Protein AF-0000000070364077 (afdb_homodimer)

Structure (mmCIF, N/CA/C/O backbone):
data_AF-0000000070364077-model_v1
#
loop_
_entity.id
_entity.type
_entity.pdbx_description
1 polymer 'Class I/II aminotransferase'
#
loop_
_atom_site.group_PDB
_atom_site.id
_atom_site.type_symbol
_atom_site.label_atom_id
_atom_site.label_alt_id
_atom_site.label_comp_id
_atom_site.label_asym_id
_atom_site.label_entity_id
_atom_site.label_seq_id
_atom_site.pdbx_PDB_ins_code
_atom_site.Cartn_x
_atom_site.Cartn_y
_atom_site.Cartn_z
_atom_site.occupancy
_atom_site.B_iso_or_equiv
_atom_site.auth_seq_id
_atom_site.auth_comp_id
_atom_site.auth_asym_id
_atom_site.auth_atom_id
_atom_site.pdbx_PDB_model_num
ATOM 1 N N . MET A 1 1 ? -13.75 24.062 -20.953 1 27.05 1 MET A N 1
ATOM 2 C CA . MET A 1 1 ? -12.891 24.375 -19.812 1 27.05 1 MET A CA 1
ATOM 3 C C . MET A 1 1 ? -13.711 24.922 -18.641 1 27.05 1 MET A C 1
ATOM 5 O O . MET A 1 1 ? -14.352 25.969 -18.766 1 27.05 1 MET A O 1
ATOM 9 N N . LYS A 1 2 ? -14.281 24 -17.906 1 36.41 2 LYS A N 1
ATOM 10 C CA . LYS A 1 2 ? -15.258 24.531 -16.953 1 36.41 2 LYS A CA 1
ATOM 11 C C . LYS A 1 2 ? -14.664 25.672 -16.141 1 36.41 2 LYS A C 1
ATOM 13 O O . LYS A 1 2 ? -13.5 25.609 -15.719 1 36.41 2 LYS A O 1
ATOM 18 N N . SER A 1 3 ? -15.094 26.859 -16.344 1 33.94 3 SER A N 1
ATOM 19 C CA . SER A 1 3 ? -14.781 28.094 -15.656 1 33.94 3 SER A CA 1
ATOM 20 C C . SER A 1 3 ? -15 27.969 -14.148 1 33.94 3 SER A C 1
ATOM 22 O O . SER A 1 3 ? -16.078 27.578 -13.703 1 33.94 3 SER A O 1
ATOM 24 N N . PHE A 1 4 ? -14.086 27.344 -13.523 1 37.66 4 PHE A N 1
ATOM 25 C CA . PHE A 1 4 ? -14.227 27.453 -12.078 1 37.66 4 PHE A CA 1
ATOM 26 C C . PHE A 1 4 ? -14.18 28.906 -11.641 1 37.66 4 PHE A C 1
ATOM 28 O O . PHE A 1 4 ? -13.578 29.75 -12.312 1 37.66 4 PHE A O 1
ATOM 35 N N . PRO A 1 5 ? -15.18 29.328 -11.023 1 37.16 5 PRO A N 1
ATOM 36 C CA . PRO A 1 5 ? -15.055 30.734 -10.625 1 37.16 5 PRO A CA 1
ATOM 37 C C . PRO A 1 5 ? -13.648 31.094 -10.164 1 37.16 5 PRO A C 1
ATOM 39 O O . PRO A 1 5 ? -13.016 30.312 -9.445 1 37.16 5 PRO A O 1
ATOM 42 N N . THR A 1 6 ? -12.922 31.609 -11.086 1 32.91 6 THR A N 1
ATOM 43 C CA . THR A 1 6 ? -11.547 32.031 -10.828 1 32.91 6 THR A CA 1
ATOM 44 C C . THR A 1 6 ? -11.453 32.844 -9.539 1 32.91 6 THR A C 1
ATOM 46 O O . THR A 1 6 ? -10.359 33.125 -9.047 1 32.91 6 THR A O 1
ATOM 49 N N . THR A 1 7 ? -12.266 33.938 -9.469 1 29.95 7 THR A N 1
ATOM 50 C CA . THR A 1 7 ? -11.844 35 -8.57 1 29.95 7 THR A CA 1
ATOM 51 C C . THR A 1 7 ? -12.148 34.656 -7.117 1 29.95 7 THR A C 1
ATOM 53 O O . THR A 1 7 ? -13.289 34.312 -6.785 1 29.95 7 THR A O 1
ATOM 56 N N . ALA A 1 8 ? -11.258 34.031 -6.445 1 34.16 8 ALA A N 1
ATOM 57 C CA . ALA A 1 8 ? -11.289 34.094 -4.984 1 34.16 8 ALA A CA 1
ATOM 58 C C . ALA A 1 8 ? -11.938 35.375 -4.512 1 34.16 8 ALA A C 1
ATOM 60 O O . ALA A 1 8 ? -11.352 36.469 -4.652 1 34.16 8 ALA A O 1
ATOM 61 N N . THR A 1 9 ? -13.094 35.688 -4.887 1 31.33 9 THR A N 1
ATOM 62 C CA . THR A 1 9 ? -13.617 36.844 -4.188 1 31.33 9 THR A CA 1
ATOM 63 C C . THR A 1 9 ? -13.352 36.75 -2.689 1 31.33 9 THR A C 1
ATOM 65 O O . THR A 1 9 ? -13.656 35.719 -2.068 1 31.33 9 THR A O 1
ATOM 68 N N . HIS A 1 10 ? -12.219 37.281 -2.277 1 32.56 10 HIS A N 1
ATOM 69 C CA . HIS A 1 10 ? -11.891 37.469 -0.869 1 32.56 10 HIS A CA 1
ATOM 70 C C . HIS A 1 10 ? -13.141 37.781 -0.045 1 32.56 10 HIS A C 1
ATOM 72 O O . HIS A 1 10 ? -13.82 38.781 -0.276 1 32.56 10 HIS A O 1
ATOM 78 N N . PRO A 1 11 ? -13.844 36.781 0.262 1 33.47 11 PRO A N 1
ATOM 79 C CA . PRO A 1 11 ? -14.945 37.25 1.101 1 33.47 11 PRO A CA 1
ATOM 80 C C . PRO A 1 11 ? -14.484 38.25 2.16 1 33.47 11 PRO A C 1
ATOM 82 O O . PRO A 1 11 ? -13.5 38.031 2.859 1 33.47 11 PRO A O 1
ATOM 85 N N . THR A 1 12 ? -14.602 39.469 1.947 1 36.22 12 THR A N 1
ATOM 86 C CA . THR A 1 12 ? -14.227 40.531 2.854 1 36.22 12 THR A CA 1
ATOM 87 C C . THR A 1 12 ? -14.672 40.219 4.277 1 36.22 12 THR A C 1
ATOM 89 O O . THR A 1 12 ? -14.25 40.875 5.227 1 36.22 12 THR A O 1
ATOM 92 N N . GLY A 1 13 ? -15.844 39.469 4.543 1 37 13 GLY A N 1
ATOM 93 C CA . GLY A 1 13 ? -16.281 39.438 5.93 1 37 13 GLY A CA 1
ATOM 94 C C . GLY A 1 13 ? -15.945 38.156 6.652 1 37 13 GLY A C 1
ATOM 95 O O . GLY A 1 13 ? -16.062 37.062 6.078 1 37 13 GLY A O 1
ATOM 96 N N . LEU A 1 14 ? -15.094 38.281 7.625 1 43.38 14 LEU A N 1
ATOM 97 C CA . LEU A 1 14 ? -14.727 37.219 8.539 1 43.38 14 LEU A CA 1
ATOM 98 C C . LEU A 1 14 ? -15.961 36.5 9.078 1 43.38 14 LEU A C 1
ATOM 100 O O . LEU A 1 14 ? -16.859 37.156 9.625 1 43.38 14 LEU A O 1
ATOM 104 N N . ARG A 1 15 ? -16.391 35.438 8.57 1 48.44 15 ARG A N 1
ATOM 105 C CA . ARG A 1 15 ? -17.469 34.656 9.18 1 48.44 15 ARG A CA 1
ATOM 106 C C . ARG A 1 15 ? -17.25 34.5 10.68 1 48.44 15 ARG A C 1
ATOM 108 O O . ARG A 1 15 ? -16.125 34.219 11.117 1 48.44 15 ARG A O 1
ATOM 115 N N . SER A 1 16 ? -18.047 35.094 11.539 1 52.75 16 SER A N 1
ATOM 116 C CA . SER A 1 16 ? -17.969 34.938 12.992 1 52.75 16 SER A CA 1
ATOM 117 C C . SER A 1 16 ? -18.219 33.5 13.414 1 52.75 16 SER A C 1
ATOM 119 O O . SER A 1 16 ? -19.172 32.875 12.945 1 52.75 16 SER A O 1
ATOM 121 N N . ARG A 1 17 ? -17.094 32.719 13.703 1 65.62 17 ARG A N 1
ATOM 122 C CA . ARG A 1 17 ? -17.25 31.406 14.305 1 65.62 17 ARG A CA 1
ATOM 123 C C . ARG A 1 17 ? -17.188 31.484 15.828 1 65.62 17 ARG A C 1
ATOM 125 O O . ARG A 1 17 ? -16.547 32.375 16.391 1 65.62 17 ARG A O 1
ATOM 132 N N . LYS A 1 18 ? -18.188 30.969 16.453 1 65.75 18 LYS A N 1
ATOM 133 C CA . LYS A 1 18 ? -18.156 30.859 17.922 1 65.75 18 LYS A CA 1
ATOM 134 C C . LYS A 1 18 ? -17.688 29.469 18.344 1 65.75 18 LYS A C 1
ATOM 136 O O . LYS A 1 18 ? -17.906 28.484 17.656 1 65.75 18 LYS A O 1
ATOM 141 N N . VAL A 1 19 ? -16.75 29.562 19.344 1 76.5 19 VAL A N 1
ATOM 142 C CA . VAL A 1 19 ? -16.203 28.312 19.859 1 76.5 19 VAL A CA 1
ATOM 143 C C . VAL A 1 19 ? -16.719 28.078 21.281 1 76.5 19 VAL A C 1
ATOM 145 O O . VAL A 1 19 ? -16.766 29 22.094 1 76.5 19 VAL A O 1
ATOM 148 N N . ASP A 1 20 ? -17.297 26.922 21.469 1 75 20 ASP A N 1
ATOM 149 C CA . ASP A 1 20 ? -17.609 26.453 22.812 1 75 20 ASP A CA 1
ATOM 150 C C . ASP A 1 20 ? -16.531 25.5 23.328 1 75 20 ASP A C 1
ATOM 152 O O . ASP A 1 20 ? -16.422 24.375 22.859 1 75 20 ASP A O 1
ATOM 156 N N . LEU A 1 21 ? -15.773 26 24.328 1 78.38 21 LEU A N 1
ATOM 157 C CA . LEU A 1 21 ? -14.602 25.266 24.797 1 78.38 21 LEU A CA 1
ATOM 158 C C . LEU A 1 21 ? -15.008 23.953 25.484 1 78.38 21 LEU A C 1
ATOM 160 O O . LEU A 1 21 ? -14.211 23.031 25.578 1 78.38 21 LEU A O 1
ATOM 164 N N . GLU A 1 22 ? -16.188 23.906 26 1 71.06 22 GLU A N 1
ATOM 165 C CA . GLU A 1 22 ? -16.656 22.672 26.625 1 71.06 22 GLU A CA 1
ATOM 166 C C . GLU A 1 22 ? -16.719 21.531 25.609 1 71.06 22 GLU A C 1
ATOM 168 O O . GLU A 1 22 ? -16.484 20.375 25.953 1 71.06 22 GLU A O 1
ATOM 173 N N . GLN A 1 23 ? -16.922 21.922 24.453 1 66.75 23 GLN A N 1
ATOM 174 C CA . GLN A 1 23 ? -17.078 20.938 23.391 1 66.75 23 GLN A CA 1
ATOM 175 C C . GLN A 1 23 ? -15.727 20.562 22.781 1 66.75 23 GLN A C 1
ATOM 177 O O . GLN A 1 23 ? -15.602 19.531 22.125 1 66.75 23 GLN A O 1
ATOM 182 N N . LEU A 1 24 ? -14.797 21.422 22.938 1 64.12 24 LEU A N 1
ATOM 183 C CA . LEU A 1 24 ? -13.562 21.25 22.172 1 64.12 24 LEU A CA 1
ATOM 184 C C . LEU A 1 24 ? -12.508 20.547 23.016 1 64.12 24 LEU A C 1
ATOM 186 O O . LEU A 1 24 ? -11.477 20.109 22.484 1 64.12 24 LEU A O 1
ATOM 190 N N . THR A 1 25 ? -12.539 20.578 24.344 1 56 25 THR A N 1
ATOM 191 C CA . THR A 1 25 ? -11.453 20.016 25.141 1 56 25 THR A CA 1
ATOM 192 C C . THR A 1 25 ? -11.305 18.516 24.875 1 56 25 THR A C 1
ATOM 194 O O . THR A 1 25 ? -12.289 17.781 24.891 1 56 25 THR A O 1
ATOM 197 N N . SER A 1 26 ? -10.312 18.156 23.969 1 53.69 26 SER A N 1
ATOM 198 C CA . SER A 1 26 ? -9.742 16.984 23.281 1 53.69 26 SER A CA 1
ATOM 199 C C . SER A 1 26 ? -9.633 15.797 24.234 1 53.69 26 SER A C 1
ATOM 201 O O . SER A 1 26 ? -9.094 14.75 23.859 1 53.69 26 SER A O 1
ATOM 203 N N . SER A 1 27 ? -9.703 15.891 25.594 1 53.31 27 SER A N 1
ATOM 204 C CA . SER A 1 27 ? -9.18 14.867 26.484 1 53.31 27 SER A CA 1
ATOM 205 C C . SER A 1 27 ? -9.742 13.492 26.125 1 53.31 27 SER A C 1
ATOM 207 O O . SER A 1 27 ? -9.273 12.469 26.641 1 53.31 27 SER A O 1
ATOM 209 N N . ASP A 1 28 ? -10.477 13.422 24.969 1 63.31 28 ASP A N 1
ATOM 210 C CA . ASP A 1 28 ? -11.242 12.18 24.859 1 63.31 28 ASP A CA 1
ATOM 211 C C . ASP A 1 28 ? -10.672 11.281 23.766 1 63.31 28 ASP A C 1
ATOM 213 O O . ASP A 1 28 ? -11.133 10.156 23.578 1 63.31 28 ASP A O 1
ATOM 217 N N . TYR A 1 29 ? -9.57 11.75 23.203 1 64.94 29 TYR A N 1
ATOM 218 C CA . TYR A 1 29 ? -9.023 10.867 22.172 1 64.94 29 TYR A CA 1
ATOM 219 C C . TYR A 1 29 ? -8.484 9.578 22.797 1 64.94 29 TYR A C 1
ATOM 221 O O . TYR A 1 29 ? -8.797 8.484 22.328 1 64.94 29 TYR A O 1
ATOM 229 N N . ASN A 1 30 ? -7.789 9.695 23.844 1 67.06 30 ASN A N 1
ATOM 230 C CA . ASN A 1 30 ? -7.133 8.555 24.469 1 67.06 30 ASN A CA 1
ATOM 231 C C . ASN A 1 30 ? -8.141 7.633 25.156 1 67.06 30 ASN A C 1
ATOM 233 O O . ASN A 1 30 ? -7.902 6.43 25.281 1 67.06 30 ASN A O 1
ATOM 237 N N . LYS A 1 31 ? -9.242 8.273 25.484 1 70.19 31 LYS A N 1
ATOM 238 C CA . LYS A 1 31 ? -10.258 7.48 26.172 1 70.19 31 LYS A CA 1
ATOM 239 C C . LYS A 1 31 ? -10.938 6.5 25.219 1 70.19 31 LYS A C 1
ATOM 241 O O . LYS A 1 31 ? -11.328 5.402 25.625 1 70.19 31 LYS A O 1
ATOM 246 N N . HIS A 1 32 ? -10.898 6.91 23.984 1 78.19 32 HIS A N 1
ATOM 247 C CA . HIS A 1 32 ? -11.727 6.137 23.062 1 78.19 32 HIS A CA 1
ATOM 248 C C . HIS A 1 32 ? -10.867 5.402 22.031 1 78.19 32 HIS A C 1
ATOM 250 O O . HIS A 1 32 ? -11.391 4.645 21.203 1 78.19 32 HIS A O 1
ATOM 256 N N . HIS A 1 33 ? -9.594 5.441 22.172 1 77.19 33 HIS A N 1
ATOM 257 C CA . HIS A 1 33 ? -8.703 4.934 21.125 1 77.19 33 HIS A CA 1
ATOM 258 C C . HIS A 1 33 ? -8.531 3.422 21.25 1 77.19 33 HIS A C 1
ATOM 260 O O . HIS A 1 33 ? -8.18 2.758 20.266 1 77.19 33 HIS A O 1
ATOM 266 N N . HIS A 1 34 ? -8.766 2.844 22.422 1 83.06 34 HIS A N 1
ATOM 267 C CA . HIS A 1 34 ? -8.594 1.407 22.609 1 83.06 34 HIS A CA 1
ATOM 268 C C . HIS A 1 34 ? -9.867 0.773 23.172 1 83.06 34 HIS A C 1
ATOM 270 O O . HIS A 1 34 ? -9.867 0.27 24.297 1 83.06 34 HIS A O 1
ATOM 276 N N . PRO A 1 35 ? -10.82 0.716 22.25 1 89.94 35 PRO A N 1
ATOM 277 C CA . PRO A 1 35 ? -12.07 0.129 22.734 1 89.94 35 PRO A CA 1
ATOM 278 C C . PRO A 1 35 ? -11.945 -1.359 23.047 1 89.94 35 PRO A C 1
ATOM 280 O O . PRO A 1 35 ? -11.156 -2.062 22.406 1 89.94 35 PRO A O 1
ATOM 283 N N . ARG A 1 36 ? -12.719 -1.748 24.078 1 91.81 36 ARG A N 1
ATOM 284 C CA . ARG A 1 36 ? -12.758 -3.156 24.469 1 91.81 36 ARG A CA 1
ATOM 285 C C . ARG A 1 36 ? -14.188 -3.686 24.453 1 91.81 36 ARG A C 1
ATOM 287 O O . ARG A 1 36 ? -15.141 -2.912 24.531 1 91.81 36 ARG A O 1
ATOM 294 N N . GLY A 1 37 ? -14.25 -5.02 24.328 1 94.81 37 GLY A N 1
ATOM 295 C CA . GLY A 1 37 ? -15.547 -5.664 24.312 1 94.81 37 GLY A CA 1
ATOM 296 C C . GLY A 1 37 ? -15.719 -6.645 23.156 1 94.81 37 GLY A C 1
ATOM 297 O O . GLY A 1 37 ? -15.039 -6.535 22.141 1 94.81 37 GLY A O 1
ATOM 298 N N . LYS A 1 38 ? -16.656 -7.512 23.375 1 96.44 38 LYS A N 1
ATOM 299 C CA . LYS A 1 38 ? -16.828 -8.555 22.359 1 96.44 38 LYS A CA 1
ATOM 300 C C . LYS A 1 38 ? -17.562 -8.023 21.141 1 96.44 38 LYS A C 1
ATOM 302 O O . LYS A 1 38 ? -17.453 -8.578 20.047 1 96.44 38 LYS A O 1
ATOM 307 N N . ASP A 1 39 ? -18.375 -6.895 21.297 1 97.69 39 ASP A N 1
ATOM 308 C CA . ASP A 1 39 ? -19.047 -6.273 20.156 1 97.69 39 ASP A CA 1
ATOM 309 C C . ASP A 1 39 ? -18.125 -5.34 19.406 1 97.69 39 ASP A C 1
ATOM 311 O O . ASP A 1 39 ? -18.188 -4.117 19.562 1 97.69 39 ASP A O 1
ATOM 315 N N . MET A 1 40 ? -17.375 -5.832 18.5 1 97 40 MET A N 1
ATOM 316 C CA . MET A 1 40 ? -16.281 -5.129 17.828 1 97 40 MET A CA 1
ATOM 317 C C . MET A 1 40 ? -16.812 -3.945 17.031 1 97 40 MET A C 1
ATOM 319 O O . MET A 1 40 ? -16.141 -2.914 16.922 1 97 40 MET A O 1
ATOM 323 N N . PHE A 1 41 ? -18.031 -4.051 16.422 1 97.19 41 PHE A N 1
ATOM 324 C CA . PHE A 1 41 ? -18.609 -2.963 15.633 1 97.19 41 PHE A CA 1
ATOM 325 C C . PHE A 1 41 ? -19.25 -1.923 16.531 1 97.19 41 PHE A C 1
ATOM 327 O O . PHE A 1 41 ? -19.234 -0.728 16.234 1 97.19 41 PHE A O 1
ATOM 334 N N . GLY A 1 42 ? -19.766 -2.363 17.656 1 96.12 42 GLY A N 1
ATOM 335 C CA . GLY A 1 42 ? -20.484 -1.472 18.547 1 96.12 42 GLY A CA 1
ATOM 336 C C . GLY A 1 42 ? -19.562 -0.72 19.5 1 96.12 42 GLY A C 1
ATOM 337 O O . GLY A 1 42 ? -19.859 0.417 19.891 1 96.12 42 GLY A O 1
ATOM 338 N N . ARG A 1 43 ? -18.469 -1.337 19.859 1 95.94 43 ARG A N 1
ATOM 339 C CA . ARG A 1 43 ? -17.609 -0.797 20.906 1 95.94 43 ARG A CA 1
ATOM 340 C C . ARG A 1 43 ? -16.922 0.482 20.438 1 95.94 43 ARG A C 1
ATOM 342 O O . ARG A 1 43 ? -16.344 1.217 21.25 1 95.94 43 ARG A O 1
ATOM 349 N N . ILE A 1 44 ? -17.016 0.78 19.125 1 95.38 44 ILE A N 1
ATOM 350 C CA . ILE A 1 44 ? -16.312 1.939 18.594 1 95.38 44 ILE A CA 1
ATOM 351 C C . ILE A 1 44 ? -17.25 3.145 18.562 1 95.38 44 ILE A C 1
ATOM 353 O O . ILE A 1 44 ? -16.828 4.258 18.25 1 95.38 44 ILE A O 1
ATOM 357 N N . LYS A 1 45 ? -18.484 3.039 18.875 1 94.25 45 LYS A N 1
ATOM 358 C CA . LYS A 1 45 ? -19.5 4.074 18.797 1 94.25 45 LYS A CA 1
ATOM 359 C C . LYS A 1 45 ? -19.125 5.297 19.625 1 94.25 45 LYS A C 1
ATOM 361 O O . LYS A 1 45 ? -19.281 6.434 19.172 1 94.25 45 LYS A O 1
ATOM 366 N N . PRO A 1 46 ? -18.594 5.09 20.859 1 91.81 46 PRO A N 1
ATOM 367 C CA . PRO A 1 46 ? -18.219 6.273 21.641 1 91.81 46 PRO A CA 1
ATOM 368 C C . PRO A 1 46 ? -17.172 7.137 20.922 1 91.81 46 PRO A C 1
ATOM 370 O O . PRO A 1 46 ? -17.234 8.367 21 1 91.81 46 PRO A O 1
ATOM 373 N N . PHE A 1 47 ? -16.25 6.551 20.297 1 91.88 47 PHE A N 1
ATOM 374 C CA . PHE A 1 47 ? -15.266 7.301 19.531 1 91.88 47 PHE A CA 1
ATOM 375 C C . PHE A 1 47 ? -15.93 8.102 18.406 1 91.88 47 PHE A C 1
ATOM 377 O O . PHE A 1 47 ? -15.625 9.273 18.219 1 91.88 47 PHE A O 1
ATOM 384 N N . CYS A 1 48 ? -16.828 7.418 17.688 1 92.5 48 CYS A N 1
ATOM 385 C CA . CYS A 1 48 ? -17.5 8.062 16.562 1 92.5 48 CYS A CA 1
ATOM 386 C C . CYS A 1 48 ? -18.391 9.211 17.047 1 92.5 48 CYS A C 1
ATOM 388 O O . CYS A 1 48 ? -18.516 10.227 16.359 1 92.5 48 CYS A O 1
ATOM 390 N N . GLU A 1 49 ? -18.984 9.031 18.188 1 90.31 49 GLU A N 1
ATOM 391 C CA . GLU A 1 49 ? -19.781 10.109 18.781 1 90.31 49 GLU A CA 1
ATOM 392 C C . GLU A 1 49 ? -18.891 11.289 19.172 1 90.31 49 GLU A C 1
ATOM 394 O O . GLU A 1 49 ? -19.266 12.445 18.969 1 90.31 49 GLU A O 1
ATOM 399 N N . TRP A 1 50 ? -17.766 10.961 19.688 1 86.44 50 TRP A N 1
ATOM 400 C CA . TRP A 1 50 ? -16.797 12 20.016 1 86.44 50 TRP A CA 1
ATOM 401 C C . TRP A 1 50 ? -16.344 12.742 18.766 1 86.44 50 TRP A C 1
ATOM 403 O O . TRP A 1 50 ? -16.312 13.969 18.734 1 86.44 50 TRP A O 1
ATOM 413 N N . LEU A 1 51 ? -16.031 12.016 17.75 1 87.31 51 LEU A N 1
ATOM 414 C CA . LEU A 1 51 ? -15.602 12.609 16.484 1 87.31 51 LEU A CA 1
ATOM 415 C C . LEU A 1 51 ? -16.703 13.508 15.922 1 87.31 51 LEU A C 1
ATOM 417 O O . LEU A 1 51 ? -16.406 14.562 15.359 1 87.31 51 LEU A O 1
ATOM 421 N N . LYS A 1 52 ? -17.922 13.102 16.047 1 86.19 52 LYS A N 1
ATOM 422 C CA . LYS A 1 52 ? -19.047 13.891 15.586 1 86.19 52 LYS A CA 1
ATOM 423 C C . LYS A 1 52 ? -19.141 15.219 16.328 1 86.19 52 LYS A C 1
ATOM 425 O O . LYS A 1 52 ? -19.469 16.25 15.734 1 86.19 52 LYS A O 1
ATOM 430 N N . THR A 1 53 ? -18.891 15.18 17.578 1 83 53 THR A N 1
ATOM 431 C CA . THR A 1 53 ? -18.922 16.406 18.359 1 83 53 THR A CA 1
ATOM 432 C C . THR A 1 53 ? -17.859 17.391 17.875 1 83 53 THR A C 1
ATOM 434 O O . THR A 1 53 ? -18.109 18.594 17.844 1 83 53 THR A O 1
ATOM 437 N N . LEU A 1 54 ? -16.734 16.859 17.516 1 80.88 54 LEU A N 1
ATOM 438 C CA . LEU A 1 54 ? -15.68 17.719 16.969 1 80.88 54 LEU A CA 1
ATOM 439 C C . LEU A 1 54 ? -16.094 18.281 15.609 1 80.88 54 LEU A C 1
ATOM 441 O O . LEU A 1 54 ? -15.883 19.453 15.336 1 80.88 54 LEU A O 1
ATOM 445 N N . LYS A 1 55 ? -16.672 17.469 14.797 1 82.5 55 LYS A N 1
ATOM 446 C CA . LYS A 1 55 ? -17.109 17.875 13.461 1 82.5 55 LYS A CA 1
ATOM 447 C C . LYS A 1 55 ? -18.203 18.938 13.539 1 82.5 55 LYS A C 1
ATOM 449 O O . LYS A 1 55 ? -18.25 19.844 12.703 1 82.5 55 LYS A O 1
ATOM 454 N N . ASP A 1 56 ? -19.047 18.891 14.508 1 82.12 56 ASP A N 1
ATOM 455 C CA . ASP A 1 56 ? -20.172 19.797 14.672 1 82.12 56 ASP A CA 1
ATOM 456 C C . ASP A 1 56 ? -19.703 21.219 14.977 1 82.12 56 ASP A C 1
ATOM 458 O O . ASP A 1 56 ? -20.453 22.172 14.797 1 82.12 56 ASP A O 1
ATOM 462 N N . THR A 1 57 ? -18.453 21.344 15.43 1 78.19 57 THR A N 1
ATOM 463 C CA . THR A 1 57 ? -17.906 22.672 15.672 1 78.19 57 THR A CA 1
ATOM 464 C C . THR A 1 57 ? -17.641 23.391 14.352 1 78.19 57 THR A C 1
ATOM 466 O O . THR A 1 57 ? -17.453 24.609 14.328 1 78.19 57 THR A O 1
ATOM 469 N N . ASN A 1 58 ? -17.453 22.641 13.266 1 82.38 58 ASN A N 1
ATOM 470 C CA . ASN A 1 58 ? -17.094 23.141 11.938 1 82.38 58 ASN A CA 1
ATOM 471 C C . ASN A 1 58 ? -15.68 23.719 11.922 1 82.38 58 ASN A C 1
ATOM 473 O O . ASN A 1 58 ? -15.375 24.594 11.102 1 82.38 58 ASN A O 1
ATOM 477 N N . LEU A 1 59 ? -14.914 23.375 12.969 1 84.31 59 LEU A N 1
ATOM 478 C CA . LEU A 1 59 ? -13.516 23.797 13.031 1 84.31 59 LEU A CA 1
ATOM 479 C C . LEU A 1 59 ? -12.586 22.656 12.641 1 84.31 59 LEU A C 1
ATOM 481 O O . LEU A 1 59 ? -11.398 22.891 12.375 1 84.31 59 LEU A O 1
ATOM 485 N N . PHE A 1 60 ? -13.203 21.484 12.578 1 79.06 60 PHE A N 1
ATOM 486 C CA . PHE A 1 60 ? -12.445 20.281 12.234 1 79.06 60 PHE A CA 1
ATOM 487 C C . PHE A 1 60 ? -12.375 20.094 10.727 1 79.06 60 PHE A C 1
ATOM 489 O O . PHE A 1 60 ? -13.312 19.594 10.109 1 79.06 60 PHE A O 1
ATOM 496 N N . LEU A 1 61 ? -11.289 20.547 10.109 1 80.75 61 LEU A N 1
ATOM 497 C CA . LEU A 1 61 ? -11.172 20.594 8.656 1 80.75 61 LEU A CA 1
ATOM 498 C C . LEU A 1 61 ? -10.508 19.328 8.117 1 80.75 61 LEU A C 1
ATOM 500 O O . LEU A 1 61 ? -9.617 19.406 7.273 1 80.75 61 LEU A O 1
ATOM 504 N N . TYR A 1 62 ? -10.938 18.203 8.477 1 79.81 62 TYR A N 1
ATOM 505 C CA . TYR A 1 62 ? -10.445 16.953 7.906 1 79.81 62 TYR A CA 1
ATOM 506 C C . TYR A 1 62 ? -11.367 16.453 6.805 1 79.81 62 TYR A C 1
ATOM 508 O O . TYR A 1 62 ? -12.523 16.875 6.715 1 79.81 62 TYR A O 1
ATOM 516 N N . SER A 1 63 ? -10.883 15.75 5.797 1 84.06 63 SER A N 1
ATOM 517 C CA . SER A 1 63 ? -11.578 15.133 4.672 1 84.06 63 SER A CA 1
ATOM 518 C C . SER A 1 63 ? -12.141 16.188 3.723 1 84.06 63 SER A C 1
ATOM 520 O O . SER A 1 63 ? -13.289 16.094 3.293 1 84.06 63 SER A O 1
ATOM 522 N N . ARG A 1 64 ? -11.359 17.266 3.543 1 87.25 64 ARG A N 1
ATOM 523 C CA . ARG A 1 64 ? -11.711 18.219 2.504 1 87.25 64 ARG A CA 1
ATOM 524 C C . ARG A 1 64 ? -11.516 17.625 1.114 1 87.25 64 ARG A C 1
ATOM 526 O O . ARG A 1 64 ? -10.695 16.734 0.928 1 87.25 64 ARG A O 1
ATOM 533 N N . ARG A 1 65 ? -12.344 18.172 0.198 1 86.06 65 ARG A N 1
ATOM 534 C CA . ARG A 1 65 ? -12.32 17.656 -1.166 1 86.06 65 ARG A CA 1
ATOM 535 C C . ARG A 1 65 ? -11.922 18.734 -2.158 1 86.06 65 ARG A C 1
ATOM 537 O O . ARG A 1 65 ? -12.344 19.891 -2.029 1 86.06 65 ARG A O 1
ATOM 544 N N . THR A 1 66 ? -11.109 18.312 -3.027 1 86.94 66 THR A N 1
ATOM 545 C CA . THR A 1 66 ? -10.773 19.203 -4.125 1 86.94 66 THR A CA 1
ATOM 546 C C . THR A 1 66 ? -11.68 18.953 -5.328 1 86.94 66 THR A C 1
ATOM 548 O O . THR A 1 66 ? -11.805 17.812 -5.789 1 86.94 66 THR A O 1
ATOM 551 N N . LEU A 1 67 ? -12.266 20 -5.855 1 87.38 67 LEU A N 1
ATOM 552 C CA . LEU A 1 67 ? -13.188 19.906 -6.977 1 87.38 67 LEU A CA 1
ATOM 553 C C . LEU A 1 67 ? -12.555 20.422 -8.258 1 87.38 67 LEU A C 1
ATOM 555 O O . LEU A 1 67 ? -13.133 20.297 -9.344 1 87.38 67 LEU A O 1
ATOM 559 N N . SER A 1 68 ? -11.336 20.953 -8.164 1 87.88 68 SER A N 1
ATOM 560 C CA . SER A 1 68 ? -10.531 21.406 -9.297 1 87.88 68 SER A CA 1
ATOM 561 C C . SER A 1 68 ? -9.18 20.703 -9.336 1 87.88 68 SER A C 1
ATOM 563 O O . SER A 1 68 ? -8.766 20.094 -8.344 1 87.88 68 SER A O 1
ATOM 565 N N . PRO A 1 69 ? -8.539 20.734 -10.516 1 86.62 69 PRO A N 1
ATOM 566 C CA . PRO A 1 69 ? -7.156 20.25 -10.516 1 86.62 69 PRO A CA 1
ATOM 567 C C . PRO A 1 69 ? -6.281 20.953 -9.484 1 86.62 69 PRO A C 1
ATOM 569 O O . PRO A 1 69 ? -6.488 22.141 -9.203 1 86.62 69 PRO A O 1
ATOM 572 N N . PRO A 1 70 ? -5.367 20.172 -8.891 1 84.81 70 PRO A N 1
ATOM 573 C CA . PRO A 1 70 ? -4.48 20.844 -7.945 1 84.81 70 PRO A CA 1
ATOM 574 C C . PRO A 1 70 ? -3.617 21.922 -8.609 1 84.81 70 PRO A C 1
ATOM 576 O O . PRO A 1 70 ? -3.213 21.766 -9.758 1 84.81 70 PRO A O 1
ATOM 579 N N . GLY A 1 71 ? -3.4 22.969 -7.934 1 88.69 71 GLY A N 1
ATOM 580 C CA . GLY A 1 71 ? -2.592 24.094 -8.359 1 88.69 71 GLY A CA 1
ATOM 581 C C . GLY A 1 71 ? -2.418 25.141 -7.285 1 88.69 71 GLY A C 1
ATOM 582 O O . GLY A 1 71 ? -2.795 24.922 -6.133 1 88.69 71 GLY A O 1
ATOM 583 N N . PRO A 1 72 ? -1.781 26.219 -7.648 1 92.06 72 PRO A N 1
ATOM 584 C CA . PRO A 1 72 ? -1.595 27.281 -6.652 1 92.06 72 PRO A CA 1
ATOM 585 C C . PRO A 1 72 ? -2.918 27.844 -6.137 1 92.06 72 PRO A C 1
ATOM 587 O O . PRO A 1 72 ? -2.949 28.484 -5.082 1 92.06 72 PRO A O 1
ATOM 590 N N . GLU A 1 73 ? -3.969 27.594 -6.883 1 92.31 73 GLU A N 1
ATOM 591 C CA . GLU A 1 73 ? -5.348 27.859 -6.484 1 92.31 73 GLU A CA 1
ATOM 592 C C . GLU A 1 73 ? -6.223 26.609 -6.664 1 92.31 73 GLU A C 1
ATOM 594 O O . GLU A 1 73 ? -5.902 25.734 -7.457 1 92.31 73 GLU A O 1
ATOM 599 N N . CYS A 1 74 ? -7.273 26.594 -5.816 1 89.31 74 CYS A N 1
ATOM 600 C CA . CYS A 1 74 ? -8.148 25.438 -5.969 1 89.31 74 CYS A CA 1
ATOM 601 C C . CYS A 1 74 ? -9.57 25.766 -5.547 1 89.31 74 CYS A C 1
ATOM 603 O O . CYS A 1 74 ? -9.797 26.734 -4.824 1 89.31 74 CYS A O 1
ATOM 605 N N . TYR A 1 75 ? -10.484 25.047 -6.137 1 91.38 75 TYR A N 1
ATOM 606 C CA . TYR A 1 75 ? -11.867 24.953 -5.695 1 91.38 75 TYR A CA 1
ATOM 607 C C . TYR A 1 75 ? -12.109 23.672 -4.914 1 91.38 75 TYR A C 1
ATOM 609 O O . TYR A 1 75 ? -11.656 22.594 -5.32 1 91.38 75 TYR A O 1
ATOM 617 N N . GLY A 1 76 ? -12.742 23.828 -3.746 1 88.25 76 GLY A N 1
ATOM 618 C CA . GLY A 1 76 ? -12.953 22.641 -2.932 1 88.25 76 GLY A CA 1
ATOM 619 C C . GLY A 1 76 ? -14.188 22.734 -2.057 1 88.25 76 GLY A C 1
ATOM 620 O O . GLY A 1 76 ? -14.977 23.688 -2.18 1 88.25 76 GLY A O 1
ATOM 621 N N . MET A 1 77 ? -14.367 21.688 -1.335 1 87.5 77 MET A N 1
ATOM 622 C CA . MET A 1 77 ? -15.492 21.578 -0.414 1 87.5 77 MET A CA 1
ATOM 623 C C . MET A 1 77 ? -15.078 20.875 0.875 1 87.5 77 MET A C 1
ATOM 625 O O . MET A 1 77 ? -14.328 19.906 0.842 1 87.5 77 MET A O 1
ATOM 629 N N . ASP A 1 78 ? -15.5 21.422 2.01 1 85.19 78 ASP A N 1
ATOM 630 C CA . ASP A 1 78 ? -15.203 20.734 3.262 1 85.19 78 ASP A CA 1
ATOM 631 C C . ASP A 1 78 ? -16.188 19.594 3.5 1 85.19 78 ASP A C 1
ATOM 633 O O . ASP A 1 78 ? -17.016 19.297 2.639 1 85.19 78 ASP A O 1
ATOM 637 N N . GLU A 1 79 ? -16.031 18.828 4.508 1 79.19 79 GLU A N 1
ATOM 638 C CA . GLU A 1 79 ? -16.828 17.625 4.773 1 79.19 79 GLU A CA 1
ATOM 639 C C . GLU A 1 79 ? -18.281 17.984 5.066 1 79.19 79 GLU A C 1
ATOM 641 O O . GLU A 1 79 ? -19.156 17.125 4.988 1 79.19 79 GLU A O 1
ATOM 646 N N . PHE A 1 80 ? -18.516 19.266 5.277 1 78.06 80 PHE A N 1
ATOM 647 C CA . PHE A 1 80 ? -19.859 19.703 5.66 1 78.06 80 PHE A CA 1
ATOM 648 C C . PHE A 1 80 ? -20.609 20.266 4.453 1 78.06 80 PHE A C 1
ATOM 650 O O . PHE A 1 80 ? -21.781 20.641 4.562 1 78.06 80 PHE A O 1
ATOM 657 N N . GLY A 1 81 ? -19.906 20.281 3.41 1 78.88 81 GLY A N 1
ATOM 658 C CA . GLY A 1 81 ? -20.562 20.688 2.174 1 78.88 81 GLY A CA 1
ATOM 659 C C . GLY A 1 81 ? -20.328 22.141 1.811 1 78.88 81 GLY A C 1
ATOM 660 O O . GLY A 1 81 ? -20.891 22.625 0.831 1 78.88 81 GLY A O 1
ATOM 661 N N . GLU A 1 82 ? -19.531 22.766 2.568 1 82.81 82 GLU A N 1
ATOM 662 C CA . GLU A 1 82 ? -19.219 24.156 2.25 1 82.81 82 GLU A CA 1
ATOM 663 C C . GLU A 1 82 ? -18.109 24.25 1.208 1 82.81 82 GLU A C 1
ATOM 665 O O . GLU A 1 82 ? -17.016 23.703 1.405 1 82.81 82 GLU A O 1
ATOM 670 N N . SER A 1 83 ? -18.406 24.953 0.19 1 87.38 83 SER A N 1
ATOM 671 C CA . SER A 1 83 ? -17.422 25.125 -0.874 1 87.38 83 SER A CA 1
ATOM 672 C C . SER A 1 83 ? -16.469 26.281 -0.569 1 87.38 83 SER A C 1
ATOM 674 O O . SER A 1 83 ? -16.828 27.203 0.168 1 87.38 83 SER A O 1
ATOM 676 N N . PHE A 1 84 ? -15.367 26.25 -1.08 1 83.94 84 PHE A N 1
ATOM 677 C CA . PHE A 1 84 ? -14.398 27.344 -0.964 1 83.94 84 PHE A CA 1
ATOM 678 C C . PHE A 1 84 ? -13.57 27.453 -2.234 1 83.94 84 PHE A C 1
ATOM 680 O O . PHE A 1 84 ? -13.477 26.5 -3.014 1 83.94 84 PHE A O 1
ATOM 687 N N . TYR A 1 85 ? -13.055 28.641 -2.479 1 91.19 85 TYR A N 1
ATOM 688 C CA . TYR A 1 85 ? -12.117 28.922 -3.555 1 91.19 85 TYR A CA 1
ATOM 689 C C . TYR A 1 85 ? -10.992 29.844 -3.068 1 91.19 85 TYR A C 1
ATOM 691 O O . TYR A 1 85 ? -11.234 30.766 -2.293 1 91.19 85 TYR A O 1
ATOM 699 N N . GLY A 1 86 ? -9.781 29.547 -3.529 1 92.88 86 GLY A N 1
ATOM 700 C CA . GLY A 1 86 ? -8.688 30.453 -3.207 1 92.88 86 GLY A CA 1
ATOM 701 C C . GLY A 1 86 ? -7.324 29.812 -3.377 1 92.88 86 GLY A C 1
ATOM 702 O O . GLY A 1 86 ? -7.152 28.906 -4.195 1 92.88 86 GLY A O 1
ATOM 703 N N . LEU A 1 87 ? -6.332 30.438 -2.65 1 96 87 LEU A N 1
ATOM 704 C CA . LEU A 1 87 ? -4.953 29.969 -2.715 1 96 87 LEU A CA 1
ATOM 705 C C . LEU A 1 87 ? -4.805 28.609 -2.035 1 96 87 LEU A C 1
ATOM 707 O O . LEU A 1 87 ? -5.438 28.359 -1.007 1 96 87 LEU A O 1
ATOM 711 N N . ASN A 1 88 ? -4.027 27.766 -2.678 1 94.75 88 ASN A N 1
ATOM 712 C CA . ASN A 1 88 ? -3.844 26.391 -2.203 1 94.75 88 ASN A CA 1
ATOM 713 C C . ASN A 1 88 ? -2.439 26.172 -1.646 1 94.75 88 ASN A C 1
ATOM 715 O O . ASN A 1 88 ? -1.477 26.062 -2.406 1 94.75 88 ASN A O 1
ATOM 719 N N . PHE A 1 89 ? -2.326 26.094 -0.347 1 95.69 89 PHE A N 1
ATOM 720 C CA . PHE A 1 89 ? -1.072 25.766 0.324 1 95.69 89 PHE A CA 1
ATOM 721 C C . PHE A 1 89 ? -1.163 24.422 1.029 1 95.69 89 PHE A C 1
ATOM 723 O O . PHE A 1 89 ? -0.337 24.109 1.89 1 95.69 89 PHE A O 1
ATOM 730 N N . ALA A 1 90 ? -2.199 23.641 0.607 1 92.56 90 ALA A N 1
ATOM 731 C CA . ALA A 1 90 ? -2.463 22.391 1.315 1 92.56 90 ALA A CA 1
ATOM 732 C C . ALA A 1 90 ? -1.989 21.188 0.501 1 92.56 90 ALA A C 1
ATOM 734 O O . ALA A 1 90 ? -1.828 20.094 1.039 1 92.56 90 ALA A O 1
ATOM 735 N N . SER A 1 91 ? -1.7 21.328 -0.762 1 91.12 91 SER A N 1
ATOM 736 C CA . SER A 1 91 ? -1.322 20.234 -1.647 1 91.12 91 SER A CA 1
ATOM 737 C C . SER A 1 91 ? 0.145 19.859 -1.469 1 91.12 91 SER A C 1
ATOM 739 O O . SER A 1 91 ? 1.009 20.734 -1.385 1 91.12 91 SER A O 1
ATOM 741 N N . ALA A 1 92 ? 0.418 18.547 -1.468 1 91.94 92 ALA A N 1
ATOM 742 C CA . ALA A 1 92 ? 1.795 18.062 -1.342 1 91.94 92 ALA A CA 1
ATOM 743 C C . ALA A 1 92 ? 2.465 17.953 -2.709 1 91.94 92 ALA A C 1
ATOM 745 O O . ALA A 1 92 ? 3.467 17.25 -2.861 1 91.94 92 ALA A O 1
ATOM 746 N N . ASP A 1 93 ? 1.89 18.594 -3.686 1 93.88 93 ASP A N 1
ATOM 747 C CA . ASP A 1 93 ? 2.51 18.672 -5.004 1 93.88 93 ASP A CA 1
ATOM 748 C C . ASP A 1 93 ? 3.65 19.688 -5.008 1 93.88 93 ASP A C 1
ATOM 750 O O . ASP A 1 93 ? 3.559 20.734 -5.66 1 93.88 93 ASP A O 1
ATOM 754 N N . TYR A 1 94 ? 4.777 19.344 -4.363 1 94.75 94 TYR A N 1
ATOM 755 C CA . TYR A 1 94 ? 5.832 20.266 -3.959 1 94.75 94 TYR A CA 1
ATOM 756 C C . TYR A 1 94 ? 6.363 21.031 -5.152 1 94.75 94 TYR A C 1
ATOM 758 O O . TYR A 1 94 ? 6.762 22.203 -5.02 1 94.75 94 TYR A O 1
ATOM 766 N N . LEU A 1 95 ? 6.418 20.359 -6.336 1 95.62 95 LEU A N 1
ATOM 767 C CA . LEU A 1 95 ? 7.047 21.016 -7.48 1 95.62 95 LEU A CA 1
ATOM 768 C C . LEU A 1 95 ? 6.031 21.281 -8.586 1 95.62 95 LEU A C 1
ATOM 770 O O . LEU A 1 95 ? 6.398 21.672 -9.695 1 95.62 95 LEU A O 1
ATOM 774 N N . GLY A 1 96 ? 4.754 21.016 -8.297 1 93.75 96 GLY A N 1
ATOM 775 C CA . GLY A 1 96 ? 3.66 21.328 -9.203 1 93.75 96 GLY A CA 1
ATOM 776 C C . GLY A 1 96 ? 3.672 20.484 -10.461 1 93.75 96 GLY A C 1
ATOM 777 O O . GLY A 1 96 ? 3.266 20.953 -11.531 1 93.75 96 GLY A O 1
ATOM 778 N N . LEU A 1 97 ? 4.125 19.266 -10.406 1 96.06 97 LEU A N 1
ATOM 779 C CA . LEU A 1 97 ? 4.297 18.453 -11.609 1 96.06 97 LEU A CA 1
ATOM 780 C C . LEU A 1 97 ? 3.006 17.719 -11.953 1 96.06 97 LEU A C 1
ATOM 782 O O . LEU A 1 97 ? 2.865 17.188 -13.062 1 96.06 97 LEU A O 1
ATOM 786 N N . SER A 1 98 ? 2.021 17.719 -11.078 1 94.19 98 SER A N 1
ATOM 787 C CA . SER A 1 98 ? 0.769 17.016 -11.312 1 94.19 98 SER A CA 1
ATOM 788 C C . SER A 1 98 ? 0.023 17.594 -12.508 1 94.19 98 SER A C 1
ATOM 790 O O . SER A 1 98 ? -0.805 16.906 -13.117 1 94.19 98 SER A O 1
ATOM 792 N N . GLN A 1 99 ? 0.318 18.875 -12.844 1 93.81 99 GLN A N 1
ATOM 793 C CA . GLN A 1 99 ? -0.402 19.547 -13.914 1 93.81 99 GLN A CA 1
ATOM 794 C C . GLN A 1 99 ? 0.51 19.812 -15.117 1 93.81 99 GLN A C 1
ATOM 796 O O . GLN A 1 99 ? 0.119 20.484 -16.062 1 93.81 99 GLN A O 1
ATOM 801 N N . SER A 1 100 ? 1.701 19.234 -15.039 1 95.25 100 SER A N 1
ATOM 802 C CA . SER A 1 100 ? 2.6 19.453 -16.172 1 95.25 100 SER A CA 1
ATOM 803 C C . SER A 1 100 ? 2.059 18.797 -17.438 1 95.25 100 SER A C 1
ATOM 805 O O . SER A 1 100 ? 1.536 17.672 -17.391 1 95.25 100 SER A O 1
ATOM 807 N N . GLU A 1 101 ? 2.199 19.516 -18.531 1 96.5 101 GLU A N 1
ATOM 808 C CA . GLU A 1 101 ? 1.708 18.984 -19.797 1 96.5 101 GLU A CA 1
ATOM 809 C C . GLU A 1 101 ? 2.406 17.672 -20.156 1 96.5 101 GLU A C 1
ATOM 811 O O . GLU A 1 101 ? 1.776 16.75 -20.688 1 96.5 101 GLU A O 1
ATOM 816 N N . SER A 1 102 ? 3.658 17.625 -19.906 1 97.06 102 SER A N 1
ATOM 817 C CA . SER A 1 102 ? 4.418 16.406 -20.203 1 97.06 102 SER A CA 1
ATOM 818 C C . SER A 1 102 ? 3.896 15.227 -19.406 1 97.06 102 SER A C 1
ATOM 820 O O . SER A 1 102 ? 3.848 14.102 -19.906 1 97.06 102 SER A O 1
ATOM 822 N N . SER A 1 103 ? 3.527 15.438 -18.141 1 96.25 103 SER A N 1
ATOM 823 C CA . SER A 1 103 ? 2.975 14.383 -17.297 1 96.25 103 SER A CA 1
ATOM 824 C C . SER A 1 103 ? 1.639 13.883 -17.844 1 96.25 103 SER A C 1
ATOM 826 O O . SER A 1 103 ? 1.403 12.672 -17.906 1 96.25 103 SER A O 1
ATOM 828 N N . LYS A 1 104 ? 0.769 14.836 -18.188 1 97.69 104 LYS A N 1
ATOM 829 C CA . LYS A 1 104 ? -0.546 14.484 -18.719 1 97.69 104 LYS A CA 1
ATOM 830 C C . LYS A 1 104 ? -0.424 13.711 -20.031 1 97.69 104 LYS A C 1
ATOM 832 O O . LYS A 1 104 ? -1.101 12.695 -20.219 1 97.69 104 LYS A O 1
ATOM 837 N N . GLN A 1 105 ? 0.45 14.148 -20.875 1 98.5 105 GLN A N 1
ATOM 838 C CA . GLN A 1 105 ? 0.647 13.5 -22.172 1 98.5 105 GLN A CA 1
ATOM 839 C C . GLN A 1 105 ? 1.209 12.086 -22 1 98.5 105 GLN A C 1
ATOM 841 O O . GLN A 1 105 ? 0.824 11.164 -22.719 1 98.5 105 GLN A O 1
ATOM 846 N N . ALA A 1 106 ? 2.141 11.93 -21.094 1 98.56 106 ALA A N 1
ATOM 847 C CA . ALA A 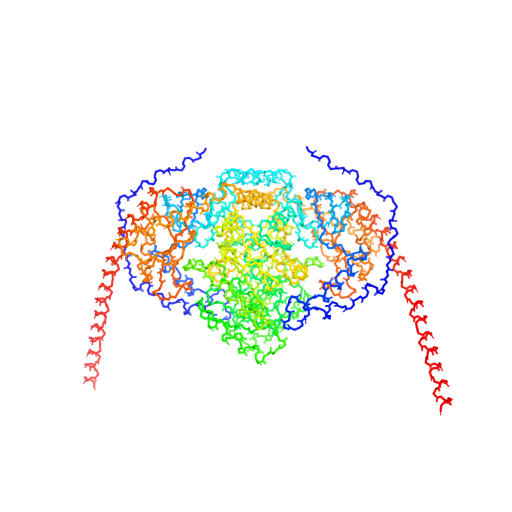1 106 ? 2.713 10.617 -20.812 1 98.56 106 ALA A CA 1
ATOM 848 C C . ALA A 1 106 ? 1.642 9.641 -20.328 1 98.56 106 ALA A C 1
ATOM 850 O O . ALA A 1 106 ? 1.638 8.469 -20.719 1 98.56 106 ALA A O 1
ATOM 851 N N . ALA A 1 107 ? 0.771 10.133 -19.438 1 98.44 107 ALA A N 1
ATOM 852 C CA . ALA A 1 107 ? -0.33 9.305 -18.953 1 98.44 107 ALA A CA 1
ATOM 853 C C . ALA A 1 107 ? -1.229 8.859 -20.109 1 98.44 107 ALA A C 1
ATOM 855 O O . ALA A 1 107 ? -1.601 7.688 -20.188 1 98.44 107 ALA A O 1
ATOM 856 N N . ILE A 1 108 ? -1.56 9.797 -20.984 1 98.5 108 ILE A N 1
ATOM 857 C CA . ILE A 1 108 ? -2.439 9.547 -22.125 1 98.5 108 ILE A CA 1
ATOM 858 C C . ILE A 1 108 ? -1.788 8.539 -23.062 1 98.5 108 ILE A C 1
ATOM 860 O O . ILE A 1 108 ? -2.434 7.582 -23.5 1 98.5 108 ILE A O 1
ATOM 864 N N . GLU A 1 109 ? -0.53 8.703 -23.328 1 98.25 109 GLU A N 1
ATOM 865 C CA . GLU A 1 109 ? 0.215 7.82 -24.219 1 98.25 109 GLU A CA 1
ATOM 866 C C . GLU A 1 109 ? 0.233 6.391 -23.672 1 98.25 109 GLU A C 1
ATOM 868 O O . GLU A 1 109 ? 0.03 5.438 -24.438 1 98.25 109 GLU A O 1
ATOM 873 N N . ALA A 1 110 ? 0.48 6.211 -22.422 1 97.62 110 ALA A N 1
ATOM 874 C CA . ALA A 1 110 ? 0.524 4.879 -21.812 1 97.62 110 ALA A CA 1
ATOM 875 C C . ALA A 1 110 ? -0.843 4.203 -21.875 1 97.62 110 ALA A C 1
ATOM 877 O O . ALA A 1 110 ? -0.938 3.004 -22.141 1 97.62 110 ALA A O 1
ATOM 878 N N . ALA A 1 111 ? -1.881 5.012 -21.562 1 97.5 111 ALA A N 1
ATOM 879 C CA . ALA A 1 111 ? -3.234 4.465 -21.625 1 97.5 111 ALA A CA 1
ATOM 880 C C . ALA A 1 111 ? -3.551 3.961 -23.031 1 97.5 111 ALA A C 1
ATOM 882 O O . ALA A 1 111 ? -4.148 2.893 -23.188 1 97.5 111 ALA A O 1
ATOM 883 N N . GLN A 1 112 ? -3.119 4.691 -24 1 96.56 112 GLN A N 1
ATOM 884 C CA . GLN A 1 112 ? -3.412 4.367 -25.391 1 96.56 112 GLN A CA 1
ATOM 885 C C . GLN A 1 112 ? -2.562 3.191 -25.875 1 96.56 112 GLN A C 1
ATOM 887 O O . GLN A 1 112 ? -3.066 2.285 -26.547 1 96.56 112 GLN A O 1
ATOM 892 N N . GLU A 1 113 ? -1.328 3.189 -25.562 1 94.44 113 GLU A N 1
ATOM 893 C CA . GLU A 1 113 ? -0.374 2.238 -26.125 1 94.44 113 GLU A CA 1
ATOM 894 C C . GLU A 1 113 ? -0.437 0.898 -25.406 1 94.44 113 GLU A C 1
ATOM 896 O O . GLU A 1 113 ? -0.348 -0.16 -26.031 1 94.44 113 GLU A O 1
ATOM 901 N N . TYR A 1 114 ? -0.561 0.901 -24.125 1 93.19 114 TYR A N 1
ATOM 902 C CA . TYR A 1 114 ? -0.417 -0.315 -23.328 1 93.19 114 TYR A CA 1
ATOM 903 C C . TYR A 1 114 ? -1.731 -0.682 -22.656 1 93.19 114 TYR A C 1
ATOM 905 O O . TYR A 1 114 ? -2.014 -1.861 -22.438 1 93.19 114 TYR A O 1
ATOM 913 N N . GLY A 1 115 ? -2.471 0.263 -22.203 1 94.5 115 GLY A N 1
ATOM 914 C CA . GLY A 1 115 ? -3.672 0.043 -21.422 1 94.5 115 GLY A CA 1
ATOM 915 C C . GLY A 1 115 ? -3.551 0.551 -20 1 94.5 115 GLY A C 1
ATOM 916 O O . GLY A 1 115 ? -2.646 1.326 -19.688 1 94.5 115 GLY A O 1
ATOM 917 N N . VAL A 1 116 ? -4.469 0.108 -19.125 1 96.06 116 VAL A N 1
ATOM 918 C CA . VAL A 1 116 ? -4.629 0.827 -17.859 1 96.06 116 VAL A CA 1
ATOM 919 C C . VAL A 1 116 ? -3.949 0.055 -16.734 1 96.06 116 VAL A C 1
ATOM 921 O O . VAL A 1 116 ? -3.742 0.592 -15.648 1 96.06 116 VAL A O 1
ATOM 924 N N . ASN A 1 117 ? -3.561 -1.226 -17 1 94.06 117 ASN A N 1
ATOM 925 C CA . ASN A 1 117 ? -2.939 -2.041 -15.953 1 94.06 117 ASN A CA 1
ATOM 926 C C . ASN A 1 117 ? -2.246 -3.266 -16.547 1 94.06 117 ASN A C 1
ATOM 928 O O . ASN A 1 117 ? -2.586 -3.709 -17.641 1 94.06 117 ASN A O 1
ATOM 932 N N . SER A 1 118 ? -1.225 -3.775 -15.891 1 86.31 118 SER A N 1
ATOM 933 C CA . SER A 1 118 ? -0.591 -5.02 -16.312 1 86.31 118 SER A CA 1
ATOM 934 C C . SER A 1 118 ? -1.274 -6.23 -15.688 1 86.31 118 SER A C 1
ATOM 936 O O . SER A 1 118 ? -1.191 -7.34 -16.219 1 86.31 118 SER A O 1
ATOM 938 N N . CYS A 1 119 ? -1.856 -6.066 -14.516 1 85 119 CYS A N 1
ATOM 939 C CA . CYS A 1 119 ? -2.637 -7.066 -13.789 1 85 119 CYS A CA 1
ATOM 940 C C . CYS A 1 119 ? -1.767 -8.25 -13.391 1 85 119 CYS A C 1
ATOM 942 O O . CYS A 1 119 ? -2.121 -9.406 -13.648 1 85 119 CYS A O 1
ATOM 944 N N . GLY A 1 120 ? -0.683 -8.031 -12.805 1 88.31 120 GLY A N 1
ATOM 945 C CA . GLY A 1 120 ? 0.231 -9.023 -12.266 1 88.31 120 GLY A CA 1
ATOM 946 C C . GLY A 1 120 ? 1.282 -8.43 -11.344 1 88.31 120 GLY A C 1
ATOM 947 O O . GLY A 1 120 ? 1.569 -7.234 -11.414 1 88.31 120 GLY A O 1
ATOM 948 N N . SER A 1 121 ? 1.783 -9.281 -10.469 1 87.69 121 SER A N 1
ATOM 949 C CA . SER A 1 121 ? 2.891 -8.859 -9.625 1 87.69 121 SER A CA 1
ATOM 950 C C . SER A 1 121 ? 4.188 -8.758 -10.414 1 87.69 121 SER A C 1
ATOM 952 O O . SER A 1 121 ? 4.387 -9.492 -11.391 1 87.69 121 SER A O 1
ATOM 954 N N . PRO A 1 122 ? 5.09 -7.898 -9.984 1 87.81 122 PRO A N 1
ATOM 955 C CA . PRO A 1 122 ? 6.367 -7.797 -10.688 1 87.81 122 PRO A CA 1
ATOM 956 C C . PRO A 1 122 ? 7.176 -9.094 -10.633 1 87.81 122 PRO A C 1
ATOM 958 O O . PRO A 1 122 ? 7.957 -9.375 -11.547 1 87.81 122 PRO A O 1
ATOM 961 N N . LEU A 1 123 ? 6.969 -9.898 -9.656 1 85.38 123 LEU A N 1
ATOM 962 C CA . LEU A 1 123 ? 7.719 -11.141 -9.5 1 85.38 123 LEU A CA 1
ATOM 963 C C . LEU A 1 123 ? 7.188 -12.219 -10.43 1 85.38 123 LEU A C 1
ATOM 965 O O . LEU A 1 123 ? 7.883 -13.203 -10.711 1 85.38 123 LEU A O 1
ATOM 969 N N . ALA A 1 124 ? 6 -12.07 -10.898 1 85.62 124 ALA A N 1
ATOM 970 C CA . ALA A 1 124 ? 5.418 -13.039 -11.82 1 85.62 124 ALA A CA 1
ATOM 971 C C . ALA A 1 124 ? 5.387 -12.484 -13.242 1 85.62 124 ALA A C 1
ATOM 973 O O . ALA A 1 124 ? 6.391 -12.531 -13.953 1 85.62 124 ALA A O 1
ATOM 974 N N . PHE A 1 125 ? 4.316 -11.938 -13.664 1 84.75 125 PHE A N 1
ATOM 975 C CA . PHE A 1 125 ? 4.133 -11.445 -15.023 1 84.75 125 PHE A CA 1
ATOM 976 C C . PHE A 1 125 ? 3.508 -10.055 -15.016 1 84.75 125 PHE A C 1
ATOM 978 O O . PHE A 1 125 ? 2.701 -9.727 -15.891 1 84.75 125 PHE A O 1
ATOM 985 N N . GLY A 1 126 ? 3.971 -9.211 -14.031 1 87.12 126 GLY A N 1
ATOM 986 C CA . GLY A 1 126 ? 3.361 -7.898 -13.906 1 87.12 126 GLY A CA 1
ATOM 987 C C . GLY A 1 126 ? 4.242 -6.777 -14.422 1 87.12 126 GLY A C 1
ATOM 988 O O . GLY A 1 126 ? 3.768 -5.664 -14.656 1 87.12 126 GLY A O 1
ATOM 989 N N . GLY A 1 127 ? 5.531 -7.027 -14.508 1 89.81 127 GLY A N 1
ATOM 990 C CA . GLY A 1 127 ? 6.422 -6.02 -15.07 1 89.81 127 GLY A CA 1
ATOM 991 C C . GLY A 1 127 ? 6.164 -5.746 -16.531 1 89.81 127 GLY A C 1
ATOM 992 O O . GLY A 1 127 ? 5.848 -6.66 -17.297 1 89.81 127 GLY A O 1
ATOM 993 N N . HIS A 1 128 ? 6.254 -4.531 -16.922 1 92.31 128 HIS A N 1
ATOM 994 C CA . HIS A 1 128 ? 6.012 -4.086 -18.297 1 92.31 128 HIS A CA 1
ATOM 995 C C . HIS A 1 128 ? 7.07 -3.088 -18.75 1 92.31 128 HIS A C 1
ATOM 997 O O . HIS A 1 128 ? 7.934 -2.691 -17.953 1 92.31 128 HIS A O 1
ATOM 1003 N N . LYS A 1 129 ? 7.086 -2.691 -19.953 1 89.62 129 LYS A N 1
ATOM 1004 C CA . LYS A 1 129 ? 8.18 -1.913 -20.531 1 89.62 129 LYS A CA 1
ATOM 1005 C C . LYS A 1 129 ? 8.398 -0.615 -19.766 1 89.62 129 LYS A C 1
ATOM 1007 O O . LYS A 1 129 ? 9.539 -0.24 -19.484 1 89.62 129 LYS A O 1
ATOM 1012 N N . TYR A 1 130 ? 7.312 0.096 -19.391 1 95.56 130 TYR A N 1
ATOM 1013 C CA . TYR A 1 130 ? 7.457 1.358 -18.672 1 95.56 130 TYR A CA 1
ATOM 1014 C C . TYR A 1 130 ? 8 1.129 -17.266 1 95.56 130 TYR A C 1
ATOM 1016 O O . TYR A 1 130 ? 8.727 1.97 -16.734 1 95.56 130 TYR A O 1
ATOM 1024 N N . TYR A 1 131 ? 7.645 -0.026 -16.672 1 95.62 131 TYR A N 1
ATOM 1025 C CA . TYR A 1 131 ? 8.125 -0.406 -15.352 1 95.62 131 TYR A CA 1
ATOM 1026 C C . TYR A 1 131 ? 9.648 -0.507 -15.336 1 95.62 131 TYR A C 1
ATOM 1028 O O . TYR A 1 131 ? 10.305 0.108 -14.492 1 95.62 131 TYR A O 1
ATOM 1036 N N . TYR A 1 132 ? 10.234 -1.172 -16.234 1 92.69 132 TYR A N 1
ATOM 1037 C CA . TYR A 1 132 ? 11.672 -1.397 -16.266 1 92.69 132 TYR A CA 1
ATOM 1038 C C . TYR A 1 132 ? 12.414 -0.146 -16.719 1 92.69 132 TYR A C 1
ATOM 1040 O O . TYR A 1 132 ? 13.523 0.124 -16.266 1 92.69 132 TYR A O 1
ATOM 1048 N N . GLN A 1 133 ? 11.766 0.594 -17.594 1 95.94 133 GLN A N 1
ATOM 1049 C CA . GLN A 1 133 ? 12.367 1.862 -17.984 1 95.94 133 GLN A CA 1
ATOM 1050 C C . GLN A 1 133 ? 12.461 2.816 -16.797 1 95.94 133 GLN A C 1
ATOM 1052 O O . GLN A 1 133 ? 13.469 3.506 -16.625 1 95.94 133 GLN A O 1
ATOM 1057 N N . LEU A 1 134 ? 11.414 2.854 -16.016 1 97.81 134 LEU A N 1
ATOM 1058 C CA . LEU A 1 134 ? 11.414 3.709 -14.836 1 97.81 134 LEU A CA 1
ATOM 1059 C C . LEU A 1 134 ? 12.484 3.27 -13.852 1 97.81 134 LEU A C 1
ATOM 1061 O O . LEU A 1 134 ? 13.172 4.109 -13.258 1 97.81 134 LEU A O 1
ATOM 1065 N N . VAL A 1 135 ? 12.641 1.933 -13.641 1 96.69 135 VAL A N 1
ATOM 1066 C CA . VAL A 1 135 ? 13.664 1.409 -12.742 1 96.69 135 VAL A CA 1
ATOM 1067 C C . VAL A 1 135 ? 15.039 1.907 -13.188 1 96.69 135 VAL A C 1
ATOM 1069 O O . VAL A 1 135 ? 15.812 2.422 -12.383 1 96.69 135 VAL A O 1
ATOM 1072 N N . GLU A 1 136 ? 15.305 1.869 -14.445 1 96.94 136 GLU A N 1
ATOM 1073 C CA . GLU A 1 136 ? 16.609 2.25 -14.977 1 96.94 136 GLU A CA 1
ATOM 1074 C C . GLU A 1 136 ? 16.844 3.748 -14.828 1 96.94 136 GLU A C 1
ATOM 1076 O O . GLU A 1 136 ? 17.922 4.172 -14.398 1 96.94 136 GLU A O 1
ATOM 1081 N N . GLU A 1 137 ? 15.891 4.52 -15.172 1 98.06 137 GLU A N 1
ATOM 1082 C CA . GLU A 1 137 ? 16.078 5.969 -15.117 1 98.06 137 GLU A CA 1
ATOM 1083 C C . GLU A 1 137 ? 16.125 6.465 -13.672 1 98.06 137 GLU A C 1
ATOM 1085 O O . GLU A 1 137 ? 16.812 7.438 -13.367 1 98.06 137 GLU A O 1
ATOM 1090 N N . LEU A 1 138 ? 15.414 5.805 -12.781 1 98.06 138 LEU A N 1
ATOM 1091 C CA . LEU A 1 138 ? 15.484 6.145 -11.367 1 98.06 138 LEU A CA 1
ATOM 1092 C C . LEU A 1 138 ? 16.875 5.863 -10.805 1 98.06 138 LEU A C 1
ATOM 1094 O O . LEU A 1 138 ? 17.391 6.633 -9.984 1 98.06 138 LEU A O 1
ATOM 1098 N N . LYS A 1 139 ? 17.469 4.719 -11.211 1 97.69 139 LYS A N 1
ATOM 1099 C CA . LYS A 1 139 ? 18.844 4.406 -10.797 1 97.69 139 LYS A CA 1
ATOM 1100 C C . LYS A 1 139 ? 19.797 5.527 -11.18 1 97.69 139 LYS A C 1
ATOM 1102 O O . LYS A 1 139 ? 20.578 5.992 -10.344 1 97.69 139 LYS A O 1
ATOM 1107 N N . GLU A 1 140 ? 19.641 5.922 -12.352 1 97.31 140 GLU A N 1
ATOM 1108 C CA . GLU A 1 140 ? 20.531 6.953 -12.891 1 97.31 140 GLU A CA 1
ATOM 1109 C C . GLU A 1 140 ? 20.328 8.281 -12.164 1 97.31 140 GLU A C 1
ATOM 1111 O O . GLU A 1 140 ? 21.297 8.914 -11.727 1 97.31 140 GLU A O 1
ATOM 1116 N N . PHE A 1 141 ? 19.172 8.695 -12.031 1 97.75 141 PHE A N 1
ATOM 1117 C CA . PHE A 1 141 ? 18.844 9.984 -11.414 1 97.75 141 PHE A CA 1
ATOM 1118 C C . PHE A 1 141 ? 19.297 10 -9.961 1 97.75 141 PHE A C 1
ATOM 1120 O O . PHE A 1 141 ? 19.938 10.961 -9.508 1 97.75 141 PHE A O 1
ATOM 1127 N N . TRP A 1 142 ? 18.922 8.883 -9.219 1 96.69 142 TRP A N 1
ATOM 1128 C CA . TRP A 1 142 ? 19.141 8.867 -7.773 1 96.69 142 TRP A CA 1
ATOM 1129 C C . TRP A 1 142 ? 20.594 8.547 -7.445 1 96.69 142 TRP A C 1
ATOM 1131 O O . TRP A 1 142 ? 21.062 8.828 -6.344 1 96.69 142 TRP A O 1
ATOM 1141 N N . GLY A 1 143 ? 21.359 7.953 -8.422 1 95.19 143 GLY A N 1
ATOM 1142 C CA . GLY A 1 143 ? 22.766 7.641 -8.242 1 95.19 143 GLY A CA 1
ATOM 1143 C C . GLY A 1 143 ? 23 6.379 -7.434 1 95.19 143 GLY A C 1
ATOM 1144 O O . GLY A 1 143 ? 23.938 6.309 -6.637 1 95.19 143 GLY A O 1
ATOM 1145 N N . VAL A 1 144 ? 22.078 5.441 -7.52 1 95.75 144 VAL A N 1
ATOM 1146 C CA . VAL A 1 144 ? 22.234 4.137 -6.887 1 95.75 144 VAL A CA 1
ATOM 1147 C C . VAL A 1 144 ? 22.25 3.043 -7.949 1 95.75 144 VAL A C 1
ATOM 1149 O O . VAL A 1 144 ? 21.75 3.244 -9.062 1 95.75 144 VAL A O 1
ATOM 1152 N N . ASN A 1 145 ? 22.703 1.842 -7.582 1 96.12 145 ASN A N 1
ATOM 1153 C CA . ASN A 1 145 ? 22.938 0.799 -8.578 1 96.12 145 ASN A CA 1
ATOM 1154 C C . ASN A 1 145 ? 21.703 -0.098 -8.742 1 96.12 145 ASN A C 1
ATOM 1156 O O . ASN A 1 145 ? 21.547 -0.754 -9.773 1 96.12 145 ASN A O 1
ATOM 1160 N N . ASN A 1 146 ? 20.906 -0.18 -7.719 1 97.12 146 ASN A N 1
ATOM 1161 C CA . ASN A 1 146 ? 19.781 -1.098 -7.727 1 97.12 146 ASN A CA 1
ATOM 1162 C C . ASN A 1 146 ? 18.531 -0.458 -7.113 1 97.12 146 ASN A C 1
ATOM 1164 O O . ASN A 1 146 ? 18.625 0.234 -6.098 1 97.12 146 ASN A O 1
ATOM 1168 N N . ILE A 1 147 ? 17.375 -0.672 -7.805 1 97.62 147 ILE A N 1
ATOM 1169 C CA . ILE A 1 147 ? 16.125 -0.095 -7.34 1 97.62 147 ILE A CA 1
ATOM 1170 C C . ILE A 1 147 ? 14.992 -1.115 -7.5 1 97.62 147 ILE A C 1
ATOM 1172 O O . ILE A 1 147 ? 15.008 -1.926 -8.43 1 97.62 147 ILE A O 1
ATOM 1176 N N . MET A 1 148 ? 14.117 -1.166 -6.598 1 96.94 148 MET A N 1
ATOM 1177 C CA . MET A 1 148 ? 12.844 -1.858 -6.77 1 96.94 148 MET A CA 1
ATOM 1178 C C . MET A 1 148 ? 11.672 -0.9 -6.578 1 96.94 148 MET A C 1
ATOM 1180 O O . MET A 1 148 ? 11.773 0.066 -5.82 1 96.94 148 MET A O 1
ATOM 1184 N N . LEU A 1 149 ? 10.578 -1.135 -7.312 1 97.19 149 LEU A N 1
ATOM 1185 C CA . LEU A 1 149 ? 9.391 -0.288 -7.277 1 97.19 149 LEU A CA 1
ATOM 1186 C C . LEU A 1 149 ? 8.273 -0.954 -6.484 1 97.19 149 LEU A C 1
ATOM 1188 O O . LEU A 1 149 ? 8.117 -2.176 -6.527 1 97.19 149 LEU A O 1
ATOM 1192 N N . LEU A 1 150 ? 7.574 -0.191 -5.73 1 96.56 150 LEU A N 1
ATOM 1193 C CA . LEU A 1 150 ? 6.348 -0.607 -5.055 1 96.56 150 LEU A CA 1
ATOM 1194 C C . LEU A 1 150 ? 5.188 0.316 -5.414 1 96.56 150 LEU A C 1
ATOM 1196 O O . LEU A 1 150 ? 5.402 1.436 -5.887 1 96.56 150 LEU A O 1
ATOM 1200 N N . SER A 1 151 ? 4.023 -0.104 -5.148 1 93.94 151 SER A N 1
ATOM 1201 C CA . SER A 1 151 ? 2.83 0.573 -5.652 1 93.94 151 SER A CA 1
ATOM 1202 C C . SER A 1 151 ? 2.494 1.798 -4.809 1 93.94 151 SER A C 1
ATOM 1204 O O . SER A 1 151 ? 1.681 2.633 -5.211 1 93.94 151 SER A O 1
ATOM 1206 N N . ALA A 1 152 ? 3.107 1.955 -3.676 1 94.62 152 ALA A N 1
ATOM 1207 C CA . ALA A 1 152 ? 2.91 3.111 -2.807 1 94.62 152 ALA A CA 1
ATOM 1208 C C . ALA A 1 152 ? 4.152 3.377 -1.956 1 94.62 152 ALA A C 1
ATOM 1210 O O . ALA A 1 152 ? 4.91 2.453 -1.651 1 94.62 152 ALA A O 1
ATOM 1211 N N . GLY A 1 153 ? 4.281 4.664 -1.603 1 96.06 153 GLY A N 1
ATOM 1212 C CA . GLY A 1 153 ? 5.371 4.996 -0.698 1 96.06 153 GLY A CA 1
ATOM 1213 C C . GLY A 1 153 ? 5.266 4.297 0.644 1 96.06 153 GLY A C 1
ATOM 1214 O O . GLY A 1 153 ? 6.277 3.865 1.204 1 96.06 153 GLY A O 1
ATOM 1215 N N . TRP A 1 154 ? 4.047 4.191 1.162 1 96.5 154 TRP A N 1
ATOM 1216 C CA . TRP A 1 154 ? 3.811 3.496 2.426 1 96.5 154 TRP A CA 1
ATOM 1217 C C . TRP A 1 154 ? 4.309 2.057 2.357 1 96.5 154 TRP A C 1
ATOM 1219 O O . TRP A 1 154 ? 4.953 1.571 3.291 1 96.5 154 TRP A O 1
ATOM 1229 N N . LEU A 1 155 ? 4.059 1.382 1.232 1 97.31 155 LEU A N 1
ATOM 1230 C CA . LEU A 1 155 ? 4.488 0.002 1.038 1 97.31 155 LEU A CA 1
ATOM 1231 C C . LEU A 1 155 ? 6.012 -0.09 0.994 1 97.31 155 LEU A C 1
ATOM 1233 O O . LEU A 1 155 ? 6.594 -1.051 1.502 1 97.31 155 LEU A O 1
ATOM 1237 N N . ALA A 1 156 ? 6.645 0.904 0.385 1 97.94 156 ALA A N 1
ATOM 1238 C CA . ALA A 1 156 ? 8.102 0.914 0.302 1 97.94 156 ALA A CA 1
ATOM 1239 C C . ALA A 1 156 ? 8.727 1.037 1.688 1 97.94 156 ALA A C 1
ATOM 1241 O O . ALA A 1 156 ? 9.664 0.308 2.02 1 97.94 156 ALA A O 1
ATOM 1242 N N . GLY A 1 157 ? 8.227 1.964 2.504 1 98.12 157 GLY A N 1
ATOM 1243 C CA . GLY A 1 157 ? 8.734 2.127 3.857 1 98.12 157 GLY A CA 1
ATOM 1244 C C . GLY A 1 157 ? 8.523 0.899 4.723 1 98.12 157 GLY A C 1
ATOM 1245 O O . GLY A 1 157 ? 9.469 0.405 5.348 1 98.12 157 GLY A O 1
ATOM 1246 N N . PHE A 1 158 ? 7.336 0.358 4.73 1 97.56 158 PHE A N 1
ATOM 1247 C CA . PHE A 1 158 ? 6.996 -0.858 5.461 1 97.56 158 PHE A CA 1
ATOM 1248 C C . PHE A 1 158 ? 7.844 -2.031 4.98 1 97.56 158 PHE A C 1
ATOM 1250 O O . PHE A 1 158 ? 8.453 -2.732 5.785 1 97.56 158 PHE A O 1
ATOM 1257 N N . GLY A 1 159 ? 7.871 -2.215 3.699 1 97.38 159 GLY A N 1
ATOM 1258 C CA . GLY A 1 159 ? 8.492 -3.375 3.08 1 97.38 159 GLY A CA 1
ATOM 1259 C C . GLY A 1 159 ? 10 -3.393 3.223 1 97.38 159 GLY A C 1
ATOM 1260 O O . GLY A 1 159 ? 10.602 -4.457 3.365 1 97.38 159 GLY A O 1
ATOM 1261 N N . ALA A 1 160 ? 10.641 -2.184 3.172 1 98.06 160 ALA A N 1
ATOM 1262 C CA . ALA A 1 160 ? 12.094 -2.096 3.295 1 98.06 160 ALA A CA 1
ATOM 1263 C C . ALA A 1 160 ? 12.562 -2.65 4.637 1 98.06 160 ALA A C 1
ATOM 1265 O O . ALA A 1 160 ? 13.523 -3.432 4.691 1 98.06 160 ALA A O 1
ATOM 1266 N N . ILE A 1 161 ? 11.875 -2.287 5.684 1 98.44 161 ILE A N 1
ATOM 1267 C CA . ILE A 1 161 ? 12.297 -2.682 7.023 1 98.44 161 ILE A CA 1
ATOM 1268 C C . ILE A 1 161 ? 11.875 -4.125 7.293 1 98.44 161 ILE A C 1
ATOM 1270 O O . ILE A 1 161 ? 12.711 -4.961 7.652 1 98.44 161 ILE A O 1
ATOM 1274 N N . LYS A 1 162 ? 10.633 -4.43 7.023 1 96.69 162 LYS A N 1
ATOM 1275 C CA . LYS A 1 162 ? 10.102 -5.766 7.289 1 96.69 162 LYS A CA 1
ATOM 1276 C C . LYS A 1 162 ? 10.867 -6.82 6.496 1 96.69 162 LYS A C 1
ATOM 1278 O O . LYS A 1 162 ? 11.094 -7.93 6.988 1 96.69 162 LYS A O 1
ATOM 1283 N N . GLY A 1 163 ? 11.227 -6.508 5.316 1 95.44 163 GLY A N 1
ATOM 1284 C CA . GLY A 1 163 ? 11.898 -7.465 4.445 1 95.44 163 GLY A CA 1
ATOM 1285 C C . GLY A 1 163 ? 13.328 -7.738 4.852 1 95.44 163 GLY A C 1
ATOM 1286 O O . GLY A 1 163 ? 13.828 -8.852 4.684 1 95.44 163 GLY A O 1
ATOM 1287 N N . LEU A 1 164 ? 14.023 -6.738 5.406 1 96.88 164 LEU A N 1
ATOM 1288 C CA . LEU A 1 164 ? 15.453 -6.844 5.66 1 96.88 164 LEU A CA 1
ATOM 1289 C C . LEU A 1 164 ? 15.727 -7.223 7.109 1 96.88 164 LEU A C 1
ATOM 1291 O O . LEU A 1 164 ? 16.641 -8 7.391 1 96.88 164 LEU A O 1
ATOM 1295 N N . VAL A 1 165 ? 14.969 -6.684 8.062 1 97.69 165 VAL A N 1
ATOM 1296 C CA . VAL A 1 165 ? 15.172 -6.867 9.5 1 97.69 165 VAL A CA 1
ATOM 1297 C C . VAL A 1 165 ? 14.602 -8.211 9.93 1 97.69 165 VAL A C 1
ATOM 1299 O O . VAL A 1 165 ? 13.523 -8.609 9.484 1 97.69 165 VAL A O 1
ATOM 1302 N N . LYS A 1 166 ? 15.32 -8.898 10.719 1 95.88 166 LYS A N 1
ATOM 1303 C CA . LYS A 1 166 ? 14.891 -10.188 11.258 1 95.88 166 LYS A CA 1
ATOM 1304 C C . LYS A 1 166 ? 14.602 -10.086 12.75 1 95.88 166 LYS A C 1
ATOM 1306 O O . LYS A 1 166 ? 14.82 -9.039 13.359 1 95.88 166 LYS A O 1
ATOM 1311 N N . ALA A 1 167 ? 14.141 -11.148 13.375 1 94.75 167 ALA A N 1
ATOM 1312 C CA . ALA A 1 167 ? 13.57 -11.156 14.719 1 94.75 167 ALA A CA 1
ATOM 1313 C C . ALA A 1 167 ? 14.617 -10.766 15.758 1 94.75 167 ALA A C 1
ATOM 1315 O O . ALA A 1 167 ? 14.297 -10.117 16.766 1 94.75 167 ALA A O 1
ATOM 1316 N N . ASN A 1 168 ? 15.859 -11.055 15.516 1 96.44 168 ASN A N 1
ATOM 1317 C CA . ASN A 1 168 ? 16.906 -10.805 16.5 1 96.44 168 ASN A CA 1
ATOM 1318 C C . ASN A 1 168 ? 17.578 -9.453 16.281 1 96.44 168 ASN A C 1
ATOM 1320 O O . ASN A 1 168 ? 18.391 -9.016 17.094 1 96.44 168 ASN A O 1
ATOM 1324 N N . ASP A 1 169 ? 17.234 -8.852 15.203 1 98.31 169 ASP A N 1
ATOM 1325 C CA . ASP A 1 169 ? 17.828 -7.562 14.898 1 98.31 169 ASP A CA 1
ATOM 1326 C C . ASP A 1 169 ? 17.234 -6.457 15.766 1 98.31 169 ASP A C 1
ATOM 1328 O O . ASP A 1 169 ? 16.203 -6.652 16.406 1 98.31 169 ASP A O 1
ATOM 1332 N N . HIS A 1 170 ? 17.969 -5.305 15.836 1 98.81 170 HIS A N 1
ATOM 1333 C CA . HIS A 1 170 ? 17.562 -4.129 16.594 1 98.81 170 HIS A CA 1
ATOM 1334 C C . HIS A 1 170 ? 17.344 -2.928 15.688 1 98.81 170 HIS A C 1
ATOM 1336 O O . HIS A 1 170 ? 18.172 -2.643 14.82 1 98.81 170 HIS A O 1
ATOM 1342 N N . VAL A 1 171 ? 16.203 -2.328 15.844 1 98.88 171 VAL A N 1
ATOM 1343 C CA . VAL A 1 171 ? 15.898 -1.119 15.086 1 98.88 171 VAL A CA 1
ATOM 1344 C C . VAL A 1 171 ? 15.977 0.101 16 1 98.88 171 VAL A C 1
ATOM 1346 O O . VAL A 1 171 ? 15.289 0.161 17.016 1 98.88 171 VAL A O 1
ATOM 1349 N N . VAL A 1 172 ? 16.875 1.048 15.742 1 98.94 172 VAL A N 1
ATOM 1350 C CA . VAL A 1 172 ? 16.969 2.336 16.422 1 98.94 172 VAL A CA 1
ATOM 1351 C C . VAL A 1 172 ? 16.438 3.441 15.508 1 98.94 172 VAL A C 1
ATOM 1353 O O . VAL A 1 172 ? 16.984 3.674 14.43 1 98.94 172 VAL A O 1
ATOM 1356 N N . MET A 1 173 ? 15.43 4.105 15.922 1 98.62 173 MET A N 1
ATOM 1357 C CA . MET A 1 173 ? 14.797 5.02 14.977 1 98.62 173 MET A CA 1
ATOM 1358 C C . MET A 1 173 ? 14.531 6.375 15.625 1 98.62 173 MET A C 1
ATOM 1360 O O . MET A 1 173 ? 14.469 6.48 16.844 1 98.62 173 MET A O 1
ATOM 1364 N N . ASP A 1 174 ? 14.422 7.418 14.844 1 98.44 174 ASP A N 1
ATOM 1365 C CA . ASP A 1 174 ? 14.047 8.75 15.305 1 98.44 174 ASP A CA 1
ATOM 1366 C C . ASP A 1 174 ? 12.609 8.773 15.82 1 98.44 174 ASP A C 1
ATOM 1368 O O . ASP A 1 174 ? 11.727 8.133 15.25 1 98.44 174 ASP A O 1
ATOM 1372 N N . ALA A 1 175 ? 12.352 9.602 16.797 1 96.19 175 ALA A N 1
ATOM 1373 C CA 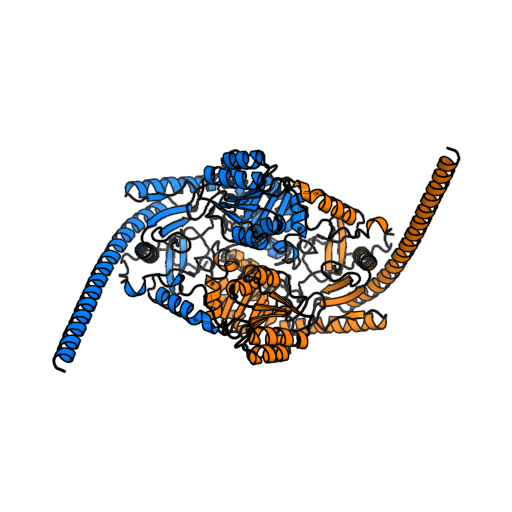. ALA A 1 175 ? 11.055 9.633 17.453 1 96.19 175 ALA A CA 1
ATOM 1374 C C . ALA A 1 175 ? 9.961 10.102 16.5 1 96.19 175 ALA A C 1
ATOM 1376 O O . ALA A 1 175 ? 8.781 9.781 16.688 1 96.19 175 ALA A O 1
ATOM 1377 N N . LEU A 1 176 ? 10.328 10.82 15.43 1 95.38 176 LEU A N 1
ATOM 1378 C CA . LEU A 1 176 ? 9.32 11.414 14.555 1 95.38 176 LEU A CA 1
ATOM 1379 C C . LEU A 1 176 ? 9.297 10.719 13.203 1 95.38 176 LEU A C 1
ATOM 1381 O O . LEU A 1 176 ? 8.68 11.211 12.258 1 95.38 176 LEU A O 1
ATOM 1385 N N . ASP A 1 177 ? 9.945 9.547 13.141 1 97.06 177 ASP A N 1
ATOM 1386 C CA . ASP A 1 177 ? 9.914 8.789 11.891 1 97.06 177 ASP A CA 1
ATOM 1387 C C . ASP A 1 177 ? 8.484 8.484 11.469 1 97.06 177 ASP A C 1
ATOM 1389 O O . ASP A 1 177 ? 7.613 8.25 12.312 1 97.06 177 ASP A O 1
ATOM 1393 N N . HIS A 1 178 ? 8.266 8.523 10.18 1 95.12 178 HIS A N 1
ATOM 1394 C CA . HIS A 1 178 ? 6.953 8.297 9.586 1 95.12 178 HIS A CA 1
ATOM 1395 C C . HIS A 1 178 ? 6.363 6.965 10.039 1 95.12 178 HIS A C 1
ATOM 1397 O O . HIS A 1 178 ? 7.102 6.008 10.281 1 95.12 178 HIS A O 1
ATOM 1403 N N . ASN A 1 179 ? 5.125 6.891 10.016 1 91.69 179 ASN A N 1
ATOM 1404 C CA . ASN A 1 179 ? 4.371 5.754 10.531 1 91.69 179 ASN A CA 1
ATOM 1405 C C . ASN A 1 179 ? 4.699 4.469 9.773 1 91.69 179 ASN A C 1
ATOM 1407 O O . ASN A 1 179 ? 4.758 3.391 10.367 1 91.69 179 ASN A O 1
ATOM 1411 N N . CYS A 1 180 ? 4.812 4.52 8.453 1 95.94 180 CYS A N 1
ATOM 1412 C CA . CYS A 1 180 ? 5.051 3.314 7.668 1 95.94 180 CYS A CA 1
ATOM 1413 C C . CYS A 1 180 ? 6.352 2.639 8.086 1 95.94 180 CYS A C 1
ATOM 1415 O O . CYS A 1 180 ? 6.461 1.412 8.047 1 95.94 180 CYS A O 1
ATOM 1417 N N . LEU A 1 181 ? 7.359 3.428 8.539 1 98.12 181 LEU A N 1
ATOM 1418 C CA . LEU A 1 181 ? 8.633 2.891 9.016 1 98.12 181 LEU A CA 1
ATOM 1419 C C . LEU A 1 181 ? 8.453 2.166 10.344 1 98.12 181 LEU A C 1
ATOM 1421 O O . LEU A 1 181 ? 8.977 1.068 10.531 1 98.12 181 LEU A O 1
ATOM 1425 N N . LEU A 1 182 ? 7.691 2.777 11.211 1 96.81 182 LEU A N 1
ATOM 1426 C CA . LEU A 1 182 ? 7.402 2.166 12.508 1 96.81 182 LEU A CA 1
ATOM 1427 C C . LEU A 1 182 ? 6.625 0.867 12.328 1 96.81 182 LEU A C 1
ATOM 1429 O O . LEU A 1 182 ? 6.914 -0.13 12.992 1 96.81 182 LEU A O 1
ATOM 1433 N N . GLU A 1 183 ? 5.633 0.915 11.445 1 95.94 183 GLU A N 1
ATOM 1434 C CA . GLU A 1 183 ? 4.852 -0.287 11.18 1 95.94 183 GLU A CA 1
ATOM 1435 C C . GLU A 1 183 ? 5.727 -1.404 10.617 1 95.94 183 GLU A C 1
ATOM 1437 O O . GLU A 1 183 ? 5.551 -2.572 10.969 1 95.94 183 GLU A O 1
ATOM 1442 N N . GLY A 1 184 ? 6.633 -1.065 9.719 1 97.38 184 GLY A N 1
ATOM 1443 C CA . GLY A 1 184 ? 7.57 -2.049 9.203 1 97.38 184 GLY A CA 1
ATOM 1444 C C . GLY A 1 184 ? 8.461 -2.645 10.281 1 97.38 184 GLY A C 1
ATOM 1445 O O . GLY A 1 184 ? 8.688 -3.855 10.305 1 97.38 184 GLY A O 1
ATOM 1446 N N . ALA A 1 185 ? 8.961 -1.793 11.195 1 98.12 185 ALA A N 1
ATOM 1447 C CA . ALA A 1 185 ? 9.805 -2.246 12.297 1 98.12 185 ALA A CA 1
ATOM 1448 C C . ALA A 1 185 ? 9.047 -3.193 13.219 1 98.12 185 ALA A C 1
ATOM 1450 O O . ALA A 1 185 ? 9.539 -4.266 13.562 1 98.12 185 ALA A O 1
ATOM 1451 N N . LYS A 1 186 ? 7.828 -2.787 13.586 1 96.19 186 LYS A N 1
ATOM 1452 C CA . LYS A 1 186 ? 7.004 -3.596 14.484 1 96.19 186 LYS A CA 1
ATOM 1453 C C . LYS A 1 186 ? 6.703 -4.961 13.867 1 96.19 186 LYS A C 1
ATOM 1455 O O . LYS A 1 186 ? 6.598 -5.957 14.578 1 96.19 186 LYS A O 1
ATOM 1460 N N . ALA A 1 187 ? 6.574 -4.957 12.594 1 95 187 ALA A N 1
ATOM 1461 C CA . ALA A 1 187 ? 6.281 -6.203 11.891 1 95 187 ALA A CA 1
ATOM 1462 C C . ALA A 1 187 ? 7.512 -7.098 11.828 1 95 187 ALA A C 1
ATOM 1464 O O . ALA A 1 187 ? 7.395 -8.312 11.625 1 95 187 ALA A O 1
ATOM 1465 N N . ALA A 1 188 ? 8.664 -6.551 12.008 1 95.69 188 ALA A N 1
ATOM 1466 C CA . ALA A 1 188 ? 9.906 -7.285 11.789 1 95.69 188 ALA A CA 1
ATOM 1467 C C . ALA A 1 188 ? 10.469 -7.812 13.102 1 95.69 188 ALA A C 1
ATOM 1469 O O . ALA A 1 188 ? 11.008 -8.922 13.156 1 95.69 188 ALA A O 1
ATOM 1470 N N . THR A 1 189 ? 10.414 -7.016 14.203 1 96.62 189 THR A N 1
ATOM 1471 C CA . THR A 1 189 ? 11.094 -7.367 15.438 1 96.62 189 THR A CA 1
ATOM 1472 C C . THR A 1 189 ? 10.438 -6.684 16.641 1 96.62 189 THR A C 1
ATOM 1474 O O . THR A 1 189 ? 9.672 -5.73 16.469 1 96.62 189 THR A O 1
ATOM 1477 N N . LYS A 1 190 ? 10.695 -7.203 17.844 1 96 190 LYS A N 1
ATOM 1478 C CA . LYS A 1 190 ? 10.242 -6.574 19.094 1 96 190 LYS A CA 1
ATOM 1479 C C . LYS A 1 190 ? 11.281 -5.59 19.609 1 96 190 LYS A C 1
ATOM 1481 O O . LYS A 1 190 ? 10.984 -4.793 20.516 1 96 190 LYS A O 1
ATOM 1486 N N . ASN A 1 191 ? 12.492 -5.633 19.047 1 98.44 191 ASN A N 1
ATOM 1487 C CA . ASN A 1 191 ? 13.617 -4.824 19.516 1 98.44 191 ASN A CA 1
ATOM 1488 C C . ASN A 1 191 ? 13.656 -3.467 18.812 1 98.44 191 ASN A C 1
ATOM 1490 O O . ASN A 1 191 ? 14.555 -3.203 18.016 1 98.44 191 ASN A O 1
ATOM 1494 N N . ILE A 1 192 ? 12.75 -2.604 19.188 1 98.69 192 ILE A N 1
ATOM 1495 C CA . ILE A 1 192 ? 12.617 -1.286 18.562 1 98.69 192 ILE A CA 1
ATOM 1496 C C . ILE A 1 192 ? 12.875 -0.202 19.609 1 98.69 192 ILE A C 1
ATOM 1498 O O . ILE A 1 192 ? 12.297 -0.227 20.703 1 98.69 192 ILE A O 1
ATOM 1502 N N . TYR A 1 193 ? 13.703 0.739 19.328 1 98.75 193 TYR A N 1
ATOM 1503 C CA . TYR A 1 193 ? 14.07 1.811 20.234 1 98.75 193 TYR A CA 1
ATOM 1504 C C . TYR A 1 193 ? 13.922 3.174 19.578 1 98.75 193 TYR A C 1
ATOM 1506 O O . TYR A 1 193 ? 14.594 3.467 18.594 1 98.75 193 TYR A O 1
ATOM 1514 N N . LYS A 1 194 ? 13.094 3.98 20.125 1 98.12 194 LYS A N 1
ATOM 1515 C CA . LYS A 1 194 ? 12.969 5.367 19.688 1 98.12 194 LYS A CA 1
ATOM 1516 C C . LYS A 1 194 ? 13.906 6.277 20.469 1 98.12 194 LYS A C 1
ATOM 1518 O O . LYS A 1 194 ? 14.047 6.125 21.688 1 98.12 194 LYS A O 1
ATOM 1523 N N . VAL A 1 195 ? 14.531 7.102 19.766 1 98.25 195 VAL A N 1
ATOM 1524 C CA . VAL A 1 195 ? 15.422 8.047 20.422 1 98.25 195 VAL A CA 1
ATOM 1525 C C . VAL A 1 195 ? 14.938 9.477 20.172 1 98.25 195 VAL A C 1
ATOM 1527 O O . VAL A 1 195 ? 14.047 9.703 19.359 1 98.25 195 VAL A O 1
ATOM 1530 N N . LYS A 1 196 ? 15.57 10.398 20.844 1 97.44 196 LYS A N 1
ATOM 1531 C CA . LYS A 1 196 ? 15.195 11.812 20.75 1 97.44 196 LYS A CA 1
ATOM 1532 C C . LYS A 1 196 ? 15.352 12.328 19.328 1 97.44 196 LYS A C 1
ATOM 1534 O O . LYS A 1 196 ? 16.328 12.008 18.641 1 97.44 196 LYS A O 1
ATOM 1539 N N . HIS A 1 197 ? 14.391 13.117 18.875 1 97.06 197 HIS A N 1
ATOM 1540 C CA . HIS A 1 197 ? 14.336 13.656 17.516 1 97.06 197 HIS A CA 1
ATOM 1541 C C . HIS A 1 197 ? 15.602 14.445 17.172 1 97.06 197 HIS A C 1
ATOM 1543 O O . HIS A 1 197 ? 15.984 15.352 17.922 1 97.06 197 HIS A O 1
ATOM 1549 N N . LEU A 1 198 ? 16.234 14.07 16.109 1 97.5 198 LEU A N 1
ATOM 1550 C CA . LEU A 1 198 ? 17.391 14.727 15.523 1 97.5 198 LEU A CA 1
ATOM 1551 C C . LEU A 1 198 ? 18.516 14.875 16.547 1 97.5 198 LEU A C 1
ATOM 1553 O O . LEU A 1 198 ? 19.172 15.922 16.609 1 97.5 198 LEU A O 1
ATOM 1557 N N . CYS A 1 199 ? 18.688 13.852 17.359 1 97.81 199 CYS A N 1
ATOM 1558 C CA . CYS A 1 199 ? 19.734 13.852 18.375 1 97.81 199 CYS A CA 1
ATOM 1559 C C . CYS A 1 199 ? 20.734 12.727 18.109 1 97.81 199 CYS A C 1
ATOM 1561 O O . CYS A 1 199 ? 20.562 11.617 18.609 1 97.81 199 CYS A O 1
ATOM 1563 N N . ASN A 1 200 ? 21.766 13.039 17.5 1 98.06 200 ASN A N 1
ATOM 1564 C CA . ASN A 1 200 ? 22.781 12.039 17.172 1 98.06 200 ASN A CA 1
ATOM 1565 C C . ASN A 1 200 ? 23.438 11.477 18.422 1 98.06 200 ASN A C 1
ATOM 1567 O O . ASN A 1 200 ? 23.844 10.312 18.453 1 98.06 200 ASN A O 1
ATOM 1571 N N . GLU A 1 201 ? 23.531 12.289 19.484 1 98 201 GLU A N 1
ATOM 1572 C CA . GLU A 1 201 ? 24.078 11.805 20.75 1 98 201 GLU A CA 1
ATOM 1573 C C . GLU A 1 201 ? 23.219 10.672 21.312 1 98 201 GLU A C 1
ATOM 1575 O O . GLU A 1 201 ? 23.75 9.648 21.766 1 98 201 GLU A O 1
ATOM 1580 N N . SER A 1 202 ? 21.938 10.93 21.266 1 98.19 202 SER A N 1
ATOM 1581 C CA . SER A 1 202 ? 21.016 9.906 21.734 1 98.19 202 SER A CA 1
ATOM 1582 C C . SER A 1 202 ? 21.078 8.656 20.844 1 98.19 202 SER A C 1
ATOM 1584 O O . SER A 1 202 ? 20.969 7.535 21.344 1 98.19 202 SER A O 1
ATOM 1586 N N . MET A 1 203 ? 21.203 8.844 19.578 1 98.31 203 MET A N 1
ATOM 1587 C CA . MET A 1 203 ? 21.359 7.738 18.641 1 98.31 203 MET A CA 1
ATOM 1588 C C . MET A 1 203 ? 22.609 6.922 18.953 1 98.31 203 MET A C 1
ATOM 1590 O O . MET A 1 203 ? 22.547 5.699 19.078 1 98.31 203 MET A O 1
ATOM 1594 N N . GLU A 1 204 ? 23.672 7.594 19.094 1 98.75 204 GLU A N 1
ATOM 1595 C CA . GLU A 1 204 ? 24.938 6.914 19.328 1 98.75 204 GLU A CA 1
ATOM 1596 C C . GLU A 1 204 ? 24.922 6.16 20.656 1 98.75 204 GLU A C 1
ATOM 1598 O O . GLU A 1 204 ? 25.438 5.043 20.75 1 98.75 204 GLU A O 1
ATOM 1603 N N . ALA A 1 205 ? 24.422 6.797 21.672 1 98.81 205 ALA A N 1
ATOM 1604 C CA . ALA A 1 205 ? 24.359 6.152 22.984 1 98.81 205 ALA A CA 1
ATOM 1605 C C . ALA A 1 205 ? 23.625 4.82 22.906 1 98.81 205 ALA A C 1
ATOM 1607 O O . ALA A 1 205 ? 24.078 3.816 23.453 1 98.81 205 ALA A O 1
ATOM 1608 N N . LYS A 1 206 ? 22.484 4.844 22.219 1 98.88 206 LYS A N 1
ATOM 1609 C CA . LYS A 1 206 ? 21.672 3.629 22.125 1 98.88 206 LYS A CA 1
ATOM 1610 C C . LYS A 1 206 ? 22.375 2.576 21.266 1 98.88 206 LYS A C 1
ATOM 1612 O O . LYS A 1 206 ? 22.375 1.392 21.609 1 98.88 206 LYS A O 1
ATOM 1617 N N . ILE A 1 207 ? 22.953 2.977 20.141 1 98.81 207 ILE A N 1
ATOM 1618 C CA . ILE A 1 207 ? 23.641 2.062 19.25 1 98.81 207 ILE A CA 1
ATOM 1619 C C . ILE A 1 207 ? 24.812 1.413 19.969 1 98.81 207 ILE A C 1
ATOM 1621 O O . ILE A 1 207 ? 25.016 0.201 19.875 1 98.81 207 ILE A O 1
ATOM 1625 N N . LYS A 1 208 ? 25.547 2.213 20.688 1 98.81 208 LYS A N 1
ATOM 1626 C CA . LYS A 1 208 ? 26.688 1.72 21.453 1 98.81 208 LYS A CA 1
ATOM 1627 C C . LYS A 1 208 ? 26.25 0.688 22.484 1 98.81 208 LYS A C 1
ATOM 1629 O O . LYS A 1 208 ? 26.875 -0.371 22.625 1 98.81 208 LYS A O 1
ATOM 1634 N N . GLU A 1 209 ? 25.25 1.015 23.188 1 98.81 209 GLU A N 1
ATOM 1635 C CA . GLU A 1 209 ? 24.703 0.104 24.203 1 98.81 209 GLU A CA 1
ATOM 1636 C C . GLU A 1 209 ? 24.328 -1.238 23.578 1 98.81 209 GLU A C 1
ATOM 1638 O O . GLU A 1 209 ? 24.688 -2.295 24.109 1 98.81 209 GLU A O 1
ATOM 1643 N N . LEU A 1 210 ? 23.609 -1.176 22.484 1 98.81 210 LEU A N 1
ATOM 1644 C CA . LEU A 1 210 ? 23.141 -2.385 21.828 1 98.81 210 LEU A CA 1
ATOM 1645 C C . LEU A 1 210 ? 24.297 -3.207 21.281 1 98.81 210 LEU A C 1
ATOM 1647 O O . LEU A 1 210 ? 24.297 -4.434 21.391 1 98.81 210 LEU A O 1
ATOM 1651 N N . ARG A 1 211 ? 25.25 -2.514 20.688 1 98.69 211 ARG A N 1
ATOM 1652 C CA . ARG A 1 211 ? 26.406 -3.223 20.125 1 98.69 211 ARG A CA 1
ATOM 1653 C C . ARG A 1 211 ? 27.188 -3.953 21.219 1 98.69 211 ARG A C 1
ATOM 1655 O O . ARG A 1 211 ? 27.641 -5.074 21 1 98.69 211 ARG A O 1
ATOM 1662 N N . GLU A 1 212 ? 27.328 -3.361 22.375 1 98.5 212 GLU A N 1
ATOM 1663 C CA . GLU A 1 212 ? 28.016 -3.982 23.5 1 98.5 212 GLU A CA 1
ATOM 1664 C C . GLU A 1 212 ? 27.25 -5.191 24.016 1 98.5 212 GLU A C 1
ATOM 1666 O O . GLU A 1 212 ? 27.844 -6.227 24.328 1 98.5 212 GLU A O 1
ATOM 1671 N N . LYS A 1 213 ? 25.984 -5.113 24.047 1 98.5 213 LYS A N 1
ATOM 1672 C CA . LYS A 1 213 ? 25.141 -6.156 24.625 1 98.5 213 LYS A CA 1
ATOM 1673 C C . LYS A 1 213 ? 24.922 -7.289 23.625 1 98.5 213 LYS A C 1
ATOM 1675 O O . LYS A 1 213 ? 24.812 -8.453 24.016 1 98.5 213 LYS A O 1
ATOM 1680 N N . TYR A 1 214 ? 24.859 -6.91 22.359 1 98.25 214 TYR A N 1
ATOM 1681 C CA . TYR A 1 214 ? 24.562 -7.863 21.297 1 98.25 214 TYR A CA 1
ATOM 1682 C C . TYR A 1 214 ? 25.578 -7.742 20.156 1 98.25 214 TYR A C 1
ATOM 1684 O O . TYR A 1 214 ? 25.25 -7.305 19.062 1 98.25 214 TYR A O 1
ATOM 1692 N N . PRO A 1 215 ? 26.734 -8.227 20.266 1 97.88 215 PRO A N 1
ATOM 1693 C CA . PRO A 1 215 ? 27.859 -7.977 19.359 1 97.88 215 PRO A CA 1
ATOM 1694 C C . PRO A 1 215 ? 27.656 -8.578 17.984 1 97.88 215 PRO A C 1
ATOM 1696 O O . PRO A 1 215 ? 28.25 -8.117 17 1 97.88 215 PRO A O 1
ATOM 1699 N N . ASP A 1 216 ? 26.75 -9.547 17.859 1 97.06 216 ASP A N 1
ATOM 1700 C CA . ASP A 1 216 ? 26.656 -10.289 16.609 1 97.06 216 ASP A CA 1
ATOM 1701 C C . ASP A 1 216 ? 25.344 -10 15.891 1 97.06 216 ASP A C 1
ATOM 1703 O O . ASP A 1 216 ? 25.125 -10.477 14.781 1 97.06 216 ASP A O 1
ATOM 1707 N N . GLU A 1 217 ? 24.422 -9.172 16.516 1 98 217 GLU A N 1
ATOM 1708 C CA . GLU A 1 217 ? 23.109 -8.938 15.938 1 98 217 GLU A CA 1
ATOM 1709 C C . GLU A 1 217 ? 23.094 -7.691 15.062 1 98 217 GLU A C 1
ATOM 1711 O O . GLU A 1 217 ? 23.938 -6.805 15.227 1 98 217 GLU A O 1
ATOM 1716 N N . GLY A 1 218 ? 22.203 -7.707 14.094 1 98.44 218 GLY A N 1
ATOM 1717 C CA . GLY A 1 218 ? 22.062 -6.543 13.234 1 98.44 218 GLY A CA 1
ATOM 1718 C C . GLY A 1 218 ? 21.438 -5.352 13.945 1 98.44 218 GLY A C 1
ATOM 1719 O O . GLY A 1 218 ? 20.562 -5.512 14.797 1 98.44 218 GLY A O 1
ATOM 1720 N N . ILE A 1 219 ? 22.031 -4.168 13.703 1 98.88 219 ILE A N 1
ATOM 1721 C CA . ILE A 1 219 ? 21.453 -2.904 14.156 1 98.88 219 ILE A CA 1
ATOM 1722 C C . ILE A 1 219 ? 21.094 -2.035 12.953 1 98.88 219 ILE A C 1
ATOM 1724 O O . ILE A 1 219 ? 21.969 -1.702 12.141 1 98.88 219 ILE A O 1
ATOM 1728 N N . PHE A 1 220 ? 19.812 -1.768 12.805 1 98.88 220 PHE A N 1
ATOM 1729 C CA . PHE A 1 220 ? 19.281 -0.969 11.711 1 98.88 220 PHE A CA 1
ATOM 1730 C C . PHE A 1 220 ? 18.812 0.389 12.211 1 98.88 220 PHE A C 1
ATOM 1732 O O . PHE A 1 220 ? 17.828 0.475 12.945 1 98.88 220 PHE A O 1
ATOM 1739 N N . VAL A 1 221 ? 19.531 1.451 11.828 1 98.94 221 VAL A N 1
ATOM 1740 C CA . VAL A 1 221 ? 19.203 2.818 12.219 1 98.94 221 VAL A CA 1
ATOM 1741 C C . VAL A 1 221 ? 18.297 3.451 11.164 1 98.94 221 VAL A C 1
ATOM 1743 O O . VAL A 1 221 ? 18.609 3.418 9.969 1 98.94 221 VAL A O 1
ATOM 1746 N N . VAL A 1 222 ? 17.125 4.035 11.57 1 98.88 222 VAL A N 1
ATOM 1747 C CA . VAL A 1 222 ? 16.125 4.547 10.641 1 98.88 222 VAL A CA 1
ATOM 1748 C C . VAL A 1 222 ? 15.891 6.031 10.898 1 98.88 222 VAL A C 1
ATOM 1750 O O . VAL A 1 222 ? 15.641 6.438 12.039 1 98.88 222 VAL A O 1
ATOM 1753 N N . THR A 1 223 ? 15.992 6.848 9.906 1 98.75 223 THR A N 1
ATOM 1754 C CA . THR A 1 223 ? 15.711 8.273 9.984 1 98.75 223 THR A CA 1
ATOM 1755 C C . THR A 1 223 ? 15.109 8.781 8.68 1 98.75 223 THR A C 1
ATOM 1757 O O . THR A 1 223 ? 14.797 7.992 7.785 1 98.75 223 THR A O 1
ATOM 1760 N N . GLU A 1 224 ? 14.812 10.055 8.602 1 98.38 224 GLU A N 1
ATOM 1761 C CA . GLU A 1 224 ? 14.297 10.703 7.402 1 98.38 224 GLU A CA 1
ATOM 1762 C C . GLU A 1 224 ? 15.25 11.789 6.91 1 98.38 224 GLU A C 1
ATOM 1764 O O . GLU A 1 224 ? 15.953 12.414 7.707 1 98.38 224 GLU A O 1
ATOM 1769 N N . GLY A 1 225 ? 15.273 11.914 5.578 1 98.19 225 GLY A N 1
ATOM 1770 C CA . GLY A 1 225 ? 16.031 13.031 5.031 1 98.19 225 GLY A CA 1
ATOM 1771 C C . GLY A 1 225 ? 15.406 14.375 5.352 1 98.19 225 GLY A C 1
ATOM 1772 O O . GLY A 1 225 ? 16.125 15.352 5.605 1 98.19 225 GLY A O 1
ATOM 1773 N N . LEU A 1 226 ? 14.109 14.477 5.285 1 98 226 LEU A N 1
ATOM 1774 C CA . LEU A 1 226 ? 13.305 15.648 5.613 1 98 226 LEU A CA 1
ATOM 1775 C C . LEU A 1 226 ? 12.055 15.25 6.387 1 98 226 LEU A C 1
ATOM 1777 O O . LEU A 1 226 ? 11.234 14.469 5.891 1 98 226 LEU A O 1
ATOM 1781 N N . PHE A 1 227 ? 11.984 15.758 7.637 1 97 227 PHE A N 1
ATOM 1782 C CA . PHE A 1 227 ? 10.805 15.492 8.445 1 97 227 PHE A CA 1
ATOM 1783 C C . PHE A 1 227 ? 9.688 16.484 8.117 1 97 227 PHE A C 1
ATOM 1785 O O . PHE A 1 227 ? 9.883 17.688 8.195 1 97 227 PHE A O 1
ATOM 1792 N N . SER A 1 228 ? 8.531 15.992 7.82 1 92.94 228 SER A N 1
ATOM 1793 C CA . SER A 1 228 ? 7.457 16.781 7.23 1 92.94 228 SER A CA 1
ATOM 1794 C C . SER A 1 228 ? 6.77 17.656 8.273 1 92.94 228 SER A C 1
ATOM 1796 O O . SER A 1 228 ? 6.18 18.688 7.941 1 92.94 228 SER A O 1
ATOM 1798 N N . MET A 1 229 ? 6.797 17.266 9.547 1 91.88 229 MET A N 1
ATOM 1799 C CA . MET A 1 229 ? 6.016 17.984 10.555 1 91.88 229 MET A CA 1
ATOM 1800 C C . MET A 1 229 ? 6.812 19.141 11.141 1 91.88 229 MET A C 1
ATOM 1802 O O . MET A 1 229 ? 6.234 20.078 11.688 1 91.88 229 MET A O 1
ATOM 1806 N N . ASP A 1 230 ? 8.133 19.078 10.953 1 95 230 ASP A N 1
ATOM 1807 C CA . ASP A 1 230 ? 8.977 20.125 11.508 1 95 230 ASP A CA 1
ATOM 1808 C C . ASP A 1 230 ? 9.828 20.781 10.422 1 95 230 ASP A C 1
ATOM 1810 O O . ASP A 1 230 ? 10.547 21.75 10.68 1 95 230 ASP A O 1
ATOM 1814 N N . ALA A 1 231 ? 9.734 20.25 9.227 1 96.81 231 ALA A N 1
ATOM 1815 C CA . ALA A 1 231 ? 10.508 20.766 8.102 1 96.81 231 ALA A CA 1
ATOM 1816 C C . ALA A 1 231 ? 11.992 20.828 8.438 1 96.81 231 ALA A C 1
ATOM 1818 O O . ALA A 1 231 ? 12.664 21.812 8.125 1 96.81 231 ALA A O 1
ATOM 1819 N N . ASP A 1 232 ? 12.469 19.844 9.094 1 97.31 232 ASP A N 1
ATOM 1820 C CA . ASP A 1 232 ? 13.875 19.812 9.477 1 97.31 232 ASP A CA 1
ATOM 1821 C C . ASP A 1 232 ? 14.547 18.531 9 1 97.31 232 ASP A C 1
ATOM 1823 O O . ASP A 1 232 ? 13.891 17.641 8.461 1 97.31 232 ASP A O 1
ATOM 1827 N N . THR A 1 233 ? 15.875 18.5 9.031 1 97.5 233 THR A N 1
ATOM 1828 C CA . THR A 1 233 ? 16.641 17.422 8.406 1 97.5 233 THR A CA 1
ATOM 1829 C C . THR A 1 233 ? 17.609 16.812 9.398 1 97.5 233 THR A C 1
ATOM 1831 O O . THR A 1 233 ? 18.156 17.516 10.266 1 97.5 233 THR A O 1
ATOM 1834 N N . ALA A 1 234 ? 17.828 15.547 9.281 1 95.94 234 ALA A N 1
ATOM 1835 C CA . ALA A 1 234 ? 18.844 14.867 10.086 1 95.94 234 ALA A CA 1
ATOM 1836 C C . ALA A 1 234 ? 20.25 15.219 9.602 1 95.94 234 ALA A C 1
ATOM 1838 O O . ALA A 1 234 ? 20.453 15.555 8.43 1 95.94 234 ALA A O 1
ATOM 1839 N N . ASN A 1 235 ? 21.234 15.219 10.57 1 97.75 235 ASN A N 1
ATOM 1840 C CA . ASN A 1 235 ? 22.656 15.234 10.188 1 97.75 235 ASN A CA 1
ATOM 1841 C C . ASN A 1 235 ? 23.125 13.859 9.719 1 97.75 235 ASN A C 1
ATOM 1843 O O . ASN A 1 235 ? 23.703 13.102 10.492 1 97.75 235 ASN A O 1
ATOM 1847 N N . LEU A 1 236 ? 22.953 13.594 8.453 1 98.44 236 LEU A N 1
ATOM 1848 C CA . LEU A 1 236 ? 23.125 12.25 7.891 1 98.44 236 LEU A CA 1
ATOM 1849 C C . LEU A 1 236 ? 24.594 11.852 7.852 1 98.44 236 LEU A C 1
ATOM 1851 O O . LEU A 1 236 ? 24.922 10.672 8.023 1 98.44 236 LEU A O 1
ATOM 1855 N N . VAL A 1 237 ? 25.484 12.789 7.602 1 98.12 237 VAL A N 1
ATOM 1856 C CA . VAL A 1 237 ? 26.906 12.5 7.52 1 98.12 237 VAL A CA 1
ATOM 1857 C C . VAL A 1 237 ? 27.406 12.016 8.883 1 98.12 237 VAL A C 1
ATOM 1859 O O . VAL A 1 237 ? 28.078 10.984 8.969 1 98.12 237 VAL A O 1
ATOM 1862 N N . GLU A 1 238 ? 27.047 12.781 9.906 1 98.19 238 GLU A N 1
ATOM 1863 C CA . GLU A 1 238 ? 27.453 12.383 11.25 1 98.19 238 GLU A CA 1
ATOM 1864 C C . GLU A 1 238 ? 26.781 11.07 11.664 1 98.19 238 GLU A C 1
ATOM 1866 O O . GLU A 1 238 ? 27.422 10.234 12.305 1 98.19 238 GLU A O 1
ATOM 1871 N N . LEU A 1 239 ? 25.578 10.922 11.344 1 98.56 239 LEU A N 1
ATOM 1872 C CA . LEU A 1 239 ? 24.859 9.703 11.688 1 98.56 239 LEU A CA 1
ATOM 1873 C C . LEU A 1 239 ? 25.484 8.492 11.008 1 98.56 239 LEU A C 1
ATOM 1875 O O . LEU A 1 239 ? 25.578 7.414 11.609 1 98.56 239 LEU A O 1
ATOM 1879 N N . GLN A 1 240 ? 25.859 8.633 9.758 1 98.38 240 GLN A N 1
ATOM 1880 C CA . GLN A 1 240 ? 26.516 7.52 9.07 1 98.38 240 GLN A CA 1
ATOM 1881 C C . GLN A 1 240 ? 27.844 7.176 9.719 1 98.38 240 GLN A C 1
ATOM 1883 O O . GLN A 1 240 ? 28.203 6.004 9.82 1 98.38 240 GLN A O 1
ATOM 1888 N N . LYS A 1 241 ? 28.594 8.227 10.109 1 98.31 241 LYS A N 1
ATOM 1889 C CA . LYS A 1 241 ? 29.844 7.977 10.828 1 98.31 241 LYS A CA 1
ATOM 1890 C C . LYS A 1 241 ? 29.609 7.113 12.062 1 98.31 241 LYS A C 1
ATOM 1892 O O . LYS A 1 241 ? 30.375 6.188 12.336 1 98.31 241 LYS A O 1
ATOM 1897 N N . ILE A 1 242 ? 28.562 7.43 12.75 1 98.69 242 ILE A N 1
ATOM 1898 C CA . ILE A 1 242 ? 28.188 6.684 13.953 1 98.69 242 ILE A CA 1
ATOM 1899 C C . ILE A 1 242 ? 27.844 5.242 13.578 1 98.69 242 ILE A C 1
ATOM 1901 O O . ILE A 1 242 ? 28.328 4.301 14.211 1 98.69 242 ILE A O 1
ATOM 1905 N N . THR A 1 243 ? 27 5.039 12.523 1 98.62 243 THR A N 1
ATOM 1906 C CA . THR A 1 243 ? 26.594 3.693 12.141 1 98.62 243 THR A CA 1
ATOM 1907 C C . THR A 1 243 ? 27.781 2.867 11.68 1 98.62 243 THR A C 1
ATOM 1909 O O . THR A 1 243 ? 27.891 1.682 11.992 1 98.62 243 THR A O 1
ATOM 1912 N N . LYS A 1 244 ? 28.75 3.438 11.016 1 98.25 244 LYS A N 1
ATOM 1913 C CA . LYS A 1 244 ? 29.938 2.73 10.57 1 98.25 244 LYS A CA 1
ATOM 1914 C C . LYS A 1 244 ? 30.828 2.354 11.758 1 98.25 244 LYS A C 1
ATOM 1916 O O . LYS A 1 244 ? 31.359 1.243 11.812 1 98.25 244 LYS A O 1
ATOM 1921 N N . LYS A 1 245 ? 30.953 3.301 12.664 1 98.5 245 LYS A N 1
ATOM 1922 C CA . LYS A 1 245 ? 31.766 3.074 13.852 1 98.5 245 LYS A CA 1
ATOM 1923 C C . LYS A 1 245 ? 31.312 1.826 14.602 1 98.5 245 LYS A C 1
ATOM 1925 O O . LYS A 1 245 ? 32.125 1.085 15.141 1 98.5 245 LYS A O 1
ATOM 1930 N N . TYR A 1 246 ? 30.047 1.517 14.602 1 98.62 246 TYR A N 1
ATOM 1931 C CA . TYR A 1 246 ? 29.5 0.435 15.422 1 98.62 246 TYR A CA 1
ATOM 1932 C C . TYR A 1 246 ? 28.969 -0.693 14.547 1 98.62 246 TYR A C 1
ATOM 1934 O O . TYR A 1 246 ? 28.156 -1.5 15 1 98.62 246 TYR A O 1
ATOM 1942 N N . ASP A 1 247 ? 29.281 -0.721 13.258 1 98.19 247 ASP A N 1
ATOM 1943 C CA . ASP A 1 247 ? 28.906 -1.767 12.312 1 98.19 247 ASP A CA 1
ATOM 1944 C C . ASP A 1 247 ? 27.375 -1.885 12.203 1 98.19 247 ASP A C 1
ATOM 1946 O O . ASP A 1 247 ? 26.828 -2.988 12.242 1 98.19 247 ASP A O 1
ATOM 1950 N N . ALA A 1 248 ? 26.734 -0.755 12.227 1 98.69 248 ALA A N 1
ATOM 1951 C CA . ALA A 1 248 ? 25.281 -0.682 12.016 1 98.69 248 ALA A CA 1
ATOM 1952 C C . ALA A 1 248 ? 24.953 -0.204 10.609 1 98.69 248 ALA A C 1
ATOM 1954 O O . ALA A 1 248 ? 25.859 0.183 9.852 1 98.69 248 ALA A O 1
ATOM 1955 N N . PHE A 1 249 ? 23.75 -0.339 10.227 1 98.81 249 PHE A N 1
ATOM 1956 C CA . PHE A 1 249 ? 23.281 0.07 8.906 1 98.81 249 PHE A CA 1
ATOM 1957 C C . PHE A 1 249 ? 22.25 1.189 9.031 1 98.81 249 PHE A C 1
ATOM 1959 O O . PHE A 1 249 ? 21.625 1.355 10.078 1 98.81 249 PHE A O 1
ATOM 1966 N N . LEU A 1 250 ? 22.141 1.981 7.961 1 98.75 250 LEU A N 1
ATOM 1967 C CA . LEU A 1 250 ? 21.344 3.201 7.996 1 98.75 250 LEU A CA 1
ATOM 1968 C C . LEU A 1 250 ? 20.281 3.189 6.898 1 98.75 250 LEU A C 1
ATOM 1970 O O . LEU A 1 250 ? 20.594 2.914 5.734 1 98.75 250 LEU A O 1
ATOM 1974 N N . MET A 1 251 ? 19.047 3.428 7.23 1 98.81 251 MET A N 1
ATOM 1975 C CA . MET A 1 251 ? 17.984 3.688 6.27 1 98.81 251 MET A CA 1
ATOM 1976 C C . MET A 1 251 ? 17.578 5.16 6.285 1 98.81 251 MET A C 1
ATOM 1978 O O . MET A 1 251 ? 17.375 5.742 7.352 1 98.81 251 MET A O 1
ATOM 1982 N N . ILE A 1 252 ? 17.484 5.766 5.16 1 98.81 252 ILE A N 1
ATOM 1983 C CA . ILE A 1 252 ? 17.047 7.148 4.996 1 98.81 252 ILE A CA 1
ATOM 1984 C C . ILE A 1 252 ? 15.758 7.188 4.191 1 98.81 252 ILE A C 1
ATOM 1986 O O . ILE A 1 252 ? 15.727 6.801 3.021 1 98.81 252 ILE A O 1
ATOM 1990 N N . ASP A 1 253 ? 14.68 7.598 4.82 1 98.69 253 ASP A N 1
ATOM 1991 C CA . ASP A 1 253 ? 13.43 7.875 4.121 1 98.69 253 ASP A CA 1
ATOM 1992 C C . ASP A 1 253 ? 13.484 9.227 3.408 1 98.69 253 ASP A C 1
ATOM 1994 O O . ASP A 1 253 ? 13.516 10.273 4.055 1 98.69 253 ASP A O 1
ATOM 1998 N N . SER A 1 254 ? 13.414 9.164 2.127 1 98.44 254 SER A N 1
ATOM 1999 C CA . SER A 1 254 ? 13.523 10.375 1.312 1 98.44 254 SER A CA 1
ATOM 2000 C C . SER A 1 254 ? 12.188 10.727 0.673 1 98.44 254 SER A C 1
ATOM 2002 O O . SER A 1 254 ? 12.148 11.367 -0.383 1 98.44 254 SER A O 1
ATOM 2004 N N . ALA A 1 255 ? 11.086 10.375 1.267 1 97.06 255 ALA A N 1
ATOM 2005 C CA . ALA A 1 255 ? 9.766 10.625 0.688 1 97.06 255 ALA A CA 1
ATOM 2006 C C . ALA A 1 255 ? 9.516 12.117 0.524 1 97.06 255 ALA A C 1
ATOM 2008 O O . ALA A 1 255 ? 8.805 12.539 -0.397 1 97.06 255 ALA A O 1
ATOM 2009 N N . HIS A 1 256 ? 10.141 12.93 1.418 1 97.12 256 HIS A N 1
ATOM 2010 C CA . HIS A 1 256 ? 9.844 14.359 1.414 1 97.12 256 HIS A CA 1
ATOM 2011 C C . HIS A 1 256 ? 10.969 15.148 0.756 1 97.12 256 HIS A C 1
ATOM 2013 O O . HIS A 1 256 ? 10.789 16.328 0.418 1 97.12 256 HIS A O 1
ATOM 2019 N N . ASP A 1 257 ? 12.164 14.516 0.588 1 97.62 257 ASP A N 1
ATOM 2020 C CA . ASP A 1 257 ? 13.273 15.344 0.116 1 97.62 257 ASP A CA 1
ATOM 2021 C C . ASP A 1 257 ? 13.703 14.922 -1.287 1 97.62 257 ASP A C 1
ATOM 2023 O O . ASP A 1 257 ? 14.406 15.672 -1.975 1 97.62 257 ASP A O 1
ATOM 2027 N N . PHE A 1 258 ? 13.352 13.75 -1.767 1 97.88 258 PHE A N 1
ATOM 2028 C CA . PHE A 1 258 ? 13.633 13.328 -3.135 1 97.88 258 PHE A CA 1
ATOM 2029 C C . PHE A 1 258 ? 13.031 14.305 -4.137 1 97.88 258 PHE A C 1
ATOM 2031 O O . PHE A 1 258 ? 11.852 14.648 -4.039 1 97.88 258 PHE A O 1
ATOM 2038 N N . GLY A 1 259 ? 13.805 14.75 -5.074 1 97.06 259 GLY A N 1
ATOM 2039 C CA . GLY A 1 259 ? 13.328 15.617 -6.137 1 97.06 259 GLY A CA 1
ATOM 2040 C C . GLY A 1 259 ? 13.445 17.094 -5.797 1 97.06 259 GLY A C 1
ATOM 2041 O O . GLY A 1 259 ? 13.625 17.922 -6.684 1 97.06 259 GLY A O 1
ATOM 2042 N N . CYS A 1 260 ? 13.375 17.453 -4.461 1 96.44 260 CYS A N 1
ATOM 2043 C CA . CYS A 1 260 ? 13.219 18.875 -4.152 1 96.44 260 CYS A CA 1
ATOM 2044 C C . CYS A 1 260 ? 14.391 19.375 -3.322 1 96.44 260 CYS A C 1
ATOM 2046 O O . CYS A 1 260 ? 14.578 20.594 -3.18 1 96.44 260 CYS A O 1
ATOM 2048 N N . MET A 1 261 ? 15.18 18.484 -2.729 1 96.38 261 MET A N 1
ATOM 2049 C CA . MET A 1 261 ? 16.359 18.875 -1.958 1 96.38 261 MET A CA 1
ATOM 2050 C C . MET A 1 261 ? 17.641 18.406 -2.631 1 96.38 261 MET A C 1
ATOM 2052 O O . MET A 1 261 ? 17.641 17.391 -3.324 1 96.38 261 MET A O 1
ATOM 2056 N N . GLY A 1 262 ? 18.75 19.062 -2.379 1 95.56 262 GLY A N 1
ATOM 2057 C CA . GLY A 1 262 ? 20.031 18.734 -2.994 1 95.56 262 GLY A CA 1
ATOM 2058 C C . GLY A 1 262 ? 20.266 19.484 -4.293 1 95.56 262 GLY A C 1
ATOM 2059 O O . GLY A 1 262 ? 19.328 19.922 -4.949 1 95.56 262 GLY A O 1
ATOM 2060 N N . PRO A 1 263 ? 21.5 19.625 -4.699 1 94.56 263 PRO A N 1
ATOM 2061 C CA . PRO A 1 263 ? 21.828 20.406 -5.891 1 94.56 263 PRO A CA 1
ATOM 2062 C C . PRO A 1 263 ? 21.203 19.844 -7.164 1 94.56 263 PRO A C 1
ATOM 2064 O O . PRO A 1 263 ? 20.906 20.594 -8.102 1 94.56 263 PRO A O 1
ATOM 2067 N N . THR A 1 264 ? 21 18.531 -7.199 1 95.31 264 THR A N 1
ATOM 2068 C CA . THR A 1 264 ? 20.406 17.938 -8.398 1 95.31 264 THR A CA 1
ATOM 2069 C C . THR A 1 264 ? 19.109 17.219 -8.062 1 95.31 264 THR A C 1
ATOM 2071 O O . THR A 1 264 ? 18.609 16.438 -8.867 1 95.31 264 THR A O 1
ATOM 2074 N N . GLY A 1 265 ? 18.609 17.422 -6.879 1 96.94 265 GLY A N 1
ATOM 2075 C CA . GLY A 1 265 ? 17.297 16.922 -6.523 1 96.94 265 GLY A CA 1
ATOM 2076 C C . GLY A 1 265 ? 17.312 15.516 -5.965 1 96.94 265 GLY A C 1
ATOM 2077 O O . GLY A 1 265 ? 16.266 14.867 -5.855 1 96.94 265 GLY A O 1
ATOM 2078 N N . LYS A 1 266 ? 18.516 14.961 -5.562 1 97.44 266 LYS A N 1
ATOM 2079 C CA . LYS A 1 266 ? 18.609 13.586 -5.098 1 97.44 266 LYS A CA 1
ATOM 2080 C C . LYS A 1 266 ? 18.141 13.453 -3.65 1 97.44 266 LYS A C 1
ATOM 2082 O O . LYS A 1 266 ? 17.828 12.359 -3.188 1 97.44 266 LYS A O 1
ATOM 2087 N N . GLY A 1 267 ? 18.109 14.531 -2.895 1 97.12 267 GLY A N 1
ATOM 2088 C CA . GLY A 1 267 ? 17.656 14.516 -1.511 1 97.12 267 GLY A CA 1
ATOM 2089 C C . GLY A 1 267 ? 18.672 15.117 -0.552 1 97.12 267 GLY A C 1
ATOM 2090 O O . GLY A 1 267 ? 19.688 15.664 -0.979 1 97.12 267 GLY A O 1
ATOM 2091 N N . THR A 1 268 ? 18.406 15.047 0.67 1 97.88 268 THR A N 1
ATOM 2092 C CA . THR A 1 268 ? 19.203 15.641 1.739 1 97.88 268 THR A CA 1
ATOM 2093 C C . THR A 1 268 ? 20.578 14.977 1.814 1 97.88 268 THR A C 1
ATOM 2095 O O . THR A 1 268 ? 21.578 15.641 2.117 1 97.88 268 THR A O 1
ATOM 2098 N N . TRP A 1 269 ? 20.609 13.672 1.562 1 97.88 269 TRP A N 1
ATOM 2099 C CA . TRP A 1 269 ? 21.906 12.992 1.614 1 97.88 269 TRP A CA 1
ATOM 2100 C C . TRP A 1 269 ? 22.875 13.586 0.593 1 97.88 269 TRP A C 1
ATOM 2102 O O . TRP A 1 269 ? 24.062 13.742 0.875 1 97.88 269 TRP A O 1
ATOM 2112 N N . GLU A 1 270 ? 22.375 13.93 -0.565 1 97.5 270 GLU A N 1
ATOM 2113 C CA . GLU A 1 270 ? 23.188 14.625 -1.551 1 97.5 270 GLU A CA 1
ATOM 2114 C C . GLU A 1 270 ? 23.578 16.016 -1.061 1 97.5 270 GLU A C 1
ATOM 2116 O O . GLU A 1 270 ? 24.734 16.422 -1.166 1 97.5 270 GLU A O 1
ATOM 2121 N N . ALA A 1 271 ? 22.625 16.734 -0.577 1 97.12 271 ALA A N 1
ATOM 2122 C CA . ALA A 1 271 ? 22.828 18.094 -0.108 1 97.12 271 ALA A CA 1
ATOM 2123 C C . ALA A 1 271 ? 23.922 18.156 0.943 1 97.12 271 ALA A C 1
ATOM 2125 O O . ALA A 1 271 ? 24.672 19.141 1.015 1 97.12 271 ALA A O 1
ATOM 2126 N N . GLN A 1 272 ? 24.047 17.125 1.749 1 98 272 GLN A N 1
ATOM 2127 C CA . GLN A 1 272 ? 24.984 17.094 2.859 1 98 272 GLN A CA 1
ATOM 2128 C C . GLN A 1 272 ? 26.312 16.469 2.443 1 98 272 GLN A C 1
ATOM 2130 O O . GLN A 1 272 ? 27.266 16.438 3.23 1 98 272 GLN A O 1
ATOM 2135 N N . GLY A 1 273 ? 26.359 15.906 1.237 1 97.38 273 GLY A N 1
ATOM 2136 C CA . GLY A 1 273 ? 27.609 15.398 0.698 1 97.38 273 GLY A CA 1
ATOM 2137 C C . GLY A 1 273 ? 27.875 13.953 1.063 1 97.38 273 GLY A C 1
ATOM 2138 O O . GLY A 1 273 ? 29.031 13.516 1.1 1 97.38 273 GLY A O 1
ATOM 2139 N N . LEU A 1 274 ? 26.859 13.219 1.411 1 96.81 274 LEU A N 1
ATOM 2140 C CA . LEU A 1 274 ? 27.016 11.797 1.662 1 96.81 274 LEU A CA 1
ATOM 2141 C C . LEU A 1 274 ? 27.312 11.047 0.367 1 96.81 274 LEU A C 1
ATOM 2143 O O . LEU A 1 274 ? 26.453 10.961 -0.515 1 96.81 274 LEU A O 1
ATOM 2147 N N . THR A 1 275 ? 28.438 10.43 0.204 1 93.5 275 THR A N 1
ATOM 2148 C CA . THR A 1 275 ? 28.844 9.812 -1.06 1 93.5 275 THR A CA 1
ATOM 2149 C C . THR A 1 275 ? 28.953 8.305 -0.911 1 93.5 275 THR A C 1
ATOM 2151 O O . THR A 1 275 ? 28.688 7.555 -1.855 1 93.5 275 THR A O 1
ATOM 2154 N N . ASP A 1 276 ? 29.375 7.883 0.263 1 96.44 276 ASP A N 1
ATOM 2155 C CA . ASP A 1 276 ? 29.484 6.449 0.528 1 96.44 276 ASP A CA 1
ATOM 2156 C C . ASP A 1 276 ? 28.125 5.875 0.969 1 96.44 276 ASP A C 1
ATOM 2158 O O . ASP A 1 276 ? 27.688 6.121 2.09 1 96.44 276 ASP A O 1
ATOM 2162 N N . LEU A 1 277 ? 27.531 5.121 0.093 1 96.94 277 LEU A N 1
ATOM 2163 C CA . LEU A 1 277 ? 26.234 4.543 0.413 1 96.94 277 LEU A CA 1
ATOM 2164 C C . LEU A 1 277 ? 26.344 3.045 0.674 1 96.94 277 LEU A C 1
ATOM 2166 O O . LEU A 1 277 ? 25.375 2.307 0.522 1 96.94 277 LEU A O 1
ATOM 2170 N N . SER A 1 278 ? 27.562 2.564 1.104 1 96.5 278 SER A N 1
ATOM 2171 C CA . SER A 1 278 ? 27.844 1.135 1.224 1 96.5 278 SER A CA 1
ATOM 2172 C C . SER A 1 278 ? 27.016 0.506 2.34 1 96.5 278 SER A C 1
ATOM 2174 O O . SER A 1 278 ? 26.688 -0.684 2.291 1 96.5 278 SER A O 1
ATOM 2176 N N . ASN A 1 279 ? 26.656 1.301 3.385 1 98.19 279 ASN A N 1
ATOM 2177 C CA . ASN A 1 279 ? 25.828 0.772 4.469 1 98.19 279 ASN A CA 1
ATOM 2178 C C . ASN A 1 279 ? 24.484 1.492 4.559 1 98.19 279 ASN A C 1
ATOM 2180 O O . ASN A 1 279 ? 23.891 1.572 5.633 1 98.19 279 ASN A O 1
ATOM 2184 N N . VAL A 1 280 ? 24.047 2.068 3.395 1 98.56 280 VAL A N 1
ATOM 2185 C CA . VAL A 1 280 ? 22.844 2.902 3.402 1 98.56 280 VAL A CA 1
ATOM 2186 C C . VAL A 1 280 ? 21.766 2.277 2.512 1 98.56 280 VAL A C 1
ATOM 2188 O O . VAL A 1 280 ? 22.062 1.859 1.387 1 98.56 280 VAL A O 1
ATOM 2191 N N . LEU A 1 281 ? 20.594 2.1 3.029 1 98.75 281 LEU A N 1
ATOM 2192 C CA . LEU A 1 281 ? 19.391 1.796 2.275 1 98.75 281 LEU A CA 1
ATOM 2193 C C . LEU A 1 281 ? 18.531 3.045 2.104 1 98.75 281 LEU A C 1
ATOM 2195 O O . LEU A 1 281 ? 18.219 3.727 3.08 1 98.75 281 LEU A O 1
ATOM 2199 N N . LEU A 1 282 ? 18.203 3.363 0.854 1 98.69 282 LEU A N 1
ATOM 2200 C CA . LEU A 1 282 ? 17.375 4.527 0.562 1 98.69 282 LEU A CA 1
ATOM 2201 C C . LEU A 1 282 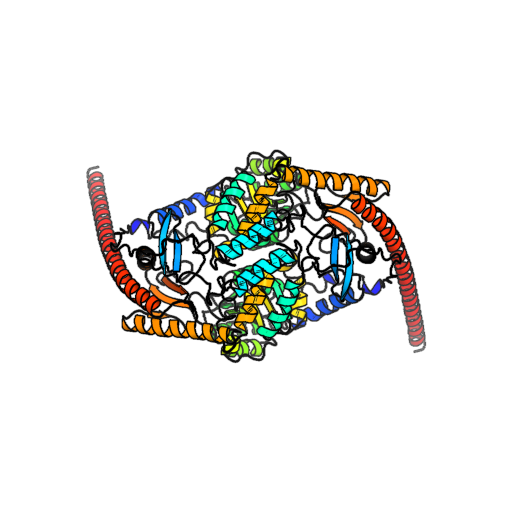? 15.945 4.105 0.24 1 98.69 282 LEU A C 1
ATOM 2203 O O . LEU A 1 282 ? 15.727 3.074 -0.401 1 98.69 282 LEU A O 1
ATOM 2207 N N . MET A 1 283 ? 15.023 4.84 0.71 1 98.5 283 MET A N 1
ATOM 2208 C CA . MET A 1 283 ? 13.609 4.652 0.417 1 98.5 283 MET A CA 1
ATOM 2209 C C . MET A 1 283 ? 12.945 5.984 0.081 1 98.5 283 MET A C 1
ATOM 2211 O O . MET A 1 283 ? 13.242 7.008 0.701 1 98.5 283 MET A O 1
ATOM 2215 N N . ALA A 1 284 ? 11.992 5.973 -0.917 1 98.06 284 ALA A N 1
ATOM 2216 C CA . ALA A 1 284 ? 11.266 7.191 -1.253 1 98.06 284 ALA A CA 1
ATOM 2217 C C . ALA A 1 284 ? 9.898 6.863 -1.846 1 98.06 284 ALA A C 1
ATOM 2219 O O . ALA A 1 284 ? 9.508 5.695 -1.924 1 98.06 284 ALA A O 1
ATOM 2220 N N . GLY A 1 285 ? 9.109 7.848 -2.094 1 95 285 GLY A N 1
ATOM 2221 C CA . GLY A 1 285 ? 7.828 7.789 -2.773 1 95 285 GLY A CA 1
ATOM 2222 C C . GLY A 1 285 ? 7.676 8.836 -3.855 1 95 285 GLY A C 1
ATOM 2223 O O . GLY A 1 285 ? 8.445 9.797 -3.906 1 95 285 GLY A O 1
ATOM 2224 N N . GLY A 1 286 ? 6.746 8.602 -4.699 1 95.12 286 GLY A N 1
ATOM 2225 C CA . GLY A 1 286 ? 6.566 9.508 -5.824 1 95.12 286 GLY A CA 1
ATOM 2226 C C . GLY A 1 286 ? 5.379 10.438 -5.66 1 95.12 286 GLY A C 1
ATOM 2227 O O . GLY A 1 286 ? 5.18 11.344 -6.469 1 95.12 286 GLY A O 1
ATOM 2228 N N . SER A 1 287 ? 4.637 10.383 -4.594 1 93.69 287 SER A N 1
ATOM 2229 C CA . SER A 1 287 ? 3.344 11.047 -4.477 1 93.69 287 SER A CA 1
ATOM 2230 C C . SER A 1 287 ? 3.516 12.539 -4.203 1 93.69 287 SER A C 1
ATOM 2232 O O . SER A 1 287 ? 2.549 13.305 -4.258 1 93.69 287 SER A O 1
ATOM 2234 N N . LYS A 1 288 ? 4.738 12.992 -3.906 1 93.81 288 LYS A N 1
ATOM 2235 C CA . LYS A 1 288 ? 4.961 14.383 -3.523 1 93.81 288 LYS A CA 1
ATOM 2236 C C . LYS A 1 288 ? 5.727 15.133 -4.609 1 93.81 288 LYS A C 1
ATOM 2238 O O . LYS A 1 288 ? 5.121 15.758 -5.484 1 93.81 288 LYS A O 1
ATOM 2243 N N . CYS A 1 289 ? 6.977 14.773 -4.867 1 92.5 289 CYS A N 1
ATOM 2244 C CA . CYS A 1 289 ? 7.781 15.516 -5.832 1 92.5 289 CYS A CA 1
ATOM 2245 C C . CYS A 1 289 ? 7.555 15 -7.246 1 92.5 289 CYS A C 1
ATOM 2247 O O . CYS A 1 289 ? 7.656 15.75 -8.211 1 92.5 289 CYS A O 1
ATOM 2249 N N . LEU A 1 290 ? 7.227 13.656 -7.426 1 94.19 290 LEU A N 1
ATOM 2250 C CA . LEU A 1 290 ? 6.922 13.102 -8.734 1 94.19 290 LEU A CA 1
ATOM 2251 C C . LEU A 1 290 ? 5.422 13.156 -9.016 1 94.19 290 LEU A C 1
ATOM 2253 O O . LEU A 1 290 ? 4.977 12.805 -10.109 1 94.19 290 LEU A O 1
ATOM 2257 N N . SER A 1 291 ? 4.676 13.602 -8.109 1 94.81 291 SER A N 1
ATOM 2258 C CA . SER A 1 291 ? 3.227 13.727 -8.219 1 94.81 291 SER A CA 1
ATOM 2259 C C . SER A 1 291 ? 2.605 12.453 -8.789 1 94.81 291 SER A C 1
ATOM 2261 O O . SER A 1 291 ? 1.743 12.523 -9.672 1 94.81 291 SER A O 1
ATOM 2263 N N . THR A 1 292 ? 3.096 11.312 -8.492 1 96.88 292 THR A N 1
ATOM 2264 C CA . THR A 1 292 ? 2.615 10 -8.914 1 96.88 292 THR A CA 1
ATOM 2265 C C . THR A 1 292 ? 2.721 9 -7.77 1 96.88 292 THR A C 1
ATOM 2267 O O . THR A 1 292 ? 3.771 8.883 -7.137 1 96.88 292 THR A O 1
ATOM 2270 N N . ASN A 1 293 ? 1.616 8.312 -7.555 1 96.19 293 ASN A N 1
ATOM 2271 C CA . ASN A 1 293 ? 1.628 7.336 -6.473 1 96.19 293 ASN A CA 1
ATOM 2272 C C . ASN A 1 293 ? 2.514 6.141 -6.809 1 96.19 293 ASN A C 1
ATOM 2274 O O . ASN A 1 293 ? 2.184 5.344 -7.688 1 96.19 293 ASN A O 1
ATOM 2278 N N . LEU A 1 294 ? 3.578 5.949 -6.156 1 97.25 294 LEU A N 1
ATOM 2279 C CA . LEU A 1 294 ? 4.477 4.801 -6.172 1 97.25 294 LEU A CA 1
ATOM 2280 C C . LEU A 1 294 ? 5.539 4.926 -5.086 1 97.25 294 LEU A C 1
ATOM 2282 O O . LEU A 1 294 ? 5.648 5.969 -4.438 1 97.25 294 LEU A O 1
ATOM 2286 N N . GLY A 1 295 ? 6.184 3.889 -4.734 1 97.62 295 GLY A N 1
ATOM 2287 C CA . GLY A 1 295 ? 7.34 3.855 -3.855 1 97.62 295 GLY A CA 1
ATOM 2288 C C . GLY A 1 295 ? 8.539 3.166 -4.473 1 97.62 295 GLY A C 1
ATOM 2289 O O . GLY A 1 295 ? 8.414 2.475 -5.484 1 97.62 295 GLY A O 1
ATOM 2290 N N . PHE A 1 296 ? 9.695 3.438 -3.943 1 98.31 296 PHE A N 1
ATOM 2291 C CA . PHE A 1 296 ? 10.875 2.736 -4.438 1 98.31 296 PHE A CA 1
ATOM 2292 C C . PHE A 1 296 ? 11.953 2.668 -3.365 1 98.31 296 PHE A C 1
ATOM 2294 O O . PHE A 1 296 ? 11.992 3.508 -2.463 1 98.31 296 PHE A O 1
ATOM 2301 N N . ILE A 1 297 ? 12.711 1.636 -3.385 1 98.69 297 ILE A N 1
ATOM 2302 C CA . ILE A 1 297 ? 13.836 1.35 -2.506 1 98.69 297 ILE A CA 1
ATOM 2303 C C . ILE A 1 297 ? 15.117 1.241 -3.328 1 98.69 297 ILE A C 1
ATOM 2305 O O . ILE A 1 297 ? 15.133 0.616 -4.391 1 98.69 297 ILE A O 1
ATOM 2309 N N . GLY A 1 298 ? 16.172 1.893 -2.906 1 98.25 298 GLY A N 1
ATOM 2310 C CA . GLY A 1 298 ? 17.453 1.88 -3.592 1 98.25 298 GLY A CA 1
ATOM 2311 C C . GLY A 1 298 ? 18.594 1.432 -2.705 1 98.25 298 GLY A C 1
ATOM 2312 O O . GLY A 1 298 ? 18.625 1.75 -1.514 1 98.25 298 GLY A O 1
ATOM 2313 N N . CYS A 1 299 ? 19.469 0.695 -3.275 1 98.12 299 CYS A N 1
ATOM 2314 C CA . CYS A 1 299 ? 20.672 0.222 -2.592 1 98.12 299 CYS A CA 1
ATOM 2315 C C . CYS A 1 299 ? 21.797 -0.032 -3.582 1 98.12 299 CYS A C 1
ATOM 2317 O O . CYS A 1 299 ? 21.562 -0.453 -4.715 1 98.12 299 CYS A O 1
ATOM 2319 N N . ASN A 1 300 ? 23 0.231 -3.16 1 96.75 300 ASN A N 1
ATOM 2320 C CA . ASN A 1 300 ? 24.141 -0.049 -4.031 1 96.75 300 ASN A CA 1
ATOM 2321 C C . ASN A 1 300 ? 24.453 -1.543 -4.094 1 96.75 300 ASN A C 1
ATOM 2323 O O . ASN A 1 300 ? 24.984 -2.031 -5.09 1 96.75 300 ASN A O 1
ATOM 2327 N N . ASN A 1 301 ? 24.156 -2.242 -3.008 1 96.5 301 ASN A N 1
ATOM 2328 C CA . ASN A 1 301 ? 24.344 -3.688 -2.975 1 96.5 301 ASN A CA 1
ATOM 2329 C C . ASN A 1 301 ? 23.234 -4.422 -3.719 1 96.5 301 ASN A C 1
ATOM 2331 O O . ASN A 1 301 ? 22.078 -4.398 -3.293 1 96.5 301 ASN A O 1
ATOM 2335 N N . PRO A 1 302 ? 23.547 -5.109 -4.82 1 95.19 302 PRO A N 1
ATOM 2336 C CA . PRO A 1 302 ? 22.5 -5.77 -5.605 1 95.19 302 PRO A CA 1
ATOM 2337 C C . PRO A 1 302 ? 21.812 -6.898 -4.84 1 95.19 302 PRO A C 1
ATOM 2339 O O . PRO A 1 302 ? 20.625 -7.164 -5.059 1 95.19 302 PRO A O 1
ATOM 2342 N N . ASP A 1 303 ? 22.516 -7.508 -3.9 1 96.12 303 ASP A N 1
ATOM 2343 C CA . ASP A 1 303 ? 21.969 -8.633 -3.15 1 96.12 303 ASP A CA 1
ATOM 2344 C C . ASP A 1 303 ? 20.812 -8.18 -2.262 1 96.12 303 ASP A C 1
ATOM 2346 O O . ASP A 1 303 ? 19.844 -8.922 -2.059 1 96.12 303 ASP A O 1
ATOM 2350 N N . VAL A 1 304 ? 20.891 -6.949 -1.798 1 97.44 304 VAL A N 1
ATOM 2351 C CA . VAL A 1 304 ? 19.859 -6.434 -0.9 1 97.44 304 VAL A CA 1
ATOM 2352 C C . VAL A 1 304 ? 18.547 -6.316 -1.648 1 97.44 304 VAL A C 1
ATOM 2354 O O . VAL A 1 304 ? 17.5 -6.742 -1.147 1 97.44 304 VAL A O 1
ATOM 2357 N N . ILE A 1 305 ? 18.562 -5.801 -2.855 1 96.81 305 ILE A N 1
ATOM 2358 C CA . ILE A 1 305 ? 17.344 -5.613 -3.637 1 96.81 305 ILE A CA 1
ATOM 2359 C C . ILE A 1 305 ? 16.797 -6.973 -4.07 1 96.81 305 ILE A C 1
ATOM 2361 O O . ILE A 1 305 ? 15.578 -7.207 -4.016 1 96.81 305 ILE A O 1
ATOM 2365 N N . GLU A 1 306 ? 17.672 -7.898 -4.469 1 93.75 306 GLU A N 1
ATOM 2366 C CA . GLU A 1 306 ? 17.234 -9.242 -4.836 1 93.75 306 GLU A CA 1
ATOM 2367 C C . GLU A 1 306 ? 16.578 -9.953 -3.656 1 93.75 306 GLU A C 1
ATOM 2369 O O . GLU A 1 306 ? 15.547 -10.609 -3.82 1 93.75 306 GLU A O 1
ATOM 2374 N N . TYR A 1 307 ? 17.203 -9.812 -2.512 1 94.94 307 TYR A N 1
ATOM 2375 C CA . TYR A 1 307 ? 16.688 -10.398 -1.285 1 94.94 307 TYR A CA 1
ATOM 2376 C C . TYR A 1 307 ? 15.312 -9.812 -0.949 1 94.94 307 TYR A C 1
ATOM 2378 O O . TYR A 1 307 ? 14.383 -10.547 -0.608 1 94.94 307 TYR A O 1
ATOM 2386 N N . LEU A 1 308 ? 15.172 -8.5 -1.075 1 95.94 308 LEU A N 1
ATOM 2387 C CA . LEU A 1 308 ? 13.93 -7.805 -0.745 1 95.94 308 LEU A CA 1
ATOM 2388 C C . LEU A 1 308 ? 12.812 -8.203 -1.706 1 95.94 308 LEU A C 1
ATOM 2390 O O . LEU A 1 308 ? 11.648 -8.281 -1.312 1 95.94 308 LEU A O 1
ATOM 2394 N N . LYS A 1 309 ? 13.094 -8.422 -2.938 1 92.56 309 LYS A N 1
ATOM 2395 C CA . LYS A 1 309 ? 12.078 -8.812 -3.918 1 92.56 309 LYS A CA 1
ATOM 2396 C C . LYS A 1 309 ? 11.367 -10.094 -3.496 1 92.56 309 LYS A C 1
ATOM 2398 O O . LYS A 1 309 ? 10.18 -10.273 -3.775 1 92.56 309 LYS A O 1
ATOM 2403 N N . VAL A 1 310 ? 12.102 -10.953 -2.76 1 88.88 310 VAL A N 1
ATOM 2404 C CA . VAL A 1 310 ? 11.547 -12.25 -2.387 1 88.88 310 VAL A CA 1
ATOM 2405 C C . VAL A 1 310 ? 10.969 -12.18 -0.979 1 88.88 310 VAL A C 1
ATOM 2407 O O . VAL A 1 310 ? 10.023 -12.906 -0.652 1 88.88 310 VAL A O 1
ATOM 2410 N N . HIS A 1 311 ? 11.461 -11.188 -0.166 1 91.44 311 HIS A N 1
ATOM 2411 C CA . HIS A 1 311 ? 11.102 -11.227 1.246 1 91.44 311 HIS A CA 1
ATOM 2412 C C . HIS A 1 311 ? 10.188 -10.062 1.613 1 91.44 311 HIS A C 1
ATOM 2414 O O . HIS A 1 311 ? 9.617 -10.031 2.705 1 91.44 311 HIS A O 1
ATOM 2420 N N . CYS A 1 312 ? 10.094 -9.133 0.757 1 92.56 312 CYS A N 1
ATOM 2421 C CA . CYS A 1 312 ? 9.141 -8.047 0.95 1 92.56 312 CYS A CA 1
ATOM 2422 C C . CYS A 1 312 ? 7.75 -8.453 0.479 1 92.56 312 CYS A C 1
ATOM 2424 O O . CYS A 1 312 ? 7.434 -8.336 -0.707 1 92.56 312 CYS A O 1
ATOM 2426 N N . THR A 1 313 ? 6.898 -8.812 1.386 1 89.38 313 THR A N 1
ATOM 2427 C CA . THR A 1 313 ? 5.578 -9.344 1.061 1 89.38 313 THR A CA 1
ATOM 2428 C C . THR A 1 313 ? 4.711 -8.266 0.407 1 89.38 313 THR A C 1
ATOM 2430 O O . THR A 1 313 ? 3.838 -8.578 -0.406 1 89.38 313 THR A O 1
ATOM 2433 N N . ALA A 1 314 ? 5.012 -7.012 0.753 1 90.88 314 ALA A N 1
ATOM 2434 C CA . ALA A 1 314 ? 4.285 -5.887 0.165 1 90.88 314 ALA A CA 1
ATOM 2435 C C . ALA A 1 314 ? 4.621 -5.734 -1.315 1 90.88 314 ALA A C 1
ATOM 2437 O O . ALA A 1 314 ? 3.912 -5.043 -2.051 1 90.88 314 ALA A O 1
ATOM 2438 N N . TYR A 1 315 ? 5.66 -6.383 -1.753 1 91 315 TYR A N 1
ATOM 2439 C CA . TYR A 1 315 ? 6.094 -6.402 -3.146 1 91 315 TYR A CA 1
ATOM 2440 C C . TYR A 1 315 ? 5.633 -7.68 -3.842 1 91 315 TYR A C 1
ATOM 2442 O O . TYR A 1 315 ? 5.051 -7.625 -4.926 1 91 315 TYR A O 1
ATOM 2450 N N . MET A 1 316 ? 5.797 -8.75 -3.16 1 85.56 316 MET A N 1
ATOM 2451 C CA . MET A 1 316 ? 5.566 -10.078 -3.732 1 85.56 316 MET A CA 1
ATOM 2452 C C . MET A 1 316 ? 4.082 -10.297 -4.012 1 85.56 316 MET A C 1
ATOM 2454 O O . MET A 1 316 ? 3.719 -10.891 -5.027 1 85.56 316 MET A O 1
ATOM 2458 N N . PHE A 1 317 ? 3.268 -9.758 -3.17 1 86.19 317 PHE A N 1
ATOM 2459 C CA . PHE A 1 317 ? 1.853 -10.102 -3.24 1 86.19 317 PHE A CA 1
ATOM 2460 C C . PHE A 1 317 ? 1.018 -8.891 -3.619 1 86.19 317 PHE A C 1
ATOM 2462 O O . PHE A 1 317 ? -0.123 -8.75 -3.172 1 86.19 317 PHE A O 1
ATOM 2469 N N . THR A 1 318 ? 1.648 -7.969 -4.328 1 88 318 THR A N 1
ATOM 2470 C CA . THR A 1 318 ? 0.979 -6.777 -4.836 1 88 318 THR A CA 1
ATOM 2471 C C . THR A 1 318 ? 1.194 -6.637 -6.34 1 88 318 THR A C 1
ATOM 2473 O O . THR A 1 318 ? 2.262 -6.977 -6.855 1 88 318 THR A O 1
ATOM 2476 N N . ASN A 1 319 ? 0.223 -6.125 -6.992 1 91.44 319 ASN A N 1
ATOM 2477 C CA . ASN A 1 319 ? 0.361 -5.84 -8.414 1 91.44 319 ASN A CA 1
ATOM 2478 C C . ASN A 1 319 ? 1.45 -4.801 -8.68 1 91.44 319 ASN A C 1
ATOM 2480 O O . ASN A 1 319 ? 1.686 -3.92 -7.852 1 91.44 319 ASN A O 1
ATOM 2484 N N . ALA A 1 320 ? 2.08 -4.961 -9.844 1 93.25 320 ALA A N 1
ATOM 2485 C CA . ALA A 1 320 ? 3.076 -3.98 -10.273 1 93.25 320 ALA A CA 1
ATOM 2486 C C . ALA A 1 320 ? 2.457 -2.592 -10.398 1 93.25 320 ALA A C 1
ATOM 2488 O O . ALA A 1 320 ? 1.256 -2.461 -10.641 1 93.25 320 ALA A O 1
ATOM 2489 N N . VAL A 1 321 ? 3.299 -1.537 -10.195 1 96.44 321 VAL A N 1
ATOM 2490 C CA . VAL A 1 321 ? 2.867 -0.193 -10.555 1 96.44 321 VAL A CA 1
ATOM 2491 C C . VAL A 1 321 ? 2.367 -0.184 -12 1 96.44 321 VAL A C 1
ATOM 2493 O O . VAL A 1 321 ? 2.998 -0.767 -12.883 1 96.44 321 VAL A O 1
ATOM 2496 N N . ASN A 1 322 ? 1.249 0.402 -12.266 1 96.19 322 ASN A N 1
ATOM 2497 C CA . ASN A 1 322 ? 0.621 0.263 -13.578 1 96.19 322 ASN A CA 1
ATOM 2498 C C . ASN A 1 322 ? 1.351 1.082 -14.641 1 96.19 322 ASN A C 1
ATOM 2500 O O . ASN A 1 322 ? 2.156 1.955 -14.312 1 96.19 322 ASN A O 1
ATOM 2504 N N . PRO A 1 323 ? 1.092 0.804 -15.938 1 96.56 323 PRO A N 1
ATOM 2505 C CA . PRO A 1 323 ? 1.819 1.461 -17.031 1 96.56 323 PRO A CA 1
ATOM 2506 C C . PRO A 1 323 ? 1.614 2.975 -17.047 1 96.56 323 PRO A C 1
ATOM 2508 O O . PRO A 1 323 ? 2.541 3.723 -17.375 1 96.56 323 PRO A O 1
ATOM 2511 N N . ILE A 1 324 ? 0.434 3.469 -16.734 1 98 324 ILE A N 1
ATOM 2512 C CA . ILE A 1 324 ? 0.128 4.895 -16.75 1 98 324 ILE A CA 1
ATOM 2513 C C . ILE A 1 324 ? 0.957 5.617 -15.688 1 98 324 ILE A C 1
ATOM 2515 O O . ILE A 1 324 ? 1.603 6.625 -15.977 1 98 324 ILE A O 1
ATOM 2519 N N . GLN A 1 325 ? 0.971 5.121 -14.484 1 98 325 GLN A N 1
ATOM 2520 C CA . GLN A 1 325 ? 1.761 5.715 -13.406 1 98 325 GLN A CA 1
ATOM 2521 C C . GLN A 1 325 ? 3.25 5.676 -13.734 1 98 325 GLN A C 1
ATOM 2523 O O . GLN A 1 325 ? 3.969 6.648 -13.5 1 98 325 GLN A O 1
ATOM 2528 N N . CYS A 1 326 ? 3.719 4.543 -14.289 1 98 326 CYS A N 1
ATOM 2529 C CA . CYS A 1 326 ? 5.137 4.418 -14.602 1 98 326 CYS A CA 1
ATOM 2530 C C . CYS A 1 326 ? 5.555 5.43 -15.664 1 98 326 CYS A C 1
ATOM 2532 O O . CYS A 1 326 ? 6.574 6.105 -15.516 1 98 326 CYS A O 1
ATOM 2534 N N . ASN A 1 327 ? 4.797 5.516 -16.719 1 98.44 327 ASN A N 1
ATOM 2535 C CA . ASN A 1 327 ? 5.156 6.441 -17.781 1 98.44 327 ASN A CA 1
ATOM 2536 C C . ASN A 1 327 ? 5.031 7.895 -17.328 1 98.44 327 ASN A C 1
ATOM 2538 O O . ASN A 1 327 ? 5.801 8.75 -17.766 1 98.44 327 ASN A O 1
ATOM 2542 N N . THR A 1 328 ? 4.031 8.211 -16.469 1 98.56 328 THR A N 1
ATOM 2543 C CA . THR A 1 328 ? 3.883 9.539 -15.891 1 98.56 328 THR A CA 1
ATOM 2544 C C . THR A 1 328 ? 5.109 9.906 -15.062 1 98.56 328 THR A C 1
ATOM 2546 O O . THR A 1 328 ? 5.664 11 -15.211 1 98.56 328 THR A O 1
ATOM 2549 N N . ALA A 1 329 ? 5.512 8.984 -14.211 1 98.44 329 ALA A N 1
ATOM 2550 C CA . ALA A 1 329 ? 6.68 9.203 -13.367 1 98.44 329 ALA A CA 1
ATOM 2551 C C . ALA A 1 329 ? 7.938 9.398 -14.203 1 98.44 329 ALA A C 1
ATOM 2553 O O . ALA A 1 329 ? 8.82 10.18 -13.836 1 98.44 329 ALA A O 1
ATOM 2554 N N . LEU A 1 330 ? 8.031 8.633 -15.32 1 98.5 330 LEU A N 1
ATOM 2555 C CA . LEU A 1 330 ? 9.164 8.781 -16.234 1 98.5 330 LEU A CA 1
ATOM 2556 C C . LEU A 1 330 ? 9.25 10.211 -16.766 1 98.5 330 LEU A C 1
ATOM 2558 O O . LEU A 1 330 ? 10.328 10.82 -16.75 1 98.5 330 LEU A O 1
ATOM 2562 N N . ALA A 1 331 ? 8.141 10.727 -17.203 1 98.5 331 ALA A N 1
ATOM 2563 C CA . ALA A 1 331 ? 8.102 12.094 -17.719 1 98.5 331 ALA A CA 1
ATOM 2564 C C . ALA A 1 331 ? 8.492 13.094 -16.625 1 98.5 331 ALA A C 1
ATOM 2566 O O . ALA A 1 331 ? 9.234 14.047 -16.891 1 98.5 331 ALA A O 1
ATOM 2567 N N . GLN A 1 332 ? 8.023 12.93 -15.484 1 98.19 332 GLN A N 1
ATOM 2568 C CA . GLN A 1 332 ? 8.289 13.828 -14.367 1 98.19 332 GLN A CA 1
ATOM 2569 C C . GLN A 1 332 ? 9.758 13.742 -13.938 1 98.19 332 GLN A C 1
ATOM 2571 O O . GLN A 1 332 ? 10.367 14.758 -13.617 1 98.19 332 GLN A O 1
ATOM 2576 N N . LEU A 1 333 ? 10.258 12.5 -13.914 1 98.44 333 LEU A N 1
ATOM 2577 C CA . LEU A 1 333 ? 11.664 12.305 -13.586 1 98.44 333 LEU A CA 1
ATOM 2578 C C . LEU A 1 333 ? 12.562 13.062 -14.562 1 98.44 333 LEU A C 1
ATOM 2580 O O . LEU A 1 333 ? 13.562 13.656 -14.164 1 98.44 333 LEU A O 1
ATOM 2584 N N . ARG A 1 334 ? 12.219 13.039 -15.797 1 98.25 334 ARG A N 1
ATOM 2585 C CA . ARG A 1 334 ? 12.984 13.727 -16.828 1 98.25 334 ARG A CA 1
ATOM 2586 C C . ARG A 1 334 ? 12.898 15.242 -16.656 1 98.25 334 ARG A C 1
ATOM 2588 O O . ARG A 1 334 ? 13.867 15.953 -16.938 1 98.25 334 ARG A O 1
ATOM 2595 N N . ILE A 1 335 ? 11.773 15.773 -16.172 1 97.88 335 ILE A N 1
ATOM 2596 C CA . ILE A 1 335 ? 11.664 17.188 -15.797 1 97.88 335 ILE A CA 1
ATOM 2597 C C . ILE A 1 335 ? 12.625 17.5 -14.656 1 97.88 335 ILE A C 1
ATOM 2599 O O . ILE A 1 335 ? 13.367 18.484 -14.719 1 97.88 335 ILE A O 1
ATOM 2603 N N . LEU A 1 336 ? 12.656 16.656 -13.609 1 97.5 336 LEU A N 1
ATOM 2604 C CA . LEU A 1 336 ? 13.508 16.875 -12.453 1 97.5 336 LEU A CA 1
ATOM 2605 C C . LEU A 1 336 ? 14.977 16.938 -12.867 1 97.5 336 LEU A C 1
ATOM 2607 O O . LEU A 1 336 ? 15.758 17.688 -12.289 1 97.5 336 LEU A O 1
ATOM 2611 N N . LYS A 1 337 ? 15.305 16.141 -13.836 1 96.75 337 LYS A N 1
ATOM 2612 C CA . LYS A 1 337 ? 16.688 16.031 -14.289 1 96.75 337 LYS A CA 1
ATOM 2613 C C . LYS A 1 337 ? 17.078 17.234 -15.156 1 96.75 337 LYS A C 1
ATOM 2615 O O . LYS A 1 337 ? 18.266 17.531 -15.32 1 96.75 337 LYS A O 1
ATOM 2620 N N . SER A 1 338 ? 16.172 18.016 -15.602 1 97.38 338 SER A N 1
ATOM 2621 C CA . SER A 1 338 ? 16.406 19.078 -16.562 1 97.38 338 SER A CA 1
ATOM 2622 C C . SER A 1 338 ? 16.75 20.391 -15.867 1 97.38 338 SER A C 1
ATOM 2624 O O . SER A 1 338 ? 16.719 20.469 -14.641 1 97.38 338 SER A O 1
ATOM 2626 N N . GLU A 1 339 ? 17.031 21.422 -16.688 1 97.38 339 GLU A N 1
ATOM 2627 C CA . GLU A 1 339 ? 17.266 22.781 -16.188 1 97.38 339 GLU A CA 1
ATOM 2628 C C . GLU A 1 339 ? 15.992 23.344 -15.555 1 97.38 339 GLU A C 1
ATOM 2630 O O . GLU A 1 339 ? 16.062 24.062 -14.555 1 97.38 339 GLU A O 1
ATOM 2635 N N . TYR A 1 340 ? 14.945 23.031 -16.141 1 96.75 340 TYR A N 1
ATOM 2636 C CA . TYR A 1 340 ? 13.68 23.484 -15.57 1 96.75 340 TYR A CA 1
ATOM 2637 C C . TYR A 1 340 ? 13.477 22.906 -14.172 1 96.75 340 TYR A C 1
ATOM 2639 O O . TYR A 1 340 ? 12.977 23.609 -13.281 1 96.75 340 TYR A O 1
ATOM 2647 N N . GLY A 1 341 ? 13.844 21.656 -14 1 96.56 341 GLY A N 1
ATOM 2648 C CA . GLY A 1 341 ? 13.789 21.062 -12.672 1 96.56 341 GLY A CA 1
ATOM 2649 C C . GLY A 1 341 ? 14.594 21.828 -11.641 1 96.56 341 GLY A C 1
ATOM 2650 O O . GLY A 1 341 ? 14.133 22.047 -10.516 1 96.56 341 GLY A O 1
ATOM 2651 N N . ASN A 1 342 ? 15.758 22.297 -12.031 1 96.94 342 ASN A N 1
ATOM 2652 C CA . ASN A 1 342 ? 16.578 23.109 -11.148 1 96.94 342 ASN A CA 1
ATOM 2653 C C . ASN A 1 342 ? 15.906 24.453 -10.836 1 96.94 342 ASN A C 1
ATOM 2655 O O . ASN A 1 342 ? 15.945 24.906 -9.695 1 96.94 342 ASN A O 1
ATOM 2659 N N . GLN A 1 343 ? 15.289 25 -11.805 1 97.19 343 GLN A N 1
ATOM 2660 C CA . GLN A 1 343 ? 14.641 26.297 -11.656 1 97.19 343 GLN A CA 1
ATOM 2661 C C . GLN A 1 343 ? 13.484 26.203 -10.664 1 97.19 343 GLN A C 1
ATOM 2663 O O . GLN A 1 343 ? 13.336 27.078 -9.797 1 97.19 343 GLN A O 1
ATOM 2668 N N . ILE A 1 344 ? 12.695 25.203 -10.82 1 96.31 344 ILE A N 1
ATOM 2669 C CA . ILE A 1 344 ? 11.516 25.141 -9.961 1 96.31 344 ILE A CA 1
ATOM 2670 C C . ILE A 1 344 ? 11.922 24.766 -8.539 1 96.31 344 ILE A C 1
ATOM 2672 O O . ILE A 1 344 ? 11.297 25.203 -7.574 1 96.31 344 ILE A O 1
ATOM 2676 N N . ARG A 1 345 ? 12.984 24 -8.305 1 96.31 345 ARG A N 1
ATOM 2677 C CA . ARG A 1 345 ? 13.516 23.734 -6.973 1 96.31 345 ARG A CA 1
ATOM 2678 C C . ARG A 1 345 ? 13.977 25.031 -6.309 1 96.31 345 ARG A C 1
ATOM 2680 O O . ARG A 1 345 ? 13.68 25.281 -5.137 1 96.31 345 ARG A O 1
ATOM 2687 N N . ASN A 1 346 ? 14.664 25.812 -7.074 1 96.5 346 ASN A N 1
ATOM 2688 C CA . ASN A 1 346 ? 15.156 27.078 -6.555 1 96.5 346 ASN A CA 1
ATOM 2689 C C . ASN A 1 346 ? 14.016 28.047 -6.234 1 96.5 346 ASN A C 1
ATOM 2691 O O . ASN A 1 346 ? 14.07 28.766 -5.246 1 96.5 346 ASN A O 1
ATOM 2695 N N . LYS A 1 347 ? 13.047 28.062 -7.102 1 97 347 LYS A N 1
ATOM 2696 C CA . LYS A 1 347 ? 11.891 28.922 -6.891 1 97 347 LYS A CA 1
ATOM 2697 C C . LYS A 1 347 ? 11.172 28.578 -5.59 1 97 347 LYS A C 1
ATOM 2699 O O . LYS A 1 347 ? 10.672 29.453 -4.895 1 97 347 LYS A O 1
ATOM 2704 N N . CYS A 1 348 ? 11.086 27.344 -5.289 1 95.56 348 CYS A N 1
ATOM 2705 C CA . CYS A 1 348 ? 10.477 26.922 -4.035 1 95.56 348 CYS A CA 1
ATOM 2706 C C . CYS A 1 348 ? 11.234 27.484 -2.84 1 95.56 348 CYS A C 1
ATOM 2708 O O . CYS A 1 348 ? 10.617 27.953 -1.877 1 95.56 348 CYS A O 1
ATOM 2710 N N . ILE A 1 349 ? 12.523 27.484 -2.891 1 96.25 349 ILE A N 1
ATOM 2711 C CA . ILE A 1 349 ? 13.367 28 -1.819 1 96.25 349 ILE A CA 1
ATOM 2712 C C . ILE A 1 349 ? 13.219 29.516 -1.728 1 96.25 349 ILE A C 1
ATOM 2714 O O . ILE A 1 349 ? 13.18 30.078 -0.629 1 96.25 349 ILE A O 1
ATOM 2718 N N . GLU A 1 350 ? 13.117 30.141 -2.846 1 97.56 350 GLU A N 1
ATOM 2719 C CA . GLU A 1 350 ? 12.891 31.594 -2.873 1 97.56 350 GLU A CA 1
ATOM 2720 C C . GLU A 1 350 ? 11.57 31.953 -2.197 1 97.56 350 GLU A C 1
ATOM 2722 O O . GLU A 1 350 ? 11.516 32.906 -1.425 1 97.56 350 GLU A O 1
ATOM 2727 N N . ASN A 1 351 ? 10.555 31.203 -2.561 1 97.81 351 ASN A N 1
ATOM 2728 C CA . ASN A 1 351 ? 9.25 31.422 -1.938 1 97.81 351 ASN A CA 1
ATOM 2729 C C . ASN A 1 351 ? 9.312 31.234 -0.425 1 97.81 351 ASN A C 1
ATOM 2731 O O . ASN A 1 351 ? 8.727 32 0.326 1 97.81 351 ASN A O 1
ATOM 2735 N N . TYR A 1 352 ? 10.055 30.234 0.004 1 97.81 352 TYR A N 1
ATOM 2736 C CA . TYR A 1 352 ? 10.234 29.969 1.427 1 97.81 352 TYR A CA 1
ATOM 2737 C C . TYR A 1 352 ? 10.898 31.141 2.131 1 97.81 352 TYR A C 1
ATOM 2739 O O . TYR A 1 352 ? 10.391 31.641 3.135 1 97.81 352 TYR A O 1
ATOM 2747 N N . ASN A 1 353 ? 11.984 31.578 1.598 1 98.12 353 ASN A N 1
ATOM 2748 C CA . ASN A 1 353 ? 12.758 32.656 2.217 1 98.12 353 ASN A CA 1
ATOM 2749 C C . ASN A 1 353 ? 11.977 33.969 2.242 1 98.12 353 ASN A C 1
ATOM 2751 O O . ASN A 1 353 ? 12.016 34.688 3.236 1 98.12 353 ASN A O 1
ATOM 2755 N N . TYR A 1 354 ? 11.312 34.219 1.155 1 98.44 354 TYR A N 1
ATOM 2756 C CA . TYR A 1 354 ? 10.508 35.438 1.039 1 98.44 354 TYR A CA 1
ATOM 2757 C C . TYR A 1 354 ? 9.406 35.469 2.094 1 98.44 354 TYR A C 1
ATOM 2759 O O . TYR A 1 354 ? 9.25 36.438 2.807 1 98.44 354 TYR A O 1
ATOM 2767 N N . THR A 1 355 ? 8.695 34.438 2.227 1 98.38 355 THR A N 1
ATOM 2768 C CA . THR A 1 355 ? 7.559 34.344 3.133 1 98.38 355 THR A CA 1
ATOM 2769 C C . THR A 1 355 ? 8.023 34.312 4.586 1 98.38 355 THR A C 1
ATOM 2771 O O . THR A 1 355 ? 7.414 34.969 5.445 1 98.38 355 THR A O 1
ATOM 2774 N N . LYS A 1 356 ? 9.078 33.562 4.852 1 98.31 356 LYS A N 1
ATOM 2775 C CA . LYS A 1 356 ? 9.633 33.5 6.203 1 98.31 356 LYS A CA 1
ATOM 2776 C C . LYS A 1 356 ? 10.023 34.875 6.703 1 98.31 356 LYS A C 1
ATOM 2778 O O . LYS A 1 356 ? 9.734 35.219 7.848 1 98.31 356 LYS A O 1
ATOM 2783 N N . LYS A 1 357 ? 10.688 35.594 5.895 1 98.19 357 LYS A N 1
ATOM 2784 C CA . LYS A 1 357 ? 11.109 36.938 6.273 1 98.19 357 LYS A CA 1
ATOM 2785 C C . LYS A 1 357 ? 9.906 37.812 6.66 1 98.19 357 LYS A C 1
ATOM 2787 O O . LYS A 1 357 ? 9.938 38.5 7.688 1 98.19 357 LYS A O 1
ATOM 2792 N N . LYS A 1 358 ? 8.898 37.75 5.902 1 98.38 358 LYS A N 1
ATOM 2793 C CA . LYS A 1 358 ? 7.715 38.594 6.141 1 98.38 358 LYS A CA 1
ATOM 2794 C C . LYS A 1 358 ? 7.004 38.156 7.422 1 98.38 358 LYS A C 1
ATOM 2796 O O . LYS A 1 358 ? 6.555 39 8.195 1 98.38 358 LYS A O 1
ATOM 2801 N N . LEU A 1 359 ? 6.871 36.906 7.629 1 98.44 359 LEU A N 1
ATOM 2802 C CA . LEU A 1 359 ? 6.211 36.406 8.828 1 98.44 359 LEU A CA 1
ATOM 2803 C C . LEU A 1 359 ? 7.035 36.75 10.078 1 98.44 359 LEU A C 1
ATOM 2805 O O . LEU A 1 359 ? 6.48 37.094 11.109 1 98.44 359 LEU A O 1
ATOM 2809 N N . ASN A 1 360 ? 8.359 36.562 9.945 1 98 360 ASN A N 1
ATOM 2810 C CA . ASN A 1 360 ? 9.234 36.906 11.055 1 98 360 ASN A CA 1
ATOM 2811 C C . ASN A 1 360 ? 9.148 38.406 11.391 1 98 360 ASN A C 1
ATOM 2813 O O . ASN A 1 360 ? 9.172 38.781 12.562 1 98 360 ASN A O 1
ATOM 2817 N N . ASP A 1 361 ? 9.07 39.188 10.414 1 98.19 361 ASP A N 1
ATOM 2818 C CA . ASP A 1 361 ? 8.953 40.656 10.609 1 98.19 361 ASP A CA 1
ATOM 2819 C C . ASP A 1 361 ? 7.691 41 11.391 1 98.19 361 ASP A C 1
ATOM 2821 O O . ASP A 1 361 ? 7.648 42 12.109 1 98.19 361 ASP A O 1
ATOM 2825 N N . LEU A 1 362 ? 6.691 40.188 11.25 1 98.19 362 LEU A N 1
ATOM 2826 C CA . LEU A 1 362 ? 5.43 40.375 11.953 1 98.19 362 LEU A CA 1
ATOM 2827 C C . LEU A 1 362 ? 5.461 39.719 13.328 1 98.19 362 LEU A C 1
ATOM 2829 O O . LEU A 1 362 ? 4.504 39.844 14.094 1 98.19 362 LEU A O 1
ATOM 2833 N N . GLY A 1 363 ? 6.555 38.938 13.609 1 97.81 363 GLY A N 1
ATOM 2834 C CA . GLY A 1 363 ? 6.75 38.375 14.945 1 97.81 363 GLY A CA 1
ATOM 2835 C C . GLY A 1 363 ? 6.352 36.938 15.047 1 97.81 363 GLY A C 1
ATOM 2836 O O . GLY A 1 363 ? 6.363 36.344 16.141 1 97.81 363 GLY A O 1
ATOM 2837 N N . TYR A 1 364 ? 6.043 36.281 13.961 1 98.19 364 TYR A N 1
ATOM 2838 C CA . TYR A 1 364 ? 5.633 34.906 13.992 1 98.19 364 TYR A CA 1
ATOM 2839 C C . TYR A 1 364 ? 6.848 33.969 13.953 1 98.19 364 TYR A C 1
ATOM 2841 O O . TYR A 1 364 ? 7.879 34.312 13.375 1 98.19 364 TYR A O 1
ATOM 2849 N N . LYS A 1 365 ? 6.691 32.844 14.562 1 97.56 365 LYS A N 1
ATOM 2850 C CA . LYS A 1 365 ? 7.77 31.875 14.641 1 97.56 365 LYS A CA 1
ATOM 2851 C C . LYS A 1 365 ? 7.648 30.844 13.523 1 97.56 365 LYS A C 1
ATOM 2853 O O . LYS A 1 365 ? 6.652 30.125 13.438 1 97.56 365 LYS A O 1
ATOM 2858 N N . ILE A 1 366 ? 8.648 30.797 12.672 1 97.5 366 ILE A N 1
ATOM 2859 C CA . ILE A 1 366 ? 8.758 29.781 11.633 1 97.5 366 ILE A CA 1
ATOM 2860 C C . ILE A 1 366 ? 9.797 28.734 12.039 1 97.5 366 ILE A C 1
ATOM 2862 O O . ILE A 1 366 ? 10.93 29.078 12.391 1 97.5 366 ILE A O 1
ATOM 2866 N N . ILE A 1 367 ? 9.406 27.438 11.969 1 95.56 367 ILE A N 1
ATOM 2867 C CA . ILE A 1 367 ? 10.312 26.359 12.375 1 95.56 367 ILE A CA 1
ATOM 2868 C C . ILE A 1 367 ? 10.852 25.641 11.141 1 95.56 367 ILE A C 1
ATOM 2870 O O . ILE A 1 367 ? 10.195 25.625 10.094 1 95.56 367 ILE A O 1
ATOM 2874 N N . GLY A 1 368 ? 12.102 25.109 11.305 1 94.94 368 GLY A N 1
ATOM 2875 C CA . GLY A 1 368 ? 12.68 24.266 10.273 1 94.94 368 GLY A CA 1
ATOM 2876 C C . GLY A 1 368 ? 13.625 25.016 9.352 1 94.94 368 GLY A C 1
ATOM 2877 O O . GLY A 1 368 ? 14.156 26.062 9.719 1 94.94 368 GLY A O 1
ATOM 2878 N N . ASN A 1 369 ? 13.898 24.312 8.195 1 93.56 369 ASN A N 1
ATOM 2879 C CA . ASN A 1 369 ? 14.859 24.797 7.211 1 93.56 369 ASN A CA 1
ATOM 2880 C C . ASN A 1 369 ? 14.211 24.969 5.84 1 93.56 369 ASN A C 1
ATOM 2882 O O . ASN A 1 369 ? 13.109 24.469 5.602 1 93.56 369 ASN A O 1
ATOM 2886 N N . PRO A 1 370 ? 14.883 25.797 5.016 1 95.94 370 PRO A N 1
ATOM 2887 C CA . PRO A 1 370 ? 14.305 26.031 3.689 1 95.94 370 PRO A CA 1
ATOM 2888 C C . PRO A 1 370 ? 14 24.734 2.938 1 95.94 370 PRO A C 1
ATOM 2890 O O . PRO A 1 370 ? 14.891 23.922 2.725 1 95.94 370 PRO A O 1
ATOM 2893 N N . CYS A 1 371 ? 12.852 24.5 2.57 1 96.69 371 CYS A N 1
ATOM 2894 C CA . CYS A 1 371 ? 12.289 23.391 1.822 1 96.69 371 CYS A CA 1
ATOM 2895 C C . CYS A 1 371 ? 10.875 23.703 1.354 1 96.69 371 CYS A C 1
ATOM 2897 O O . CYS A 1 371 ? 10.367 24.797 1.591 1 96.69 371 CYS A O 1
ATOM 2899 N N . PRO A 1 372 ? 10.227 22.828 0.65 1 95.69 372 PRO A N 1
ATOM 2900 C CA . PRO A 1 372 ? 8.883 23.125 0.16 1 95.69 372 PRO A CA 1
ATOM 2901 C C . PRO A 1 372 ? 7.84 23.156 1.277 1 95.69 372 PRO A C 1
ATOM 2903 O O . PRO A 1 372 ? 6.703 23.594 1.056 1 95.69 372 PRO A O 1
ATOM 2906 N N . ILE A 1 373 ? 8.188 22.797 2.477 1 97.38 373 ILE A N 1
ATOM 2907 C CA . ILE A 1 373 ? 7.289 22.781 3.625 1 97.38 373 ILE A CA 1
ATOM 2908 C C . ILE A 1 373 ? 7.621 23.953 4.555 1 97.38 373 ILE A C 1
ATOM 2910 O O . ILE A 1 373 ? 8.773 24.109 4.977 1 97.38 373 ILE A O 1
ATOM 2914 N N . MET A 1 374 ? 6.648 24.781 4.832 1 98 374 MET A N 1
ATOM 2915 C CA . MET A 1 374 ? 6.824 25.844 5.82 1 98 374 MET A CA 1
ATOM 2916 C C . MET A 1 374 ? 5.91 25.625 7.02 1 98 374 MET A C 1
ATOM 2918 O O . MET A 1 374 ? 4.711 25.391 6.859 1 98 374 MET A O 1
ATOM 2922 N N . ILE A 1 375 ? 6.48 25.703 8.164 1 98 375 ILE A N 1
ATOM 2923 C CA . ILE A 1 375 ? 5.734 25.469 9.398 1 98 375 ILE A CA 1
ATOM 2924 C C . ILE A 1 375 ? 5.625 26.781 10.18 1 98 375 ILE A C 1
ATOM 2926 O O . ILE A 1 375 ? 6.637 27.359 10.586 1 98 375 ILE A O 1
ATOM 2930 N N . VAL A 1 376 ? 4.434 27.25 10.375 1 98.31 376 VAL A N 1
ATOM 2931 C CA . VAL A 1 376 ? 4.168 28.375 11.273 1 98.31 376 VAL A CA 1
ATOM 2932 C C . VAL A 1 376 ? 3.703 27.859 12.633 1 98.31 376 VAL A C 1
ATOM 2934 O O . VAL A 1 376 ? 2.629 27.266 12.742 1 98.31 376 VAL A O 1
ATOM 2937 N N . TYR A 1 377 ? 4.477 28.109 13.656 1 97.5 377 TYR A N 1
ATOM 2938 C CA . TYR A 1 377 ? 4.156 27.625 14.992 1 97.5 377 TYR A CA 1
ATOM 2939 C C . TYR A 1 377 ? 2.984 28.391 15.586 1 97.5 377 TYR A C 1
ATOM 2941 O O . TYR A 1 377 ? 2.971 29.625 15.562 1 97.5 377 TYR A O 1
ATOM 2949 N N . ILE A 1 378 ? 1.98 27.641 16.109 1 97.31 378 ILE A N 1
ATOM 2950 C CA . ILE A 1 378 ? 0.81 28.266 16.719 1 97.31 378 ILE A CA 1
ATOM 2951 C C . ILE A 1 378 ? 0.767 27.938 18.219 1 97.31 378 ILE A C 1
ATOM 2953 O O . ILE A 1 378 ? 0.496 28.812 19.031 1 97.31 378 ILE A O 1
ATOM 2957 N N . GLY A 1 379 ? 0.971 26.625 18.594 1 95.38 379 GLY A N 1
ATOM 2958 C CA . GLY A 1 379 ? 0.93 26.203 19.984 1 95.38 379 GLY A CA 1
ATOM 2959 C C . GLY A 1 379 ? -0.423 25.656 20.406 1 95.38 379 GLY A C 1
ATOM 2960 O O . GLY A 1 379 ? -0.678 24.453 20.281 1 95.38 379 GLY A O 1
ATOM 2961 N N . ASN A 1 380 ? -1.374 26.531 20.703 1 93.31 380 ASN A N 1
ATOM 2962 C CA . ASN A 1 380 ? -2.699 26.156 21.172 1 93.31 380 ASN A CA 1
ATOM 2963 C C . ASN A 1 380 ? -3.529 25.516 20.078 1 93.31 380 ASN A C 1
ATOM 2965 O O . ASN A 1 380 ? -3.684 26.078 19 1 93.31 380 ASN A O 1
ATOM 2969 N N . GLU A 1 381 ? -4.102 24.281 20.375 1 90.94 381 GLU A N 1
ATOM 2970 C CA . GLU A 1 381 ? -4.848 23.516 19.391 1 90.94 381 GLU A CA 1
ATOM 2971 C C . GLU A 1 381 ? -6.094 24.266 18.922 1 90.94 381 GLU A C 1
ATOM 2973 O O . GLU A 1 381 ? -6.441 24.25 17.75 1 90.94 381 GLU A O 1
ATOM 2978 N N . ILE A 1 382 ? -6.797 24.922 19.828 1 89.88 382 ILE A N 1
ATOM 2979 C CA . ILE A 1 382 ? -8.039 25.609 19.516 1 89.88 382 ILE A CA 1
ATOM 2980 C C . ILE A 1 382 ? -7.754 26.797 18.609 1 89.88 382 ILE A C 1
ATOM 2982 O O . ILE A 1 382 ? -8.461 27.031 17.625 1 89.88 382 ILE A O 1
ATOM 2986 N N . ILE A 1 383 ? -6.742 27.562 18.953 1 93.56 383 ILE A N 1
ATOM 2987 C CA . ILE A 1 383 ? -6.344 28.688 18.125 1 93.56 383 ILE A CA 1
ATOM 2988 C C . ILE A 1 383 ? -5.965 28.172 16.734 1 93.56 383 ILE A C 1
ATOM 2990 O O . ILE A 1 383 ? -6.324 28.781 15.719 1 93.56 383 ILE A O 1
ATOM 2994 N N . CYS A 1 384 ? -5.262 27.078 16.672 1 94.81 384 CYS A N 1
ATOM 2995 C CA . CYS A 1 384 ? -4.848 26.5 15.391 1 94.81 384 CYS A CA 1
ATOM 2996 C C . CYS A 1 384 ? -6.059 26.125 14.547 1 94.81 384 CYS A C 1
ATOM 2998 O O . CYS A 1 384 ? -6.082 26.391 13.344 1 94.81 384 CYS A O 1
ATOM 3000 N N . ARG A 1 385 ? -7.059 25.547 15.164 1 91.69 385 ARG A N 1
ATOM 3001 C CA . ARG A 1 385 ? -8.281 25.172 14.469 1 91.69 385 ARG A CA 1
ATOM 3002 C C . ARG A 1 385 ? -9.008 26.406 13.938 1 91.69 385 ARG A C 1
ATOM 3004 O O . ARG A 1 385 ? -9.508 26.406 12.812 1 91.69 385 ARG A O 1
ATOM 3011 N N . LEU A 1 386 ? -9.062 27.406 14.789 1 92.19 386 LEU A N 1
ATOM 3012 C CA . LEU A 1 386 ? -9.703 28.672 14.398 1 92.19 386 LEU A CA 1
ATOM 3013 C C . LEU A 1 386 ? -8.977 29.312 13.227 1 92.19 386 LEU A C 1
ATOM 3015 O O . LEU A 1 386 ? -9.609 29.734 12.258 1 92.19 386 LEU A O 1
ATOM 3019 N N . VAL A 1 387 ? -7.676 29.328 13.352 1 95.81 387 VAL A N 1
ATOM 3020 C CA . VAL A 1 387 ? -6.875 29.922 12.281 1 95.81 387 VAL A CA 1
ATOM 3021 C C . VAL A 1 387 ? -7.102 29.156 10.984 1 95.81 387 VAL A C 1
ATOM 3023 O O . VAL A 1 387 ? -7.324 29.766 9.93 1 95.81 387 VAL A O 1
ATOM 3026 N N . SER A 1 388 ? -7.023 27.828 11.008 1 93.88 388 SER A N 1
ATOM 3027 C CA . SER A 1 388 ? -7.203 27 9.82 1 93.88 388 SER A CA 1
ATOM 3028 C C . SER A 1 388 ? -8.555 27.266 9.164 1 93.88 388 SER A C 1
ATOM 3030 O O . SER A 1 388 ? -8.641 27.438 7.945 1 93.88 388 SER A O 1
ATOM 3032 N N . ARG A 1 389 ? -9.578 27.312 9.961 1 91.88 389 ARG A N 1
ATOM 3033 C CA . ARG A 1 389 ? -10.93 27.531 9.461 1 91.88 389 ARG A CA 1
ATOM 3034 C C . ARG A 1 389 ? -11.07 28.938 8.867 1 91.88 389 ARG A C 1
ATOM 3036 O O . ARG A 1 389 ? -11.57 29.094 7.754 1 91.88 389 ARG A O 1
ATOM 3043 N N . LEU A 1 390 ? -10.641 29.906 9.602 1 93.12 390 LEU A N 1
ATOM 3044 C CA . LEU A 1 390 ? -10.789 31.297 9.164 1 93.12 390 LEU A CA 1
ATOM 3045 C C . LEU A 1 390 ? -9.93 31.562 7.934 1 93.12 390 LEU A C 1
ATOM 3047 O O . LEU A 1 390 ? -10.312 32.375 7.07 1 93.12 390 LEU A O 1
ATOM 3051 N N . MET A 1 391 ? -8.789 30.922 7.832 1 95 391 MET A N 1
ATOM 3052 C CA . MET A 1 391 ? -7.996 31.016 6.609 1 95 391 MET A CA 1
ATOM 3053 C C . MET A 1 391 ? -8.797 30.547 5.406 1 95 391 MET A C 1
ATOM 3055 O O . MET A 1 391 ? -8.836 31.219 4.375 1 95 391 MET A O 1
ATOM 3059 N N . MET A 1 392 ? -9.422 29.391 5.543 1 92.06 392 MET A N 1
ATOM 3060 C CA . MET A 1 392 ? -10.234 28.844 4.461 1 92.06 392 MET A CA 1
ATOM 3061 C C . MET A 1 392 ? -11.383 29.797 4.117 1 92.06 392 MET A C 1
ATOM 3063 O O . MET A 1 392 ? -11.672 30.016 2.941 1 92.06 392 MET A O 1
ATOM 3067 N N . ASP A 1 393 ? -11.984 30.344 5.148 1 90.75 393 ASP A N 1
ATOM 3068 C CA . ASP A 1 393 ? -13.094 31.281 4.961 1 90.75 393 ASP A CA 1
ATOM 3069 C C . ASP A 1 393 ? -12.648 32.531 4.184 1 90.75 393 ASP A C 1
ATOM 3071 O O . ASP A 1 393 ? -13.469 33.188 3.555 1 90.75 393 ASP A O 1
ATOM 3075 N N . ASN A 1 394 ? -11.391 32.781 4.309 1 92.94 394 ASN A N 1
ATOM 3076 C CA . ASN A 1 394 ? -10.859 33.969 3.662 1 92.94 394 ASN A CA 1
ATOM 3077 C C . ASN A 1 394 ? -10.086 33.625 2.398 1 92.94 394 ASN A C 1
ATOM 3079 O O . ASN A 1 394 ? -9.227 34.406 1.961 1 92.94 394 ASN A O 1
ATOM 3083 N N . GLY A 1 395 ? -10.242 32.438 1.897 1 93.06 395 GLY A N 1
ATOM 3084 C CA . GLY A 1 395 ? -9.766 32.062 0.572 1 93.06 395 GLY A CA 1
ATOM 3085 C C . GLY A 1 395 ? -8.328 31.562 0.567 1 93.06 395 GLY A C 1
ATOM 3086 O O . GLY A 1 395 ? -7.664 31.578 -0.47 1 93.06 395 GLY A O 1
ATOM 3087 N N . VAL A 1 396 ? -7.785 31.234 1.626 1 95.69 396 VAL A N 1
ATOM 3088 C CA . VAL A 1 396 ? -6.449 30.656 1.722 1 95.69 396 VAL A CA 1
ATOM 3089 C C . VAL A 1 396 ? -6.523 29.297 2.406 1 95.69 396 VAL A C 1
ATOM 3091 O O . VAL A 1 396 ? -6.875 29.203 3.584 1 95.69 396 VAL A O 1
ATOM 3094 N N . HIS A 1 397 ? -6.168 28.328 1.653 1 93 397 HIS A N 1
ATOM 3095 C CA . HIS A 1 397 ? -6.305 26.969 2.158 1 93 397 HIS A CA 1
ATOM 3096 C C . HIS A 1 397 ? -4.977 26.438 2.68 1 93 397 HIS A C 1
ATOM 3098 O O . HIS A 1 397 ? -3.986 26.391 1.944 1 93 397 HIS A O 1
ATOM 3104 N N . VAL A 1 398 ? -4.938 26.062 3.943 1 93.94 398 VAL A N 1
ATOM 3105 C CA . VAL A 1 398 ? -3.756 25.531 4.613 1 93.94 398 VAL A CA 1
ATOM 3106 C C . VAL A 1 398 ? -4.156 24.375 5.531 1 93.94 398 VAL A C 1
ATOM 3108 O O . VAL A 1 398 ? -5.34 24.188 5.812 1 93.94 398 VAL A O 1
ATOM 3111 N N . ASN A 1 399 ? -3.172 23.609 5.957 1 92.94 399 ASN A N 1
ATOM 3112 C CA . ASN A 1 399 ? -3.43 22.516 6.887 1 92.94 399 ASN A CA 1
ATOM 3113 C C . ASN A 1 399 ? -2.984 22.859 8.305 1 92.94 399 ASN A C 1
ATOM 3115 O O . ASN A 1 399 ? -1.84 23.266 8.516 1 92.94 399 ASN A O 1
ATOM 3119 N N . GLY A 1 400 ? -3.98 22.734 9.219 1 93.69 400 GLY A N 1
ATOM 3120 C CA . GLY A 1 400 ? -3.615 22.75 10.625 1 93.69 400 GLY A CA 1
ATOM 3121 C C . GLY A 1 400 ? -3.256 21.391 11.164 1 93.69 400 GLY A C 1
ATOM 3122 O O . GLY A 1 400 ? -3.936 20.391 10.867 1 93.69 400 GLY A O 1
ATOM 3123 N N . ILE A 1 401 ? -2.141 21.312 11.875 1 92.69 401 ILE A N 1
ATOM 3124 C CA . ILE A 1 401 ? -1.664 20.062 12.453 1 92.69 401 ILE A CA 1
ATOM 3125 C C . ILE A 1 401 ? -1.716 20.156 13.977 1 92.69 401 ILE A C 1
ATOM 3127 O O . ILE A 1 401 ? -1.198 21.109 14.57 1 92.69 401 ILE A O 1
ATOM 3131 N N . GLU A 1 402 ? -2.361 19.203 14.547 1 89.56 402 GLU A N 1
ATOM 3132 C CA . GLU A 1 402 ? -2.527 19.219 16 1 89.56 402 GLU A CA 1
ATOM 3133 C C . GLU A 1 402 ? -2.322 17.812 16.578 1 89.56 402 GLU A C 1
ATOM 3135 O O . GLU A 1 402 ? -1.879 16.906 15.875 1 89.56 402 GLU A O 1
ATOM 3140 N N . TYR A 1 403 ? -2.514 17.703 17.859 1 83.62 403 TYR A N 1
ATOM 3141 C CA . TYR A 1 403 ? -2.453 16.406 18.516 1 83.62 403 TYR A CA 1
ATOM 3142 C C . TYR A 1 403 ? -3.475 15.445 17.922 1 83.62 403 TYR A C 1
ATOM 3144 O O . TYR A 1 403 ? -4.605 15.836 17.625 1 83.62 403 TYR A O 1
ATOM 3152 N N . PRO A 1 404 ? -3.055 14.18 17.641 1 81.31 404 PRO A N 1
ATOM 3153 C CA . PRO A 1 404 ? -1.867 13.469 18.109 1 81.31 404 PRO A CA 1
ATOM 3154 C C . PRO A 1 404 ? -0.751 13.422 17.078 1 81.31 404 PRO A C 1
ATOM 3156 O O . PRO A 1 404 ? 0.235 12.703 17.25 1 81.31 404 PRO A O 1
ATOM 3159 N N . VAL A 1 405 ? -0.844 14.156 16.016 1 82.06 405 VAL A N 1
ATOM 3160 C CA . VAL A 1 405 ? 0.2 14.156 14.992 1 82.06 405 VAL A CA 1
ATOM 3161 C C . VAL A 1 405 ? 1.454 14.836 15.539 1 82.06 405 VAL A C 1
ATOM 3163 O O . VAL A 1 405 ? 2.574 14.414 15.242 1 82.06 405 VAL A O 1
ATOM 3166 N N . VAL A 1 406 ? 1.202 15.898 16.297 1 87.38 406 VAL A N 1
ATOM 3167 C CA . VAL A 1 406 ? 2.262 16.547 17.078 1 87.38 406 VAL A CA 1
ATOM 3168 C C . VAL A 1 406 ? 1.887 16.562 18.547 1 87.38 406 VAL A C 1
ATOM 3170 O O . VAL A 1 406 ? 0.759 16.234 18.922 1 87.38 406 VAL A O 1
ATOM 3173 N N . ALA A 1 407 ? 2.773 16.922 19.375 1 87 407 ALA A N 1
ATOM 3174 C CA . ALA A 1 407 ? 2.52 16.906 20.812 1 87 407 ALA A CA 1
ATOM 3175 C C . ALA A 1 407 ? 1.461 17.938 21.188 1 87 407 ALA A C 1
ATOM 3177 O O . ALA A 1 407 ? 1.195 18.875 20.422 1 87 407 ALA A O 1
ATOM 3178 N N . GLU A 1 408 ? 0.841 17.781 22.391 1 88.5 408 GLU A N 1
ATOM 3179 C CA . GLU A 1 408 ? -0.15 18.734 22.906 1 88.5 408 GLU A CA 1
ATOM 3180 C C . GLU A 1 408 ? 0.446 20.125 23.062 1 88.5 408 GLU A C 1
ATOM 3182 O O . GLU A 1 408 ? 1.588 20.281 23.5 1 88.5 408 GLU A O 1
ATOM 3187 N N . ASN A 1 409 ? -0.308 21.078 22.688 1 92.31 409 ASN A N 1
ATOM 3188 C CA . ASN A 1 409 ? 0.064 22.484 22.781 1 92.31 409 ASN A CA 1
ATOM 3189 C C . ASN A 1 409 ? 1.236 22.828 21.875 1 92.31 409 ASN A C 1
ATOM 3191 O O . ASN A 1 409 ? 2.025 23.719 22.172 1 92.31 409 ASN A O 1
ATOM 3195 N N . GLU A 1 410 ? 1.422 22.016 20.844 1 94.69 410 GLU A N 1
ATOM 3196 C CA . GLU A 1 410 ? 2.459 22.25 19.844 1 94.69 410 GLU A CA 1
ATOM 3197 C C . GLU A 1 410 ? 1.866 22.328 18.438 1 94.69 410 GLU A C 1
ATOM 3199 O O . GLU A 1 410 ? 2.52 21.953 17.469 1 94.69 410 GLU A O 1
ATOM 3204 N N . ALA A 1 411 ? 0.591 22.766 18.359 1 95.06 411 ALA A N 1
ATOM 3205 C CA . ALA A 1 411 ? -0.1 22.828 17.078 1 95.06 411 ALA A CA 1
ATOM 3206 C C . ALA A 1 411 ? 0.606 23.797 16.125 1 95.06 411 ALA A C 1
ATOM 3208 O O . ALA A 1 411 ? 1.354 24.672 16.562 1 95.06 411 ALA A O 1
ATOM 3209 N N . ARG A 1 412 ? 0.46 23.594 14.875 1 96.88 412 ARG A N 1
ATOM 3210 C CA . ARG A 1 412 ? 1.133 24.406 13.867 1 96.88 412 ARG A CA 1
ATOM 3211 C C . ARG A 1 412 ? 0.361 24.391 12.555 1 96.88 412 ARG A C 1
ATOM 3213 O O . ARG A 1 412 ? -0.482 23.516 12.328 1 96.88 412 ARG A O 1
ATOM 3220 N N . LEU A 1 413 ? 0.628 25.391 11.797 1 96.75 413 LEU A N 1
ATOM 3221 C CA . LEU A 1 413 ? 0.17 25.422 10.406 1 96.75 413 LEU A CA 1
ATOM 3222 C C . LEU A 1 413 ? 1.255 24.906 9.469 1 96.75 413 LEU A C 1
ATOM 3224 O O . LEU A 1 413 ? 2.412 25.328 9.562 1 96.75 413 LEU A O 1
ATOM 3228 N N . ARG A 1 414 ? 0.91 23.938 8.664 1 95.62 414 ARG A N 1
ATOM 3229 C CA . ARG A 1 414 ? 1.827 23.406 7.664 1 95.62 414 ARG A CA 1
ATOM 3230 C C . ARG A 1 414 ? 1.434 23.859 6.262 1 95.62 414 ARG A C 1
ATOM 3232 O O . ARG A 1 414 ? 0.336 23.562 5.789 1 95.62 414 ARG A O 1
ATOM 3239 N N . LEU A 1 415 ? 2.326 24.641 5.641 1 96 415 LEU A N 1
ATOM 3240 C CA . LEU A 1 415 ? 2.143 25.109 4.27 1 96 415 LEU A CA 1
ATOM 3241 C C . LEU A 1 415 ? 3.029 24.328 3.307 1 96 415 LEU A C 1
ATOM 3243 O O . LEU A 1 415 ? 4.188 24.031 3.617 1 96 415 LEU A O 1
ATOM 3247 N N . ASN A 1 416 ? 2.473 23.984 2.236 1 94.69 416 ASN A N 1
ATOM 3248 C CA . ASN A 1 416 ? 3.252 23.484 1.105 1 94.69 416 ASN A CA 1
ATOM 3249 C C . ASN A 1 416 ? 3.398 24.547 0.018 1 94.69 416 ASN A C 1
ATOM 3251 O O . ASN A 1 416 ? 2.42 24.906 -0.64 1 94.69 416 ASN A O 1
ATOM 3255 N N . LEU A 1 417 ? 4.609 24.969 -0.117 1 94.69 417 LEU A N 1
ATOM 3256 C CA . LEU A 1 417 ? 4.902 26 -1.093 1 94.69 417 LEU A CA 1
ATOM 3257 C C . LEU A 1 417 ? 5.164 25.406 -2.471 1 94.69 417 LEU A C 1
ATOM 3259 O O . LEU A 1 417 ? 5.785 24.344 -2.582 1 94.69 417 LEU A O 1
ATOM 3263 N N . GLN A 1 418 ? 4.605 25.938 -3.479 1 93.81 418 GLN A N 1
ATOM 3264 C CA . GLN A 1 418 ? 4.824 25.5 -4.852 1 93.81 418 GLN A CA 1
ATOM 3265 C C . GLN A 1 418 ? 5.551 26.562 -5.66 1 93.81 418 GLN A C 1
ATOM 3267 O O . GLN A 1 418 ? 5.406 27.766 -5.387 1 93.81 418 GLN A O 1
ATOM 3272 N N . PRO A 1 419 ? 6.301 26.094 -6.633 1 96.19 419 PRO A N 1
ATOM 3273 C CA . PRO A 1 419 ? 6.977 27.078 -7.477 1 96.19 419 PRO A CA 1
ATOM 3274 C C . PRO A 1 419 ? 6 27.938 -8.281 1 96.19 419 PRO A C 1
ATOM 3276 O O . PRO A 1 419 ? 6.352 29.031 -8.719 1 96.19 419 PRO A O 1
ATOM 3279 N N . GLN A 1 420 ? 4.793 27.531 -8.414 1 94.94 420 GLN A N 1
ATOM 3280 C CA . GLN A 1 420 ? 3.779 28.25 -9.188 1 94.94 420 GLN A CA 1
ATOM 3281 C C . GLN A 1 420 ? 3.164 29.375 -8.367 1 94.94 420 GLN A C 1
ATOM 3283 O O . GLN A 1 420 ? 2.457 30.234 -8.914 1 94.94 420 GLN A O 1
ATOM 3288 N N . HIS A 1 421 ? 3.404 29.453 -7.035 1 96.81 421 HIS A N 1
ATOM 3289 C CA . HIS A 1 421 ? 2.969 30.578 -6.223 1 96.81 421 HIS A CA 1
ATOM 3290 C C . HIS A 1 421 ? 3.797 31.828 -6.52 1 96.81 421 HIS A C 1
ATOM 3292 O O . HIS A 1 421 ? 5.031 31.781 -6.504 1 96.81 421 HIS A O 1
ATOM 3298 N N . SER A 1 422 ? 3.115 32.906 -6.762 1 96.56 422 SER A N 1
ATOM 3299 C CA . SER A 1 422 ? 3.795 34.188 -6.969 1 96.56 422 SER A CA 1
ATOM 3300 C C . SER A 1 422 ? 4.078 34.875 -5.641 1 96.56 422 SER A C 1
ATOM 3302 O O . SER A 1 422 ? 3.555 34.469 -4.602 1 96.56 422 SER A O 1
ATOM 3304 N N . PHE A 1 423 ? 4.945 35.875 -5.719 1 97.25 423 PHE A N 1
ATOM 3305 C CA . PHE A 1 423 ? 5.188 36.656 -4.527 1 97.25 423 PHE A CA 1
ATOM 3306 C C . PHE A 1 423 ? 3.908 37.344 -4.07 1 97.25 423 PHE A C 1
ATOM 3308 O O . PHE A 1 423 ? 3.691 37.531 -2.871 1 97.25 423 PHE A O 1
ATOM 3315 N N . GLU A 1 424 ? 3.049 37.656 -5.02 1 97.38 424 GLU A N 1
ATOM 3316 C CA . GLU A 1 424 ? 1.75 38.219 -4.672 1 97.38 424 GLU A CA 1
ATOM 3317 C C . GLU A 1 424 ? 0.904 37.25 -3.881 1 97.38 424 GLU A C 1
ATOM 3319 O O . GLU A 1 424 ? 0.223 37.625 -2.926 1 97.38 424 GLU A O 1
ATOM 3324 N N . ASN A 1 425 ? 0.925 36 -4.305 1 97.12 425 ASN A N 1
ATOM 3325 C CA . ASN A 1 425 ? 0.243 34.938 -3.547 1 97.12 425 ASN A CA 1
ATOM 3326 C C . ASN A 1 425 ? 0.759 34.875 -2.111 1 97.12 425 ASN A C 1
ATOM 3328 O O . ASN A 1 425 ? -0.026 34.719 -1.173 1 97.12 425 ASN A O 1
ATOM 3332 N N . MET A 1 426 ? 2.08 35.031 -2.006 1 97.44 426 MET A N 1
ATOM 3333 C CA . MET A 1 426 ? 2.693 34.938 -0.683 1 97.44 426 MET A CA 1
ATOM 3334 C C . MET A 1 426 ? 2.271 36.125 0.181 1 97.44 426 MET A C 1
ATOM 3336 O O . MET A 1 426 ? 2.025 35.969 1.379 1 97.44 426 MET A O 1
ATOM 3340 N N . ASP A 1 427 ? 2.203 37.281 -0.447 1 98.06 427 ASP A N 1
ATOM 3341 C CA . ASP A 1 427 ? 1.758 38.469 0.27 1 98.06 427 ASP A CA 1
ATOM 3342 C C . ASP A 1 427 ? 0.328 38.281 0.781 1 98.06 427 ASP A C 1
ATOM 3344 O O . ASP A 1 427 ? 0.019 38.656 1.913 1 98.06 427 ASP A O 1
ATOM 3348 N N . ILE A 1 428 ? -0.496 37.781 -0.047 1 97.44 428 ILE A N 1
ATOM 3349 C CA . ILE A 1 428 ? -1.885 37.531 0.333 1 97.44 4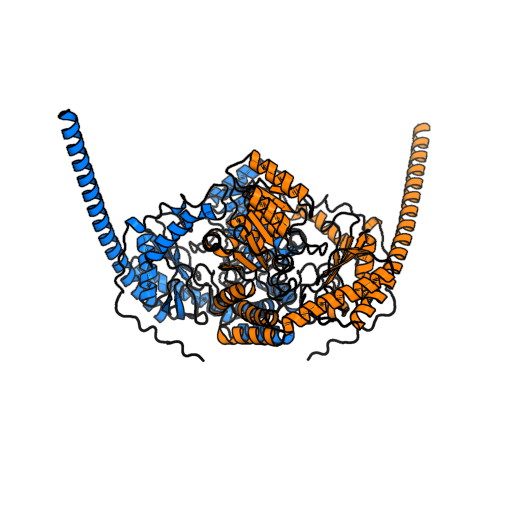28 ILE A CA 1
ATOM 3350 C C . ILE A 1 428 ? -1.94 36.562 1.515 1 97.44 428 ILE A C 1
ATOM 3352 O O . ILE A 1 428 ? -2.695 36.781 2.465 1 97.44 428 ILE A O 1
ATOM 3356 N N . PHE A 1 429 ? -1.163 35.531 1.481 1 97.62 429 PHE A N 1
ATOM 3357 C CA . PHE A 1 429 ? -1.11 34.594 2.596 1 97.62 429 PHE A CA 1
ATOM 3358 C C . PHE A 1 429 ? -0.709 35.312 3.883 1 97.62 429 PHE A C 1
ATOM 3360 O O . PHE A 1 429 ? -1.372 35.156 4.91 1 97.62 429 PHE A O 1
ATOM 3367 N N . VAL A 1 430 ? 0.391 36.062 3.82 1 98.25 430 VAL A N 1
ATOM 3368 C CA . VAL A 1 430 ? 0.95 36.688 5.008 1 98.25 430 VAL A CA 1
ATOM 3369 C C . VAL A 1 430 ? -0.074 37.656 5.609 1 98.25 430 VAL A C 1
ATOM 3371 O O . VAL A 1 430 ? -0.312 37.625 6.82 1 98.25 430 VAL A O 1
ATOM 3374 N N . ASP A 1 431 ? -0.71 38.438 4.785 1 98.06 431 ASP A N 1
ATOM 3375 C CA . ASP A 1 431 ? -1.684 39.406 5.246 1 98.06 431 ASP A CA 1
ATOM 3376 C C . ASP A 1 431 ? -2.904 38.75 5.863 1 98.06 431 ASP A C 1
ATOM 3378 O O . ASP A 1 431 ? -3.381 39.156 6.926 1 98.06 431 ASP A O 1
ATOM 3382 N N . THR A 1 432 ? -3.387 37.75 5.164 1 97.38 432 THR A N 1
ATOM 3383 C CA . THR A 1 432 ? -4.559 37.031 5.645 1 97.38 432 THR A CA 1
ATOM 3384 C C . THR A 1 432 ? -4.25 36.312 6.957 1 97.38 432 THR A C 1
ATOM 3386 O O . THR A 1 432 ? -5.062 36.312 7.883 1 97.38 432 THR A O 1
ATOM 3389 N N . PHE A 1 433 ? -3.096 35.719 7.062 1 97.75 433 PHE A N 1
ATOM 3390 C CA . PHE A 1 433 ? -2.701 35 8.266 1 97.75 433 PHE A CA 1
ATOM 3391 C C . PHE A 1 433 ? -2.629 35.938 9.461 1 97.75 433 PHE A C 1
ATOM 3393 O O . PHE A 1 433 ? -3.127 35.625 10.547 1 97.75 433 PHE A O 1
ATOM 3400 N N . ASP A 1 434 ? -2.002 37.031 9.258 1 98.06 434 ASP A N 1
ATOM 3401 C CA . ASP A 1 434 ? -1.863 38 10.344 1 98.06 434 ASP A CA 1
ATOM 3402 C C . ASP A 1 434 ? -3.229 38.438 10.875 1 98.06 434 ASP A C 1
ATOM 3404 O O . ASP A 1 434 ? -3.439 38.469 12.094 1 98.06 434 ASP A O 1
ATOM 3408 N N . LYS A 1 435 ? -4.082 38.719 9.977 1 96.81 435 LYS A N 1
ATOM 3409 C CA . LYS A 1 435 ? -5.434 39.125 10.336 1 96.81 435 LYS A CA 1
ATOM 3410 C C . LYS A 1 435 ? -6.18 38.031 11.062 1 96.81 435 LYS A C 1
ATOM 3412 O O . LYS A 1 435 ? -6.762 38.25 12.125 1 96.81 435 LYS A O 1
ATOM 3417 N N . VAL A 1 436 ? -6.148 36.875 10.508 1 96.06 436 VAL A N 1
ATOM 3418 C CA . VAL A 1 436 ? -6.91 35.719 10.992 1 96.06 436 VAL A CA 1
ATOM 3419 C C . VAL A 1 436 ? -6.344 35.25 12.336 1 96.06 436 VAL A C 1
ATOM 3421 O O . VAL A 1 436 ? -7.094 34.844 13.219 1 96.06 436 VAL A O 1
ATOM 3424 N N . TYR A 1 437 ? -5.031 35.25 12.453 1 97.06 437 TYR A N 1
ATOM 3425 C CA . TYR A 1 437 ? -4.41 34.844 13.711 1 97.06 437 TYR A CA 1
ATOM 3426 C C . TYR A 1 437 ? -4.879 35.75 14.852 1 97.06 437 TYR A C 1
ATOM 3428 O O . TYR A 1 437 ? -5.293 35.25 15.906 1 97.06 437 TYR A O 1
ATOM 3436 N N . LYS A 1 438 ? -4.859 37.031 14.672 1 96.56 438 LYS A N 1
ATOM 3437 C CA . LYS A 1 438 ? -5.281 38 15.688 1 96.56 438 LYS A CA 1
ATOM 3438 C C . LYS A 1 438 ? -6.758 37.812 16.031 1 96.56 438 LYS A C 1
ATOM 3440 O O . LYS A 1 438 ? -7.137 37.875 17.203 1 96.56 438 LYS A O 1
ATOM 3445 N N . GLN A 1 439 ? -7.5 37.594 15.023 1 94.69 439 GLN A N 1
ATOM 3446 C CA . GLN A 1 439 ? -8.922 37.344 15.242 1 94.69 439 GLN A CA 1
ATOM 3447 C C . GLN A 1 439 ? -9.141 36.062 16.047 1 94.69 439 GLN A C 1
ATOM 3449 O O . GLN A 1 439 ? -9.992 36.031 16.938 1 94.69 439 GLN A O 1
ATOM 3454 N N . SER A 1 440 ? -8.453 35.031 15.68 1 94.75 440 SER A N 1
ATOM 3455 C CA . SER A 1 440 ? -8.578 33.719 16.344 1 94.75 440 SER A CA 1
ATOM 3456 C C . SER A 1 440 ? -8.211 33.812 17.812 1 94.75 440 SER A C 1
ATOM 3458 O O . SER A 1 440 ? -8.867 33.219 18.672 1 94.75 440 SER A O 1
ATOM 3460 N N . VAL A 1 441 ? -7.164 34.594 18.109 1 94.75 441 VAL A N 1
ATOM 3461 C CA . VAL A 1 441 ? -6.746 34.781 19.5 1 94.75 441 VAL A CA 1
ATOM 3462 C C . VAL A 1 441 ? -7.852 35.5 20.266 1 94.75 441 VAL A C 1
ATOM 3464 O O . VAL A 1 441 ? -8.156 35.125 21.406 1 94.75 441 VAL A O 1
ATOM 3467 N N . GLN A 1 442 ? -8.445 36.438 19.641 1 93.81 442 GLN A N 1
ATOM 3468 C CA . GLN A 1 442 ? -9.539 37.188 20.281 1 93.81 442 GLN A CA 1
ATOM 3469 C C . GLN A 1 442 ? -10.727 36.281 20.547 1 93.81 442 GLN A C 1
ATOM 3471 O O . GLN A 1 442 ? -11.305 36.312 21.641 1 93.81 442 GLN A O 1
ATOM 3476 N N . ILE A 1 443 ? -11.086 35.5 19.562 1 91.5 443 ILE A N 1
ATOM 3477 C CA . ILE A 1 443 ? -12.203 34.594 19.703 1 91.5 443 ILE A CA 1
ATOM 3478 C C . ILE A 1 443 ? -11.922 33.594 20.828 1 91.5 443 ILE A C 1
ATOM 3480 O O . ILE A 1 443 ? -12.805 33.312 21.641 1 91.5 443 ILE A O 1
ATOM 3484 N N . PHE A 1 444 ? -10.727 33.062 20.891 1 91 444 PHE A N 1
ATOM 3485 C CA . PHE A 1 444 ? -10.336 32.094 21.906 1 91 444 PHE A CA 1
ATOM 3486 C C . PHE A 1 444 ? -10.398 32.719 23.297 1 91 444 PHE A C 1
ATOM 3488 O O . PHE A 1 444 ? -10.898 32.125 24.234 1 91 444 PHE A O 1
ATOM 3495 N N . GLU A 1 445 ? -9.922 33.938 23.453 1 91.56 445 GLU A N 1
ATOM 3496 C CA . GLU A 1 445 ? -9.93 34.656 24.75 1 91.56 445 GLU A CA 1
ATOM 3497 C C . GLU A 1 445 ? -11.352 34.906 25.219 1 91.56 445 GLU A C 1
ATOM 3499 O O . GLU A 1 445 ? -11.648 34.75 26.422 1 91.56 445 GLU A O 1
ATOM 3504 N N . GLU A 1 446 ? -12.18 35.25 24.328 1 89.75 446 GLU A N 1
ATOM 3505 C CA . GLU A 1 446 ? -13.578 35.438 24.672 1 89.75 446 GLU A CA 1
ATOM 3506 C C . GLU A 1 446 ? -14.242 34.156 25.125 1 89.75 446 GLU A C 1
ATOM 3508 O O . GLU A 1 446 ? -15 34.125 26.094 1 89.75 446 GLU A O 1
ATOM 3513 N N . ALA A 1 447 ? -13.953 33.125 24.375 1 86.56 447 ALA A N 1
ATOM 3514 C CA . ALA A 1 447 ? -14.492 31.812 24.719 1 86.56 447 ALA A CA 1
ATOM 3515 C C . ALA A 1 447 ? -13.969 31.344 26.078 1 86.56 447 ALA A C 1
ATOM 3517 O O . ALA A 1 447 ? -14.688 30.688 26.828 1 86.56 447 ALA A O 1
ATOM 3518 N N . LEU A 1 448 ? -12.703 31.562 26.328 1 88.38 448 LEU A N 1
ATOM 3519 C CA . LEU A 1 448 ? -12.086 31.203 27.609 1 88.38 448 LEU A CA 1
ATOM 3520 C C . LEU A 1 448 ? -12.75 31.938 28.766 1 88.38 448 LEU A C 1
ATOM 3522 O O . LEU A 1 448 ? -12.984 31.344 29.828 1 88.38 448 LEU A O 1
ATOM 3526 N N . GLN A 1 449 ? -13.055 33.188 28.578 1 89.75 449 GLN A N 1
ATOM 3527 C CA . GLN A 1 449 ? -13.742 34 29.594 1 89.75 449 GLN A CA 1
ATOM 3528 C C . GLN A 1 449 ? -15.141 33.438 29.875 1 89.75 449 GLN A C 1
ATOM 3530 O O . GLN A 1 449 ? -15.562 33.312 31.031 1 89.75 449 GLN A O 1
ATOM 3535 N N . ASP A 1 450 ? -15.781 33.125 28.812 1 86.75 450 ASP A N 1
ATOM 3536 C CA . ASP A 1 450 ? -17.109 32.531 28.938 1 86.75 450 ASP A CA 1
ATOM 3537 C C . ASP A 1 450 ? -17.062 31.219 29.703 1 86.75 450 ASP A C 1
ATOM 3539 O O . ASP A 1 450 ? -17.938 30.953 30.531 1 86.75 450 ASP A O 1
ATOM 3543 N N . PHE A 1 451 ? -16.125 30.422 29.359 1 85.38 451 PHE A N 1
ATOM 3544 C CA . PHE A 1 451 ? -15.945 29.141 30 1 85.38 451 PHE A CA 1
ATOM 3545 C C . PHE A 1 451 ? -15.664 29.297 31.484 1 85.38 451 PHE A C 1
ATOM 3547 O O . PHE A 1 451 ? -16.234 28.594 32.312 1 85.38 451 PHE A O 1
ATOM 3554 N N . GLN A 1 452 ? -14.836 30.25 31.844 1 87.94 452 GLN A N 1
ATOM 3555 C CA . GLN A 1 452 ? -14.5 30.516 33.25 1 87.94 452 GLN A CA 1
ATOM 3556 C C . GLN A 1 452 ? -15.719 31.016 34 1 87.94 452 GLN A C 1
ATOM 3558 O O . GLN A 1 452 ? -15.93 30.609 35.156 1 87.94 452 GLN A O 1
ATOM 3563 N N . ASN A 1 453 ? -16.453 31.781 33.406 1 89.5 453 ASN A N 1
ATOM 3564 C CA . ASN A 1 453 ? -17.672 32.281 34.031 1 89.5 453 ASN A CA 1
ATOM 3565 C C . ASN A 1 453 ? -18.656 31.125 34.281 1 89.5 453 ASN A C 1
ATOM 3567 O O . ASN A 1 453 ? -19.297 31.094 35.344 1 89.5 453 ASN A O 1
ATOM 3571 N N . LYS A 1 454 ? -18.766 30.266 33.312 1 84.62 454 LYS A N 1
ATOM 3572 C CA . LYS A 1 454 ? -19.656 29.125 33.469 1 84.62 454 LYS A CA 1
ATOM 3573 C C . LYS A 1 454 ? -19.188 28.203 34.594 1 84.62 454 LYS A C 1
ATOM 3575 O O . LYS A 1 454 ? -20 27.656 35.344 1 84.62 454 LYS A O 1
ATOM 3580 N N . MET A 1 455 ? -17.938 27.969 34.656 1 85.69 455 MET A N 1
ATOM 3581 C CA . MET A 1 455 ? -17.375 27.109 35.688 1 85.69 455 MET A CA 1
ATOM 3582 C C . MET A 1 455 ? -17.578 27.719 37.062 1 85.69 455 MET A C 1
ATOM 3584 O O . MET A 1 455 ? -17.844 27 38.031 1 85.69 455 MET A O 1
ATOM 3588 N N . GLU A 1 456 ? -17.438 28.969 37.125 1 87.62 456 GLU A N 1
ATOM 3589 C CA . GLU A 1 456 ? -17.656 29.672 38.375 1 87.62 456 GLU A CA 1
ATOM 3590 C C . GLU A 1 456 ? -19.125 29.578 38.812 1 87.62 456 GLU A C 1
ATOM 3592 O O . GLU A 1 456 ? -19.406 29.391 40 1 87.62 456 GLU A O 1
ATOM 3597 N N . GLN A 1 457 ? -19.922 29.734 37.906 1 88.56 457 GLN A N 1
ATOM 3598 C CA . GLN A 1 457 ? -21.344 29.625 38.219 1 88.56 457 GLN A CA 1
ATOM 3599 C C . GLN A 1 457 ? -21.703 28.219 38.656 1 88.56 457 GLN A C 1
ATOM 3601 O O . GLN A 1 457 ? -22.5 28.047 39.594 1 88.56 457 GLN A O 1
ATOM 3606 N N . LYS A 1 458 ? -21.188 27.219 38 1 87 458 LYS A N 1
ATOM 3607 C CA . LYS A 1 458 ? -21.438 25.828 38.375 1 87 458 LYS A CA 1
ATOM 3608 C C . LYS A 1 458 ? -20.922 25.531 39.781 1 87 458 LYS A C 1
ATOM 3610 O O . LYS A 1 458 ? -21.562 24.797 40.562 1 87 458 LYS A O 1
ATOM 3615 N N . GLN A 1 459 ? -19.766 26.094 40.031 1 87.31 459 GLN A N 1
ATOM 3616 C CA . GLN A 1 459 ? -19.203 25.922 41.375 1 87.31 459 GLN A CA 1
ATOM 3617 C C . GLN A 1 459 ? -20.078 26.594 42.438 1 87.31 459 GLN A C 1
ATOM 3619 O O . GLN A 1 459 ? -20.281 26.031 43.531 1 87.31 459 GLN A O 1
ATOM 3624 N N . LEU A 1 460 ? -20.547 27.703 42.156 1 88.75 460 LEU A N 1
ATOM 3625 C CA . LEU A 1 460 ? -21.422 28.422 43.062 1 88.75 460 LEU A CA 1
ATOM 3626 C C . LEU A 1 460 ? -22.734 27.656 43.281 1 88.75 460 LEU A C 1
ATOM 3628 O O . LEU A 1 460 ? -23.234 27.609 44.406 1 88.75 460 LEU A O 1
ATOM 3632 N N . GLU A 1 461 ? -23.156 27.125 42.219 1 87.38 461 GLU A N 1
ATOM 3633 C CA . GLU A 1 461 ? -24.375 26.344 42.312 1 87.38 461 GLU A CA 1
ATOM 3634 C C . GLU A 1 461 ? -24.156 25.078 43.156 1 87.38 461 GLU A C 1
ATOM 3636 O O . GLU A 1 461 ? -25.031 24.672 43.906 1 87.38 461 GLU A O 1
ATOM 3641 N N . GLU A 1 462 ? -23.078 24.438 42.906 1 86.94 462 GLU A N 1
ATOM 3642 C CA . GLU A 1 462 ? -22.75 23.234 43.688 1 86.94 462 GLU A CA 1
ATOM 3643 C C . GLU A 1 462 ? -22.578 23.578 45.156 1 86.94 462 GLU A C 1
ATOM 3645 O O . GLU A 1 462 ? -23 22.797 46.031 1 86.94 462 GLU A O 1
ATOM 3650 N N . GLU A 1 463 ? -22 24.656 45.375 1 87.12 463 GLU A N 1
ATOM 3651 C CA . GLU A 1 463 ? -21.828 25.109 46.75 1 87.12 463 GLU A CA 1
ATOM 3652 C C . GLU A 1 463 ? -23.172 25.422 47.406 1 87.12 463 GLU A C 1
ATOM 3654 O O . GLU A 1 463 ? -23.391 25.094 48.594 1 87.12 463 GLU A O 1
ATOM 3659 N N . LYS A 1 464 ? -24.031 25.969 46.75 1 85.56 464 LYS A N 1
ATOM 3660 C CA . LYS A 1 464 ? -25.375 26.266 47.25 1 85.56 464 LYS A CA 1
ATOM 3661 C C . LYS A 1 464 ? -26.141 24.969 47.531 1 85.56 464 LYS A C 1
ATOM 3663 O O . LYS A 1 464 ? -26.859 24.891 48.531 1 85.56 464 LYS A O 1
ATOM 3668 N N . LYS A 1 465 ? -25.891 24.094 46.5 1 80.31 465 LYS A N 1
ATOM 3669 C CA . LYS A 1 465 ? -26.562 22.812 46.688 1 80.31 465 LYS A CA 1
ATOM 3670 C C . LYS A 1 465 ? -26.016 22.094 47.938 1 80.31 465 LYS A C 1
ATOM 3672 O O . LYS A 1 465 ? -26.781 21.484 48.688 1 80.31 465 LYS A O 1
ATOM 3677 N N . GLU A 1 466 ? -24.766 22.234 48.25 1 86.69 466 GLU A N 1
ATOM 3678 C CA . GLU A 1 466 ? -24.125 21.641 49.438 1 86.69 466 GLU A CA 1
ATOM 3679 C C . GLU A 1 466 ? -24.578 22.328 50.719 1 86.69 466 GLU A C 1
ATOM 3681 O O . GLU A 1 466 ? -24.812 21.688 51.719 1 86.69 466 GLU A O 1
ATOM 3686 N N . GLN A 1 467 ? -24.75 23.516 50.719 1 85.69 467 GLN A N 1
ATOM 3687 C CA . GLN A 1 467 ? -25.203 24.281 51.844 1 85.69 467 GLN A CA 1
ATOM 3688 C C . GLN A 1 467 ? -26.656 23.969 52.219 1 85.69 467 GLN A C 1
ATOM 3690 O O . GLN A 1 467 ? -27 23.844 53.375 1 85.69 467 GLN A O 1
ATOM 3695 N N . LEU A 1 468 ? -27.359 23.766 51.188 1 83 468 LEU A N 1
ATOM 3696 C CA . LEU A 1 468 ? -28.766 23.406 51.375 1 83 468 LEU A CA 1
ATOM 3697 C C . LEU A 1 468 ? -28.891 22 51.938 1 83 468 LEU A C 1
ATOM 3699 O O . LEU A 1 468 ? -29.75 21.734 52.781 1 83 468 LEU A O 1
ATOM 3703 N N . GLN A 1 469 ? -28.109 21.062 51.438 1 83.56 469 GLN A N 1
ATOM 3704 C CA . GLN A 1 469 ? -28.094 19.703 51.938 1 83.56 469 GLN A CA 1
ATOM 3705 C C . GLN A 1 469 ? -27.641 19.672 53.406 1 83.56 469 GLN A C 1
ATOM 3707 O O . GLN A 1 469 ? -28.188 18.938 54.219 1 83.56 469 GLN A O 1
ATOM 3712 N N . HIS A 1 470 ? -26.703 20.391 53.719 1 82.38 470 HIS A N 1
ATOM 3713 C CA . HIS A 1 470 ? -26.203 20.484 55.062 1 82.38 470 HIS A CA 1
ATOM 3714 C C . HIS A 1 470 ? -27.266 21.094 56 1 82.38 470 HIS A C 1
ATOM 3716 O O . HIS A 1 470 ? -27.406 20.656 57.156 1 82.38 470 HIS A O 1
ATOM 3722 N N . LYS A 1 471 ? -28.062 21.938 55.562 1 81.69 471 LYS A N 1
ATOM 3723 C CA . LYS A 1 471 ? -29.125 22.531 56.344 1 81.69 471 LYS A CA 1
ATOM 3724 C C . LYS A 1 471 ? -30.266 21.547 56.594 1 81.69 471 LYS A C 1
ATOM 3726 O O . LYS A 1 471 ? -30.859 21.531 57.656 1 81.69 471 LYS A O 1
ATOM 3731 N N . THR A 1 472 ? -30.359 20.688 55.656 1 80.12 472 THR A N 1
ATOM 3732 C CA . THR A 1 472 ? -31.406 19.672 55.781 1 80.12 472 THR A CA 1
ATOM 3733 C C . THR A 1 472 ? -30.953 18.547 56.719 1 80.12 472 THR A C 1
ATOM 3735 O O . THR A 1 472 ? -31.75 18.031 57.5 1 80.12 472 THR A O 1
ATOM 3738 N N . ASP A 1 473 ? -29.75 18.234 56.719 1 78.62 473 ASP A N 1
ATOM 3739 C CA . ASP A 1 473 ? -29.203 17.188 57.594 1 78.62 473 ASP A CA 1
ATOM 3740 C C . ASP A 1 473 ? -29.125 17.672 59.062 1 78.62 473 ASP A C 1
ATOM 3742 O O . ASP A 1 473 ? -29.297 16.891 59.969 1 78.62 473 ASP A O 1
ATOM 3746 N N . SER A 1 474 ? -28.922 18.859 59.281 1 72.62 474 SER A N 1
ATOM 3747 C CA . SER A 1 474 ? -28.844 19.438 60.625 1 72.62 474 SER A CA 1
ATOM 3748 C C . SER A 1 474 ? -30.219 19.625 61.25 1 72.62 474 SER A C 1
ATOM 3750 O O . SER A 1 474 ? -30.344 19.859 62.438 1 72.62 474 SER A O 1
ATOM 3752 N N . LYS A 1 475 ? -31.141 19.703 60.438 1 72.75 475 LYS A N 1
ATOM 3753 C CA . LYS A 1 475 ? -32.5 19.781 60.969 1 72.75 475 LYS A CA 1
ATOM 3754 C C . LYS A 1 475 ? -33.062 18.391 61.281 1 72.75 475 LYS A C 1
ATOM 3756 O O . LYS A 1 475 ? -34.094 18.266 61.938 1 72.75 475 LYS A O 1
ATOM 3761 N N . LEU A 1 476 ? -32.5 17.359 60.875 1 55.06 476 LEU A N 1
ATOM 3762 C CA . LEU A 1 476 ? -32.906 16.016 61.281 1 55.06 476 LEU A CA 1
ATOM 3763 C C . LEU A 1 476 ? -32.125 15.594 62.531 1 55.06 476 LEU A C 1
ATOM 3765 O O . LEU A 1 476 ? -32.625 14.812 63.344 1 55.06 476 LEU A O 1
ATOM 3769 N N . MET B 1 1 ? 0.02 1.139 -35.062 1 26.59 1 MET B N 1
ATOM 3770 C CA . MET B 1 1 ? -0.249 -0.074 -34.281 1 26.59 1 MET B CA 1
ATOM 3771 C C . MET B 1 1 ? 0.94 -1.027 -34.344 1 26.59 1 MET B C 1
ATOM 3773 O O . MET B 1 1 ? 1.294 -1.526 -35.406 1 26.59 1 MET B O 1
ATOM 3777 N N . LYS B 1 2 ? 1.953 -0.748 -33.562 1 34.28 2 LYS B N 1
ATOM 3778 C CA . LYS B 1 2 ? 3.166 -1.524 -33.812 1 34.28 2 LYS B CA 1
ATOM 3779 C C . LYS B 1 2 ? 2.859 -3.018 -33.875 1 34.28 2 LYS B C 1
ATOM 3781 O O . LYS B 1 2 ? 2.047 -3.521 -33.094 1 34.28 2 LYS B O 1
ATOM 3786 N N . SER B 1 3 ? 2.943 -3.576 -35 1 32.91 3 SER B N 1
ATOM 3787 C CA . SER B 1 3 ? 2.797 -4.988 -35.344 1 32.91 3 SER B CA 1
ATOM 3788 C C . SER B 1 3 ? 3.699 -5.863 -34.469 1 32.91 3 SER B C 1
ATOM 3790 O O . SER B 1 3 ? 4.898 -5.602 -34.375 1 32.91 3 SER B O 1
ATOM 3792 N N . PHE B 1 4 ? 3.309 -6.059 -33.312 1 35.94 4 PHE B N 1
ATOM 3793 C CA . PHE B 1 4 ? 4.074 -7.086 -32.594 1 35.94 4 PHE B CA 1
ATOM 3794 C C . PHE B 1 4 ? 4.086 -8.383 -33.406 1 35.94 4 PHE B C 1
ATOM 3796 O O . PHE B 1 4 ? 3.148 -8.664 -34.156 1 35.94 4 PHE B O 1
ATOM 3803 N N . PRO B 1 5 ? 5.199 -8.75 -33.812 1 34.97 5 PRO B N 1
ATOM 3804 C CA . PRO B 1 5 ? 5.141 -10 -34.594 1 34.97 5 PRO B CA 1
ATOM 3805 C C . PRO B 1 5 ? 4.113 -10.984 -34.031 1 34.97 5 PRO B C 1
ATOM 3807 O O . PRO B 1 5 ? 3.973 -11.102 -32.812 1 34.97 5 PRO B O 1
ATOM 3810 N N . THR B 1 6 ? 2.961 -10.922 -34.625 1 30.77 6 THR B N 1
ATOM 3811 C CA . THR B 1 6 ? 1.872 -11.828 -34.281 1 30.77 6 THR B CA 1
ATOM 3812 C C . THR B 1 6 ? 2.387 -13.258 -34.156 1 30.77 6 THR B C 1
ATOM 3814 O O . THR B 1 6 ? 1.644 -14.156 -33.75 1 30.77 6 THR B O 1
ATOM 3817 N N . THR B 1 7 ? 3.209 -13.695 -35.188 1 27.77 7 THR B N 1
ATOM 3818 C CA . THR B 1 7 ? 3.205 -15.133 -35.406 1 27.77 7 THR B CA 1
ATOM 3819 C C . THR B 1 7 ? 3.967 -15.859 -34.312 1 27.77 7 THR B C 1
ATOM 3821 O O . THR B 1 7 ? 5.133 -15.562 -34.031 1 27.77 7 THR B O 1
ATOM 3824 N N . ALA B 1 8 ? 3.326 -16.172 -33.219 1 32.09 8 ALA B N 1
ATOM 3825 C CA . ALA B 1 8 ? 3.777 -17.328 -32.438 1 32.09 8 ALA B CA 1
ATOM 3826 C C . ALA B 1 8 ? 4.457 -18.359 -33.344 1 32.09 8 ALA B C 1
ATOM 3828 O O . ALA B 1 8 ? 3.795 -19.062 -34.094 1 32.09 8 ALA B O 1
ATOM 3829 N N . THR B 1 9 ? 5.371 -18 -34.125 1 29.84 9 THR B N 1
ATOM 3830 C CA . THR B 1 9 ? 5.992 -19.172 -34.719 1 29.84 9 THR B CA 1
ATOM 3831 C C . THR B 1 9 ? 6.273 -20.234 -33.656 1 29.84 9 THR B C 1
ATOM 3833 O O . THR B 1 9 ? 6.863 -19.938 -32.625 1 29.84 9 THR B O 1
ATOM 3836 N N . HIS B 1 10 ? 5.277 -21.094 -33.438 1 30.67 10 HIS B N 1
ATOM 3837 C CA . HIS B 1 10 ? 5.445 -22.312 -32.656 1 30.67 10 HIS B CA 1
ATOM 3838 C C . HIS B 1 10 ? 6.871 -22.859 -32.781 1 30.67 10 HIS B C 1
ATOM 3840 O O . HIS B 1 10 ? 7.32 -23.203 -33.875 1 30.67 10 HIS B O 1
ATOM 3846 N N . PRO B 1 11 ? 7.762 -22.25 -32.156 1 32.69 11 PRO B N 1
ATOM 3847 C CA . PRO B 1 11 ? 9 -23 -32.375 1 32.69 11 PRO B CA 1
ATOM 3848 C C . PRO B 1 11 ? 8.805 -24.516 -32.281 1 32.69 11 PRO B C 1
ATOM 3850 O O . PRO B 1 11 ? 8.172 -25 -31.344 1 32.69 11 PRO B O 1
ATOM 3853 N N . THR B 1 12 ? 8.578 -25.141 -33.312 1 34.25 12 THR B N 1
ATOM 3854 C CA . THR B 1 12 ? 8.391 -26.594 -33.406 1 34.25 12 THR B CA 1
ATOM 3855 C C . THR B 1 12 ? 9.305 -27.312 -32.406 1 34.25 12 THR B C 1
ATOM 3857 O O . THR B 1 12 ? 9.039 -28.453 -32.031 1 34.25 12 THR B O 1
ATOM 3860 N N . GLY B 1 13 ? 10.672 -27.016 -32.344 1 35.66 13 GLY B N 1
ATOM 3861 C CA . GLY B 1 13 ? 11.531 -27.969 -31.656 1 35.66 13 GLY B CA 1
ATOM 3862 C C . GLY B 1 13 ? 11.641 -27.734 -30.172 1 35.66 13 GLY B C 1
ATOM 3863 O O . GLY B 1 13 ? 11.758 -26.578 -29.734 1 35.66 13 GLY B O 1
ATOM 3864 N N . LEU B 1 14 ? 11.039 -28.594 -29.438 1 43.12 14 LEU B N 1
ATOM 3865 C CA . LEU B 1 14 ? 11.172 -28.656 -27.984 1 43.12 14 LEU B CA 1
ATOM 3866 C C . LEU B 1 14 ? 12.609 -28.406 -27.562 1 43.12 14 LEU B C 1
ATOM 3868 O O . LEU B 1 14 ? 13.531 -29.109 -28 1 43.12 14 LEU B O 1
ATOM 3872 N N . ARG B 1 15 ? 13.023 -27.25 -27.281 1 46.97 15 ARG B N 1
ATOM 3873 C CA . ARG B 1 15 ? 14.352 -27.031 -26.719 1 46.97 15 ARG B CA 1
ATOM 3874 C C . ARG B 1 15 ? 14.672 -28.047 -25.641 1 46.97 15 ARG B C 1
ATOM 3876 O O . ARG B 1 15 ? 13.844 -28.328 -24.766 1 46.97 15 ARG B O 1
ATOM 3883 N N . SER B 1 16 ? 15.5 -29.047 -25.875 1 51.47 16 SER B N 1
ATOM 3884 C CA . SER B 1 16 ? 15.961 -30.031 -24.906 1 51.47 16 SER B CA 1
ATOM 3885 C C . SER B 1 16 ? 16.562 -29.359 -23.672 1 51.47 16 SER B C 1
ATOM 3887 O O . SER B 1 16 ? 17.406 -28.469 -23.797 1 51.47 16 SER B O 1
ATOM 3889 N N . ARG B 1 17 ? 15.672 -29.125 -22.594 1 64.62 17 ARG B N 1
ATOM 3890 C CA . ARG B 1 17 ? 16.219 -28.672 -21.328 1 64.62 17 ARG B CA 1
ATOM 3891 C C . ARG B 1 17 ? 16.688 -29.844 -20.484 1 64.62 17 ARG B C 1
ATOM 3893 O O . ARG B 1 17 ? 16.109 -30.922 -20.531 1 64.62 17 ARG B O 1
ATOM 3900 N N . LYS B 1 18 ? 17.938 -29.859 -20.203 1 65.19 18 LYS B N 1
ATOM 3901 C CA . LYS B 1 18 ? 18.453 -30.844 -19.25 1 65.19 18 LYS B CA 1
ATOM 3902 C C . LYS B 1 18 ? 18.422 -30.297 -17.828 1 65.19 18 LYS B C 1
ATOM 3904 O O . LYS B 1 18 ? 18.594 -29.094 -17.609 1 65.19 18 LYS B O 1
ATOM 3909 N N . VAL B 1 19 ? 17.828 -31.203 -16.969 1 76.62 19 VAL B N 1
ATOM 3910 C CA . VAL B 1 19 ? 17.75 -30.812 -15.562 1 76.62 19 VAL B CA 1
ATOM 3911 C C . VAL B 1 19 ? 18.781 -31.594 -14.75 1 76.62 19 VAL B C 1
ATOM 3913 O O . VAL B 1 19 ? 18.953 -32.812 -14.945 1 76.62 19 VAL B O 1
ATOM 3916 N N . ASP B 1 20 ? 19.594 -30.859 -14.062 1 75.19 20 ASP B N 1
ATOM 3917 C CA . ASP B 1 20 ? 20.469 -31.453 -13.055 1 75.19 20 ASP B CA 1
ATOM 3918 C C . ASP B 1 20 ? 19.828 -31.375 -11.672 1 75.19 20 ASP B C 1
ATOM 3920 O O . ASP B 1 20 ? 19.734 -30.312 -11.07 1 75.19 20 ASP B O 1
ATOM 3924 N N . LEU B 1 21 ? 19.422 -32.594 -11.164 1 78.75 21 LEU B N 1
ATOM 3925 C CA . LEU B 1 21 ? 18.656 -32.625 -9.922 1 78.75 21 LEU B CA 1
ATOM 3926 C C . LEU B 1 21 ? 19.516 -32.219 -8.734 1 78.75 21 LEU B C 1
ATOM 3928 O O . LEU B 1 21 ? 18.969 -31.797 -7.699 1 78.75 21 LEU B O 1
ATOM 3932 N N . GLU B 1 22 ? 20.812 -32.344 -8.844 1 71.56 22 GLU B N 1
ATOM 3933 C CA . GLU B 1 22 ? 21.672 -31.922 -7.762 1 71.56 22 GLU B CA 1
ATOM 3934 C C . GLU B 1 22 ? 21.562 -30.406 -7.535 1 71.56 22 GLU B C 1
ATOM 3936 O O . GLU B 1 22 ? 21.656 -29.938 -6.402 1 71.56 22 GLU B O 1
ATOM 3941 N N . GLN B 1 23 ? 21.266 -29.797 -8.578 1 67 23 GLN B N 1
ATOM 3942 C CA . GLN B 1 23 ? 21.172 -28.344 -8.539 1 67 23 GLN B CA 1
ATOM 3943 C C . GLN B 1 23 ? 19.781 -27.891 -8.086 1 67 23 GLN B C 1
ATOM 3945 O O . GLN B 1 23 ? 19.625 -26.781 -7.582 1 67 23 GLN B O 1
ATOM 3950 N N . LEU B 1 24 ? 18.828 -28.719 -8.352 1 65.62 24 LEU B N 1
ATOM 3951 C CA . LEU B 1 24 ? 17.438 -28.281 -8.148 1 65.62 24 LEU B CA 1
ATOM 3952 C C . LEU B 1 24 ? 16.984 -28.625 -6.73 1 65.62 24 LEU B C 1
ATOM 3954 O O . LEU B 1 24 ? 16.047 -28 -6.223 1 65.62 24 LEU B O 1
ATOM 3958 N N . THR B 1 25 ? 17.328 -29.797 -6.086 1 56.53 25 THR B N 1
ATOM 3959 C CA . THR B 1 25 ? 16.844 -30.203 -4.773 1 56.53 25 THR B CA 1
ATOM 3960 C C . THR B 1 25 ? 17.344 -29.266 -3.688 1 56.53 25 THR B C 1
ATOM 3962 O O . THR B 1 25 ? 17.297 -29.594 -2.5 1 56.53 25 THR B O 1
ATOM 3965 N N . SER B 1 26 ? 17.656 -28.094 -3.955 1 52.19 26 SER B N 1
ATOM 3966 C CA . SER B 1 26 ? 18.25 -27.25 -2.932 1 52.19 26 SER B CA 1
ATOM 3967 C C . SER B 1 26 ? 17.25 -26.922 -1.829 1 52.19 26 SER B C 1
ATOM 3969 O O . SER B 1 26 ? 16.297 -26.172 -2.049 1 52.19 26 SER B O 1
ATOM 3971 N N . SER B 1 27 ? 16.828 -27.891 -0.864 1 53.41 27 SER B N 1
ATOM 3972 C CA . SER B 1 27 ? 16.281 -27.781 0.486 1 53.41 27 SER B CA 1
ATOM 3973 C C . SER B 1 27 ? 16.656 -26.453 1.129 1 53.41 27 SER B C 1
ATOM 3975 O O . SER B 1 27 ? 16.297 -26.203 2.283 1 53.41 27 SER B O 1
ATOM 3977 N N . ASP B 1 28 ? 17.297 -25.484 0.438 1 61.44 28 ASP B N 1
ATOM 3978 C CA . ASP B 1 28 ? 18.062 -24.438 1.126 1 61.44 28 ASP B CA 1
ATOM 3979 C C . ASP B 1 28 ? 17.203 -23.172 1.308 1 61.44 28 ASP B C 1
ATOM 3981 O O . ASP B 1 28 ? 17.703 -22.141 1.777 1 61.44 28 ASP B O 1
ATOM 3985 N N . TYR B 1 29 ? 15.922 -23.375 0.987 1 64.69 29 TYR B N 1
ATOM 3986 C CA . TYR B 1 29 ? 15.156 -22.156 1.221 1 64.69 29 TYR B CA 1
ATOM 3987 C C . TYR B 1 29 ? 15.109 -21.828 2.707 1 64.69 29 TYR B C 1
ATOM 3989 O O . TYR B 1 29 ? 15.375 -20.688 3.102 1 64.69 29 TYR B O 1
ATOM 3997 N N . ASN B 1 30 ? 14.906 -22.766 3.479 1 66.44 30 ASN B N 1
ATOM 3998 C CA . ASN B 1 30 ? 14.727 -22.547 4.91 1 66.44 30 ASN B CA 1
ATOM 3999 C C . ASN B 1 30 ? 16.047 -22.203 5.594 1 66.44 30 ASN B C 1
ATOM 4001 O O . ASN B 1 30 ? 16.062 -21.531 6.621 1 66.44 30 ASN B O 1
ATOM 4005 N N . LYS B 1 31 ? 17.078 -22.672 4.938 1 69.12 31 LYS B N 1
ATOM 4006 C CA . LYS B 1 31 ? 18.391 -22.422 5.535 1 69.12 31 LYS B CA 1
ATOM 4007 C C . LYS B 1 31 ? 18.797 -20.953 5.402 1 69.12 31 LYS B C 1
ATOM 4009 O O . LYS B 1 31 ? 19.484 -20.422 6.27 1 69.12 31 LYS B O 1
ATOM 4014 N N . HIS B 1 32 ? 18.234 -20.375 4.387 1 77.38 32 HIS B N 1
ATOM 4015 C CA . HIS B 1 32 ? 18.75 -19.047 4.074 1 77.38 32 HIS B CA 1
ATOM 4016 C C . HIS B 1 32 ? 17.703 -17.969 4.344 1 77.38 32 HIS B C 1
ATOM 4018 O O . HIS B 1 32 ? 17.984 -16.781 4.215 1 77.38 32 HIS B O 1
ATOM 4024 N N . HIS B 1 33 ? 16.609 -18.344 4.895 1 76.44 33 HIS B N 1
ATOM 4025 C CA . HIS B 1 33 ? 15.492 -17.406 5.012 1 76.44 33 HIS B CA 1
ATOM 4026 C C . HIS B 1 33 ? 15.641 -16.531 6.242 1 76.44 33 HIS B C 1
ATOM 4028 O O . HIS B 1 33 ? 15.07 -15.438 6.305 1 76.44 33 HIS B O 1
ATOM 4034 N N . HIS B 1 34 ? 16.422 -16.938 7.234 1 82.5 34 HIS B N 1
ATOM 4035 C CA . HIS B 1 34 ? 16.594 -16.156 8.445 1 82.5 34 HIS B CA 1
ATOM 4036 C C . HIS B 1 34 ? 18.078 -15.922 8.742 1 82.5 34 HIS B C 1
ATOM 4038 O O . HIS B 1 34 ? 18.594 -16.406 9.758 1 82.5 34 HIS B O 1
ATOM 4044 N N . PRO B 1 35 ? 18.594 -15.047 7.891 1 89.69 35 PRO B N 1
ATOM 4045 C CA . PRO B 1 35 ? 20.016 -14.789 8.109 1 89.69 35 PRO B CA 1
ATOM 4046 C C . PRO B 1 35 ? 20.297 -14.047 9.422 1 89.69 35 PRO B C 1
ATOM 4048 O O . PRO B 1 35 ? 19.453 -13.258 9.867 1 89.69 35 PRO B O 1
ATOM 4051 N N . ARG B 1 36 ? 21.453 -14.398 10 1 91.69 36 ARG B N 1
ATOM 4052 C CA . ARG B 1 36 ? 21.891 -13.727 11.227 1 91.69 36 ARG B CA 1
ATOM 4053 C C . ARG B 1 36 ? 23.266 -13.109 11.047 1 91.69 36 ARG B C 1
ATOM 4055 O O . ARG B 1 36 ? 24.016 -13.5 10.148 1 91.69 36 ARG B O 1
ATOM 4062 N N . GLY B 1 37 ? 23.516 -12.133 11.922 1 94.88 37 GLY B N 1
ATOM 4063 C CA . GLY B 1 37 ? 24.812 -11.469 11.875 1 94.88 37 GLY B CA 1
ATOM 4064 C C . GLY B 1 37 ? 24.703 -9.953 11.867 1 94.88 37 GLY B C 1
ATOM 4065 O O . GLY B 1 37 ? 23.672 -9.406 11.461 1 94.88 37 GLY B O 1
ATOM 4066 N N . LYS B 1 38 ? 25.766 -9.359 12.258 1 96.56 38 LYS B N 1
ATOM 4067 C CA . LYS B 1 38 ? 25.734 -7.902 12.375 1 96.56 38 LYS B CA 1
ATOM 4068 C C . LYS B 1 38 ? 25.844 -7.238 11 1 96.56 38 LYS B C 1
ATOM 4070 O O . LYS B 1 38 ? 25.422 -6.094 10.828 1 96.56 38 LYS B O 1
ATOM 4075 N N . ASP B 1 39 ? 26.422 -7.957 9.969 1 97.69 39 ASP B N 1
ATOM 4076 C CA . ASP B 1 39 ? 26.516 -7.43 8.609 1 97.69 39 ASP B CA 1
ATOM 4077 C C . ASP B 1 39 ? 25.203 -7.668 7.848 1 97.69 39 ASP B C 1
ATOM 4079 O O . ASP B 1 39 ? 25.109 -8.594 7.039 1 97.69 39 ASP B O 1
ATOM 4083 N N . MET B 1 40 ? 24.281 -6.816 7.973 1 97 40 MET B N 1
ATOM 4084 C CA . MET B 1 40 ? 22.906 -6.992 7.496 1 97 40 MET B CA 1
ATOM 4085 C C . MET B 1 40 ? 22.875 -7.102 5.973 1 97 40 MET B C 1
ATOM 4087 O O . MET B 1 40 ? 22.047 -7.828 5.418 1 97 40 MET B O 1
ATOM 4091 N N . PHE B 1 41 ? 23.781 -6.375 5.23 1 97.25 41 PHE B N 1
ATOM 4092 C CA . PHE B 1 41 ? 23.797 -6.43 3.771 1 97.25 41 PHE B CA 1
ATOM 4093 C C . PHE B 1 41 ? 24.562 -7.66 3.289 1 97.25 41 PHE B C 1
ATOM 4095 O O . PHE B 1 41 ? 24.219 -8.242 2.254 1 97.25 41 PHE B O 1
ATOM 4102 N N . GLY B 1 42 ? 25.5 -8.102 4.066 1 96.19 42 GLY B N 1
ATOM 4103 C CA . GLY B 1 42 ? 26.344 -9.219 3.664 1 96.19 42 GLY B CA 1
ATOM 4104 C C . GLY B 1 42 ? 25.75 -10.57 4.012 1 96.19 42 GLY B C 1
ATOM 4105 O O . GLY B 1 42 ? 25.953 -11.547 3.295 1 96.19 42 GLY B O 1
ATOM 4106 N N . ARG B 1 43 ? 25 -10.609 5.086 1 95.94 43 ARG B N 1
ATOM 4107 C CA . ARG B 1 43 ? 24.516 -11.875 5.621 1 95.94 43 ARG B CA 1
ATOM 4108 C C . ARG B 1 43 ? 23.484 -12.508 4.684 1 95.94 43 ARG B C 1
ATOM 4110 O O . ARG B 1 43 ? 23.156 -13.68 4.832 1 95.94 43 ARG B O 1
ATOM 4117 N N . ILE B 1 44 ? 23.031 -11.742 3.68 1 95.31 44 ILE B N 1
ATOM 4118 C CA . ILE B 1 44 ? 21.984 -12.25 2.795 1 95.31 44 ILE B CA 1
ATOM 4119 C C . ILE B 1 44 ? 22.625 -12.867 1.548 1 95.31 44 ILE B C 1
ATOM 4121 O O . ILE B 1 44 ? 21.922 -13.453 0.716 1 95.31 44 ILE B O 1
ATOM 4125 N N . LYS B 1 45 ? 23.875 -12.805 1.337 1 94.19 45 LYS B N 1
ATOM 4126 C CA . LYS B 1 45 ? 24.594 -13.25 0.151 1 94.19 45 LYS B CA 1
ATOM 4127 C C . LYS B 1 45 ? 24.344 -14.734 -0.116 1 94.19 45 LYS B C 1
ATOM 4129 O O . LYS B 1 45 ? 24.125 -15.133 -1.261 1 94.19 45 LYS B O 1
ATOM 4134 N N . PRO B 1 46 ? 24.375 -15.586 0.943 1 91.56 46 PRO B N 1
ATOM 4135 C CA . PRO B 1 46 ? 24.125 -17 0.675 1 91.56 46 PRO B CA 1
ATOM 4136 C C . PRO B 1 46 ? 22.766 -17.25 0.04 1 91.56 46 PRO B C 1
ATOM 4138 O O . PRO B 1 46 ? 22.625 -18.109 -0.836 1 91.56 46 PRO B O 1
ATOM 4141 N N . PHE B 1 47 ? 21.781 -16.547 0.449 1 91.62 47 PHE B N 1
ATOM 4142 C CA . PHE B 1 47 ? 20.469 -16.672 -0.158 1 91.62 47 PHE B CA 1
ATOM 4143 C C . PHE B 1 47 ? 20.516 -16.281 -1.63 1 91.62 47 PHE B C 1
ATOM 4145 O O . PHE B 1 47 ? 19.953 -16.969 -2.48 1 91.62 47 PHE B O 1
ATOM 4152 N N . CYS B 1 48 ? 21.172 -15.148 -1.9 1 92.44 48 CYS B N 1
ATOM 4153 C CA . CYS B 1 48 ? 21.234 -14.648 -3.268 1 92.44 48 CYS B CA 1
ATOM 4154 C C . CYS B 1 48 ? 22.016 -15.602 -4.16 1 92.44 48 CYS B C 1
ATOM 4156 O O . CYS B 1 48 ? 21.703 -15.758 -5.344 1 92.44 48 CYS B O 1
ATOM 4158 N N . GLU B 1 49 ? 23.016 -16.203 -3.6 1 90.25 49 GLU B N 1
ATOM 4159 C CA . GLU B 1 49 ? 23.766 -17.219 -4.34 1 90.25 49 GLU B CA 1
ATOM 4160 C C . GLU B 1 49 ? 22.906 -18.438 -4.637 1 90.25 49 GLU B C 1
ATOM 4162 O O . GLU B 1 49 ? 22.969 -19 -5.738 1 90.25 49 GLU B O 1
ATOM 4167 N N . TRP B 1 50 ? 22.141 -18.781 -3.66 1 86.19 50 TRP B N 1
ATOM 4168 C CA . TRP B 1 50 ? 21.203 -19.875 -3.855 1 86.19 50 TRP B CA 1
ATOM 4169 C C . TRP B 1 50 ? 20.188 -19.547 -4.941 1 86.19 50 TRP B C 1
ATOM 4171 O O . TRP B 1 50 ? 19.922 -20.359 -5.828 1 86.19 50 TRP B O 1
ATOM 4181 N N . LEU B 1 51 ? 19.641 -18.406 -4.879 1 87.31 51 LEU B N 1
ATOM 4182 C CA . LEU B 1 51 ? 18.672 -17.953 -5.875 1 87.31 51 LEU B CA 1
ATOM 4183 C C . LEU B 1 51 ? 19.297 -17.953 -7.27 1 87.31 51 LEU B C 1
ATOM 4185 O O . LEU B 1 51 ? 18.641 -18.312 -8.25 1 87.31 51 LEU B O 1
ATOM 4189 N N . LYS B 1 52 ? 20.516 -17.562 -7.367 1 86.31 52 LYS B N 1
ATOM 4190 C CA . LYS B 1 52 ? 21.25 -17.547 -8.633 1 86.31 52 LYS B CA 1
ATOM 4191 C C . LYS B 1 52 ? 21.375 -18.953 -9.203 1 86.31 52 LYS B C 1
ATOM 4193 O O . LYS B 1 52 ? 21.266 -19.156 -10.414 1 86.31 52 LYS B O 1
ATOM 4198 N N . THR B 1 53 ? 21.625 -19.875 -8.359 1 82.88 53 THR B N 1
ATOM 4199 C CA . THR B 1 53 ? 21.734 -21.266 -8.805 1 82.88 53 THR B CA 1
ATOM 4200 C C . THR B 1 53 ? 20.422 -21.75 -9.398 1 82.88 53 THR B C 1
ATOM 4202 O O . THR B 1 53 ? 20.406 -22.5 -10.383 1 82.88 53 THR B O 1
ATOM 4205 N N . LEU B 1 54 ? 19.344 -21.344 -8.781 1 80.88 54 LEU B N 1
ATOM 4206 C CA . LEU B 1 54 ? 18.031 -21.688 -9.312 1 80.88 54 LEU B CA 1
ATOM 4207 C C . LEU B 1 54 ? 17.797 -21.016 -10.664 1 80.88 54 LEU B C 1
ATOM 4209 O O . LEU B 1 54 ? 17.297 -21.656 -11.594 1 80.88 54 LEU B O 1
ATOM 4213 N N . LYS B 1 55 ? 18.156 -19.797 -10.766 1 82.56 55 LYS B N 1
ATOM 4214 C CA . LYS B 1 55 ? 17.984 -19.016 -11.992 1 82.56 55 LYS B CA 1
ATOM 4215 C C . LYS B 1 55 ? 18.812 -19.594 -13.133 1 82.56 55 LYS B C 1
ATOM 4217 O O . LYS B 1 55 ? 18.391 -19.578 -14.289 1 82.56 55 LYS B O 1
ATOM 4222 N N . ASP B 1 56 ? 19.969 -20.125 -12.852 1 82.25 56 ASP B N 1
ATOM 4223 C CA . ASP B 1 56 ? 20.891 -20.656 -13.844 1 82.25 56 ASP B CA 1
ATOM 4224 C C . ASP B 1 56 ? 20.328 -21.906 -14.516 1 82.25 56 ASP B C 1
ATOM 4226 O O . ASP B 1 56 ? 20.781 -22.297 -15.594 1 82.25 56 ASP B O 1
ATOM 4230 N N . THR B 1 57 ? 19.328 -22.531 -13.883 1 78.25 57 THR B N 1
ATOM 4231 C CA . THR B 1 57 ? 18.703 -23.688 -14.5 1 78.25 57 THR B CA 1
ATOM 4232 C C . THR B 1 57 ? 17.828 -23.266 -15.68 1 78.25 57 THR B C 1
ATOM 4234 O O . THR B 1 57 ? 17.438 -24.094 -16.5 1 78.25 57 THR B O 1
ATOM 4237 N N . ASN B 1 58 ? 17.391 -22.016 -15.695 1 82.19 58 ASN B N 1
ATOM 4238 C CA . ASN B 1 58 ? 16.484 -21.438 -16.672 1 82.19 58 ASN B CA 1
ATOM 4239 C C . ASN B 1 58 ? 15.086 -22.047 -16.578 1 82.19 58 ASN B C 1
ATOM 4241 O O . ASN B 1 58 ? 14.336 -22.062 -17.547 1 82.19 58 ASN B O 1
ATOM 4245 N N . LEU B 1 59 ? 14.836 -22.703 -15.43 1 84.25 59 LEU B N 1
ATOM 4246 C CA . LEU B 1 59 ? 13.516 -23.266 -15.164 1 84.25 59 LEU B CA 1
ATOM 4247 C C . LEU B 1 59 ? 12.727 -22.375 -14.211 1 84.25 59 LEU B C 1
ATOM 4249 O O . LEU B 1 59 ? 11.516 -22.547 -14.055 1 84.25 59 LEU B O 1
ATOM 4253 N N . PHE B 1 60 ? 13.484 -21.453 -13.633 1 78.81 60 PHE B N 1
ATOM 4254 C CA . PHE B 1 60 ? 12.891 -20.531 -12.664 1 78.81 60 PHE B CA 1
ATOM 4255 C C . PHE B 1 60 ? 12.273 -19.328 -13.375 1 78.81 60 PHE B C 1
ATOM 4257 O O . PHE B 1 60 ? 12.977 -18.375 -13.711 1 78.81 60 PHE B O 1
ATOM 4264 N N . LEU B 1 61 ? 10.984 -19.359 -13.641 1 79.94 61 LEU B N 1
ATOM 4265 C CA . LEU B 1 61 ? 10.312 -18.359 -14.461 1 79.94 61 LEU B CA 1
ATOM 4266 C C . LEU B 1 61 ? 9.734 -17.25 -13.586 1 79.94 61 LEU B C 1
ATOM 4268 O O . LEU B 1 61 ? 8.547 -16.938 -13.688 1 79.94 61 LEU B O 1
ATOM 4272 N N . TYR B 1 62 ? 10.523 -16.641 -12.766 1 78.81 62 TYR B N 1
ATOM 4273 C CA . TYR B 1 62 ? 10.078 -15.484 -12.008 1 78.81 62 TYR B CA 1
ATOM 4274 C C . TYR B 1 62 ? 10.539 -14.195 -12.664 1 78.81 62 TYR B C 1
ATOM 4276 O O . TYR B 1 62 ? 11.453 -14.203 -13.492 1 78.81 62 TYR B O 1
ATOM 4284 N N . SER B 1 63 ? 9.805 -13.102 -12.539 1 83.5 63 SER B N 1
ATOM 4285 C CA . SER B 1 63 ? 10.078 -11.742 -13.016 1 83.5 63 SER B CA 1
ATOM 4286 C C . SER B 1 63 ? 10.031 -11.672 -14.531 1 83.5 63 SER B C 1
ATOM 4288 O O . SER B 1 63 ? 10.914 -11.078 -15.164 1 83.5 63 SER B O 1
ATOM 4290 N N . ARG B 1 64 ? 9.078 -12.43 -15.117 1 87.06 64 ARG B N 1
ATOM 4291 C CA . ARG B 1 64 ? 8.812 -12.25 -16.531 1 87.06 64 ARG B CA 1
ATOM 4292 C C . ARG B 1 64 ? 8.227 -10.875 -16.828 1 87.06 64 ARG B C 1
ATOM 4294 O O . ARG B 1 64 ? 7.562 -10.289 -15.961 1 87.06 64 ARG B O 1
ATOM 4301 N N . ARG B 1 65 ? 8.539 -10.422 -18.047 1 85.81 65 ARG B N 1
ATOM 4302 C CA . ARG B 1 65 ? 8.086 -9.094 -18.438 1 85.81 65 ARG B CA 1
ATOM 4303 C C . ARG B 1 65 ? 7.145 -9.172 -19.641 1 85.81 65 ARG B C 1
ATOM 4305 O O . ARG B 1 65 ? 7.359 -9.961 -20.562 1 85.81 65 ARG B O 1
ATOM 4312 N N . THR B 1 66 ? 6.168 -8.375 -19.5 1 87 66 THR B N 1
ATOM 4313 C CA . THR B 1 66 ? 5.277 -8.234 -20.656 1 87 66 THR B CA 1
ATOM 4314 C C . THR B 1 66 ? 5.676 -7.031 -21.5 1 87 66 THR B C 1
ATOM 4316 O O . THR B 1 66 ? 5.773 -5.91 -21 1 87 66 THR B O 1
ATOM 4319 N N . LEU B 1 67 ? 5.848 -7.25 -22.781 1 87.31 67 LEU B N 1
ATOM 4320 C CA . LEU B 1 67 ? 6.277 -6.199 -23.703 1 87.31 67 LEU B CA 1
ATOM 4321 C C . LEU B 1 67 ? 5.113 -5.727 -24.562 1 87.31 67 LEU B C 1
ATOM 4323 O O . LEU B 1 67 ? 5.23 -4.734 -25.281 1 87.31 67 LEU B O 1
ATOM 4327 N N . SER B 1 68 ? 3.959 -6.383 -24.469 1 87.94 68 SER B N 1
ATOM 4328 C CA . SER B 1 68 ? 2.715 -5.988 -25.125 1 87.94 68 SER B CA 1
ATOM 4329 C C . SER B 1 68 ? 1.606 -5.746 -24.094 1 87.94 68 SER B C 1
ATOM 4331 O O . SER B 1 68 ? 1.723 -6.148 -22.938 1 87.94 68 SER B O 1
ATOM 4333 N N . PRO B 1 69 ? 0.562 -5.008 -24.547 1 86.62 69 PRO B N 1
ATOM 4334 C CA . PRO B 1 69 ? -0.601 -4.938 -23.656 1 86.62 69 PRO B CA 1
ATOM 4335 C C . PRO B 1 69 ? -1.124 -6.32 -23.266 1 86.62 69 PRO B C 1
ATOM 4337 O O . PRO B 1 69 ? -1.041 -7.262 -24.047 1 86.62 69 PRO B O 1
ATOM 4340 N N . PRO B 1 70 ? -1.596 -6.406 -22 1 85.25 70 PRO B N 1
ATOM 4341 C CA . PRO B 1 70 ? -2.154 -7.707 -21.625 1 85.25 70 PRO B CA 1
ATOM 4342 C C . PRO B 1 70 ? -3.381 -8.086 -22.453 1 85.25 70 PRO B C 1
ATOM 4344 O O . PRO B 1 70 ? -4.172 -7.215 -22.828 1 85.25 70 PRO B O 1
ATOM 4347 N N . GLY B 1 71 ? -3.502 -9.297 -22.766 1 88.88 71 GLY B N 1
ATOM 4348 C CA . GLY B 1 71 ? -4.602 -9.875 -23.516 1 88.88 71 GLY B CA 1
ATOM 4349 C C . GLY B 1 71 ? -4.535 -11.391 -23.609 1 88.88 71 GLY B C 1
ATOM 4350 O O . GLY B 1 71 ? -3.719 -12.016 -22.938 1 88.88 71 GLY B O 1
ATOM 4351 N N . PRO B 1 72 ? -5.445 -11.945 -24.359 1 92.19 72 PRO B N 1
ATOM 4352 C CA . PRO B 1 72 ? -5.422 -13.406 -24.484 1 92.19 72 PRO B CA 1
ATOM 4353 C C . PRO B 1 72 ? -4.125 -13.922 -25.109 1 92.19 72 PRO B C 1
ATOM 4355 O O . PRO B 1 72 ? -3.809 -15.102 -24.984 1 92.19 72 PRO B O 1
ATOM 4358 N N . GLU B 1 73 ? -3.414 -13.023 -25.75 1 92.62 73 GLU B N 1
ATOM 4359 C CA . GLU B 1 73 ? -2.057 -13.242 -26.234 1 92.62 73 GLU B CA 1
ATOM 4360 C C . GLU B 1 73 ? -1.117 -12.133 -25.781 1 92.62 73 GLU B C 1
ATOM 4362 O O . GLU B 1 73 ? -1.561 -11.023 -25.484 1 92.62 73 GLU B O 1
ATOM 4367 N N . CYS B 1 74 ? 0.174 -12.531 -25.672 1 89.44 74 CYS B N 1
ATOM 4368 C CA . CYS B 1 74 ? 1.111 -11.5 -25.25 1 89.44 74 CYS B CA 1
ATOM 4369 C C . CYS B 1 74 ? 2.51 -11.773 -25.797 1 89.44 74 CYS B C 1
ATOM 4371 O O . CYS B 1 74 ? 2.818 -12.906 -26.172 1 89.44 74 CYS B O 1
ATOM 4373 N N . TYR B 1 75 ? 3.232 -10.711 -25.953 1 91.56 75 TYR B N 1
ATOM 4374 C CA . TYR B 1 75 ? 4.676 -10.727 -26.156 1 91.56 75 TYR B CA 1
ATOM 4375 C C . TYR B 1 75 ? 5.418 -10.391 -24.875 1 91.56 75 TYR B C 1
ATOM 4377 O O . TYR B 1 75 ? 5.055 -9.453 -24.172 1 91.56 75 TYR B O 1
ATOM 4385 N N . GLY B 1 76 ? 6.398 -11.25 -24.547 1 87.94 76 GLY B N 1
ATOM 4386 C CA . GLY B 1 76 ? 7.109 -11.016 -23.297 1 87.94 76 GLY B CA 1
ATOM 4387 C C . GLY B 1 76 ? 8.547 -11.5 -23.344 1 87.94 76 GLY B C 1
ATOM 4388 O O . GLY B 1 76 ? 9.047 -11.898 -24.391 1 87.94 76 GLY B O 1
ATOM 4389 N N . MET B 1 77 ? 9.164 -11.281 -22.219 1 87.56 77 MET B N 1
ATOM 4390 C CA . MET B 1 77 ? 10.562 -11.68 -22.047 1 87.56 77 MET B CA 1
ATOM 4391 C C . MET B 1 77 ? 10.797 -12.219 -20.641 1 87.56 77 MET B C 1
ATOM 4393 O O . MET B 1 77 ? 10.273 -11.68 -19.672 1 87.56 77 MET B O 1
ATOM 4397 N N . ASP B 1 78 ? 11.523 -13.344 -20.547 1 85.25 78 ASP B N 1
ATOM 4398 C CA . ASP B 1 78 ? 11.859 -13.836 -19.219 1 85.25 78 ASP B CA 1
ATOM 4399 C C . ASP B 1 78 ? 13.047 -13.078 -18.625 1 85.25 78 ASP B C 1
ATOM 4401 O O . ASP B 1 78 ? 13.523 -12.109 -19.234 1 85.25 78 ASP B O 1
ATOM 4405 N N . GLU B 1 79 ? 13.422 -13.32 -17.438 1 79.31 79 GLU B N 1
ATOM 4406 C CA . GLU B 1 79 ? 14.461 -12.578 -16.734 1 79.31 79 GLU B CA 1
ATOM 4407 C C . GLU B 1 79 ? 15.82 -12.766 -17.391 1 79.31 79 GLU B C 1
ATOM 4409 O O . GLU B 1 79 ? 16.75 -11.984 -17.141 1 79.31 79 GLU B O 1
ATOM 4414 N N . PHE B 1 80 ? 15.891 -13.734 -18.281 1 78.38 80 PHE B N 1
ATOM 4415 C CA . PHE B 1 80 ? 17.156 -14.07 -18.906 1 78.38 80 PHE B CA 1
ATOM 4416 C C . PHE B 1 80 ? 17.281 -13.43 -20.281 1 78.38 80 PHE B C 1
ATOM 4418 O O . PHE B 1 80 ? 18.312 -13.547 -20.938 1 78.38 80 PHE B O 1
ATOM 4425 N N . GLY B 1 81 ? 16.25 -12.82 -20.609 1 78.62 81 GLY B N 1
ATOM 4426 C CA . GLY B 1 81 ? 16.297 -12.07 -21.859 1 78.62 81 GLY B CA 1
ATOM 4427 C C . GLY B 1 81 ? 15.68 -12.82 -23.031 1 78.62 81 GLY B C 1
ATOM 4428 O O . GLY B 1 81 ? 15.719 -12.336 -24.172 1 78.62 81 GLY B O 1
ATOM 4429 N N . GLU B 1 82 ? 15.148 -13.93 -22.75 1 82.81 82 GLU B N 1
ATOM 4430 C CA . GLU B 1 82 ? 14.492 -14.688 -23.812 1 82.81 82 GLU B CA 1
ATOM 4431 C C . GLU B 1 82 ? 13.062 -14.188 -24.031 1 82.81 82 GLU B C 1
ATOM 4433 O O . GLU B 1 82 ? 12.258 -14.156 -23.109 1 82.81 82 GLU B O 1
ATOM 4438 N N . SER B 1 83 ? 12.82 -13.867 -25.25 1 87.19 83 SER B N 1
ATOM 4439 C CA . SER B 1 83 ? 11.492 -13.375 -25.594 1 87.19 83 SER B CA 1
ATOM 4440 C C . SER B 1 83 ? 10.547 -14.523 -25.922 1 87.19 83 SER B C 1
ATOM 4442 O O . SER B 1 83 ? 10.984 -15.609 -26.297 1 87.19 83 SER B O 1
ATOM 4444 N N . PHE B 1 84 ? 9.367 -14.328 -25.766 1 83.81 84 PHE B N 1
ATOM 4445 C CA . PHE B 1 84 ? 8.336 -15.297 -26.125 1 83.81 84 PHE B CA 1
ATOM 4446 C C . PHE B 1 84 ? 7.086 -14.594 -26.625 1 83.81 84 PHE B C 1
ATOM 4448 O O . PHE B 1 84 ? 6.871 -13.414 -26.344 1 83.81 84 PHE B O 1
ATOM 4455 N N . TYR B 1 85 ? 6.324 -15.312 -27.469 1 91.12 85 TYR B N 1
ATOM 4456 C CA . TYR B 1 85 ? 5.012 -14.883 -27.922 1 91.12 85 TYR B CA 1
ATOM 4457 C C . TYR B 1 85 ? 4.016 -16.031 -27.875 1 91.12 85 TYR B C 1
ATOM 4459 O O . TYR B 1 85 ? 4.359 -17.172 -28.203 1 91.12 85 TYR B O 1
ATOM 4467 N N . GLY B 1 86 ? 2.803 -15.703 -27.453 1 92.88 86 GLY B N 1
ATOM 4468 C CA . GLY B 1 86 ? 1.772 -16.734 -27.516 1 92.88 86 GLY B CA 1
ATOM 4469 C C . GLY B 1 86 ? 0.587 -16.438 -26.609 1 92.88 86 GLY B C 1
ATOM 4470 O O . GLY B 1 86 ? 0.276 -15.266 -26.359 1 92.88 86 GLY B O 1
ATOM 4471 N N . LEU B 1 87 ? -0.143 -17.562 -26.266 1 96.06 87 LEU B N 1
ATOM 4472 C CA . LEU B 1 87 ? -1.34 -17.453 -25.438 1 96.06 87 LEU B CA 1
ATOM 4473 C C . LEU B 1 87 ? -0.979 -17.078 -24.016 1 96.06 87 LEU B C 1
ATOM 4475 O O . LEU B 1 87 ? 0.027 -17.547 -23.469 1 96.06 87 LEU B O 1
ATOM 4479 N N . ASN B 1 88 ? -1.779 -16.172 -23.469 1 94.81 88 ASN B N 1
ATOM 4480 C CA . ASN B 1 88 ? -1.531 -15.641 -22.141 1 94.81 88 ASN B CA 1
ATOM 4481 C C . ASN B 1 88 ? -2.559 -16.156 -21.125 1 94.81 88 ASN B C 1
ATOM 4483 O O . ASN B 1 88 ? -3.701 -15.688 -21.125 1 94.81 88 ASN B O 1
ATOM 4487 N N . PHE B 1 89 ? -2.15 -17.047 -20.266 1 95.75 89 PHE B N 1
ATOM 4488 C CA . PHE B 1 89 ? -2.979 -17.547 -19.172 1 95.75 89 PHE B CA 1
ATOM 4489 C C . PHE B 1 89 ? -2.393 -17.156 -17.828 1 95.75 89 PHE B C 1
ATOM 4491 O O . PHE B 1 89 ? -2.758 -17.719 -16.797 1 95.75 89 PHE B O 1
ATOM 4498 N N . ALA B 1 90 ? -1.481 -16.141 -17.891 1 92.62 90 ALA B N 1
ATOM 4499 C CA . ALA B 1 90 ? -0.755 -15.781 -16.672 1 92.62 90 ALA B CA 1
ATOM 4500 C C . ALA B 1 90 ? -1.281 -14.477 -16.094 1 92.62 90 ALA B C 1
ATOM 4502 O O . ALA B 1 90 ? -1.027 -14.164 -14.93 1 92.62 90 ALA B O 1
ATOM 4503 N N . SER B 1 91 ? -2.041 -13.711 -16.812 1 91.25 91 SER B N 1
ATOM 4504 C CA . SER B 1 91 ? -2.521 -12.406 -16.391 1 91.25 91 SER B CA 1
ATOM 4505 C C . SER B 1 91 ? -3.717 -12.539 -15.445 1 91.25 91 SER B C 1
ATOM 4507 O O . SER B 1 91 ? -4.629 -13.328 -15.703 1 91.25 91 SER B O 1
ATOM 4509 N N . ALA B 1 92 ? -3.727 -11.703 -14.383 1 92.06 92 ALA B N 1
ATOM 4510 C CA . ALA B 1 92 ? -4.844 -11.711 -13.445 1 92.06 92 ALA B CA 1
ATOM 4511 C C . ALA B 1 92 ? -5.953 -10.766 -13.891 1 92.06 92 ALA B C 1
ATOM 4513 O O . ALA B 1 92 ? -6.801 -10.367 -13.094 1 92.06 92 ALA B O 1
ATOM 4514 N N . ASP B 1 93 ? -5.914 -10.367 -15.133 1 93.94 93 ASP B N 1
ATOM 4515 C CA . ASP B 1 93 ? -6.992 -9.578 -15.719 1 93.94 93 ASP B CA 1
ATOM 4516 C C . ASP B 1 93 ? -8.211 -10.453 -16.031 1 93.94 93 ASP B C 1
ATOM 4518 O O . ASP B 1 93 ? -8.562 -10.641 -17.188 1 93.94 93 ASP B O 1
ATOM 4522 N N . TYR B 1 94 ? -8.922 -10.875 -14.977 1 94.75 94 TYR B N 1
ATOM 4523 C CA . TYR B 1 94 ? -9.883 -11.969 -15.008 1 94.75 94 TYR B CA 1
ATOM 4524 C C . TYR B 1 94 ? -10.961 -11.711 -16.062 1 94.75 94 TYR B C 1
ATOM 4526 O O . TYR B 1 94 ? -11.469 -12.648 -16.688 1 94.75 94 TYR B O 1
ATOM 4534 N N . LEU B 1 95 ? -11.352 -10.414 -16.219 1 95.69 95 LEU B N 1
ATOM 4535 C CA . LEU B 1 95 ? -12.469 -10.133 -17.109 1 95.69 95 LEU B CA 1
ATOM 4536 C C . LEU B 1 95 ? -12.016 -9.328 -18.312 1 95.69 95 LEU B C 1
ATOM 4538 O O . LEU B 1 95 ? -12.844 -8.867 -19.109 1 95.69 95 LEU B O 1
ATOM 4542 N N . GLY B 1 96 ? -10.695 -9.148 -18.453 1 93.94 96 GLY B N 1
ATOM 4543 C CA . GLY B 1 96 ? -10.109 -8.508 -19.609 1 93.94 96 GLY B CA 1
ATOM 4544 C C . GLY B 1 96 ? -10.445 -7.031 -19.719 1 93.94 96 GLY B C 1
ATOM 4545 O O . GLY B 1 96 ? -10.562 -6.492 -20.828 1 93.94 96 GLY B O 1
ATOM 4546 N N . LEU B 1 97 ? -10.633 -6.34 -18.625 1 96.12 97 LEU B N 1
ATOM 4547 C CA . LEU B 1 97 ? -11.102 -4.957 -18.672 1 96.12 97 LEU B CA 1
ATOM 4548 C C . LEU B 1 97 ? -9.93 -3.994 -18.828 1 96.12 97 LEU B C 1
ATOM 4550 O O . LEU B 1 97 ? -10.125 -2.814 -19.125 1 96.12 97 LEU B O 1
ATOM 4554 N N . SER B 1 98 ? -8.703 -4.457 -18.688 1 94.25 98 SER B N 1
ATOM 4555 C CA . SER B 1 98 ? -7.527 -3.596 -18.797 1 94.25 98 SER B CA 1
ATOM 4556 C C . SER B 1 98 ? -7.402 -2.984 -20.188 1 94.25 98 SER B C 1
ATOM 4558 O O . SER B 1 98 ? -6.766 -1.944 -20.359 1 94.25 98 SER B O 1
ATOM 4560 N N . GLN B 1 99 ? -8.031 -3.645 -21.188 1 93.94 99 GLN B N 1
ATOM 4561 C CA . GLN B 1 99 ? -7.902 -3.188 -22.578 1 93.94 99 GLN B CA 1
ATOM 4562 C C . GLN B 1 99 ? -9.227 -2.652 -23.094 1 93.94 99 GLN B C 1
ATOM 4564 O O . GLN B 1 99 ? -9.352 -2.348 -24.297 1 93.94 99 GLN B O 1
ATOM 4569 N N . SER B 1 100 ? -10.188 -2.537 -22.203 1 95.31 100 SER B N 1
ATOM 4570 C CA . SER B 1 100 ? -11.469 -2.01 -22.656 1 95.31 100 SER B CA 1
ATOM 4571 C C . SER B 1 100 ? -11.336 -0.56 -23.109 1 95.31 100 SER B C 1
ATOM 4573 O O . SER B 1 100 ? -10.648 0.237 -22.484 1 95.31 100 SER B O 1
ATOM 4575 N N . GLU B 1 101 ? -12.016 -0.271 -24.219 1 96.56 101 GLU B N 1
ATOM 4576 C CA . GLU B 1 101 ? -11.953 1.09 -24.75 1 96.56 101 GLU B CA 1
ATOM 4577 C C . GLU B 1 101 ? -12.492 2.096 -23.734 1 96.56 101 GLU B C 1
ATOM 4579 O O . GLU B 1 101 ? -11.961 3.199 -23.609 1 96.56 101 GLU B O 1
ATOM 4584 N N . SER B 1 102 ? -13.531 1.739 -23.078 1 97.06 102 SER B N 1
ATOM 4585 C CA . SER B 1 102 ? -14.125 2.625 -22.078 1 97.06 102 SER B CA 1
ATOM 4586 C C . SER B 1 102 ? -13.141 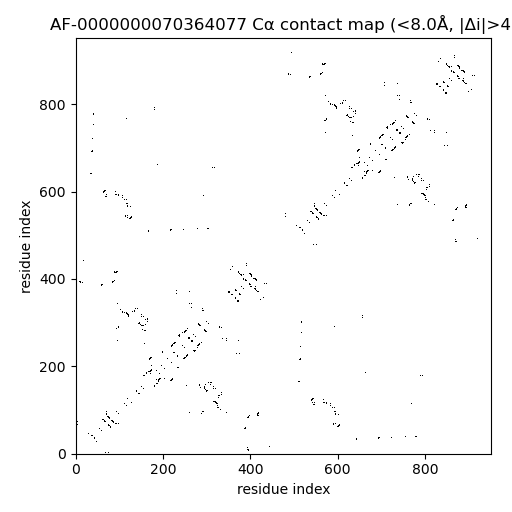2.918 -20.953 1 97.06 102 SER B C 1
ATOM 4588 O O . SER B 1 102 ? -13.086 4.039 -20.438 1 97.06 102 SER B O 1
ATOM 4590 N N . SER B 1 103 ? -12.359 1.921 -20.531 1 96.25 103 SER B N 1
ATOM 4591 C CA . SER B 1 103 ? -11.352 2.104 -19.484 1 96.25 103 SER B CA 1
ATOM 4592 C C . SER B 1 103 ? -10.258 3.062 -19.938 1 96.25 103 SER B C 1
ATOM 4594 O O . SER B 1 103 ? -9.859 3.957 -19.188 1 96.25 103 SER B O 1
ATOM 4596 N N . LYS B 1 104 ? -9.766 2.842 -21.156 1 97.75 104 LYS B N 1
ATOM 4597 C CA . LYS B 1 104 ? -8.711 3.689 -21.703 1 97.75 104 LYS B CA 1
ATOM 4598 C C . LYS B 1 104 ? -9.18 5.133 -21.844 1 97.75 104 LYS B C 1
ATOM 4600 O O . LYS B 1 104 ? -8.461 6.066 -21.484 1 97.75 104 LYS B O 1
ATOM 4605 N N . GLN B 1 105 ? -10.375 5.312 -22.328 1 98.5 105 GLN B N 1
ATOM 4606 C CA . GLN B 1 105 ? -10.93 6.648 -22.516 1 98.5 105 GLN B CA 1
ATOM 4607 C C . GLN B 1 105 ? -11.125 7.359 -21.172 1 98.5 105 GLN B C 1
ATOM 4609 O O . GLN B 1 105 ? -10.891 8.562 -21.062 1 98.5 105 GLN B O 1
ATOM 4614 N N . ALA B 1 106 ? -11.602 6.645 -20.203 1 98.56 106 ALA B N 1
ATOM 4615 C CA . ALA B 1 106 ? -11.781 7.219 -18.859 1 98.56 106 ALA B CA 1
ATOM 4616 C C . ALA B 1 106 ? -10.453 7.699 -18.281 1 98.56 106 ALA B C 1
ATOM 4618 O O . ALA B 1 106 ? -10.391 8.758 -17.656 1 98.56 106 ALA B O 1
ATOM 4619 N N . ALA B 1 107 ? -9.406 6.883 -18.469 1 98.44 107 ALA B N 1
ATOM 4620 C CA . ALA B 1 107 ? -8.078 7.277 -18.016 1 98.44 107 ALA B CA 1
ATOM 4621 C C . ALA B 1 107 ? -7.617 8.562 -18.688 1 98.44 107 ALA B C 1
ATOM 4623 O O . ALA B 1 107 ? -7.109 9.469 -18.031 1 98.44 107 ALA B O 1
ATOM 4624 N N . ILE B 1 108 ? -7.824 8.633 -20 1 98.5 108 ILE B N 1
ATOM 4625 C CA . ILE B 1 108 ? -7.414 9.781 -20.797 1 98.5 108 ILE B CA 1
ATOM 4626 C C . ILE B 1 108 ? -8.188 11.023 -20.359 1 98.5 108 ILE B C 1
ATOM 4628 O O . ILE B 1 108 ? -7.605 12.094 -20.172 1 98.5 108 ILE B O 1
ATOM 4632 N N . GLU B 1 109 ? -9.453 10.883 -20.156 1 98.25 109 GLU B N 1
ATOM 4633 C CA . GLU B 1 109 ? -10.312 11.984 -19.734 1 98.25 109 GLU B CA 1
ATOM 4634 C C . GLU B 1 109 ? -9.875 12.547 -18.391 1 98.25 109 GLU B C 1
ATOM 4636 O O . GLU B 1 109 ? -9.812 13.766 -18.219 1 98.25 109 GLU B O 1
ATOM 4641 N N . ALA B 1 110 ? -9.586 11.703 -17.453 1 97.56 110 ALA B N 1
ATOM 4642 C CA . ALA B 1 110 ? -9.164 12.148 -16.125 1 97.56 110 ALA B CA 1
ATOM 4643 C C . ALA B 1 110 ? -7.828 12.883 -16.188 1 97.56 110 ALA B C 1
ATOM 4645 O O . ALA B 1 110 ? -7.633 13.891 -15.508 1 97.56 110 ALA B O 1
ATOM 4646 N N . ALA B 1 111 ? -6.914 12.297 -16.984 1 97.5 111 ALA B N 1
ATOM 4647 C CA . ALA B 1 111 ? -5.617 12.945 -17.141 1 97.5 111 ALA B CA 1
ATOM 4648 C C . ALA B 1 111 ? -5.773 14.352 -17.703 1 97.5 111 ALA B C 1
ATOM 4650 O O . ALA B 1 111 ? -5.109 15.289 -17.25 1 97.5 111 ALA B O 1
ATOM 4651 N N . GLN B 1 112 ? -6.66 14.508 -18.625 1 96.62 112 GLN B N 1
ATOM 4652 C CA . GLN B 1 112 ? -6.871 15.781 -19.297 1 96.62 112 GLN B CA 1
ATOM 4653 C C . GLN B 1 112 ? -7.617 16.766 -18.391 1 96.62 112 GLN B C 1
ATOM 4655 O O . GLN B 1 112 ? -7.254 17.938 -18.312 1 96.62 112 GLN B O 1
ATOM 4660 N N . GLU B 1 113 ? -8.617 16.328 -17.75 1 94.31 113 GLU B N 1
ATOM 4661 C CA . GLU B 1 113 ? -9.531 17.188 -17.016 1 94.31 113 GLU B CA 1
ATOM 4662 C C . GLU B 1 113 ? -8.961 17.562 -15.641 1 94.31 113 GLU B C 1
ATOM 4664 O O . GLU B 1 113 ? -9.094 18.703 -15.195 1 94.31 113 GLU B O 1
ATOM 4669 N N . TYR B 1 114 ? -8.344 16.672 -14.961 1 93 114 TYR B N 1
ATOM 4670 C CA . TYR B 1 114 ? -7.973 16.875 -13.57 1 93 114 TYR B CA 1
ATOM 4671 C C . TYR B 1 114 ? -6.457 16.844 -13.406 1 93 114 TYR B C 1
ATOM 4673 O O . TYR B 1 114 ? -5.914 17.484 -12.5 1 93 114 TYR B O 1
ATOM 4681 N N . GLY B 1 115 ? -5.785 16.031 -14.133 1 94.38 115 GLY B N 1
ATOM 4682 C CA . GLY B 1 115 ? -4.355 15.82 -13.977 1 94.38 115 GLY B CA 1
ATOM 4683 C C . GLY B 1 115 ? -4.016 14.422 -13.492 1 94.38 115 GLY B C 1
ATOM 4684 O O . GLY B 1 115 ? -4.859 13.523 -13.531 1 94.38 115 GLY B O 1
ATOM 4685 N N . VAL B 1 116 ? -2.77 14.25 -13.016 1 96.06 116 VAL B N 1
ATOM 4686 C CA . VAL B 1 116 ? -2.27 12.883 -12.883 1 96.06 116 VAL B CA 1
ATOM 4687 C C . VAL B 1 116 ? -2.328 12.461 -11.414 1 96.06 116 VAL B C 1
ATOM 4689 O O . VAL B 1 116 ? -2.201 11.273 -11.102 1 96.06 116 VAL B O 1
ATOM 4692 N N . ASN B 1 117 ? -2.545 13.43 -10.484 1 93.94 117 ASN B N 1
ATOM 4693 C CA . ASN B 1 117 ? -2.574 13.109 -9.062 1 93.94 117 ASN B CA 1
ATOM 4694 C C . ASN B 1 117 ? -3.211 14.227 -8.242 1 93.94 117 ASN B C 1
ATOM 4696 O O . ASN B 1 117 ? -3.254 15.375 -8.688 1 93.94 117 ASN B O 1
ATOM 4700 N N . SER B 1 118 ? -3.785 13.914 -7.105 1 86.19 118 SER B N 1
ATOM 4701 C CA . SER B 1 118 ? -4.301 14.945 -6.203 1 86.19 118 SER B CA 1
ATOM 4702 C C . SER B 1 118 ? -3.227 15.414 -5.234 1 86.19 118 SER B C 1
ATOM 4704 O O . SER B 1 118 ? -3.305 16.531 -4.711 1 86.19 118 SER B O 1
ATOM 4706 N N . CYS B 1 119 ? -2.279 14.539 -4.902 1 84.94 119 CYS B N 1
ATOM 4707 C CA . CYS B 1 119 ? -1.121 14.82 -4.062 1 84.94 119 CYS B CA 1
ATOM 4708 C C . CYS B 1 119 ? -1.551 15.172 -2.641 1 84.94 119 CYS B C 1
ATOM 4710 O O . CYS B 1 119 ? -1.127 16.188 -2.09 1 84.94 119 CYS B O 1
ATOM 4712 N N . GLY B 1 120 ? -2.369 14.422 -2.053 1 88.5 120 GLY B N 1
ATOM 4713 C CA . GLY B 1 120 ? -2.818 14.531 -0.673 1 88.5 120 GLY B CA 1
ATOM 4714 C C . GLY B 1 120 ? -3.527 13.281 -0.175 1 88.5 120 GLY B C 1
ATOM 4715 O O . GLY B 1 120 ? -4.023 12.484 -0.972 1 88.5 120 GLY B O 1
ATOM 4716 N N . SER B 1 121 ? -3.506 13.133 1.136 1 88 121 SER B N 1
ATOM 4717 C CA . SER B 1 121 ? -4.262 12.039 1.741 1 88 121 SER B CA 1
ATOM 4718 C C . SER B 1 121 ? -5.762 12.32 1.704 1 88 121 SER B C 1
ATOM 4720 O O . SER B 1 121 ? -6.184 13.477 1.764 1 88 121 SER B O 1
ATOM 4722 N N . PRO B 1 122 ? -6.562 11.281 1.681 1 88.19 122 PRO B N 1
ATOM 4723 C CA . PRO B 1 122 ? -8.008 11.508 1.69 1 88.19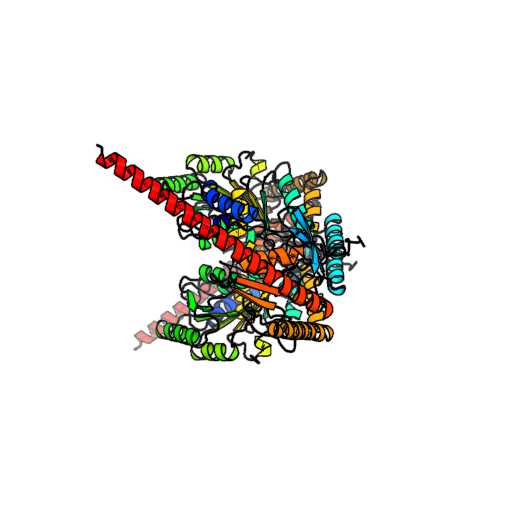 122 PRO B CA 1
ATOM 4724 C C . PRO B 1 122 ? -8.492 12.172 2.975 1 88.19 122 PRO B C 1
ATOM 4726 O O . PRO B 1 122 ? -9.5 12.883 2.961 1 88.19 122 PRO B O 1
ATOM 4729 N N . LEU B 1 123 ? -7.785 12.039 4.039 1 85.75 123 LEU B N 1
ATOM 4730 C CA . LEU B 1 123 ? -8.188 12.617 5.316 1 85.75 123 LEU B CA 1
ATOM 4731 C C . LEU B 1 123 ? -7.875 14.109 5.359 1 85.75 123 LEU B C 1
ATOM 4733 O O . LEU B 1 123 ? -8.43 14.836 6.18 1 85.75 123 LEU B O 1
ATOM 4737 N N . ALA B 1 124 ? -7 14.539 4.527 1 85.94 124 ALA B N 1
ATOM 4738 C CA . ALA B 1 124 ? -6.656 15.961 4.473 1 85.94 124 ALA B CA 1
ATOM 4739 C C . ALA B 1 124 ? -7.273 16.625 3.242 1 85.94 124 ALA B C 1
ATOM 4741 O O . ALA B 1 124 ? -8.453 16.969 3.242 1 85.94 124 ALA B O 1
ATOM 4742 N N . PHE B 1 125 ? -6.562 16.766 2.199 1 85 125 PHE B N 1
ATOM 4743 C CA . PHE B 1 125 ? -7.012 17.453 0.995 1 85 125 PHE B CA 1
ATOM 4744 C C . PHE B 1 125 ? -6.691 16.641 -0.25 1 85 125 PHE B C 1
ATOM 4746 O O . PHE B 1 125 ? -6.375 17.203 -1.303 1 85 125 PHE B O 1
ATOM 4753 N N . GLY B 1 126 ? -6.852 15.281 -0.111 1 87.56 126 GLY B N 1
ATOM 4754 C CA . GLY B 1 126 ? -6.48 14.422 -1.223 1 87.56 126 GLY B CA 1
ATOM 4755 C C . GLY B 1 126 ? -7.676 13.898 -1.994 1 87.56 126 GLY B C 1
ATOM 4756 O O . GLY B 1 126 ? -7.531 13.406 -3.115 1 87.56 126 GLY B O 1
ATOM 4757 N N . GLY B 1 127 ? -8.844 13.906 -1.383 1 90.06 127 GLY B N 1
ATOM 4758 C CA . GLY B 1 127 ? -10.039 13.484 -2.094 1 90.06 127 GLY B CA 1
ATOM 4759 C C . GLY B 1 127 ? -10.406 14.406 -3.24 1 90.06 127 GLY B C 1
ATOM 4760 O O . GLY B 1 127 ? -10.234 15.625 -3.141 1 90.06 127 GLY B O 1
ATOM 4761 N N . HIS B 1 128 ? -10.859 13.875 -4.305 1 92.31 128 HIS B N 1
ATOM 4762 C CA . HIS B 1 128 ? -11.234 14.617 -5.508 1 92.31 128 HIS B CA 1
ATOM 4763 C C . HIS B 1 128 ? -12.547 14.086 -6.09 1 92.31 128 HIS B C 1
ATOM 4765 O O . HIS B 1 128 ? -13.102 13.102 -5.594 1 92.31 128 HIS B O 1
ATOM 4771 N N . LYS B 1 129 ? -13.086 14.703 -7.055 1 89.44 129 LYS B N 1
ATOM 4772 C CA . LYS B 1 129 ? -14.43 14.414 -7.535 1 89.44 129 LYS B CA 1
ATOM 4773 C C . LYS B 1 129 ? -14.57 12.945 -7.949 1 89.44 129 LYS B C 1
ATOM 4775 O O . LYS B 1 129 ? -15.555 12.289 -7.617 1 89.44 129 LYS B O 1
ATOM 4780 N N . TYR B 1 130 ? -13.562 12.383 -8.664 1 95.5 130 TYR B N 1
ATOM 4781 C CA . TYR B 1 130 ? -13.648 11 -9.117 1 95.5 130 TYR B CA 1
ATOM 4782 C C . TYR B 1 130 ? -13.562 10.039 -7.938 1 95.5 130 TYR B C 1
ATOM 4784 O O . TYR B 1 130 ? -14.164 8.961 -7.965 1 95.5 130 TYR B O 1
ATOM 4792 N N . TYR B 1 131 ? -12.812 10.445 -6.898 1 95.62 131 TYR B N 1
ATOM 4793 C CA . TYR B 1 131 ? -12.688 9.656 -5.68 1 95.62 131 TYR B CA 1
ATOM 4794 C C . TYR B 1 131 ? -14.039 9.438 -5.02 1 95.62 131 TYR B C 1
ATOM 4796 O O . TYR B 1 131 ? -14.422 8.305 -4.734 1 95.62 131 TYR B O 1
ATOM 4804 N N . TYR B 1 132 ? -14.797 10.438 -4.832 1 92.62 132 TYR B N 1
ATOM 4805 C CA . TYR B 1 132 ? -16.078 10.352 -4.137 1 92.62 132 TYR B CA 1
ATOM 4806 C C . TYR B 1 132 ? -17.141 9.719 -5.027 1 92.62 132 TYR B C 1
ATOM 4808 O O . TYR B 1 132 ? -18.031 9.016 -4.539 1 92.62 132 TYR B O 1
ATOM 4816 N N . GLN B 1 133 ? -17.016 9.984 -6.32 1 95.94 133 GLN B N 1
ATOM 4817 C CA . GLN B 1 133 ? -17.938 9.312 -7.234 1 95.94 133 GLN B CA 1
ATOM 4818 C C . GLN B 1 133 ? -17.734 7.801 -7.207 1 95.94 133 GLN B C 1
ATOM 4820 O O . GLN B 1 133 ? -18.703 7.039 -7.223 1 95.94 133 GLN B O 1
ATOM 4825 N N . LEU B 1 134 ? -16.5 7.391 -7.18 1 97.81 134 LEU B N 1
ATOM 4826 C CA . LEU B 1 134 ? -16.188 5.965 -7.121 1 97.81 134 LEU B CA 1
ATOM 4827 C C . LEU B 1 134 ? -16.719 5.352 -5.828 1 97.81 134 LEU B C 1
ATOM 4829 O O . LEU B 1 134 ? -17.266 4.246 -5.836 1 97.81 134 LEU B O 1
ATOM 4833 N N . VAL B 1 135 ? -16.531 6.066 -4.68 1 96.69 135 VAL B N 1
ATOM 4834 C CA . VAL B 1 135 ? -17.047 5.586 -3.396 1 96.69 135 VAL B CA 1
ATOM 4835 C C . VAL B 1 135 ? -18.547 5.336 -3.49 1 96.69 135 VAL B C 1
ATOM 4837 O O . VAL B 1 135 ? -19.031 4.273 -3.104 1 96.69 135 VAL B O 1
ATOM 4840 N N . GLU B 1 136 ? -19.25 6.227 -4.086 1 96.88 136 GLU B N 1
ATOM 4841 C CA . GLU B 1 136 ? -20.703 6.129 -4.164 1 96.88 136 GLU B CA 1
ATOM 4842 C C . GLU B 1 136 ? -21.125 4.98 -5.078 1 96.88 136 GLU B C 1
ATOM 4844 O O . GLU B 1 136 ? -22.016 4.203 -4.73 1 96.88 136 GLU B O 1
ATOM 4849 N N . GLU B 1 137 ? -20.531 4.887 -6.203 1 98.06 137 GLU B N 1
ATOM 4850 C CA . GLU B 1 137 ? -20.938 3.852 -7.148 1 98.06 137 GLU B CA 1
ATOM 4851 C C . GLU B 1 137 ? -20.516 2.465 -6.672 1 98.06 137 GLU B C 1
ATOM 4853 O O . GLU B 1 137 ? -21.188 1.475 -6.934 1 98.06 137 GLU B O 1
ATOM 4858 N N . LEU B 1 138 ? -19.422 2.379 -5.945 1 98.06 138 LEU B N 1
ATOM 4859 C CA . LEU B 1 138 ? -19 1.112 -5.355 1 98.06 138 LEU B CA 1
ATOM 4860 C C . LEU B 1 138 ? -20 0.649 -4.297 1 98.06 138 LEU B C 1
ATOM 4862 O O . LEU B 1 138 ? -20.281 -0.545 -4.195 1 98.06 138 LEU B O 1
ATOM 4866 N N . LYS B 1 139 ? -20.484 1.604 -3.473 1 97.69 139 LYS B N 1
ATOM 4867 C CA . LYS B 1 139 ? -21.516 1.277 -2.49 1 97.69 139 LYS B CA 1
ATOM 4868 C C . LYS B 1 139 ? -22.734 0.638 -3.158 1 97.69 139 LYS B C 1
ATOM 4870 O O . LYS B 1 139 ? -23.203 -0.411 -2.721 1 97.69 139 LYS B O 1
ATOM 4875 N N . GLU B 1 140 ? -23.109 1.257 -4.168 1 97.31 140 GLU B N 1
ATOM 4876 C CA . GLU B 1 140 ? -24.297 0.801 -4.887 1 97.31 140 GLU B CA 1
ATOM 4877 C C . GLU B 1 140 ? -24.062 -0.574 -5.508 1 97.31 140 GLU B C 1
ATOM 4879 O O . GLU B 1 140 ? -24.891 -1.479 -5.344 1 97.31 140 GLU B O 1
ATOM 4884 N N . PHE B 1 141 ? -23.047 -0.751 -6.18 1 97.69 141 PHE B N 1
ATOM 4885 C CA . PHE B 1 141 ? -22.75 -2 -6.875 1 97.69 141 PHE B CA 1
ATOM 4886 C C . PHE B 1 141 ? -22.609 -3.148 -5.883 1 97.69 141 PHE B C 1
ATOM 4888 O O . PHE B 1 141 ? -23.188 -4.223 -6.086 1 97.69 141 PHE B O 1
ATOM 4895 N N . TRP B 1 142 ? -21.797 -2.873 -4.785 1 96.62 142 TRP B N 1
ATOM 4896 C CA . TRP B 1 142 ? -21.438 -3.945 -3.859 1 96.62 142 TRP B CA 1
ATOM 4897 C C . TRP B 1 142 ? -22.578 -4.215 -2.885 1 96.62 142 TRP B C 1
ATOM 4899 O O . TRP B 1 142 ? -22.641 -5.281 -2.268 1 96.62 142 TRP B O 1
ATOM 4909 N N . GLY B 1 143 ? -23.547 -3.238 -2.729 1 95.12 143 GLY B N 1
ATOM 4910 C CA . GLY B 1 143 ? -24.703 -3.398 -1.86 1 95.12 143 GLY B CA 1
ATOM 4911 C C . GLY B 1 143 ? -24.375 -3.188 -0.393 1 95.12 143 GLY B C 1
ATOM 4912 O O . GLY B 1 143 ? -24.922 -3.881 0.472 1 95.12 143 GLY B O 1
ATOM 4913 N N . VAL B 1 144 ? -23.406 -2.355 -0.118 1 95.69 144 VAL B N 1
ATOM 4914 C CA . VAL B 1 144 ? -23.078 -1.979 1.254 1 95.69 144 VAL B CA 1
ATOM 4915 C C . VAL B 1 144 ? -23.297 -0.478 1.44 1 95.69 144 VAL B C 1
ATOM 4917 O O . VAL B 1 144 ? -23.297 0.281 0.469 1 95.69 144 VAL B O 1
ATOM 4920 N N . ASN B 1 145 ? -23.359 -0.023 2.695 1 95.94 145 ASN B N 1
ATOM 4921 C CA . ASN B 1 145 ? -23.766 1.354 2.969 1 95.94 145 ASN B CA 1
ATOM 4922 C C . ASN B 1 145 ? -22.562 2.279 3.064 1 95.94 145 ASN B C 1
ATOM 4924 O O . ASN B 1 145 ? -22.688 3.492 2.889 1 95.94 145 ASN B O 1
ATOM 4928 N N . ASN B 1 146 ? -21.438 1.724 3.396 1 97.12 146 ASN B N 1
ATOM 4929 C CA . ASN B 1 146 ? -20.25 2.535 3.629 1 97.12 146 ASN B CA 1
ATOM 4930 C C . ASN B 1 146 ? -19 1.883 3.041 1 97.12 146 ASN B C 1
ATOM 4932 O O . ASN B 1 146 ? -18.812 0.67 3.154 1 97.12 146 ASN B O 1
ATOM 4936 N N . ILE B 1 147 ? -18.172 2.732 2.355 1 97.62 147 ILE B N 1
ATOM 4937 C CA . ILE B 1 147 ? -16.953 2.23 1.721 1 97.62 147 ILE B CA 1
ATOM 4938 C C . ILE B 1 147 ? -15.812 3.221 1.939 1 97.62 147 ILE B C 1
ATOM 4940 O O . ILE B 1 147 ? -16.031 4.43 2 1 97.62 147 ILE B O 1
ATOM 4944 N N . MET B 1 148 ? -14.664 2.75 2.16 1 97 148 MET B N 1
ATOM 4945 C CA . MET B 1 148 ? -13.453 3.559 2.082 1 97 148 MET B CA 1
ATOM 4946 C C . MET B 1 148 ? -12.484 2.988 1.049 1 97 148 MET B C 1
ATOM 4948 O O . MET B 1 148 ? -12.461 1.777 0.819 1 97 148 MET B O 1
ATOM 4952 N N . LEU B 1 149 ? -11.727 3.865 0.384 1 97.19 149 LEU B N 1
ATOM 4953 C CA . LEU B 1 149 ? -10.781 3.486 -0.663 1 97.19 149 LEU B CA 1
ATOM 4954 C C . LEU B 1 149 ? -9.344 3.547 -0.15 1 97.19 149 LEU B C 1
ATOM 4956 O O . LEU B 1 149 ? -9.008 4.418 0.651 1 97.19 149 LEU B O 1
ATOM 4960 N N . LEU B 1 150 ? -8.562 2.615 -0.544 1 96.62 150 LEU B N 1
ATOM 4961 C CA . LEU B 1 150 ? -7.121 2.615 -0.322 1 96.62 150 LEU B CA 1
ATOM 4962 C C . LEU B 1 150 ? -6.367 2.461 -1.639 1 96.62 150 LEU B C 1
ATOM 4964 O O . LEU B 1 150 ? -6.941 2.033 -2.641 1 96.62 150 LEU B O 1
ATOM 4968 N N . SER B 1 151 ? -5.133 2.748 -1.62 1 93.94 151 SER B N 1
ATOM 4969 C CA . SER B 1 151 ? -4.359 2.863 -2.852 1 93.94 151 SER B CA 1
ATOM 4970 C C . SER B 1 151 ? -3.947 1.493 -3.377 1 93.94 151 SER B C 1
ATOM 4972 O O . SER B 1 151 ? -3.496 1.369 -4.52 1 93.94 151 SER B O 1
ATOM 4974 N N . ALA B 1 152 ? -4.105 0.466 -2.619 1 94.62 152 ALA B N 1
ATOM 4975 C CA . ALA B 1 152 ? -3.801 -0.902 -3.033 1 94.62 152 ALA B CA 1
ATOM 4976 C C . ALA B 1 152 ? -4.648 -1.909 -2.262 1 94.62 152 ALA B C 1
ATOM 4978 O O . ALA B 1 152 ? -5.055 -1.648 -1.127 1 94.62 152 ALA B O 1
ATOM 4979 N N . GLY B 1 153 ? -4.855 -3.053 -2.93 1 96.06 153 GLY B N 1
ATOM 4980 C CA . GLY B 1 153 ? -5.562 -4.117 -2.238 1 96.06 153 GLY B CA 1
ATOM 4981 C C . GLY B 1 153 ? -4.836 -4.609 -1 1 96.06 153 GLY B C 1
ATOM 4982 O O . GLY B 1 153 ? -5.465 -4.906 0.019 1 96.06 153 GLY B O 1
ATOM 4983 N N . TRP B 1 154 ? -3.516 -4.703 -1.089 1 96.5 154 TRP B N 1
ATOM 4984 C CA . TRP B 1 154 ? -2.699 -5.113 0.048 1 96.5 154 TRP B CA 1
ATOM 4985 C C . TRP B 1 154 ? -2.926 -4.191 1.242 1 96.5 154 TRP B C 1
ATOM 4987 O O . TRP B 1 154 ? -3.066 -4.66 2.375 1 96.5 154 TRP B O 1
ATOM 4997 N N . LEU B 1 155 ? -3.006 -2.879 0.983 1 97.31 155 LEU B N 1
ATOM 4998 C CA . LEU B 1 155 ? -3.229 -1.894 2.035 1 97.31 155 LEU B CA 1
ATOM 4999 C C . LEU B 1 155 ? -4.613 -2.062 2.654 1 97.31 155 LEU B C 1
ATOM 5001 O O . LEU B 1 155 ? -4.781 -1.893 3.865 1 97.31 155 LEU B O 1
ATOM 5005 N N . ALA B 1 156 ? -5.59 -2.395 1.828 1 97.94 156 ALA B N 1
ATOM 5006 C CA . ALA B 1 156 ? -6.949 -2.596 2.33 1 97.94 156 ALA B CA 1
ATOM 5007 C C . ALA B 1 156 ? -7.012 -3.793 3.273 1 97.94 156 ALA B C 1
ATOM 5009 O O . ALA B 1 156 ? -7.605 -3.713 4.352 1 97.94 156 ALA B O 1
ATOM 5010 N N . GLY B 1 157 ? -6.402 -4.914 2.883 1 98.12 157 GLY B N 1
ATOM 5011 C CA . GLY B 1 157 ? -6.383 -6.094 3.734 1 98.12 157 GLY B CA 1
ATOM 5012 C C . GLY B 1 157 ? -5.648 -5.871 5.043 1 98.12 157 GLY B C 1
ATOM 5013 O O . GLY B 1 157 ? -6.184 -6.156 6.117 1 98.12 157 GLY B O 1
ATOM 5014 N N . PHE B 1 158 ? -4.469 -5.305 4.98 1 97.56 158 PHE B N 1
ATOM 5015 C CA . PHE B 1 158 ? -3.672 -4.969 6.156 1 97.56 158 PHE B CA 1
ATOM 5016 C C . PHE B 1 158 ? -4.418 -3.988 7.051 1 97.56 158 PHE B C 1
ATOM 5018 O O . PHE B 1 158 ? -4.543 -4.215 8.258 1 97.56 158 PHE B O 1
ATOM 5025 N N . GLY B 1 159 ? -4.898 -2.941 6.453 1 97.44 159 GLY B N 1
ATOM 5026 C CA . GLY B 1 159 ? -5.492 -1.829 7.18 1 97.44 159 GLY B CA 1
ATOM 5027 C C . GLY B 1 159 ? -6.809 -2.186 7.848 1 97.44 159 GLY B C 1
ATOM 5028 O O . GLY B 1 159 ? -7.113 -1.684 8.93 1 97.44 159 GLY B O 1
ATOM 5029 N N . ALA B 1 160 ? -7.617 -3.061 7.188 1 98.06 160 ALA B N 1
ATOM 5030 C CA . ALA B 1 160 ? -8.906 -3.465 7.75 1 98.06 160 ALA B CA 1
ATOM 5031 C C . ALA B 1 160 ? -8.727 -4.152 9.102 1 98.06 160 ALA B C 1
ATOM 5033 O O . ALA B 1 160 ? -9.438 -3.842 10.062 1 98.06 160 ALA B O 1
ATOM 5034 N N . ILE B 1 161 ? -7.766 -5.023 9.172 1 98.44 161 ILE B N 1
ATOM 5035 C CA . ILE B 1 161 ? -7.566 -5.809 10.383 1 98.44 161 ILE B CA 1
ATOM 5036 C C . ILE B 1 161 ? -6.832 -4.969 11.43 1 98.44 161 ILE B C 1
ATOM 5038 O O . ILE B 1 161 ? -7.301 -4.82 12.555 1 98.44 161 ILE B O 1
ATOM 5042 N N . LYS B 1 162 ? -5.746 -4.355 11.016 1 96.75 162 LYS B N 1
ATOM 5043 C CA . LYS B 1 162 ? -4.934 -3.564 11.938 1 96.75 162 LYS B CA 1
ATOM 5044 C C . LYS B 1 162 ? -5.742 -2.422 12.539 1 96.75 162 LYS B C 1
ATOM 5046 O O . LYS B 1 162 ? -5.566 -2.082 13.711 1 96.75 162 LYS B O 1
ATOM 5051 N N . GLY B 1 163 ? -6.582 -1.841 11.773 1 95.5 163 GLY B N 1
ATOM 5052 C CA . GLY B 1 163 ? -7.352 -0.692 12.219 1 95.5 163 GLY B CA 1
ATOM 5053 C C . GLY B 1 163 ? -8.453 -1.058 13.195 1 95.5 163 GLY B C 1
ATOM 5054 O O . GLY B 1 163 ? -8.773 -0.279 14.094 1 95.5 163 GLY B O 1
ATOM 5055 N N . LEU B 1 164 ? -9.039 -2.244 13.062 1 96.88 164 LEU B N 1
ATOM 5056 C CA . LEU B 1 164 ? -10.227 -2.607 13.828 1 96.88 164 LEU B CA 1
ATOM 5057 C C . LEU B 1 164 ? -9.852 -3.451 15.039 1 96.88 164 LEU B C 1
ATOM 5059 O O . LEU B 1 164 ? -10.445 -3.303 16.109 1 96.88 164 LEU B O 1
ATOM 5063 N N . VAL B 1 165 ? -8.898 -4.371 14.906 1 97.75 165 VAL B N 1
ATOM 5064 C CA . VAL B 1 165 ? -8.508 -5.32 15.938 1 97.75 165 VAL B CA 1
ATOM 5065 C C . VAL B 1 165 ? -7.586 -4.637 16.953 1 97.75 165 VAL B C 1
ATOM 5067 O O . VAL B 1 165 ? -6.711 -3.857 16.562 1 97.75 165 VAL B O 1
ATOM 5070 N N . LYS B 1 166 ? -7.828 -4.875 18.172 1 96 166 LYS B N 1
ATOM 5071 C CA . LYS B 1 166 ? -7.008 -4.328 19.25 1 96 166 LYS B CA 1
ATOM 5072 C C . LYS B 1 166 ? -6.199 -5.426 19.938 1 96 166 LYS B C 1
ATOM 5074 O O . LYS B 1 166 ? -6.348 -6.609 19.609 1 96 166 LYS B O 1
ATOM 5079 N N . ALA B 1 167 ? -5.352 -5.098 20.891 1 94.81 167 ALA B N 1
ATOM 5080 C CA . ALA B 1 167 ? -4.324 -5.969 21.453 1 94.81 167 ALA B CA 1
ATOM 5081 C C . ALA B 1 167 ? -4.949 -7.172 22.156 1 94.81 167 ALA B C 1
ATOM 5083 O O . ALA B 1 167 ? -4.387 -8.266 22.141 1 94.81 167 ALA B O 1
ATOM 5084 N N . ASN B 1 168 ? -6.125 -7.016 22.688 1 96.56 168 ASN B N 1
ATOM 5085 C CA . ASN B 1 168 ? -6.738 -8.086 23.469 1 96.56 168 ASN B CA 1
ATOM 5086 C C . ASN B 1 168 ? -7.672 -8.938 22.625 1 96.56 168 ASN B C 1
ATOM 5088 O O . ASN B 1 168 ? -8.164 -9.977 23.078 1 96.56 168 ASN B O 1
ATOM 5092 N N . ASP B 1 169 ? -7.863 -8.5 21.438 1 98.38 169 ASP B N 1
ATOM 5093 C CA . ASP B 1 169 ? -8.758 -9.242 20.547 1 98.38 169 ASP B CA 1
ATOM 5094 C C . ASP B 1 169 ? -8.078 -10.508 20.031 1 98.38 169 ASP B C 1
ATOM 5096 O O . ASP B 1 169 ? -6.859 -10.656 20.141 1 98.38 169 ASP B O 1
ATOM 5100 N N . HIS B 1 170 ? -8.914 -11.445 19.516 1 98.88 170 HIS B N 1
ATOM 5101 C CA . HIS B 1 170 ? -8.461 -12.711 18.938 1 98.88 170 HIS B CA 1
ATOM 5102 C C . HIS B 1 170 ? -8.82 -12.805 17.453 1 98.88 170 HIS B C 1
ATOM 5104 O O . HIS B 1 170 ? -9.953 -12.508 17.062 1 98.88 170 HIS B O 1
ATOM 5110 N N . VAL B 1 171 ? -7.832 -13.125 16.688 1 98.88 171 VAL B N 1
ATOM 5111 C CA . VAL B 1 171 ? -8.062 -13.328 15.25 1 98.88 171 VAL B CA 1
ATOM 5112 C C . VAL B 1 171 ? -8 -14.812 14.922 1 98.88 171 VAL B C 1
ATOM 5114 O O . VAL B 1 171 ? -6.996 -15.477 15.203 1 98.88 171 VAL B O 1
ATOM 5117 N N . VAL B 1 172 ? -9.078 -15.414 14.43 1 98.94 172 VAL B N 1
ATOM 5118 C CA . VAL B 1 172 ? -9.133 -16.781 13.922 1 98.94 172 VAL B CA 1
ATOM 5119 C C . VAL B 1 172 ? -9.195 -16.766 12.391 1 98.94 172 VAL B C 1
ATOM 5121 O O . VAL B 1 172 ? -10.141 -16.219 11.812 1 98.94 172 VAL B O 1
ATOM 5124 N N . MET B 1 173 ? -8.234 -17.344 11.773 1 98.62 173 MET B N 1
ATOM 5125 C CA . MET B 1 173 ? -8.18 -17.156 10.328 1 98.62 173 MET B CA 1
ATOM 5126 C C . MET B 1 173 ? -7.926 -18.484 9.617 1 98.62 173 MET B C 1
ATOM 5128 O O . MET B 1 173 ? -7.43 -19.422 10.227 1 98.62 173 MET B O 1
ATOM 5132 N N . ASP B 1 174 ? -8.312 -18.594 8.367 1 98.44 174 ASP B N 1
ATOM 5133 C CA . ASP B 1 174 ? -8.031 -19.75 7.52 1 98.44 174 ASP B CA 1
ATOM 5134 C C . ASP B 1 174 ? -6.531 -19.891 7.262 1 98.44 174 ASP B C 1
ATOM 5136 O O . ASP B 1 174 ? -5.832 -18.891 7.062 1 98.44 174 ASP B O 1
ATOM 5140 N N . ALA B 1 175 ? -6.07 -21.094 7.121 1 96.12 175 ALA B N 1
ATOM 5141 C CA . ALA B 1 175 ? -4.641 -21.375 6.98 1 96.12 175 ALA B CA 1
ATOM 5142 C C . ALA B 1 175 ? -4.098 -20.812 5.676 1 96.12 175 ALA B C 1
ATOM 5144 O O . ALA B 1 175 ? -2.9 -20.516 5.566 1 96.12 175 ALA B O 1
ATOM 5145 N N . LEU B 1 176 ? -4.969 -20.562 4.676 1 95.31 176 LEU B N 1
ATOM 5146 C CA . LEU B 1 176 ? -4.484 -20.156 3.363 1 95.31 176 LEU B CA 1
ATOM 5147 C C . LEU B 1 176 ? -4.863 -18.703 3.078 1 95.31 176 LEU B C 1
ATOM 5149 O O . LEU B 1 176 ? -4.754 -18.234 1.94 1 95.31 176 LEU B O 1
ATOM 5153 N N . ASP B 1 177 ? -5.273 -17.984 4.141 1 97.06 177 ASP B N 1
ATOM 5154 C CA . ASP B 1 177 ? -5.586 -16.578 3.963 1 97.06 177 ASP B CA 1
ATOM 5155 C C . ASP B 1 177 ? -4.387 -15.812 3.395 1 97.06 177 ASP B C 1
ATOM 5157 O O . ASP B 1 177 ? -3.238 -16.125 3.721 1 97.06 177 ASP B O 1
ATOM 5161 N N . HIS B 1 178 ? -4.676 -14.875 2.553 1 95.06 178 HIS B N 1
ATOM 5162 C CA . HIS B 1 178 ? -3.672 -14.062 1.876 1 95.06 178 HIS B CA 1
ATOM 5163 C C . HIS B 1 178 ? -2.729 -13.398 2.879 1 95.06 178 HIS B C 1
ATOM 5165 O O . HIS B 1 178 ? -3.133 -13.078 3.996 1 95.06 178 HIS B O 1
ATOM 5171 N N . ASN B 1 179 ? -1.599 -13.109 2.451 1 91.56 179 ASN B N 1
ATOM 5172 C CA . ASN B 1 179 ? -0.516 -12.594 3.281 1 91.56 179 ASN B CA 1
ATOM 5173 C C . ASN B 1 179 ? -0.88 -11.25 3.898 1 91.56 179 ASN B C 1
ATOM 5175 O O . ASN B 1 179 ? -0.52 -10.969 5.043 1 91.56 179 ASN B O 1
ATOM 5179 N N . CYS B 1 180 ? -1.499 -10.352 3.137 1 95.88 180 CYS B N 1
ATOM 5180 C CA . CYS B 1 180 ? -1.807 -9.023 3.65 1 95.88 180 CYS B CA 1
ATOM 5181 C C . CYS B 1 180 ? -2.707 -9.102 4.879 1 95.88 180 CYS B C 1
ATOM 5183 O O . CYS B 1 180 ? -2.605 -8.273 5.785 1 95.88 180 CYS B O 1
ATOM 5185 N N . LEU B 1 181 ? -3.582 -10.125 4.949 1 98.06 181 LEU B N 1
ATOM 5186 C CA . LEU B 1 181 ? -4.461 -10.336 6.098 1 98.06 181 LEU B CA 1
ATOM 5187 C C . LEU B 1 181 ? -3.666 -10.789 7.316 1 98.06 181 LEU B C 1
ATOM 5189 O O . LEU B 1 181 ? -3.877 -10.281 8.422 1 98.06 181 LEU B O 1
ATOM 5193 N N . LEU B 1 182 ? -2.758 -11.688 7.078 1 96.75 182 LEU B N 1
ATOM 5194 C CA . LEU B 1 182 ? -1.899 -12.172 8.156 1 96.75 182 LEU B CA 1
ATOM 5195 C C . LEU B 1 182 ? -1.027 -11.047 8.703 1 96.75 182 LEU B C 1
ATOM 5197 O O . LEU B 1 182 ? -0.863 -10.914 9.914 1 96.75 182 LEU B O 1
ATOM 5201 N N . GLU B 1 183 ? -0.472 -10.266 7.781 1 95.88 183 GLU B N 1
ATOM 5202 C CA . GLU B 1 183 ? 0.353 -9.141 8.195 1 95.88 183 GLU B CA 1
ATOM 5203 C C . GLU B 1 183 ? -0.456 -8.141 9.023 1 95.88 183 GLU B C 1
ATOM 5205 O O . GLU B 1 183 ? 0.046 -7.582 10 1 95.88 183 GLU B O 1
ATOM 5210 N N . GLY B 1 184 ? -1.681 -7.867 8.609 1 97.38 184 GLY B N 1
ATOM 5211 C CA . GLY B 1 184 ? -2.555 -7.004 9.383 1 97.38 184 GLY B CA 1
ATOM 5212 C C . GLY B 1 184 ? -2.848 -7.543 10.773 1 97.38 184 GLY B C 1
ATOM 5213 O O . GLY B 1 184 ? -2.828 -6.793 11.75 1 97.38 184 GLY B O 1
ATOM 5214 N N . ALA B 1 185 ? -3.105 -8.852 10.867 1 98.19 185 ALA B N 1
ATOM 5215 C CA . ALA B 1 185 ? -3.377 -9.492 12.156 1 98.19 185 ALA B CA 1
ATOM 5216 C C . ALA B 1 185 ? -2.168 -9.406 13.078 1 98.19 185 ALA B C 1
ATOM 5218 O O . ALA B 1 185 ? -2.297 -9.023 14.242 1 98.19 185 ALA B O 1
ATOM 5219 N N . LYS B 1 186 ? -1.001 -9.734 12.531 1 96.25 186 LYS B N 1
ATOM 5220 C CA . LYS B 1 186 ? 0.23 -9.695 13.32 1 96.25 186 LYS B CA 1
ATOM 5221 C C . LYS B 1 186 ? 0.513 -8.289 13.836 1 96.25 186 LYS B C 1
ATOM 5223 O O . LYS B 1 186 ? 1.055 -8.125 14.93 1 96.25 186 LYS B O 1
ATOM 5228 N N . ALA B 1 187 ? 0.14 -7.352 13.062 1 95 187 ALA B N 1
ATOM 5229 C CA . ALA B 1 187 ? 0.362 -5.961 13.445 1 95 187 ALA B CA 1
ATOM 5230 C C . ALA B 1 187 ? -0.626 -5.527 14.523 1 95 187 ALA B C 1
ATOM 5232 O O . ALA B 1 187 ? -0.382 -4.555 15.242 1 95 187 ALA B O 1
ATOM 5233 N N . ALA B 1 188 ? -1.694 -6.223 14.664 1 95.81 188 ALA B N 1
ATOM 5234 C CA . ALA B 1 188 ? -2.777 -5.789 15.547 1 95.81 188 ALA B CA 1
ATOM 5235 C C . ALA B 1 188 ? -2.703 -6.488 16.906 1 95.81 188 ALA B C 1
ATOM 5237 O O . ALA B 1 188 ? -2.975 -5.879 17.938 1 95.81 188 ALA B O 1
ATOM 5238 N N . THR B 1 189 ? -2.371 -7.809 16.938 1 96.69 189 THR B N 1
ATOM 5239 C CA . THR B 1 189 ? -2.455 -8.586 18.156 1 96.69 189 THR B CA 1
ATOM 5240 C C . THR B 1 189 ? -1.522 -9.797 18.094 1 96.69 189 THR B C 1
ATOM 5242 O O . THR B 1 189 ? -1.061 -10.172 17.016 1 96.69 189 THR B O 1
ATOM 5245 N N . LYS B 1 190 ? -1.211 -10.383 19.266 1 96 190 LYS B N 1
ATOM 5246 C CA . LYS B 1 190 ? -0.438 -11.617 19.359 1 96 190 LYS B CA 1
ATOM 5247 C C . LYS B 1 190 ? -1.351 -12.836 19.328 1 96 190 LYS B C 1
ATOM 5249 O O . LYS B 1 190 ? -0.884 -13.969 19.156 1 96 190 LYS B O 1
ATOM 5254 N N . ASN B 1 191 ? -2.658 -12.602 19.5 1 98.44 191 ASN B N 1
ATOM 5255 C CA . ASN B 1 191 ? -3.643 -13.68 19.609 1 98.44 191 ASN B CA 1
ATOM 5256 C C . ASN B 1 191 ? -4.188 -14.078 18.25 1 98.44 191 ASN B C 1
ATOM 5258 O O . ASN B 1 191 ? -5.355 -13.836 17.938 1 98.44 191 ASN B O 1
ATOM 5262 N N . ILE B 1 192 ? -3.383 -14.766 17.484 1 98.69 192 ILE B N 1
ATOM 5263 C CA . ILE B 1 192 ? -3.732 -15.172 16.125 1 98.69 192 ILE B CA 1
ATOM 5264 C C . ILE B 1 192 ? -3.762 -16.703 16.047 1 98.69 192 ILE B C 1
ATOM 5266 O O . ILE B 1 192 ? -2.814 -17.375 16.453 1 98.69 192 ILE B O 1
ATOM 5270 N N . TYR B 1 193 ? -4.781 -17.266 15.508 1 98.75 193 TYR B N 1
ATOM 5271 C CA . TYR B 1 193 ? -4.957 -18.703 15.398 1 98.75 193 TYR B CA 1
ATOM 5272 C C . TYR B 1 193 ? -5.312 -19.109 13.969 1 98.75 193 TYR B C 1
ATOM 5274 O O . TYR B 1 193 ? -6.355 -18.703 13.445 1 98.75 193 TYR B O 1
ATOM 5282 N N . LYS B 1 194 ? -4.496 -19.875 13.383 1 98.12 194 LYS B N 1
ATOM 5283 C CA . LYS B 1 194 ? -4.793 -20.469 12.078 1 98.12 194 LYS B CA 1
ATOM 5284 C C . LYS B 1 194 ? -5.504 -21.812 12.227 1 98.12 194 LYS B C 1
ATOM 5286 O O . LYS B 1 194 ? -5.145 -22.609 13.086 1 98.12 194 LYS B O 1
ATOM 5291 N N . VAL B 1 195 ? -6.484 -21.953 11.461 1 98.25 195 VAL B N 1
ATOM 5292 C CA . VAL B 1 195 ? -7.215 -23.219 11.492 1 98.25 195 VAL B CA 1
ATOM 5293 C C . VAL B 1 195 ? -7.121 -23.906 10.133 1 98.25 195 VAL B C 1
ATOM 5295 O O . VAL B 1 195 ? -6.66 -23.312 9.156 1 98.25 195 VAL B O 1
ATOM 5298 N N . LYS B 1 196 ? -7.617 -25.109 10.078 1 97.44 196 LYS B N 1
ATOM 5299 C CA . LYS B 1 196 ? -7.559 -25.922 8.867 1 97.44 196 LYS B CA 1
ATOM 5300 C C . LYS B 1 196 ? -8.328 -25.25 7.727 1 97.44 196 LYS B C 1
ATOM 5302 O O . LYS B 1 196 ? -9.414 -24.719 7.938 1 97.44 196 LYS B O 1
ATOM 5307 N N . HIS B 1 197 ? -7.77 -25.297 6.531 1 97.06 197 HIS B N 1
ATOM 5308 C CA . HIS B 1 197 ? -8.328 -24.656 5.344 1 97.06 197 HIS B CA 1
ATOM 5309 C C . HIS B 1 197 ? -9.742 -25.156 5.059 1 97.06 197 HIS B C 1
ATOM 5311 O O . HIS B 1 197 ? -9.969 -26.375 4.973 1 97.06 197 HIS B O 1
ATOM 5317 N N . LEU B 1 198 ? -10.648 -24.234 4.957 1 97.56 198 LEU B N 1
ATOM 5318 C CA . LEU B 1 198 ? -12.047 -24.453 4.582 1 97.56 198 LEU B CA 1
ATOM 5319 C C . LEU B 1 198 ? -12.695 -25.5 5.484 1 97.56 198 LEU B C 1
ATOM 5321 O O . LEU B 1 198 ? -13.438 -26.359 5.012 1 97.56 198 LEU B O 1
ATOM 5325 N N . CYS B 1 199 ? -12.375 -25.438 6.758 1 97.88 199 CYS B N 1
ATOM 5326 C CA . CYS B 1 199 ? -12.938 -26.344 7.742 1 97.88 199 CYS B CA 1
ATOM 5327 C C . CYS B 1 199 ? -13.742 -25.594 8.789 1 97.88 199 CYS B C 1
ATOM 5329 O O . CYS B 1 199 ? -13.203 -25.188 9.82 1 97.88 199 CYS B O 1
ATOM 5331 N N . ASN B 1 200 ? -14.984 -25.531 8.609 1 98.06 200 ASN B N 1
ATOM 5332 C CA . ASN B 1 200 ? -15.844 -24.797 9.531 1 98.06 200 ASN B CA 1
ATOM 5333 C C . ASN B 1 200 ? -15.875 -25.453 10.906 1 98.06 200 ASN B C 1
ATOM 5335 O O . ASN B 1 200 ? -16.031 -24.766 11.922 1 98.06 200 ASN B O 1
ATOM 5339 N N . GLU B 1 201 ? -15.688 -26.766 10.953 1 98.06 201 GLU B N 1
ATOM 5340 C CA . GLU B 1 201 ? -15.625 -27.453 12.242 1 98.06 201 GLU B CA 1
ATOM 5341 C C . GLU B 1 201 ? -14.438 -26.969 13.062 1 98.06 201 GLU B C 1
ATOM 5343 O O . GLU B 1 201 ? -14.57 -26.703 14.258 1 98.06 201 GLU B O 1
ATOM 5348 N N . SER B 1 202 ? -13.336 -26.891 12.352 1 98.25 202 SER B N 1
ATOM 5349 C CA . SER B 1 202 ? -12.141 -26.391 13.016 1 98.25 202 SER B CA 1
ATOM 5350 C C . SER B 1 202 ? -12.312 -24.938 13.438 1 98.25 202 SER B C 1
ATOM 5352 O O . SER B 1 202 ? -11.828 -24.531 14.5 1 98.25 202 SER B O 1
ATOM 5354 N N . MET B 1 203 ? -12.938 -24.156 12.625 1 98.31 203 MET B N 1
ATOM 5355 C CA . MET B 1 203 ? -13.227 -22.766 12.945 1 98.31 203 MET B CA 1
ATOM 5356 C C . MET B 1 203 ? -14.102 -22.656 14.195 1 98.31 203 MET B C 1
ATOM 5358 O O . MET B 1 203 ? -13.773 -21.922 15.125 1 98.31 203 MET B O 1
ATOM 5362 N N . GLU B 1 204 ? -15.133 -23.391 14.188 1 98.75 204 GLU B N 1
ATOM 5363 C CA . GLU B 1 204 ? -16.078 -23.328 15.297 1 98.75 204 GLU B CA 1
ATOM 5364 C C . GLU B 1 204 ? -15.43 -23.781 16.609 1 98.75 204 GLU B C 1
ATOM 5366 O O . GLU B 1 204 ? -15.672 -23.188 17.656 1 98.75 204 GLU B O 1
ATOM 5371 N N . ALA B 1 205 ? -14.695 -24.844 16.531 1 98.88 205 ALA B N 1
ATOM 5372 C CA . ALA B 1 205 ? -14.031 -25.359 17.734 1 98.88 205 ALA B CA 1
ATOM 5373 C C . ALA B 1 205 ? -13.156 -24.281 18.375 1 98.88 205 ALA B C 1
ATOM 5375 O O . ALA B 1 205 ? -13.18 -24.094 19.594 1 98.88 205 ALA B O 1
ATOM 5376 N N . LYS B 1 206 ? -12.383 -23.625 17.516 1 98.88 206 LYS B N 1
ATOM 5377 C CA . LYS B 1 206 ? -11.477 -22.609 18.047 1 98.88 206 LYS B CA 1
ATOM 5378 C C . LYS B 1 206 ? -12.25 -21.391 18.578 1 98.88 206 LYS B C 1
ATOM 5380 O O . LYS B 1 206 ? -11.914 -20.859 19.641 1 98.88 206 LYS B O 1
ATOM 5385 N N . ILE B 1 207 ? -13.266 -20.953 17.859 1 98.81 207 ILE B N 1
ATOM 5386 C CA . ILE B 1 207 ? -14.078 -19.812 18.281 1 98.81 207 ILE B CA 1
ATOM 5387 C C . ILE B 1 207 ? -14.758 -20.125 19.609 1 98.81 207 ILE B C 1
ATOM 5389 O O . ILE B 1 207 ? -14.766 -19.281 20.516 1 98.81 207 ILE B O 1
ATOM 5393 N N . LYS B 1 208 ? -15.289 -21.297 19.719 1 98.81 208 LYS B N 1
ATOM 5394 C CA . LYS B 1 208 ? -15.945 -21.719 20.953 1 98.81 208 LYS B CA 1
ATOM 5395 C C . LYS B 1 208 ? -14.977 -21.703 22.125 1 98.81 208 LYS B C 1
ATOM 5397 O O . LYS B 1 208 ? -15.305 -21.203 23.203 1 98.81 208 LYS B O 1
ATOM 5402 N N . GLU B 1 209 ? -13.852 -22.266 21.906 1 98.81 209 GLU B N 1
ATOM 5403 C CA . GLU B 1 209 ? -12.812 -22.281 22.938 1 98.81 209 GLU B CA 1
ATOM 5404 C C . GLU B 1 209 ? -12.477 -20.875 23.422 1 98.81 209 GLU B C 1
ATOM 5406 O O . GLU B 1 209 ? -12.414 -20.625 24.625 1 98.81 209 GLU B O 1
ATOM 5411 N N . LEU B 1 210 ? -12.242 -20 22.469 1 98.81 210 LEU B N 1
ATOM 5412 C CA . LEU B 1 210 ? -11.852 -18.641 22.781 1 98.81 210 LEU B CA 1
ATOM 5413 C C . LEU B 1 210 ? -12.969 -17.906 23.516 1 98.81 210 LEU B C 1
ATOM 5415 O O . LEU B 1 210 ? -12.711 -17.172 24.469 1 98.81 210 LEU B O 1
ATOM 5419 N N . ARG B 1 211 ? -14.18 -18.094 23.047 1 98.69 211 ARG B N 1
ATOM 5420 C CA . ARG B 1 211 ? -15.312 -17.406 23.656 1 98.69 211 ARG B CA 1
ATOM 5421 C C . ARG B 1 211 ? -15.484 -17.844 25.109 1 98.69 211 ARG B C 1
ATOM 5423 O O . ARG B 1 211 ? -15.789 -17.031 25.984 1 98.69 211 ARG B O 1
ATOM 5430 N N . GLU B 1 212 ? -15.281 -19.094 25.406 1 98.5 212 GLU B N 1
ATOM 5431 C CA . GLU B 1 212 ? -15.383 -19.625 26.766 1 98.5 212 GLU B CA 1
ATOM 5432 C C . GLU B 1 212 ? -14.273 -19.062 27.641 1 98.5 212 GLU B C 1
ATOM 5434 O O . GLU B 1 212 ? -14.516 -18.688 28.797 1 98.5 212 GLU B O 1
ATOM 5439 N N . LYS B 1 213 ? -13.109 -18.938 27.125 1 98.5 213 LYS B N 1
ATOM 5440 C CA . LYS B 1 213 ? -11.938 -18.516 27.891 1 98.5 213 LYS B CA 1
ATOM 5441 C C . LYS B 1 213 ? -11.914 -17 28.062 1 98.5 213 LYS B C 1
ATOM 5443 O O . LYS B 1 213 ? -11.461 -16.5 29.078 1 98.5 213 LYS B O 1
ATOM 5448 N N . TYR B 1 214 ? -12.406 -16.312 27.031 1 98.25 214 TYR B N 1
ATOM 5449 C CA . TYR B 1 214 ? -12.383 -14.852 27 1 98.25 214 TYR B CA 1
ATOM 5450 C C . TYR B 1 214 ? -13.758 -14.297 26.656 1 98.25 214 TYR B C 1
ATOM 5452 O O . TYR B 1 214 ? -13.945 -13.734 25.578 1 98.25 214 TYR B O 1
ATOM 5460 N N . PRO B 1 215 ? -14.68 -14.25 27.5 1 97.88 215 PRO B N 1
ATOM 5461 C CA . PRO B 1 215 ? -16.094 -13.953 27.234 1 97.88 215 PRO B CA 1
ATOM 5462 C C . PRO B 1 215 ? -16.328 -12.516 26.797 1 97.88 215 PRO B C 1
ATOM 5464 O O . PRO B 1 215 ? -17.312 -12.219 26.125 1 97.88 215 PRO B O 1
ATOM 5467 N N . ASP B 1 216 ? -15.383 -11.633 27.078 1 97.06 216 ASP B N 1
ATOM 5468 C CA . ASP B 1 216 ? -15.648 -10.211 26.859 1 97.06 216 ASP B CA 1
ATOM 5469 C C . ASP B 1 216 ? -14.781 -9.656 25.734 1 97.06 216 ASP B C 1
ATOM 5471 O O . ASP B 1 216 ? -14.922 -8.5 25.344 1 97.06 216 ASP B O 1
ATOM 5475 N N . GLU B 1 217 ? -13.844 -10.492 25.141 1 98.06 217 GLU B N 1
ATOM 5476 C CA . GLU B 1 217 ? -12.898 -10 24.141 1 98.06 217 GLU B CA 1
ATOM 5477 C C . GLU B 1 217 ? -13.445 -10.188 22.734 1 98.06 217 GLU B C 1
ATOM 5479 O O . GLU B 1 217 ? -14.305 -11.047 22.5 1 98.06 217 GLU B O 1
ATOM 5484 N N . GLY B 1 218 ? -13.008 -9.32 21.859 1 98.5 218 GLY B N 1
ATOM 5485 C CA . GLY B 1 218 ? -13.398 -9.445 20.469 1 98.5 218 GLY B CA 1
ATOM 5486 C C . GLY B 1 218 ? -12.781 -10.648 19.781 1 98.5 218 GLY B C 1
ATOM 5487 O O . GLY B 1 218 ? -11.633 -11 20.047 1 98.5 218 GLY B O 1
ATOM 5488 N N . ILE B 1 219 ? -13.617 -11.359 19 1 98.88 219 ILE B N 1
ATOM 5489 C CA . ILE B 1 219 ? -13.148 -12.43 18.125 1 98.88 219 ILE B CA 1
ATOM 5490 C C . ILE B 1 219 ? -13.438 -12.078 16.672 1 98.88 219 ILE B C 1
ATOM 5492 O O . ILE B 1 219 ? -14.586 -11.859 16.297 1 98.88 219 ILE B O 1
ATOM 5496 N N . PHE B 1 220 ? -12.367 -11.93 15.906 1 98.88 220 PHE B N 1
ATOM 5497 C CA . PHE B 1 220 ? -12.445 -11.57 14.492 1 98.88 220 PHE B CA 1
ATOM 5498 C C . PHE B 1 220 ? -12.062 -12.758 13.609 1 98.88 220 PHE B C 1
ATOM 5500 O O . PHE B 1 220 ? -10.906 -13.18 13.602 1 98.88 220 PHE B O 1
ATOM 5507 N N . VAL B 1 221 ? -13.039 -13.312 12.898 1 98.94 221 VAL B N 1
ATOM 5508 C CA . VAL B 1 221 ? -12.828 -14.445 12.008 1 98.94 221 VAL B CA 1
ATOM 5509 C C . VAL B 1 221 ? -12.531 -13.945 10.594 1 98.94 221 VAL B C 1
ATOM 5511 O O . VAL B 1 221 ? -13.266 -13.109 10.055 1 98.94 221 VAL B O 1
ATOM 5514 N N . VAL B 1 222 ? -11.414 -14.422 9.961 1 98.88 222 VAL B N 1
ATOM 5515 C CA . VAL B 1 222 ? -10.953 -13.914 8.68 1 98.88 222 VAL B CA 1
ATOM 5516 C C . VAL B 1 222 ? -10.906 -15.055 7.66 1 98.88 222 VAL B C 1
ATOM 5518 O O . VAL B 1 222 ? -10.328 -16.109 7.926 1 98.88 222 VAL B O 1
ATOM 5521 N N . THR B 1 223 ? -11.516 -14.891 6.535 1 98.75 223 THR B N 1
ATOM 5522 C CA . THR B 1 223 ? -11.477 -15.844 5.434 1 98.75 223 THR B CA 1
ATOM 5523 C C . THR B 1 223 ? -11.523 -15.125 4.09 1 98.75 223 THR B C 1
ATOM 5525 O O . THR B 1 223 ? -11.438 -13.898 4.031 1 98.75 223 THR B O 1
ATOM 5528 N N . GLU B 1 224 ? -11.492 -15.875 3.014 1 98.38 224 GLU B N 1
ATOM 5529 C CA . GLU B 1 224 ? -11.594 -15.344 1.657 1 98.38 224 GLU B CA 1
ATOM 5530 C C . GLU B 1 224 ? -12.836 -15.875 0.947 1 98.38 224 GLU B C 1
ATOM 5532 O O . GLU B 1 224 ? -13.281 -17 1.216 1 98.38 224 GLU B O 1
ATOM 5537 N N . GLY B 1 225 ? -13.391 -15 0.099 1 98.19 225 GLY B N 1
ATOM 5538 C CA . GLY B 1 225 ? -14.484 -15.477 -0.74 1 98.19 225 GLY B CA 1
ATOM 5539 C C . GLY B 1 225 ? -14.031 -16.484 -1.775 1 98.19 225 GLY B C 1
ATOM 5540 O O . GLY B 1 225 ? -14.758 -17.438 -2.076 1 98.19 225 GLY B O 1
ATOM 5541 N N . LEU B 1 226 ? -12.898 -16.297 -2.365 1 98 226 LEU B N 1
ATOM 5542 C CA . LEU B 1 226 ? -12.25 -17.156 -3.336 1 98 226 LEU B CA 1
ATOM 5543 C C . LEU B 1 226 ? -10.75 -17.234 -3.078 1 98 226 LEU B C 1
ATOM 5545 O O . LEU B 1 226 ? -10.055 -16.219 -3.104 1 98 226 LEU B O 1
ATOM 5549 N N . PHE B 1 227 ? -10.297 -18.469 -2.762 1 97 227 PHE B N 1
ATOM 5550 C CA . PHE B 1 227 ? -8.867 -18.688 -2.551 1 97 227 PHE B CA 1
ATOM 5551 C C . PHE B 1 227 ? -8.156 -18.906 -3.877 1 97 227 PHE B C 1
ATOM 5553 O O . PHE B 1 227 ? -8.523 -19.797 -4.648 1 97 227 PHE B O 1
ATOM 5560 N N . SER B 1 228 ? -7.121 -18.172 -4.133 1 92.81 228 SER B N 1
ATOM 5561 C CA . SER B 1 228 ? -6.504 -18.078 -5.449 1 92.81 228 SER B CA 1
ATOM 5562 C C . SER B 1 228 ? -5.641 -19.297 -5.746 1 92.81 228 SER B C 1
ATOM 5564 O O . SER B 1 228 ? -5.402 -19.625 -6.91 1 92.81 228 SER B O 1
ATOM 5566 N N . MET B 1 229 ? -5.129 -19.984 -4.723 1 91.81 229 MET B N 1
ATOM 5567 C CA . MET B 1 229 ? -4.168 -21.047 -4.965 1 91.81 229 MET B CA 1
ATOM 5568 C C . MET B 1 229 ? -4.875 -22.391 -5.168 1 91.81 229 MET B C 1
ATOM 5570 O O . MET B 1 229 ? -4.312 -23.312 -5.754 1 91.81 229 MET B O 1
ATOM 5574 N N . ASP B 1 230 ? -6.133 -22.422 -4.715 1 95 230 ASP B N 1
ATOM 5575 C CA . ASP B 1 230 ? -6.879 -23.672 -4.84 1 95 230 ASP B CA 1
ATOM 5576 C C . ASP B 1 230 ? -8.18 -23.469 -5.613 1 95 230 ASP B C 1
ATOM 5578 O O . ASP B 1 230 ? -8.906 -24.422 -5.883 1 95 230 ASP B O 1
ATOM 5582 N N . ALA B 1 231 ? -8.445 -22.234 -5.961 1 96.88 231 ALA B N 1
ATOM 5583 C CA . ALA B 1 231 ? -9.664 -21.891 -6.691 1 96.88 231 ALA B CA 1
ATOM 5584 C C . ALA B 1 231 ? -10.898 -22.438 -5.977 1 96.88 231 ALA B C 1
ATOM 5586 O O . ALA B 1 231 ? -11.805 -22.984 -6.617 1 96.88 231 ALA B O 1
ATOM 5587 N N . ASP B 1 232 ? -10.906 -22.328 -4.699 1 97.38 232 ASP B N 1
ATOM 5588 C CA . ASP B 1 232 ? -12.039 -22.828 -3.922 1 97.38 232 ASP B CA 1
ATOM 5589 C C . ASP B 1 232 ? -12.602 -21.75 -3.006 1 97.38 232 ASP B C 1
ATOM 5591 O O . ASP B 1 232 ? -12.047 -20.656 -2.922 1 97.38 232 ASP B O 1
ATOM 5595 N N . THR B 1 233 ? -13.789 -21.984 -2.467 1 97.5 233 THR B N 1
ATOM 5596 C CA . THR B 1 233 ? -14.523 -20.953 -1.754 1 97.5 233 THR B CA 1
ATOM 5597 C C . THR B 1 233 ? -14.938 -21.438 -0.366 1 97.5 233 THR B C 1
ATOM 5599 O O . THR B 1 233 ? -15.219 -22.625 -0.174 1 97.5 233 THR B O 1
ATOM 5602 N N . ALA B 1 234 ? -14.953 -20.547 0.571 1 95.94 234 ALA B N 1
ATOM 5603 C CA . ALA B 1 234 ? -15.453 -20.844 1.911 1 95.94 234 ALA B CA 1
ATOM 5604 C C . ALA B 1 234 ? -16.969 -20.984 1.915 1 95.94 234 ALA B C 1
ATOM 5606 O O . ALA B 1 234 ? -17.656 -20.406 1.063 1 95.94 234 ALA B O 1
ATOM 5607 N N . ASN B 1 235 ? -17.5 -21.844 2.844 1 97.88 235 ASN B N 1
ATOM 5608 C CA . ASN B 1 235 ? -18.922 -21.828 3.148 1 97.88 235 ASN B CA 1
ATOM 5609 C C . ASN B 1 235 ? -19.297 -20.656 4.051 1 97.88 235 ASN B C 1
ATOM 5611 O O . ASN B 1 235 ? -19.406 -20.812 5.27 1 97.88 235 ASN B O 1
ATOM 5615 N N . LEU B 1 236 ? -19.578 -19.531 3.463 1 98.44 236 LEU B N 1
ATOM 5616 C CA . LEU B 1 236 ? -19.703 -18.266 4.168 1 98.44 236 LEU B CA 1
ATOM 5617 C C . LEU B 1 236 ? -20.969 -18.219 5 1 98.44 236 LEU B C 1
ATOM 5619 O O . LEU B 1 236 ? -21 -17.625 6.074 1 98.44 236 LEU B O 1
ATOM 5623 N N . VAL B 1 237 ? -22.047 -18.812 4.512 1 98.19 237 VAL B N 1
ATOM 5624 C CA . VAL B 1 237 ? -23.328 -18.812 5.223 1 98.19 237 VAL B CA 1
ATOM 5625 C C . VAL B 1 237 ? -23.188 -19.562 6.543 1 98.19 237 VAL B C 1
ATOM 5627 O O . VAL B 1 237 ? -23.578 -19.062 7.598 1 98.19 237 VAL B O 1
ATOM 5630 N N . GLU B 1 238 ? -22.594 -20.766 6.434 1 98.25 238 GLU B N 1
ATOM 5631 C CA . GLU B 1 238 ? -22.391 -21.547 7.648 1 98.25 238 GLU B CA 1
ATOM 5632 C C . GLU B 1 238 ? -21.406 -20.844 8.586 1 98.25 238 GLU B C 1
ATOM 5634 O O . GLU B 1 238 ? -21.578 -20.859 9.805 1 98.25 238 GLU B O 1
ATOM 5639 N N . LEU B 1 239 ? -20.391 -20.312 8.047 1 98.56 239 LEU B N 1
ATOM 5640 C CA . LEU B 1 239 ? -19.391 -19.625 8.859 1 98.56 239 LEU B CA 1
ATOM 5641 C C . LEU B 1 239 ? -20.016 -18.438 9.586 1 98.56 239 LEU B C 1
ATOM 5643 O O . LEU B 1 239 ? -19.688 -18.172 10.75 1 98.56 239 LEU B O 1
ATOM 5647 N N . GLN B 1 240 ? -20.844 -17.672 8.922 1 98.44 240 GLN B N 1
ATOM 5648 C CA . GLN B 1 240 ? -21.516 -16.562 9.578 1 98.44 240 GLN B CA 1
ATOM 5649 C C . GLN B 1 240 ? -22.406 -17.031 10.711 1 98.44 240 GLN B C 1
ATOM 5651 O O . GLN B 1 240 ? -22.5 -16.391 11.758 1 98.44 240 GLN B O 1
ATOM 5656 N N . LYS B 1 241 ? -23.125 -18.141 10.453 1 98.38 241 LYS B N 1
ATOM 5657 C CA . LYS B 1 241 ? -23.953 -18.719 11.516 1 98.38 241 LYS B CA 1
ATOM 5658 C C . LYS B 1 241 ? -23.109 -19 12.758 1 98.38 241 LYS B C 1
ATOM 5660 O O . LYS B 1 241 ? -23.531 -18.719 13.883 1 98.38 241 LYS B O 1
ATOM 5665 N N . ILE B 1 242 ? -21.953 -19.531 12.531 1 98.75 242 ILE B N 1
ATOM 5666 C CA . ILE B 1 242 ? -21.031 -19.844 13.617 1 98.75 242 ILE B CA 1
ATOM 5667 C C . ILE B 1 242 ? -20.594 -18.562 14.32 1 98.75 242 ILE B C 1
ATOM 5669 O O . ILE B 1 242 ? -20.625 -18.469 15.547 1 98.75 242 ILE B O 1
ATOM 5673 N N . THR B 1 243 ? -20.188 -17.5 13.539 1 98.62 243 THR B N 1
ATOM 5674 C CA . THR B 1 243 ? -19.719 -16.25 14.141 1 98.62 243 THR B CA 1
ATOM 5675 C C . THR B 1 243 ? -20.844 -15.578 14.93 1 98.62 243 THR B C 1
ATOM 5677 O O . THR B 1 243 ? -20.609 -15.039 16.016 1 98.62 243 THR B O 1
ATOM 5680 N N . LYS B 1 244 ? -22.062 -15.641 14.508 1 98.25 244 LYS B N 1
ATOM 5681 C CA . LYS B 1 244 ? -23.188 -15.055 15.227 1 98.25 244 LYS B CA 1
ATOM 5682 C C . LYS B 1 244 ? -23.484 -15.82 16.516 1 98.25 244 LYS B C 1
ATOM 5684 O O . LYS B 1 244 ? -23.75 -15.219 17.547 1 98.25 244 LYS B O 1
ATOM 5689 N N . LYS B 1 245 ? -23.422 -17.125 16.391 1 98.5 245 LYS B N 1
ATOM 5690 C CA . LYS B 1 245 ? -23.672 -17.984 17.547 1 98.5 245 LYS B CA 1
ATOM 5691 C C . LYS B 1 245 ? -22.75 -17.625 18.703 1 98.5 245 LYS B C 1
ATOM 5693 O O . LYS B 1 245 ? -23.172 -17.656 19.859 1 98.5 245 LYS B O 1
ATOM 5698 N N . TYR B 1 246 ? -21.547 -17.203 18.453 1 98.62 246 TYR B N 1
ATOM 5699 C CA . TYR B 1 246 ? -20.562 -16.984 19.5 1 98.62 246 TYR B CA 1
ATOM 5700 C C . TYR B 1 246 ? -20.203 -15.5 19.609 1 98.62 246 TYR B C 1
ATOM 5702 O O . TYR B 1 246 ? -19.141 -15.148 20.141 1 98.62 246 TYR B O 1
ATOM 5710 N N . ASP B 1 247 ? -20.969 -14.602 19 1 98.19 247 ASP B N 1
ATOM 5711 C CA . ASP B 1 247 ? -20.797 -13.156 19.078 1 98.19 247 ASP B CA 1
ATOM 5712 C C . ASP B 1 247 ? -19.453 -12.727 18.516 1 98.19 247 ASP B C 1
ATOM 5714 O O . ASP B 1 247 ? -18.734 -11.93 19.141 1 98.19 247 ASP B O 1
ATOM 5718 N N . ALA B 1 248 ? -19.031 -13.383 17.469 1 98.69 248 ALA B N 1
ATOM 5719 C CA . ALA B 1 248 ? -17.812 -13.023 16.75 1 98.69 248 ALA B CA 1
ATOM 5720 C C . ALA B 1 248 ? -18.141 -12.258 15.461 1 98.69 248 ALA B C 1
ATOM 5722 O O . ALA B 1 248 ? -19.312 -12.133 15.086 1 98.69 248 ALA B O 1
ATOM 5723 N N . PHE B 1 249 ? -17.172 -11.68 14.891 1 98.81 249 PHE B N 1
ATOM 5724 C CA . PHE B 1 249 ? -17.328 -10.922 13.656 1 98.81 249 PHE B CA 1
ATOM 5725 C C . PHE B 1 249 ? -16.547 -11.57 12.523 1 98.81 249 PHE B C 1
ATOM 5727 O O . PHE B 1 249 ? -15.609 -12.344 12.766 1 98.81 249 PHE B O 1
ATOM 5734 N N . LEU B 1 250 ? -16.984 -11.305 11.297 1 98.75 250 LEU B N 1
ATOM 5735 C CA . LEU B 1 250 ? -16.453 -12 10.125 1 98.75 250 LEU B CA 1
ATOM 5736 C C . LEU B 1 250 ? -15.906 -11.016 9.102 1 98.75 250 LEU B C 1
ATOM 5738 O O . LEU B 1 250 ? -16.578 -10.039 8.75 1 98.75 250 LEU B O 1
ATOM 5742 N N . MET B 1 251 ? -14.703 -11.195 8.648 1 98.81 251 MET B N 1
ATOM 5743 C CA . MET B 1 251 ? -14.148 -10.484 7.5 1 98.81 251 MET B CA 1
ATOM 5744 C C . MET B 1 251 ? -14.039 -11.406 6.293 1 98.81 251 MET B C 1
ATOM 5746 O O . MET B 1 251 ? -13.555 -12.531 6.402 1 98.81 251 MET B O 1
ATOM 5750 N N . ILE B 1 252 ? -14.477 -10.977 5.172 1 98.81 252 ILE B N 1
ATOM 5751 C CA . ILE B 1 252 ? -14.391 -11.703 3.91 1 98.81 252 ILE B CA 1
ATOM 5752 C C . ILE B 1 252 ? -13.523 -10.922 2.926 1 98.81 252 ILE B C 1
ATOM 5754 O O . ILE B 1 252 ? -13.875 -9.812 2.525 1 98.81 252 ILE B O 1
ATOM 5758 N N . ASP B 1 253 ? -12.391 -11.469 2.58 1 98.69 253 ASP B N 1
ATOM 5759 C CA . ASP B 1 253 ? -11.57 -10.93 1.501 1 98.69 253 ASP B CA 1
ATOM 5760 C C . ASP B 1 253 ? -12.125 -11.32 0.135 1 98.69 253 ASP B C 1
ATOM 5762 O O . ASP B 1 253 ? -12.086 -12.492 -0.241 1 98.69 253 ASP B O 1
ATOM 5766 N N . SER B 1 254 ? -12.539 -10.344 -0.591 1 98.38 254 SER B N 1
ATOM 5767 C CA . SER B 1 254 ? -13.156 -10.57 -1.892 1 98.38 254 SER B CA 1
ATOM 5768 C C . SER B 1 254 ? -12.242 -10.117 -3.027 1 98.38 254 SER B C 1
ATOM 5770 O O . SER B 1 254 ? -12.719 -9.773 -4.109 1 98.38 254 SER B O 1
ATOM 5772 N N . ALA B 1 255 ? -10.961 -10.117 -2.846 1 97.06 255 ALA B N 1
ATOM 5773 C CA . ALA B 1 255 ? -10.023 -9.625 -3.857 1 97.06 255 ALA B CA 1
ATOM 5774 C C . ALA B 1 255 ? -10.109 -10.461 -5.133 1 97.06 255 ALA B C 1
ATOM 5776 O O . ALA B 1 255 ? -9.898 -9.945 -6.234 1 97.06 255 ALA B O 1
ATOM 5777 N N . HIS B 1 256 ? -10.484 -11.75 -4.965 1 97.12 256 HIS B N 1
ATOM 5778 C CA . HIS B 1 256 ? -10.469 -12.648 -6.117 1 97.12 256 HIS B CA 1
ATOM 5779 C C . HIS B 1 256 ? -11.883 -12.891 -6.645 1 97.12 256 HIS B C 1
ATOM 5781 O O . HIS B 1 256 ? -12.055 -13.398 -7.758 1 97.12 256 HIS B O 1
ATOM 5787 N N . ASP B 1 257 ? -12.914 -12.555 -5.824 1 97.62 257 ASP B N 1
ATOM 5788 C CA . ASP B 1 257 ? -14.242 -12.953 -6.277 1 97.62 257 ASP B CA 1
ATOM 5789 C C . ASP B 1 257 ? -15.102 -11.734 -6.609 1 97.62 257 ASP B C 1
ATOM 5791 O O . ASP B 1 257 ? -16.125 -11.859 -7.281 1 97.62 257 ASP B O 1
ATOM 5795 N N . PHE B 1 258 ? -14.75 -10.555 -6.168 1 97.88 258 PHE B N 1
ATOM 5796 C CA . PHE B 1 258 ? -15.461 -9.336 -6.543 1 97.88 258 PHE B CA 1
ATOM 5797 C C . PHE B 1 258 ? -15.461 -9.148 -8.055 1 97.88 258 PHE B C 1
ATOM 5799 O O . PHE B 1 258 ? -14.406 -9.242 -8.695 1 97.88 258 PHE B O 1
ATOM 5806 N N . GLY B 1 259 ? -16.594 -8.898 -8.617 1 97.06 259 GLY B N 1
ATOM 5807 C CA . GLY B 1 259 ? -16.719 -8.625 -10.039 1 97.06 259 GLY B CA 1
ATOM 5808 C C . GLY B 1 259 ? -16.953 -9.875 -10.867 1 97.06 259 GLY B C 1
ATOM 5809 O O . GLY B 1 259 ? -17.609 -9.812 -11.914 1 97.06 259 GLY B O 1
ATOM 5810 N N . CYS B 1 260 ? -16.453 -11.062 -10.391 1 96.44 260 CYS B N 1
ATOM 5811 C CA . CYS B 1 260 ? -16.453 -12.203 -11.305 1 96.44 260 CYS B CA 1
ATOM 5812 C C . CYS B 1 260 ? -17.297 -13.344 -10.75 1 96.44 260 CYS B C 1
ATOM 5814 O O . CYS B 1 260 ? -17.625 -14.281 -11.477 1 96.44 260 CYS B O 1
ATOM 5816 N N . MET B 1 261 ? -17.609 -13.312 -9.453 1 96.44 261 MET B N 1
ATOM 5817 C CA . MET B 1 261 ? -18.453 -14.344 -8.859 1 96.44 261 MET B CA 1
ATOM 5818 C C . MET B 1 261 ? -19.797 -13.766 -8.414 1 96.44 261 MET B C 1
ATOM 5820 O O . MET B 1 261 ? -19.891 -12.586 -8.078 1 96.44 261 MET B O 1
ATOM 5824 N N . GLY B 1 262 ? -20.828 -14.586 -8.336 1 95.56 262 GLY B N 1
ATOM 5825 C CA . GLY B 1 262 ? -22.172 -14.141 -7.965 1 95.56 262 GLY B CA 1
ATOM 5826 C C . GLY B 1 262 ? -23.016 -13.734 -9.156 1 95.56 262 GLY B C 1
ATOM 5827 O O . GLY B 1 262 ? -22.484 -13.383 -10.211 1 95.56 262 GLY B O 1
ATOM 5828 N N . PRO B 1 263 ? -24.297 -13.75 -9.031 1 94.44 263 PRO B N 1
ATOM 5829 C CA . PRO B 1 263 ? -25.188 -13.469 -10.164 1 94.44 263 PRO B CA 1
ATOM 5830 C C . PRO B 1 263 ? -25 -12.055 -10.719 1 94.44 263 PRO B C 1
ATOM 5832 O O . PRO B 1 263 ? -25.219 -11.828 -11.914 1 94.44 263 PRO B O 1
ATOM 5835 N N . THR B 1 264 ? -24.609 -11.117 -9.852 1 95.25 264 THR B N 1
ATOM 5836 C CA . THR B 1 264 ? -24.422 -9.75 -10.328 1 95.25 264 THR B CA 1
ATOM 5837 C C . THR B 1 264 ? -22.984 -9.281 -10.109 1 95.25 264 THR B C 1
ATOM 5839 O O . THR B 1 264 ? -22.703 -8.086 -10.195 1 95.25 264 THR B O 1
ATOM 5842 N N . GLY B 1 265 ? -22.125 -10.195 -9.766 1 96.94 265 GLY B N 1
ATOM 5843 C CA . GLY B 1 265 ? -20.703 -9.891 -9.703 1 96.94 265 GLY B CA 1
ATOM 5844 C C . GLY B 1 265 ? -20.266 -9.359 -8.352 1 96.94 265 GLY B C 1
ATOM 5845 O O . GLY B 1 265 ? -19.156 -8.82 -8.219 1 96.94 265 GLY B O 1
ATOM 5846 N N . LYS B 1 266 ? -21.094 -9.5 -7.266 1 97.44 266 LYS B N 1
ATOM 5847 C CA . LYS B 1 266 ? -20.75 -8.938 -5.961 1 97.44 266 LYS B CA 1
ATOM 5848 C C . LYS B 1 266 ? -19.75 -9.82 -5.219 1 97.44 266 LYS B C 1
ATOM 5850 O O . LYS B 1 266 ? -19.109 -9.367 -4.273 1 97.44 266 LYS B O 1
ATOM 5855 N N . GLY B 1 267 ? -19.641 -11.078 -5.574 1 97.06 267 GLY B N 1
ATOM 5856 C CA . GLY B 1 267 ? -18.703 -11.992 -4.941 1 97.06 267 GLY B CA 1
ATOM 5857 C C . GLY B 1 267 ? -19.375 -13.266 -4.441 1 97.06 267 GLY B C 1
ATOM 5858 O O . GLY B 1 267 ? -20.562 -13.492 -4.691 1 97.06 267 GLY B O 1
ATOM 5859 N N . THR B 1 268 ? -18.641 -14.062 -3.797 1 97.88 268 THR B N 1
ATOM 5860 C CA . THR B 1 268 ? -19.062 -15.375 -3.309 1 97.88 268 THR B CA 1
ATOM 5861 C C . THR B 1 268 ? -20.172 -15.227 -2.266 1 97.88 268 THR B C 1
ATOM 5863 O O . THR B 1 268 ? -21.078 -16.062 -2.193 1 97.88 268 THR B O 1
ATOM 5866 N N . TRP B 1 269 ? -20.078 -14.188 -1.441 1 97.88 269 TRP B N 1
ATOM 5867 C CA . TRP B 1 269 ? -21.109 -14 -0.429 1 97.88 269 TRP B CA 1
ATOM 5868 C C . TRP B 1 269 ? -22.484 -13.82 -1.075 1 97.88 269 TRP B C 1
ATOM 5870 O O . TRP B 1 269 ? -23.484 -14.336 -0.577 1 97.88 269 TRP B O 1
ATOM 5880 N N . GLU B 1 270 ? -22.531 -13.109 -2.182 1 97.44 270 GLU B N 1
ATOM 5881 C CA . GLU B 1 270 ? -23.766 -13 -2.943 1 97.44 270 GLU B CA 1
ATOM 5882 C C . GLU B 1 270 ? -24.172 -14.352 -3.523 1 97.44 270 GLU B C 1
ATOM 5884 O O . GLU B 1 270 ? -25.344 -14.742 -3.432 1 97.44 270 GLU B O 1
ATOM 5889 N N . ALA B 1 271 ? -23.25 -15.016 -4.129 1 97.19 271 ALA B N 1
ATOM 5890 C CA . ALA B 1 271 ? -23.5 -16.297 -4.773 1 97.19 271 ALA B CA 1
ATOM 5891 C C . ALA B 1 271 ? -24.109 -17.297 -3.797 1 97.19 271 ALA B C 1
ATOM 5893 O O . ALA B 1 271 ? -24.938 -18.125 -4.184 1 97.19 271 ALA B O 1
ATOM 5894 N N . GLN B 1 272 ? -23.734 -17.203 -2.527 1 98.06 272 GLN B N 1
ATOM 5895 C CA . GLN B 1 272 ? -24.172 -18.172 -1.518 1 98.06 272 GLN B CA 1
ATOM 5896 C C . GLN B 1 272 ? -25.422 -17.688 -0.801 1 98.06 272 GLN B C 1
ATOM 5898 O O . GLN B 1 272 ? -25.984 -18.391 0.038 1 98.06 272 GLN B O 1
ATOM 5903 N N . GLY B 1 273 ? -25.797 -16.422 -1.051 1 97.44 273 GLY B N 1
ATOM 5904 C CA . GLY B 1 273 ? -27.062 -15.922 -0.517 1 97.44 273 GLY B CA 1
ATOM 5905 C C . GLY B 1 273 ? -26.906 -15.266 0.844 1 97.44 273 GLY B C 1
ATOM 5906 O O . GLY B 1 273 ? -27.859 -15.203 1.619 1 97.44 273 GLY B O 1
ATOM 5907 N N . LEU B 1 274 ? -25.719 -14.852 1.185 1 96.88 274 LEU B N 1
ATOM 5908 C CA . LEU B 1 274 ? -25.516 -14.109 2.424 1 96.88 274 LEU B CA 1
ATOM 5909 C C . LEU B 1 274 ? -26.141 -12.719 2.336 1 96.88 274 LEU B C 1
ATOM 5911 O O . LEU B 1 274 ? -25.672 -11.883 1.559 1 96.88 274 LEU B O 1
ATOM 5915 N N . THR B 1 275 ? -27.125 -12.406 3.119 1 93.69 275 THR B N 1
ATOM 5916 C CA . THR B 1 275 ? -27.859 -11.148 2.988 1 93.69 275 THR B CA 1
ATOM 5917 C C . THR B 1 275 ? -27.641 -10.266 4.219 1 93.69 275 THR B C 1
ATOM 5919 O O . THR B 1 275 ? -27.625 -9.039 4.113 1 93.69 275 THR B O 1
ATOM 5922 N N . ASP B 1 276 ? -27.5 -10.906 5.355 1 96.44 276 ASP B N 1
ATOM 5923 C CA . ASP B 1 276 ? -27.25 -10.164 6.586 1 96.44 276 ASP B CA 1
ATOM 5924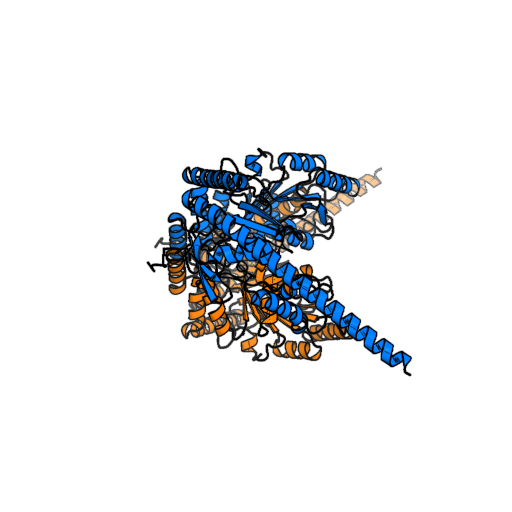 C C . ASP B 1 276 ? -25.766 -9.867 6.746 1 96.44 276 ASP B C 1
ATOM 5926 O O . ASP B 1 276 ? -24.969 -10.766 7.047 1 96.44 276 ASP B O 1
ATOM 5930 N N . LEU B 1 277 ? -25.406 -8.625 6.562 1 96.94 277 LEU B N 1
ATOM 5931 C CA . LEU B 1 277 ? -24 -8.242 6.668 1 96.94 277 LEU B CA 1
ATOM 5932 C C . LEU B 1 277 ? -23.75 -7.465 7.953 1 96.94 277 LEU B C 1
ATOM 5934 O O . LEU B 1 277 ? -22.797 -6.691 8.031 1 96.94 277 LEU B O 1
ATOM 5938 N N . SER B 1 278 ? -24.609 -7.672 9.008 1 96.5 278 SER B N 1
ATOM 5939 C CA . SER B 1 278 ? -24.562 -6.855 10.219 1 96.5 278 SER B CA 1
ATOM 5940 C C . SER B 1 278 ? -23.281 -7.102 11 1 96.5 278 SER B C 1
ATOM 5942 O O . SER B 1 278 ? -22.797 -6.219 11.711 1 96.5 278 SER B O 1
ATOM 5944 N N . ASN B 1 279 ? -22.703 -8.328 10.883 1 98.19 279 ASN B N 1
ATOM 5945 C CA . ASN B 1 279 ? -21.438 -8.617 11.578 1 98.19 279 ASN B CA 1
ATOM 5946 C C . ASN B 1 279 ? -20.312 -8.922 10.594 1 98.19 279 ASN B C 1
ATOM 5948 O O . ASN B 1 279 ? -19.375 -9.648 10.93 1 98.19 279 ASN B O 1
ATOM 5952 N N . VAL B 1 280 ? -20.453 -8.383 9.336 1 98.56 280 VAL B N 1
ATOM 5953 C CA . VAL B 1 280 ? -19.516 -8.734 8.281 1 98.56 280 VAL B CA 1
ATOM 5954 C C . VAL B 1 280 ? -18.766 -7.484 7.816 1 98.56 280 VAL B C 1
ATOM 5956 O O . VAL B 1 280 ? -19.375 -6.438 7.586 1 98.56 280 VAL B O 1
ATOM 5959 N N . LEU B 1 281 ? -17.484 -7.531 7.789 1 98.75 281 LEU B N 1
ATOM 5960 C CA . LEU B 1 281 ? -16.609 -6.57 7.117 1 98.75 281 LEU B CA 1
ATOM 5961 C C . LEU B 1 281 ? -16.109 -7.129 5.785 1 98.75 281 LEU B C 1
ATOM 5963 O O . LEU B 1 281 ? -15.578 -8.234 5.73 1 98.75 281 LEU B O 1
ATOM 5967 N N . LEU B 1 282 ? -16.344 -6.379 4.711 1 98.69 282 LEU B N 1
ATOM 5968 C CA . LEU B 1 282 ? -15.914 -6.797 3.383 1 98.69 282 LEU B CA 1
ATOM 5969 C C . LEU B 1 282 ? -14.664 -6.035 2.959 1 98.69 282 LEU B C 1
ATOM 5971 O O . LEU B 1 282 ? -14.523 -4.844 3.254 1 98.69 282 LEU B O 1
ATOM 5975 N N . MET B 1 283 ? -13.781 -6.707 2.348 1 98.5 283 MET B N 1
ATOM 5976 C CA . MET B 1 283 ? -12.57 -6.125 1.777 1 98.5 283 MET B CA 1
ATOM 5977 C C . MET B 1 283 ? -12.32 -6.652 0.368 1 98.5 283 MET B C 1
ATOM 5979 O O . MET B 1 283 ? -12.539 -7.836 0.097 1 98.5 283 MET B O 1
ATOM 5983 N N . ALA B 1 284 ? -11.828 -5.754 -0.553 1 98.06 284 ALA B N 1
ATOM 5984 C CA . ALA B 1 284 ? -11.508 -6.195 -1.907 1 98.06 284 ALA B CA 1
ATOM 5985 C C . ALA B 1 284 ? -10.43 -5.312 -2.531 1 98.06 284 ALA B C 1
ATOM 5987 O O . ALA B 1 284 ? -9.898 -4.41 -1.878 1 98.06 284 ALA B O 1
ATOM 5988 N N . GLY B 1 285 ? -9.977 -5.648 -3.686 1 95 285 GLY B N 1
ATOM 5989 C CA . GLY B 1 285 ? -9.055 -4.898 -4.523 1 95 285 GLY B CA 1
ATOM 5990 C C . GLY B 1 285 ? -9.516 -4.785 -5.965 1 95 285 GLY B C 1
ATOM 5991 O O . GLY B 1 285 ? -10.398 -5.531 -6.398 1 95 285 GLY B O 1
ATOM 5992 N N . GLY B 1 286 ? -8.953 -3.852 -6.625 1 95.12 286 GLY B N 1
ATOM 5993 C CA . GLY B 1 286 ? -9.383 -3.609 -7.992 1 95.12 286 GLY B CA 1
ATOM 5994 C C . GLY B 1 286 ? -8.398 -4.137 -9.023 1 95.12 286 GLY B C 1
ATOM 5995 O O . GLY B 1 286 ? -8.688 -4.113 -10.227 1 95.12 286 GLY B O 1
ATOM 5996 N N . SER B 1 287 ? -7.316 -4.738 -8.664 1 93.62 287 SER B N 1
ATOM 5997 C CA . SER B 1 287 ? -6.215 -5.039 -9.57 1 93.62 287 SER B CA 1
ATOM 5998 C C . SER B 1 287 ? -6.527 -6.266 -10.43 1 93.62 287 SER B C 1
ATOM 6000 O O . SER B 1 287 ? -5.797 -6.57 -11.375 1 93.62 287 SER B O 1
ATOM 6002 N N . LYS B 1 288 ? -7.605 -6.988 -10.125 1 93.88 288 LYS B N 1
ATOM 6003 C CA . LYS B 1 288 ? -7.906 -8.227 -10.828 1 93.88 288 LYS B CA 1
ATOM 6004 C C . LYS B 1 288 ? -9.148 -8.078 -11.703 1 93.88 288 LYS B C 1
ATOM 6006 O O . LYS B 1 288 ? -9.039 -7.77 -12.891 1 93.88 288 LYS B O 1
ATOM 6011 N N . CYS B 1 289 ? -10.32 -7.867 -11.109 1 92.44 289 CYS B N 1
ATOM 6012 C CA . CYS B 1 289 ? -11.547 -7.805 -11.891 1 92.44 289 CYS B CA 1
ATOM 6013 C C . CYS B 1 289 ? -11.789 -6.391 -12.406 1 92.44 289 CYS B C 1
ATOM 6015 O O . CYS B 1 289 ? -12.391 -6.207 -13.469 1 92.44 289 CYS B O 1
ATOM 6017 N N . LEU B 1 290 ? -11.32 -5.312 -11.672 1 94 290 LEU B N 1
ATOM 6018 C CA . LEU B 1 290 ? -11.445 -3.936 -12.133 1 94 290 LEU B CA 1
ATOM 6019 C C . LEU B 1 290 ? -10.203 -3.504 -12.906 1 94 290 LEU B C 1
ATOM 6021 O O . LEU B 1 290 ? -10.156 -2.4 -13.453 1 94 290 LEU B O 1
ATOM 6025 N N . SER B 1 291 ? -9.25 -4.324 -12.992 1 94.88 291 SER B N 1
ATOM 6026 C CA . SER B 1 291 ? -8 -4.078 -13.695 1 94.88 291 SER B CA 1
ATOM 6027 C C . SER B 1 291 ? -7.422 -2.713 -13.336 1 94.88 291 SER B C 1
ATOM 6029 O O . SER B 1 291 ? -6.977 -1.97 -14.219 1 94.88 291 SER B O 1
ATOM 6031 N N . THR B 1 292 ? -7.57 -2.246 -12.156 1 96.81 292 THR B N 1
ATOM 6032 C CA . THR B 1 292 ? -7.059 -0.986 -11.625 1 96.81 292 THR B CA 1
ATOM 6033 C C . THR B 1 292 ? -6.539 -1.169 -10.203 1 96.81 292 THR B C 1
ATOM 6035 O O . THR B 1 292 ? -7.227 -1.742 -9.359 1 96.81 292 THR B O 1
ATOM 6038 N N . ASN B 1 293 ? -5.332 -0.672 -10.008 1 96.19 293 ASN B N 1
ATOM 6039 C CA . ASN B 1 293 ? -4.762 -0.806 -8.672 1 96.19 293 ASN B CA 1
ATOM 6040 C C . ASN B 1 293 ? -5.488 0.075 -7.664 1 96.19 293 ASN B C 1
ATOM 6042 O O . ASN B 1 293 ? -5.387 1.302 -7.715 1 96.19 293 ASN B O 1
ATOM 6046 N N . LEU B 1 294 ? -6.176 -0.464 -6.75 1 97.19 294 LEU B N 1
ATOM 6047 C CA . LEU B 1 294 ? -6.801 0.155 -5.586 1 97.19 294 LEU B CA 1
ATOM 6048 C C . LEU B 1 294 ? -7.371 -0.903 -4.645 1 97.19 294 LEU B C 1
ATOM 6050 O O . LEU B 1 294 ? -7.406 -2.088 -4.988 1 97.19 294 LEU B O 1
ATOM 6054 N N . GLY B 1 295 ? -7.641 -0.579 -3.451 1 97.62 295 GLY B N 1
ATOM 6055 C CA . GLY B 1 295 ? -8.344 -1.396 -2.479 1 97.62 295 GLY B CA 1
ATOM 6056 C C . GLY B 1 295 ? -9.555 -0.7 -1.876 1 97.62 295 GLY B C 1
ATOM 6057 O O . GLY B 1 295 ? -9.695 0.518 -2 1 97.62 295 GLY B O 1
ATOM 6058 N N . PHE B 1 296 ? -10.445 -1.472 -1.32 1 98.31 296 PHE B N 1
ATOM 6059 C CA . PHE B 1 296 ? -11.578 -0.85 -0.647 1 98.31 296 PHE B CA 1
ATOM 6060 C C . PHE B 1 296 ? -12.141 -1.772 0.427 1 98.31 296 PHE B C 1
ATOM 6062 O O . PHE B 1 296 ? -11.984 -2.992 0.349 1 98.31 296 PHE B O 1
ATOM 6069 N N . ILE B 1 297 ? -12.648 -1.201 1.442 1 98.69 297 ILE B N 1
ATOM 6070 C CA . ILE B 1 297 ? -13.289 -1.846 2.584 1 98.69 297 ILE B CA 1
ATOM 6071 C C . ILE B 1 297 ? -14.75 -1.4 2.676 1 98.69 297 ILE B C 1
ATOM 6073 O O . ILE B 1 297 ? -15.055 -0.215 2.521 1 98.69 297 ILE B O 1
ATOM 6077 N N . GLY B 1 298 ? -15.656 -2.318 2.844 1 98.25 298 GLY B N 1
ATOM 6078 C CA . GLY B 1 298 ? -17.078 -2.039 2.949 1 98.25 298 GLY B CA 1
ATOM 6079 C C . GLY B 1 298 ? -17.703 -2.586 4.219 1 98.25 298 GLY B C 1
ATOM 6080 O O . GLY B 1 298 ? -17.344 -3.666 4.684 1 98.25 298 GLY B O 1
ATOM 6081 N N . CYS B 1 299 ? -18.594 -1.836 4.762 1 98.12 299 CYS B N 1
ATOM 6082 C CA . CYS B 1 299 ? -19.344 -2.229 5.953 1 98.12 299 CYS B CA 1
ATOM 6083 C C . CYS B 1 299 ? -20.703 -1.541 6 1 98.12 299 CYS B C 1
ATOM 6085 O O . CYS B 1 299 ? -20.828 -0.397 5.566 1 98.12 299 CYS B O 1
ATOM 6087 N N . ASN B 1 300 ? -21.672 -2.232 6.508 1 96.75 300 ASN B N 1
ATOM 6088 C CA . ASN B 1 300 ? -22.984 -1.614 6.645 1 96.75 300 ASN B CA 1
ATOM 6089 C C . ASN B 1 300 ? -23.031 -0.625 7.805 1 96.75 300 ASN B C 1
ATOM 6091 O O . ASN B 1 300 ? -23.812 0.329 7.789 1 96.75 300 ASN B O 1
ATOM 6095 N N . ASN B 1 301 ? -22.234 -0.902 8.828 1 96.44 301 ASN B N 1
ATOM 6096 C CA . ASN B 1 301 ? -22.141 0.001 9.969 1 96.44 301 ASN B CA 1
ATOM 6097 C C . ASN B 1 301 ? -21.281 1.223 9.648 1 96.44 301 ASN B C 1
ATOM 6099 O O . ASN B 1 301 ? -20.078 1.101 9.438 1 96.44 301 ASN B O 1
ATOM 6103 N N . PRO B 1 302 ? -21.875 2.43 9.641 1 95.12 302 PRO B N 1
ATOM 6104 C CA . PRO B 1 302 ? -21.094 3.623 9.266 1 95.12 302 PRO B CA 1
ATOM 6105 C C . PRO B 1 302 ? -19.984 3.938 10.266 1 95.12 302 PRO B C 1
ATOM 6107 O O . PRO B 1 302 ? -18.953 4.484 9.883 1 95.12 302 PRO B O 1
ATOM 6110 N N . ASP B 1 303 ? -20.172 3.537 11.516 1 96.12 303 ASP B N 1
ATOM 6111 C CA . ASP B 1 303 ? -19.188 3.84 12.547 1 96.12 303 ASP B CA 1
ATOM 6112 C C . ASP B 1 303 ? -17.875 3.094 12.289 1 96.12 303 ASP B C 1
ATOM 6114 O O . ASP B 1 303 ? -16.797 3.609 12.578 1 96.12 303 ASP B O 1
ATOM 6118 N N . VAL B 1 304 ? -17.984 1.925 11.688 1 97.44 304 VAL B N 1
ATOM 6119 C CA . VAL B 1 304 ? -16.797 1.111 11.445 1 97.44 304 VAL B CA 1
ATOM 6120 C C . VAL B 1 304 ? -15.898 1.807 10.422 1 97.44 304 VAL B C 1
ATOM 6122 O O . VAL B 1 304 ? -14.688 1.909 10.625 1 97.44 304 VAL B O 1
ATOM 6125 N N . ILE B 1 305 ? -16.453 2.336 9.359 1 96.88 305 ILE B N 1
ATOM 6126 C CA . ILE B 1 305 ? -15.68 2.992 8.312 1 96.88 305 ILE B CA 1
ATOM 6127 C C . ILE B 1 305 ? -15.109 4.305 8.836 1 96.88 305 ILE B C 1
ATOM 6129 O O . ILE B 1 305 ? -13.953 4.633 8.578 1 96.88 305 ILE B O 1
ATOM 6133 N N . GLU B 1 306 ? -15.891 5.062 9.625 1 93.81 306 GLU B N 1
ATOM 6134 C CA . GLU B 1 306 ? -15.406 6.297 10.227 1 93.81 306 GLU B CA 1
ATOM 6135 C C . GLU B 1 306 ? -14.234 6.027 11.164 1 93.81 306 GLU B C 1
ATOM 6137 O O . GLU B 1 306 ? -13.242 6.766 11.164 1 93.81 306 GLU B O 1
ATOM 6142 N N . TYR B 1 307 ? -14.398 4.988 11.961 1 95.06 307 TYR B N 1
ATOM 6143 C CA . TYR B 1 307 ? -13.352 4.582 12.883 1 95.06 307 TYR B CA 1
ATOM 6144 C C . TYR B 1 307 ? -12.086 4.188 12.133 1 95.06 307 TYR B C 1
ATOM 6146 O O . TYR B 1 307 ? -10.984 4.59 12.516 1 95.06 307 TYR B O 1
ATOM 6154 N N . LEU B 1 308 ? -12.234 3.43 11.055 1 96.12 308 LEU B N 1
ATOM 6155 C CA . LEU B 1 308 ? -11.102 2.945 10.266 1 96.12 308 LEU B CA 1
ATOM 6156 C C . LEU B 1 308 ? -10.383 4.102 9.578 1 96.12 308 LEU B C 1
ATOM 6158 O O . LEU B 1 308 ? -9.164 4.066 9.422 1 96.12 308 LEU B O 1
ATOM 6162 N N . LYS B 1 309 ? -11.062 5.105 9.141 1 92.69 309 LYS B N 1
ATOM 6163 C CA . LYS B 1 309 ? -10.453 6.25 8.477 1 92.69 309 LYS B CA 1
ATOM 6164 C C . LYS B 1 309 ? -9.422 6.926 9.383 1 92.69 309 LYS B C 1
ATOM 6166 O O . LYS B 1 309 ? -8.422 7.457 8.898 1 92.69 309 LYS B O 1
ATOM 6171 N N . VAL B 1 310 ? -9.641 6.82 10.719 1 89.12 310 VAL B N 1
ATOM 6172 C CA . VAL B 1 310 ? -8.773 7.516 11.656 1 89.12 310 VAL B CA 1
ATOM 6173 C C . VAL B 1 310 ? -7.738 6.547 12.219 1 89.12 310 VAL B C 1
ATOM 6175 O O . VAL B 1 310 ? -6.656 6.961 12.648 1 89.12 310 VAL B O 1
ATOM 6178 N N . HIS B 1 311 ? -8.039 5.203 12.109 1 91.69 311 HIS B N 1
ATOM 6179 C CA . HIS B 1 311 ? -7.176 4.266 12.812 1 91.69 311 HIS B CA 1
ATOM 6180 C C . HIS B 1 311 ? -6.418 3.375 11.836 1 91.69 311 HIS B C 1
ATOM 6182 O O . HIS B 1 311 ? -5.496 2.654 12.227 1 91.69 311 HIS B O 1
ATOM 6188 N N . CYS B 1 312 ? -6.812 3.408 10.625 1 92.81 312 CYS B N 1
ATOM 6189 C CA . CYS B 1 312 ? -6.066 2.711 9.586 1 92.81 312 CYS B CA 1
ATOM 6190 C C . CYS B 1 312 ? -4.91 3.562 9.07 1 92.81 312 CYS B C 1
ATOM 6192 O O . CYS B 1 312 ? -5.094 4.402 8.188 1 92.81 312 CYS B O 1
ATOM 6194 N N . THR B 1 313 ? -3.725 3.299 9.531 1 89.75 313 THR B N 1
ATOM 6195 C CA . THR B 1 313 ? -2.559 4.121 9.227 1 89.75 313 THR B CA 1
ATOM 6196 C C . THR B 1 313 ? -2.209 4.035 7.742 1 89.75 313 THR B C 1
ATOM 6198 O O . THR B 1 313 ? -1.675 4.988 7.172 1 89.75 313 THR B O 1
ATOM 6201 N N . ALA B 1 314 ? -2.564 2.889 7.145 1 91.12 314 ALA B N 1
ATOM 6202 C CA . ALA B 1 314 ? -2.328 2.697 5.715 1 91.12 314 ALA B CA 1
ATOM 6203 C C . ALA B 1 314 ? -3.229 3.605 4.883 1 91.12 314 ALA B C 1
ATOM 6205 O O . ALA B 1 314 ? -2.984 3.809 3.691 1 91.12 314 ALA B O 1
ATOM 6206 N N . TYR B 1 315 ? -4.223 4.18 5.508 1 91.25 315 TYR B N 1
ATOM 6207 C CA . TYR B 1 315 ? -5.145 5.129 4.891 1 91.25 315 TYR B CA 1
ATOM 6208 C C . TYR B 1 315 ? -4.766 6.562 5.242 1 91.25 315 TYR B C 1
ATOM 6210 O O . TYR B 1 315 ? -4.664 7.418 4.359 1 91.25 315 TYR B O 1
ATOM 6218 N N . MET B 1 316 ? -4.457 6.758 6.469 1 86.12 316 MET B N 1
ATOM 6219 C CA . MET B 1 316 ? -4.234 8.094 7.016 1 86.12 316 MET B CA 1
ATOM 6220 C C . MET B 1 316 ? -2.957 8.703 6.445 1 86.12 316 MET B C 1
ATOM 6222 O O . MET B 1 316 ? -2.912 9.898 6.16 1 86.12 316 MET B O 1
ATOM 6226 N N . PHE B 1 317 ? -1.995 7.879 6.227 1 86.5 317 PHE B N 1
ATOM 6227 C CA . PHE B 1 317 ? -0.678 8.406 5.898 1 86.5 317 PHE B CA 1
ATOM 6228 C C . PHE B 1 317 ? -0.274 8.023 4.48 1 86.5 317 PHE B C 1
ATOM 6230 O O . PHE B 1 317 ? 0.907 7.801 4.207 1 86.5 317 PHE B O 1
ATOM 6237 N N . THR B 1 318 ? -1.279 7.816 3.646 1 88.12 318 THR B N 1
ATOM 6238 C CA . THR B 1 318 ? -1.076 7.512 2.234 1 88.12 318 THR B CA 1
ATOM 6239 C C . THR B 1 318 ? -1.868 8.477 1.354 1 88.12 318 THR B C 1
ATOM 6241 O O . THR B 1 318 ? -2.971 8.891 1.716 1 88.12 318 THR B O 1
ATOM 6244 N N . ASN B 1 319 ? -1.321 8.781 0.241 1 91.44 319 ASN B N 1
ATOM 6245 C CA . ASN B 1 319 ? -2.039 9.602 -0.728 1 91.44 319 ASN B CA 1
ATOM 6246 C C . ASN B 1 319 ? -3.311 8.914 -1.215 1 91.44 319 ASN B C 1
ATOM 6248 O O . ASN B 1 319 ? -3.363 7.684 -1.296 1 91.44 319 ASN B O 1
ATOM 6252 N N . ALA B 1 320 ? -4.305 9.758 -1.521 1 93.38 320 ALA B N 1
ATOM 6253 C CA . ALA B 1 320 ? -5.539 9.242 -2.096 1 93.38 320 ALA B CA 1
ATOM 6254 C C . ALA B 1 320 ? -5.273 8.516 -3.416 1 93.38 320 ALA B C 1
ATOM 6256 O O . ALA B 1 320 ? -4.293 8.82 -4.105 1 93.38 320 ALA B O 1
ATOM 6257 N N . VAL B 1 321 ? -6.145 7.512 -3.742 1 96.5 321 VAL B N 1
ATOM 6258 C CA . VAL B 1 321 ? -6.125 6.957 -5.09 1 96.5 321 VAL B CA 1
ATOM 6259 C C . VAL B 1 321 ? -6.227 8.086 -6.117 1 96.5 321 VAL B C 1
ATOM 6261 O O . VAL B 1 321 ? -7.035 9 -5.961 1 96.5 321 VAL B O 1
ATOM 6264 N N . ASN B 1 322 ? -5.406 8.094 -7.125 1 96.19 322 ASN B N 1
ATOM 6265 C CA . ASN B 1 322 ? -5.309 9.25 -8.016 1 96.19 322 ASN B CA 1
ATOM 6266 C C . ASN B 1 322 ? -6.52 9.344 -8.938 1 96.19 322 ASN B C 1
ATOM 6268 O O . ASN B 1 322 ? -7.277 8.383 -9.078 1 96.19 322 ASN B O 1
ATOM 6272 N N . PRO B 1 323 ? -6.734 10.516 -9.578 1 96.56 323 PRO B N 1
ATOM 6273 C CA . PRO B 1 323 ? -7.926 10.734 -10.398 1 96.56 323 PRO B CA 1
ATOM 6274 C C . PRO B 1 323 ? -8.008 9.773 -11.586 1 96.56 323 PRO B C 1
ATOM 6276 O O . PRO B 1 323 ? -9.102 9.344 -11.961 1 96.56 323 PRO B O 1
ATOM 6279 N N . ILE B 1 324 ? -6.906 9.422 -12.211 1 98 324 ILE B N 1
ATOM 6280 C CA . ILE B 1 324 ? -6.887 8.539 -13.375 1 98 324 ILE B CA 1
ATOM 6281 C C . ILE B 1 324 ? -7.359 7.145 -12.977 1 98 324 ILE B C 1
ATOM 6283 O O . ILE B 1 324 ? -8.234 6.57 -13.625 1 98 324 ILE B O 1
ATOM 6287 N N . GLN B 1 325 ? -6.832 6.594 -11.922 1 98 325 GLN B N 1
ATOM 6288 C CA . GLN B 1 325 ? -7.242 5.285 -11.43 1 98 325 GLN B CA 1
ATOM 6289 C C . GLN B 1 325 ? -8.711 5.285 -11.023 1 98 325 GLN B C 1
ATOM 6291 O O . GLN B 1 325 ? -9.445 4.336 -11.32 1 98 325 GLN B O 1
ATOM 6296 N N . CYS B 1 326 ? -9.148 6.363 -10.344 1 98 326 CYS B N 1
ATOM 6297 C CA . CYS B 1 326 ? -10.531 6.422 -9.891 1 98 326 CYS B CA 1
ATOM 6298 C C . CYS B 1 326 ? -11.492 6.445 -11.07 1 98 326 CYS B C 1
ATOM 6300 O O . CYS B 1 326 ? -12.477 5.707 -11.094 1 98 326 CYS B O 1
ATOM 6302 N N . ASN B 1 327 ? -11.219 7.285 -12.031 1 98.44 327 ASN B N 1
ATOM 6303 C CA . ASN B 1 327 ? -12.117 7.375 -13.18 1 98.44 327 ASN B CA 1
ATOM 6304 C C . ASN B 1 327 ? -12.086 6.102 -14.016 1 98.44 327 ASN B C 1
ATOM 6306 O O . ASN B 1 327 ? -13.102 5.707 -14.594 1 98.44 327 ASN B O 1
ATOM 6310 N N . THR B 1 328 ? -10.906 5.449 -14.141 1 98.56 328 THR B N 1
ATOM 6311 C CA . THR B 1 328 ? -10.781 4.168 -14.82 1 98.56 328 THR B CA 1
ATOM 6312 C C . THR B 1 328 ? -11.641 3.104 -14.141 1 98.56 328 THR B C 1
ATOM 6314 O O . THR B 1 328 ? -12.391 2.387 -14.805 1 98.56 328 THR B O 1
ATOM 6317 N N . ALA B 1 329 ? -11.516 3.029 -12.828 1 98.38 329 ALA B N 1
ATOM 6318 C CA . ALA B 1 329 ? -12.297 2.062 -12.062 1 98.38 329 ALA B CA 1
ATOM 6319 C C . ALA B 1 329 ? -13.789 2.316 -12.211 1 98.38 329 ALA B C 1
ATOM 6321 O O . ALA B 1 329 ? -14.586 1.377 -12.234 1 98.38 329 ALA B O 1
ATOM 6322 N N . LEU B 1 330 ? -14.172 3.631 -12.266 1 98.5 330 LEU B N 1
ATOM 6323 C CA . LEU B 1 330 ? -15.57 3.99 -12.469 1 98.5 330 LEU B CA 1
ATOM 6324 C C . LEU B 1 330 ? -16.094 3.404 -13.773 1 98.5 330 LEU B C 1
ATOM 6326 O O . LEU B 1 330 ? -17.188 2.809 -13.797 1 98.5 330 LEU B O 1
ATOM 6330 N N . ALA B 1 331 ? -15.352 3.576 -14.812 1 98.5 331 ALA B N 1
ATOM 6331 C CA . ALA B 1 331 ? -15.75 3.043 -16.109 1 98.5 331 ALA B CA 1
ATOM 6332 C C . ALA B 1 331 ? -15.867 1.521 -16.062 1 98.5 331 ALA B C 1
ATOM 6334 O O . ALA B 1 331 ? -16.797 0.948 -16.625 1 98.5 331 ALA B O 1
ATOM 6335 N N . GLN B 1 332 ? -14.977 0.88 -15.469 1 98.19 332 GLN B N 1
ATOM 6336 C CA . GLN B 1 332 ? -14.961 -0.575 -15.375 1 98.19 332 GLN B CA 1
ATOM 6337 C C . GLN B 1 332 ? -16.109 -1.086 -14.508 1 98.19 332 GLN B C 1
ATOM 6339 O O . GLN B 1 332 ? -16.719 -2.104 -14.828 1 98.19 332 GLN B O 1
ATOM 6344 N N . LEU B 1 333 ? -16.344 -0.364 -13.406 1 98.38 333 LEU B N 1
ATOM 6345 C CA . LEU B 1 333 ? -17.453 -0.712 -12.539 1 98.38 333 LEU B CA 1
ATOM 6346 C C . LEU B 1 333 ? -18.781 -0.663 -13.305 1 98.38 333 LEU B C 1
ATOM 6348 O O . LEU B 1 333 ? -19.641 -1.527 -13.125 1 98.38 333 LEU B O 1
ATOM 6352 N N . ARG B 1 334 ? -18.922 0.314 -14.125 1 98.25 334 ARG B N 1
ATOM 6353 C CA . ARG B 1 334 ? -20.141 0.472 -14.93 1 98.25 334 ARG B CA 1
ATOM 6354 C C . ARG B 1 334 ? -20.266 -0.647 -15.953 1 98.25 334 ARG B C 1
ATOM 6356 O O . ARG B 1 334 ? -21.375 -1.09 -16.266 1 98.25 334 ARG B O 1
ATOM 6363 N N . ILE B 1 335 ? -19.141 -1.169 -16.484 1 97.81 335 ILE B N 1
ATOM 6364 C CA . ILE B 1 335 ? -19.156 -2.352 -17.344 1 97.81 335 ILE B CA 1
ATOM 6365 C C . ILE B 1 335 ? -19.641 -3.559 -16.547 1 97.81 335 ILE B C 1
ATOM 6367 O O . ILE B 1 335 ? -20.516 -4.297 -17.016 1 97.81 335 ILE B O 1
ATOM 6371 N N . LEU B 1 336 ? -19.125 -3.762 -15.328 1 97.5 336 LEU B N 1
ATOM 6372 C CA . LEU B 1 336 ? -19.5 -4.898 -14.5 1 97.5 336 LEU B CA 1
ATOM 6373 C C . LEU B 1 336 ? -21 -4.898 -14.219 1 97.5 336 LEU B C 1
ATOM 6375 O O . LEU B 1 336 ? -21.625 -5.957 -14.141 1 97.5 336 LEU B O 1
ATOM 6379 N N . LYS B 1 337 ? -21.531 -3.719 -14.07 1 96.75 337 LYS B N 1
ATOM 6380 C CA . LYS B 1 337 ? -22.938 -3.555 -13.734 1 96.75 337 LYS B CA 1
ATOM 6381 C C . LYS B 1 337 ? -23.828 -3.791 -14.945 1 96.75 337 LYS B C 1
ATOM 6383 O O . LYS B 1 337 ? -25.016 -4.082 -14.805 1 96.75 337 LYS B O 1
ATOM 6388 N N . SER B 1 338 ? -23.328 -3.83 -16.109 1 97.38 338 SER B N 1
ATOM 6389 C CA . SER B 1 338 ? -24.078 -3.883 -17.344 1 97.38 338 SER B CA 1
ATOM 6390 C C . SER B 1 338 ? -24.359 -5.324 -17.766 1 97.38 338 SER B C 1
ATOM 6392 O O . SER B 1 338 ? -23.875 -6.262 -17.141 1 97.38 338 SER B O 1
ATOM 6394 N N . GLU B 1 339 ? -25.125 -5.469 -18.891 1 97.38 339 GLU B N 1
ATOM 6395 C CA . GLU B 1 339 ? -25.375 -6.773 -19.484 1 97.38 339 GLU B CA 1
ATOM 6396 C C . GLU B 1 339 ? -24.094 -7.391 -20.031 1 97.38 339 GLU B C 1
ATOM 6398 O O . GLU B 1 339 ? -23.906 -8.602 -19.953 1 97.38 339 GLU B O 1
ATOM 6403 N N . TYR B 1 340 ? -23.297 -6.566 -20.516 1 96.75 340 TYR B N 1
ATOM 6404 C CA . TYR B 1 340 ? -22.016 -7.059 -21.016 1 96.75 340 TYR B CA 1
ATOM 6405 C C . TYR B 1 340 ? -21.188 -7.66 -19.875 1 96.75 340 TYR B C 1
ATOM 6407 O O . TYR B 1 340 ? -20.531 -8.68 -20.062 1 96.75 340 TYR B O 1
ATOM 6415 N N . GLY B 1 341 ? -21.234 -7.012 -18.719 1 96.56 341 GLY B N 1
ATOM 6416 C CA . GLY B 1 341 ? -20.578 -7.578 -17.547 1 96.56 341 GLY B CA 1
ATOM 6417 C C . GLY B 1 341 ? -21.062 -8.977 -17.219 1 96.56 341 GLY B C 1
ATOM 6418 O O . GLY B 1 341 ? -20.25 -9.859 -16.906 1 96.56 341 GLY B O 1
ATOM 6419 N N . ASN B 1 342 ? -22.328 -9.203 -17.328 1 96.94 342 ASN B N 1
ATOM 6420 C CA . ASN B 1 342 ? -22.891 -10.531 -17.109 1 96.94 342 ASN B CA 1
ATOM 6421 C C . ASN B 1 342 ? -22.406 -11.531 -18.156 1 96.94 342 ASN B C 1
ATOM 6423 O O . ASN B 1 342 ? -22.078 -12.672 -17.828 1 96.94 342 ASN B O 1
ATOM 6427 N N . GLN B 1 343 ? -22.312 -11.086 -19.344 1 97.25 343 GLN B N 1
ATOM 6428 C CA . GLN B 1 343 ? -21.891 -11.945 -20.438 1 97.25 343 GLN B CA 1
ATOM 6429 C C . GLN B 1 343 ? -20.453 -12.406 -20.25 1 97.25 343 GLN B C 1
ATOM 6431 O O . GLN B 1 343 ? -20.141 -13.586 -20.438 1 97.25 343 GLN B O 1
ATOM 6436 N N . ILE B 1 344 ? -19.625 -11.492 -19.922 1 96.31 344 ILE B N 1
ATOM 6437 C CA . ILE B 1 344 ? -18.219 -11.859 -19.828 1 96.31 344 ILE B CA 1
ATOM 6438 C C . ILE B 1 344 ? -17.984 -12.719 -18.594 1 96.31 344 ILE B C 1
ATOM 6440 O O . ILE B 1 344 ? -17.125 -13.602 -18.594 1 96.31 344 ILE B O 1
ATOM 6444 N N . ARG B 1 345 ? -18.719 -12.555 -17.484 1 96.38 345 ARG B N 1
ATOM 6445 C CA . ARG B 1 345 ? -18.656 -13.445 -16.328 1 96.38 345 ARG B CA 1
ATOM 6446 C C . ARG B 1 345 ? -19.047 -14.867 -16.719 1 96.38 345 ARG B C 1
ATOM 6448 O O . ARG B 1 345 ? -18.375 -15.828 -16.328 1 96.38 345 ARG B O 1
ATOM 6455 N N . ASN B 1 346 ? -20.094 -14.953 -17.453 1 96.56 346 ASN B N 1
ATOM 6456 C CA . ASN B 1 346 ? -20.562 -16.266 -17.891 1 96.56 346 ASN B CA 1
ATOM 6457 C C . ASN B 1 346 ? -19.578 -16.938 -18.844 1 96.56 346 ASN B C 1
ATOM 6459 O O . ASN B 1 346 ? -19.391 -18.156 -18.781 1 96.56 346 ASN B O 1
ATOM 6463 N N . LYS B 1 347 ? -19.031 -16.141 -19.703 1 97.06 347 LYS B N 1
ATOM 6464 C CA . LYS B 1 347 ? -18.062 -16.672 -20.656 1 97.06 347 LYS B CA 1
ATOM 6465 C C . LYS B 1 347 ? -16.859 -17.25 -19.938 1 97.06 347 LYS B C 1
ATOM 6467 O O . LYS B 1 347 ? -16.297 -18.266 -20.375 1 97.06 347 LYS B O 1
ATOM 6472 N N . CYS B 1 348 ? -16.453 -16.641 -18.906 1 95.62 348 CYS B N 1
ATOM 6473 C CA . CYS B 1 348 ? -15.344 -17.156 -18.109 1 95.62 348 CYS B CA 1
ATOM 6474 C C . CYS B 1 348 ? -15.672 -18.531 -17.562 1 95.62 348 CYS B C 1
ATOM 6476 O O . CYS B 1 348 ? -14.828 -19.438 -17.578 1 95.62 348 CYS B O 1
ATOM 6478 N N . ILE B 1 349 ? -16.859 -18.734 -17.094 1 96.25 349 ILE B N 1
ATOM 6479 C CA . ILE B 1 349 ? -17.312 -20 -16.531 1 96.25 349 ILE B CA 1
ATOM 6480 C C . ILE B 1 349 ? -17.406 -21.047 -17.641 1 96.25 349 ILE B C 1
ATOM 6482 O O . ILE B 1 349 ? -17.031 -22.203 -17.438 1 96.25 349 ILE B O 1
ATOM 6486 N N . GLU B 1 350 ? -17.844 -20.625 -18.766 1 97.56 350 GLU B N 1
ATOM 6487 C CA . GLU B 1 350 ? -17.906 -21.531 -19.922 1 97.56 350 GLU B CA 1
ATOM 6488 C C . GLU B 1 350 ? -16.516 -22.031 -20.297 1 97.56 350 GLU B C 1
ATOM 6490 O O . GLU B 1 350 ? -16.328 -23.219 -20.578 1 97.56 350 GLU B O 1
ATOM 6495 N N . ASN B 1 351 ? -15.602 -21.078 -20.359 1 97.81 351 ASN B N 1
ATOM 6496 C CA . ASN B 1 351 ? -14.219 -21.453 -20.656 1 97.81 351 ASN B CA 1
ATOM 6497 C C . ASN B 1 351 ? -13.672 -22.438 -19.641 1 97.81 351 ASN B C 1
ATOM 6499 O O . ASN B 1 351 ? -12.984 -23.391 -20 1 97.81 351 ASN B O 1
ATOM 6503 N N . TYR B 1 352 ? -13.992 -22.219 -18.375 1 97.88 352 TYR B N 1
ATOM 6504 C CA . TYR B 1 352 ? -13.562 -23.094 -17.297 1 97.88 352 TYR B CA 1
ATOM 6505 C C . TYR B 1 352 ? -14.102 -24.516 -17.5 1 97.88 352 TYR B C 1
ATOM 6507 O O . TYR B 1 352 ? -13.344 -25.484 -17.484 1 97.88 352 TYR B O 1
ATOM 6515 N N . ASN B 1 353 ? -15.367 -24.609 -17.719 1 98.12 353 ASN B N 1
ATOM 6516 C CA . ASN B 1 353 ? -16.031 -25.906 -17.844 1 98.12 353 ASN B CA 1
ATOM 6517 C C . ASN B 1 353 ? -15.539 -26.656 -19.078 1 98.12 353 ASN B C 1
ATOM 6519 O O . ASN B 1 353 ? -15.32 -27.875 -19.031 1 98.12 353 ASN B O 1
ATOM 6523 N N . TYR B 1 354 ? -15.398 -25.922 -20.125 1 98.44 354 TYR B N 1
ATOM 6524 C CA . TYR B 1 354 ? -14.922 -26.5 -21.375 1 98.44 354 TYR B CA 1
ATOM 6525 C C . TYR B 1 354 ? -13.531 -27.094 -21.219 1 98.44 354 TYR B C 1
ATOM 6527 O O . TYR B 1 354 ? -13.289 -28.234 -21.594 1 98.44 354 TYR B O 1
ATOM 6535 N N . THR B 1 355 ? -12.648 -26.375 -20.672 1 98.44 355 THR B N 1
ATOM 6536 C CA . THR B 1 355 ? -11.258 -26.766 -20.516 1 98.44 355 THR B CA 1
ATOM 6537 C C . THR B 1 355 ? -11.117 -27.906 -19.5 1 98.44 355 THR B C 1
ATOM 6539 O O . THR B 1 355 ? -10.352 -28.844 -19.703 1 98.44 355 THR B O 1
ATOM 6542 N N . LYS B 1 356 ? -11.836 -27.766 -18.375 1 98.31 356 LYS B N 1
ATOM 6543 C CA . LYS B 1 356 ? -11.812 -28.797 -17.344 1 98.31 356 LYS B CA 1
ATOM 6544 C C . LYS B 1 356 ? -12.219 -30.156 -17.922 1 98.31 356 LYS B C 1
ATOM 6546 O O . LYS B 1 356 ? -11.578 -31.172 -17.641 1 98.31 356 LYS B O 1
ATOM 6551 N N . LYS B 1 357 ? -13.258 -30.172 -18.656 1 98.19 357 LYS B N 1
ATOM 6552 C CA . LYS B 1 357 ? -13.734 -31.406 -19.266 1 98.19 357 LYS B CA 1
ATOM 6553 C C . LYS B 1 357 ? -12.648 -32.062 -20.125 1 98.19 357 LYS B C 1
ATOM 6555 O O . LYS B 1 357 ? -12.406 -33.25 -20.031 1 98.19 357 LYS B O 1
ATOM 6560 N N . LYS B 1 358 ? -12.016 -31.297 -20.906 1 98.38 358 LYS B N 1
ATOM 6561 C CA . LYS B 1 358 ? -11 -31.812 -21.812 1 98.38 358 LYS B CA 1
ATOM 6562 C C . LYS B 1 358 ? -9.789 -32.344 -21.047 1 98.38 358 LYS B C 1
ATOM 6564 O O . LYS B 1 358 ? -9.234 -33.375 -21.391 1 98.38 358 LYS B O 1
ATOM 6569 N N . LEU B 1 359 ? -9.367 -31.641 -20.078 1 98.44 359 LEU B N 1
ATOM 6570 C CA . LEU B 1 359 ? -8.227 -32.062 -19.281 1 98.44 359 LEU B CA 1
ATOM 6571 C C . LEU B 1 359 ? -8.555 -33.312 -18.484 1 98.44 359 LEU B C 1
ATOM 6573 O O . LEU B 1 359 ? -7.723 -34.219 -18.375 1 98.44 359 LEU B O 1
ATOM 6577 N N . ASN B 1 360 ? -9.781 -33.344 -17.938 1 98 360 ASN B N 1
ATOM 6578 C CA . ASN B 1 360 ? -10.219 -34.531 -17.219 1 98 360 ASN B CA 1
ATOM 6579 C C . ASN B 1 360 ? -10.266 -35.75 -18.141 1 98 360 ASN B C 1
ATOM 6581 O O . ASN B 1 360 ? -9.906 -36.844 -17.734 1 98 360 ASN B O 1
ATOM 6585 N N . ASP B 1 361 ? -10.719 -35.562 -19.312 1 98.19 361 ASP B N 1
ATOM 6586 C CA . ASP B 1 361 ? -10.789 -36.656 -20.297 1 98.19 361 ASP B CA 1
ATOM 6587 C C . ASP B 1 361 ? -9.398 -37.219 -20.578 1 98.19 361 ASP B C 1
ATOM 6589 O O . ASP B 1 361 ? -9.266 -38.406 -20.922 1 98.19 361 ASP B O 1
ATOM 6593 N N . LEU B 1 362 ? -8.406 -36.406 -20.453 1 98.19 362 LEU B N 1
ATOM 6594 C CA . LEU B 1 362 ? -7.031 -36.812 -20.688 1 98.19 362 LEU B CA 1
ATOM 6595 C C . LEU B 1 362 ? -6.418 -37.375 -19.406 1 98.19 362 LEU B C 1
ATOM 6597 O O . LEU B 1 362 ? -5.273 -37.844 -19.422 1 98.19 362 LEU B O 1
ATOM 6601 N N . GLY B 1 363 ? -7.172 -37.281 -18.25 1 97.81 363 GLY B N 1
ATOM 6602 C CA . GLY B 1 363 ? -6.738 -37.906 -17.016 1 97.81 363 GLY B CA 1
ATOM 6603 C C . GLY B 1 363 ? -6.086 -36.938 -16.047 1 97.81 363 GLY B C 1
ATOM 6604 O O . GLY B 1 363 ? -5.574 -37.344 -15.008 1 97.81 363 GLY B O 1
ATOM 6605 N N . TYR B 1 364 ? -6.102 -35.688 -16.328 1 98.25 364 TYR B N 1
ATOM 6606 C CA . TYR B 1 364 ? -5.473 -34.688 -15.438 1 98.25 364 TYR B CA 1
ATOM 6607 C C . TYR B 1 364 ? -6.43 -34.25 -14.336 1 98.25 364 TYR B C 1
ATOM 6609 O O . TYR B 1 364 ? -7.648 -34.25 -14.523 1 98.25 364 TYR B O 1
ATOM 6617 N N . LYS B 1 365 ? -5.871 -33.938 -13.219 1 97.5 365 LYS B N 1
ATOM 6618 C CA . LYS B 1 365 ? -6.652 -33.531 -12.055 1 97.5 365 LYS B CA 1
ATOM 6619 C C . LYS B 1 365 ? -6.789 -32.031 -11.992 1 97.5 365 LYS B C 1
ATOM 6621 O O . LYS B 1 365 ? -5.789 -31.312 -11.906 1 97.5 365 LYS B O 1
ATOM 6626 N N . ILE B 1 366 ? -7.996 -31.547 -12.062 1 97.5 366 ILE B N 1
ATOM 6627 C CA . ILE B 1 366 ? -8.32 -30.141 -11.875 1 97.5 366 ILE B CA 1
ATOM 6628 C C . ILE B 1 366 ? -8.922 -29.922 -10.484 1 97.5 366 ILE B C 1
ATOM 6630 O O . ILE B 1 366 ? -9.867 -30.609 -10.102 1 97.5 366 ILE B O 1
ATOM 6634 N N . ILE B 1 367 ? -8.375 -28.938 -9.734 1 95.56 367 ILE B N 1
ATOM 6635 C CA . ILE B 1 367 ? -8.844 -28.688 -8.375 1 95.56 367 ILE B CA 1
ATOM 6636 C C . ILE B 1 367 ? -9.68 -27.406 -8.359 1 95.56 367 ILE B C 1
ATOM 6638 O O . ILE B 1 367 ? -9.477 -26.516 -9.188 1 95.56 367 ILE B O 1
ATOM 6642 N N . GLY B 1 368 ? -10.648 -27.375 -7.383 1 94.88 368 GLY B N 1
ATOM 6643 C CA . GLY B 1 368 ? -11.422 -26.172 -7.145 1 94.88 368 GLY B CA 1
ATOM 6644 C C . GLY B 1 368 ? -12.758 -26.156 -7.852 1 94.88 368 GLY B C 1
ATOM 6645 O O . GLY B 1 368 ? -13.289 -27.219 -8.211 1 94.88 368 GLY B O 1
ATOM 6646 N N . ASN B 1 369 ? -13.328 -24.906 -7.895 1 93.62 369 ASN B N 1
ATOM 6647 C CA . ASN B 1 369 ? -14.656 -24.672 -8.445 1 93.62 369 ASN B CA 1
ATOM 6648 C C . ASN B 1 369 ? -14.617 -23.688 -9.609 1 93.62 369 ASN B C 1
ATOM 6650 O O . ASN B 1 369 ? -13.617 -22.984 -9.797 1 93.62 369 ASN B O 1
ATOM 6654 N N . PRO B 1 370 ? -15.688 -23.75 -10.422 1 96 370 PRO B N 1
ATOM 6655 C CA . PRO B 1 370 ? -15.703 -22.859 -11.578 1 96 370 PRO B CA 1
ATOM 6656 C C . PRO B 1 370 ? -15.492 -21.391 -11.188 1 96 370 PRO B C 1
ATOM 6658 O O . PRO B 1 370 ? -16.25 -20.844 -10.375 1 96 370 PRO B O 1
ATOM 6661 N N . CYS B 1 371 ? -14.555 -20.781 -11.672 1 96.69 371 CYS B N 1
ATOM 6662 C CA . CYS B 1 371 ? -14.133 -19.391 -11.508 1 96.69 371 CYS B CA 1
ATOM 6663 C C . CYS B 1 371 ? -13.078 -19.016 -12.539 1 96.69 371 CYS B C 1
ATOM 6665 O O . CYS B 1 371 ? -12.719 -19.828 -13.391 1 96.69 371 CYS B O 1
ATOM 6667 N N . PRO B 1 372 ? -12.602 -17.797 -12.562 1 95.75 372 PRO B N 1
ATOM 6668 C CA . PRO B 1 372 ? -11.609 -17.406 -13.57 1 95.75 372 PRO B CA 1
ATOM 6669 C C . PRO B 1 372 ? -10.25 -18.062 -13.344 1 95.75 372 PRO B C 1
ATOM 6671 O O . PRO B 1 372 ? -9.375 -17.984 -14.211 1 95.75 372 PRO B O 1
ATOM 6674 N N . ILE B 1 373 ? -10.055 -18.75 -12.258 1 97.38 373 ILE B N 1
ATOM 6675 C CA . ILE B 1 373 ? -8.797 -19.422 -11.93 1 97.38 373 ILE B CA 1
ATOM 6676 C C . ILE B 1 373 ? -8.953 -20.938 -12.117 1 97.38 373 ILE B C 1
ATOM 6678 O O . ILE B 1 373 ? -9.867 -21.547 -11.555 1 97.38 373 ILE B O 1
ATOM 6682 N N . MET B 1 374 ? -8.109 -21.5 -12.93 1 98.06 374 MET B N 1
ATOM 6683 C CA . MET B 1 374 ? -8.078 -22.953 -13.062 1 98.06 374 MET B CA 1
ATOM 6684 C C . MET B 1 374 ? -6.754 -23.531 -12.57 1 98.06 374 MET B C 1
ATOM 6686 O O . MET B 1 374 ? -5.688 -23.047 -12.945 1 98.06 374 MET B O 1
ATOM 6690 N N . ILE B 1 375 ? -6.859 -24.516 -11.766 1 98 375 ILE B N 1
ATOM 6691 C CA . ILE B 1 375 ? -5.676 -25.125 -11.18 1 98 375 ILE B CA 1
ATOM 6692 C C . ILE B 1 375 ? -5.508 -26.547 -11.719 1 98 375 ILE B C 1
ATOM 6694 O O . ILE B 1 375 ? -6.371 -27.406 -11.516 1 98 375 ILE B O 1
ATOM 6698 N N . VAL B 1 376 ? -4.43 -26.797 -12.398 1 98.31 376 VAL B N 1
ATOM 6699 C CA . VAL B 1 376 ? -4.047 -28.141 -12.812 1 98.31 376 VAL B CA 1
ATOM 6700 C C . VAL B 1 376 ? -3.018 -28.703 -11.828 1 98.31 376 VAL B C 1
ATOM 6702 O O . VAL B 1 376 ? -1.896 -28.203 -11.742 1 98.31 376 VAL B O 1
ATOM 6705 N N . TYR B 1 377 ? -3.383 -29.75 -11.141 1 97.5 377 TYR B N 1
ATOM 6706 C CA . TYR B 1 377 ? -2.498 -30.344 -10.148 1 97.5 377 TYR B CA 1
ATOM 6707 C C . TYR B 1 377 ? -1.346 -31.078 -10.812 1 97.5 377 TYR B C 1
ATOM 6709 O O . TYR B 1 377 ? -1.56 -31.891 -11.727 1 97.5 377 TYR B O 1
ATOM 6717 N N . ILE B 1 378 ? -0.096 -30.781 -10.344 1 97.31 378 ILE B N 1
ATOM 6718 C CA . ILE B 1 378 ? 1.088 -31.438 -10.891 1 97.31 378 ILE B CA 1
ATOM 6719 C C . ILE B 1 378 ? 1.746 -32.312 -9.82 1 97.31 378 ILE B C 1
ATOM 6721 O O . ILE B 1 378 ? 2.141 -33.438 -10.094 1 97.31 378 ILE B O 1
ATOM 6725 N N . GLY B 1 379 ? 1.939 -31.734 -8.562 1 95.25 379 GLY B N 1
ATOM 6726 C CA . GLY B 1 379 ? 2.576 -32.469 -7.477 1 95.25 379 GLY B CA 1
ATOM 6727 C C . GLY B 1 379 ? 4.059 -32.188 -7.352 1 95.25 379 GLY B C 1
ATOM 6728 O O . GLY B 1 379 ? 4.453 -31.25 -6.637 1 95.25 379 GLY B O 1
ATOM 6729 N N . ASN B 1 380 ? 4.879 -32.812 -8.188 1 93.31 380 ASN B N 1
ATOM 6730 C CA . ASN B 1 380 ? 6.332 -32.656 -8.133 1 93.31 380 ASN B CA 1
ATOM 6731 C C . ASN B 1 380 ? 6.781 -31.281 -8.602 1 93.31 380 ASN B C 1
ATOM 6733 O O . ASN B 1 380 ? 6.41 -30.844 -9.695 1 93.31 380 ASN B O 1
ATOM 6737 N N . GLU B 1 381 ? 7.629 -30.594 -7.758 1 90.81 381 GLU B N 1
ATOM 6738 C CA . GLU B 1 381 ? 8.062 -29.234 -8.047 1 90.81 381 GLU B CA 1
ATOM 6739 C C . GLU B 1 381 ? 8.898 -29.172 -9.328 1 90.81 381 GLU B C 1
ATOM 6741 O O . GLU B 1 381 ? 8.766 -28.25 -10.125 1 90.81 381 GLU B O 1
ATOM 6746 N N . ILE B 1 382 ? 9.766 -30.141 -9.555 1 89.75 382 ILE B N 1
ATOM 6747 C CA . ILE B 1 382 ? 10.656 -30.141 -10.703 1 89.75 382 ILE B CA 1
ATOM 6748 C C . ILE B 1 382 ? 9.844 -30.328 -11.984 1 89.75 382 ILE B C 1
ATOM 6750 O O . ILE B 1 382 ? 10.07 -29.641 -12.984 1 89.75 382 ILE B O 1
ATOM 6754 N N . ILE B 1 383 ? 8.93 -31.266 -11.945 1 93.5 383 ILE B N 1
ATOM 6755 C CA . ILE B 1 383 ? 8.055 -31.469 -13.094 1 93.5 383 ILE B CA 1
ATOM 6756 C C . ILE B 1 383 ? 7.27 -30.188 -13.375 1 93.5 383 ILE B C 1
ATOM 6758 O O . ILE B 1 383 ? 7.109 -29.797 -14.539 1 93.5 383 ILE B O 1
ATOM 6762 N N . CYS B 1 384 ? 6.797 -29.531 -12.344 1 94.69 384 CYS B N 1
ATOM 6763 C CA . CYS B 1 384 ? 6.039 -28.297 -12.5 1 94.69 384 CYS B CA 1
ATOM 6764 C C . CYS B 1 384 ? 6.883 -27.219 -13.172 1 94.69 384 CYS B C 1
ATOM 6766 O O . CYS B 1 384 ? 6.402 -26.516 -14.055 1 94.69 384 CYS B O 1
ATOM 6768 N N . ARG B 1 385 ? 8.133 -27.125 -12.766 1 91.56 385 ARG B N 1
ATOM 6769 C CA . ARG B 1 385 ? 9.047 -26.156 -13.359 1 91.56 385 ARG B CA 1
ATOM 6770 C C . ARG B 1 385 ? 9.289 -26.453 -14.836 1 91.56 385 ARG B C 1
ATOM 6772 O O . ARG B 1 385 ? 9.32 -25.547 -15.672 1 91.56 385 ARG B O 1
ATOM 6779 N N . LEU B 1 386 ? 9.492 -27.734 -15.102 1 92.31 386 LEU B N 1
ATOM 6780 C CA . LEU B 1 386 ? 9.711 -28.172 -16.484 1 92.31 386 LEU B CA 1
ATOM 6781 C C . LEU B 1 386 ? 8.484 -27.859 -17.344 1 92.31 386 LEU B C 1
ATOM 6783 O O . LEU B 1 386 ? 8.617 -27.328 -18.438 1 92.31 386 LEU B O 1
ATOM 6787 N N . VAL B 1 387 ? 7.352 -28.188 -16.797 1 95.81 387 VAL B N 1
ATOM 6788 C CA . VAL B 1 387 ? 6.117 -27.953 -17.531 1 95.81 387 VAL B CA 1
ATOM 6789 C C . VAL B 1 387 ? 5.965 -26.453 -17.797 1 95.81 387 VAL B C 1
ATOM 6791 O O . VAL B 1 387 ? 5.664 -26.047 -18.938 1 95.81 387 VAL B O 1
ATOM 6794 N N . SER B 1 388 ? 6.141 -25.625 -16.812 1 93.81 388 SER B N 1
ATOM 6795 C CA . SER B 1 388 ? 6 -24.172 -16.953 1 93.81 388 SER B CA 1
ATOM 6796 C C . SER B 1 388 ? 6.934 -23.625 -18.031 1 93.81 388 SER B C 1
ATOM 6798 O O . SER B 1 388 ? 6.52 -22.828 -18.875 1 93.81 388 SER B O 1
ATOM 6800 N N . ARG B 1 389 ? 8.156 -24.062 -18 1 91.94 389 ARG B N 1
ATOM 6801 C CA . ARG B 1 389 ? 9.156 -23.609 -18.953 1 91.94 389 ARG B CA 1
ATOM 6802 C C . ARG B 1 389 ? 8.812 -24.078 -20.359 1 91.94 389 ARG B C 1
ATOM 6804 O O . ARG B 1 389 ? 8.812 -23.281 -21.312 1 91.94 389 ARG B O 1
ATOM 6811 N N . LEU B 1 390 ? 8.523 -25.328 -20.484 1 93.12 390 LEU B N 1
ATOM 6812 C CA . LEU B 1 390 ? 8.25 -25.906 -21.812 1 93.12 390 LEU B CA 1
ATOM 6813 C C . LEU B 1 390 ? 6.957 -25.344 -22.391 1 93.12 390 LEU B C 1
ATOM 6815 O O . LEU B 1 390 ? 6.84 -25.172 -23.594 1 93.12 390 LEU B O 1
ATOM 6819 N N . MET B 1 391 ? 5.992 -25.047 -21.531 1 95.06 391 MET B N 1
ATOM 6820 C CA . MET B 1 391 ? 4.793 -24.359 -22 1 95.06 391 MET B CA 1
ATOM 6821 C C . MET B 1 391 ? 5.148 -23.031 -22.656 1 95.06 391 MET B C 1
ATOM 6823 O O . MET B 1 391 ? 4.676 -22.719 -23.75 1 95.06 391 MET B O 1
ATOM 6827 N N . MET B 1 392 ? 5.977 -22.25 -21.984 1 91.94 392 MET B N 1
ATOM 6828 C CA . MET B 1 392 ? 6.402 -20.969 -22.516 1 91.94 392 MET B CA 1
ATOM 6829 C C . MET B 1 392 ? 7.148 -21.141 -23.828 1 91.94 392 MET B C 1
ATOM 6831 O O . MET B 1 392 ? 6.926 -20.375 -24.781 1 91.94 392 MET B O 1
ATOM 6835 N N . ASP B 1 393 ? 7.984 -22.156 -23.875 1 90.81 393 ASP B N 1
ATOM 6836 C CA . ASP B 1 393 ? 8.758 -22.438 -25.078 1 90.81 393 ASP B CA 1
ATOM 6837 C C . ASP B 1 393 ? 7.84 -22.781 -26.25 1 90.81 393 ASP B C 1
ATOM 6839 O O . ASP B 1 393 ? 8.227 -22.625 -27.406 1 90.81 393 ASP B O 1
ATOM 6843 N N . ASN B 1 394 ? 6.707 -23.266 -25.891 1 93.12 394 ASN B N 1
ATOM 6844 C CA . ASN B 1 394 ? 5.766 -23.672 -26.922 1 93.12 394 ASN B CA 1
ATOM 6845 C C . ASN B 1 394 ? 4.645 -22.656 -27.109 1 93.12 394 ASN B C 1
ATOM 6847 O O . ASN B 1 394 ? 3.566 -22.984 -27.594 1 93.12 394 ASN B O 1
ATOM 6851 N N . GLY B 1 395 ? 4.816 -21.484 -26.578 1 93.31 395 GLY B N 1
ATOM 6852 C CA . GLY B 1 395 ? 3.951 -20.359 -26.891 1 93.31 395 GLY B CA 1
ATOM 6853 C C . GLY B 1 395 ? 2.729 -20.281 -26 1 93.31 395 GLY B C 1
ATOM 6854 O O . GLY B 1 395 ? 1.722 -19.672 -26.359 1 93.31 395 GLY B O 1
ATOM 6855 N N . VAL B 1 396 ? 2.68 -20.922 -24.938 1 95.94 396 VAL B N 1
ATOM 6856 C CA . VAL B 1 396 ? 1.6 -20.844 -23.969 1 95.94 396 VAL B CA 1
ATOM 6857 C C . VAL B 1 396 ? 2.16 -20.422 -22.609 1 95.94 396 VAL B C 1
ATOM 6859 O O . VAL B 1 396 ? 2.945 -21.156 -22 1 95.94 396 VAL B O 1
ATOM 6862 N N . HIS B 1 397 ? 1.717 -19.297 -22.203 1 93.12 397 HIS B N 1
ATOM 6863 C CA . HIS B 1 397 ? 2.271 -18.734 -20.969 1 93.12 397 HIS B CA 1
ATOM 6864 C C . HIS B 1 397 ? 1.351 -19 -19.781 1 93.12 397 HIS B C 1
ATOM 6866 O O . HIS B 1 397 ? 0.184 -18.594 -19.797 1 93.12 397 HIS B O 1
ATOM 6872 N N . VAL B 1 398 ? 1.856 -19.672 -18.766 1 94 398 VAL B N 1
ATOM 6873 C CA . VAL B 1 398 ? 1.129 -20.031 -17.547 1 94 398 VAL B CA 1
ATOM 6874 C C . VAL B 1 398 ? 2.041 -19.859 -16.328 1 94 398 VAL B C 1
ATOM 6876 O O . VAL B 1 398 ? 3.258 -19.703 -16.484 1 94 398 VAL B O 1
ATOM 6879 N N . ASN B 1 399 ? 1.447 -19.828 -15.156 1 92.81 399 ASN B N 1
ATOM 6880 C CA . ASN B 1 399 ? 2.227 -19.719 -13.93 1 92.81 399 ASN B CA 1
ATOM 6881 C C . ASN B 1 399 ? 2.303 -21.062 -13.195 1 92.81 399 ASN B C 1
ATOM 6883 O O . ASN B 1 399 ? 1.273 -21.672 -12.922 1 92.81 399 ASN B O 1
ATOM 6887 N N . GLY B 1 400 ? 3.566 -21.469 -12.969 1 93.62 400 GLY B N 1
ATOM 6888 C CA . GLY B 1 400 ? 3.771 -22.562 -12.039 1 93.62 400 GLY B CA 1
ATOM 6889 C C . GLY B 1 400 ? 3.891 -22.109 -10.602 1 93.62 400 GLY B C 1
ATOM 6890 O O . GLY B 1 400 ? 4.582 -21.141 -10.305 1 93.62 400 GLY B O 1
ATOM 6891 N N . ILE B 1 401 ? 3.156 -22.781 -9.719 1 92.38 401 ILE B N 1
ATOM 6892 C CA . ILE B 1 401 ? 3.16 -22.453 -8.297 1 92.38 401 ILE B CA 1
ATOM 6893 C C . ILE B 1 401 ? 3.766 -23.609 -7.508 1 92.38 401 ILE B C 1
ATOM 6895 O O . ILE B 1 401 ? 3.35 -24.766 -7.664 1 92.38 401 ILE B O 1
ATOM 6899 N N . GLU B 1 402 ? 4.734 -23.297 -6.738 1 89.38 402 GLU B N 1
ATOM 6900 C CA . GLU B 1 402 ? 5.43 -24.312 -5.973 1 89.38 402 GLU B CA 1
ATOM 6901 C C . GLU B 1 402 ? 5.711 -23.844 -4.547 1 89.38 402 GLU B C 1
ATOM 6903 O O . GLU B 1 402 ? 5.203 -22.812 -4.121 1 89.38 402 GLU B O 1
ATOM 6908 N N . TYR B 1 403 ? 6.395 -24.672 -3.809 1 83.25 403 TYR B N 1
ATOM 6909 C CA . TYR B 1 403 ? 6.82 -24.312 -2.463 1 83.25 403 TYR B CA 1
ATOM 6910 C C . TYR B 1 403 ? 7.688 -23.047 -2.49 1 83.25 403 TYR B C 1
ATOM 6912 O O . TYR B 1 403 ? 8.531 -22.891 -3.377 1 83.25 403 TYR B O 1
ATOM 6920 N N . PRO B 1 404 ? 7.41 -22.078 -1.596 1 80.88 404 PRO B N 1
ATOM 6921 C CA . PRO B 1 404 ? 6.637 -22.172 -0.354 1 80.88 404 PRO B CA 1
ATOM 6922 C C . PRO B 1 404 ? 5.234 -21.578 -0.488 1 80.88 404 PRO B C 1
ATOM 6924 O O . PRO B 1 404 ? 4.535 -21.406 0.512 1 80.88 404 PRO B O 1
ATOM 6927 N N . VAL B 1 405 ? 4.793 -21.266 -1.665 1 81.75 405 VAL B N 1
ATOM 6928 C CA . VAL B 1 405 ? 3.457 -20.719 -1.852 1 81.75 405 VAL B CA 1
ATOM 6929 C C . VAL B 1 405 ? 2.408 -21.781 -1.558 1 81.75 405 VAL B C 1
ATOM 6931 O O . VAL B 1 405 ? 1.351 -21.484 -0.998 1 81.75 405 VAL B O 1
ATOM 6934 N N . VAL B 1 406 ? 2.746 -22.984 -1.98 1 87.25 406 VAL B N 1
ATOM 6935 C CA . VAL B 1 406 ? 1.961 -24.156 -1.615 1 87.25 406 VAL B CA 1
ATOM 6936 C C . VAL B 1 406 ? 2.857 -25.188 -0.93 1 87.25 406 VAL B C 1
ATOM 6938 O O . VAL B 1 406 ? 4.082 -25.031 -0.902 1 87.25 406 VAL B O 1
ATOM 6941 N N . ALA B 1 407 ? 2.303 -26.188 -0.374 1 86.75 407 ALA B N 1
ATOM 6942 C CA . ALA B 1 407 ? 3.08 -27.188 0.359 1 86.75 407 ALA B CA 1
ATOM 6943 C C . ALA B 1 407 ? 4 -27.953 -0.579 1 86.75 407 ALA B C 1
ATOM 6945 O O . ALA B 1 407 ? 3.787 -27.984 -1.793 1 86.75 407 ALA B O 1
ATOM 6946 N N . GLU B 1 408 ? 5.043 -28.625 -0.02 1 88.38 408 GLU B N 1
ATOM 6947 C CA . GLU B 1 408 ? 5.973 -29.438 -0.789 1 88.38 408 GLU B CA 1
ATOM 6948 C C . GLU B 1 408 ? 5.242 -30.578 -1.492 1 88.38 408 GLU B C 1
ATOM 6950 O O . GLU B 1 408 ? 4.344 -31.203 -0.918 1 88.38 408 GLU B O 1
ATOM 6955 N N . ASN B 1 409 ? 5.621 -30.812 -2.672 1 92.25 409 ASN B N 1
ATOM 6956 C CA . ASN B 1 409 ? 5.07 -31.875 -3.502 1 92.25 409 ASN B CA 1
ATOM 6957 C C . ASN B 1 409 ? 3.598 -31.641 -3.822 1 92.25 409 ASN B C 1
ATOM 6959 O O . ASN B 1 409 ? 2.836 -32.594 -4.012 1 92.25 409 ASN B O 1
ATOM 6963 N N . GLU B 1 410 ? 3.184 -30.391 -3.766 1 94.44 410 GLU B N 1
ATOM 6964 C CA . GLU B 1 410 ? 1.821 -30 -4.113 1 94.44 410 GLU B CA 1
ATOM 6965 C C . GLU B 1 410 ? 1.814 -28.922 -5.191 1 94.44 410 GLU B C 1
ATOM 6967 O O . GLU B 1 410 ? 0.913 -28.094 -5.234 1 94.44 410 GLU B O 1
ATOM 6972 N N . ALA B 1 411 ? 2.881 -28.938 -6.023 1 94.94 411 ALA B N 1
ATOM 6973 C CA . ALA B 1 411 ? 3.008 -27.922 -7.074 1 94.94 411 ALA B CA 1
ATOM 6974 C C . ALA B 1 411 ? 1.837 -28 -8.047 1 94.94 411 ALA B C 1
ATOM 6976 O O . ALA B 1 411 ? 1.174 -29.031 -8.156 1 94.94 411 ALA B O 1
ATOM 6977 N N . ARG B 1 412 ? 1.527 -26.922 -8.664 1 96.81 412 ARG B N 1
ATOM 6978 C CA . ARG B 1 412 ? 0.39 -26.844 -9.57 1 96.81 412 ARG B CA 1
ATOM 6979 C C . ARG B 1 412 ? 0.596 -25.75 -10.609 1 96.81 412 ARG B C 1
ATOM 6981 O O . ARG B 1 412 ? 1.433 -24.859 -10.43 1 96.81 412 ARG B O 1
ATOM 6988 N N . LEU B 1 413 ? -0.112 -25.922 -11.68 1 96.75 413 LEU B N 1
ATOM 6989 C CA . LEU B 1 413 ? -0.225 -24.844 -12.664 1 96.75 413 LEU B CA 1
ATOM 6990 C C . LEU B 1 413 ? -1.478 -24.016 -12.414 1 96.75 413 LEU B C 1
ATOM 6992 O O . LEU B 1 413 ? -2.566 -24.562 -12.234 1 96.75 413 LEU B O 1
ATOM 6996 N N . ARG B 1 414 ? -1.298 -22.734 -12.297 1 95.56 414 ARG B N 1
ATOM 6997 C CA . ARG B 1 414 ? -2.42 -21.812 -12.141 1 95.56 414 ARG B CA 1
ATOM 6998 C C . ARG B 1 414 ? -2.674 -21.031 -13.422 1 95.56 414 ARG B C 1
ATOM 7000 O O . ARG B 1 414 ? -1.805 -20.297 -13.891 1 95.56 414 ARG B O 1
ATOM 7007 N N . LEU B 1 415 ? -3.846 -21.25 -14.016 1 96.06 415 LEU B N 1
ATOM 7008 C CA . LEU B 1 415 ? -4.281 -20.531 -15.211 1 96.06 415 LEU B CA 1
ATOM 7009 C C . LEU B 1 415 ? -5.316 -19.469 -14.859 1 96.06 415 LEU B C 1
ATOM 7011 O O . LEU B 1 415 ? -6.199 -19.703 -14.031 1 96.06 415 LEU B O 1
ATOM 7015 N N . ASN B 1 416 ? -5.16 -18.391 -15.445 1 94.75 416 ASN B N 1
ATOM 7016 C CA . ASN B 1 416 ? -6.211 -17.375 -15.438 1 94.75 416 ASN B CA 1
ATOM 7017 C C . ASN B 1 416 ? -6.945 -17.312 -16.766 1 94.75 416 ASN B C 1
ATOM 7019 O O . ASN B 1 416 ? -6.367 -16.906 -17.781 1 94.75 416 ASN B O 1
ATOM 7023 N N . LEU B 1 417 ? -8.172 -17.688 -16.703 1 94.94 417 LEU B N 1
ATOM 7024 C CA . LEU B 1 417 ? -9 -17.734 -17.906 1 94.94 417 LEU B CA 1
ATOM 7025 C C . LEU B 1 417 ? -9.672 -16.391 -18.141 1 94.94 417 LEU B C 1
ATOM 7027 O O . LEU B 1 417 ? -10.148 -15.75 -17.203 1 94.94 417 LEU B O 1
ATOM 7031 N N . GLN B 1 418 ? -9.609 -15.906 -19.312 1 94.06 418 GLN B N 1
ATOM 7032 C CA . GLN B 1 418 ? -10.266 -14.656 -19.688 1 94.06 418 GLN B CA 1
ATOM 7033 C C . GLN B 1 418 ? -11.422 -14.914 -20.656 1 94.06 418 GLN B C 1
ATOM 7035 O O . GLN B 1 418 ? -11.398 -15.883 -21.422 1 94.06 418 GLN B O 1
ATOM 7040 N N . PRO B 1 419 ? -12.383 -14.016 -20.594 1 96.25 419 PRO B N 1
ATOM 7041 C CA . PRO B 1 419 ? -13.492 -14.172 -21.531 1 96.25 419 PRO B CA 1
ATOM 7042 C C . PRO B 1 419 ? -13.062 -13.992 -22.984 1 96.25 419 PRO B C 1
ATOM 7044 O O . PRO B 1 419 ? -13.734 -14.469 -23.906 1 96.25 419 PRO B O 1
ATOM 7047 N N . GLN B 1 420 ? -11.953 -13.414 -23.234 1 95 420 GLN B N 1
ATOM 7048 C CA . GLN B 1 420 ? -11.445 -13.148 -24.578 1 95 420 GLN B CA 1
ATOM 7049 C C . GLN B 1 420 ? -10.766 -14.391 -25.172 1 95 420 GLN B C 1
ATOM 7051 O O . GLN B 1 420 ? -10.477 -14.438 -26.359 1 95 420 GLN B O 1
ATOM 7056 N N . HIS B 1 421 ? -10.492 -15.438 -24.359 1 96.94 421 HIS B N 1
ATOM 7057 C CA . HIS B 1 421 ? -9.984 -16.703 -24.875 1 96.94 421 HIS B CA 1
ATOM 7058 C C . HIS B 1 421 ? -11.062 -17.469 -25.641 1 96.94 421 HIS B C 1
ATOM 7060 O O . HIS B 1 421 ? -12.164 -17.656 -25.125 1 96.94 421 HIS B O 1
ATOM 7066 N N . SER B 1 422 ? -10.727 -17.875 -26.828 1 96.69 422 SER B N 1
ATOM 7067 C CA . SER B 1 422 ? -11.641 -18.688 -27.609 1 96.69 422 SER B CA 1
ATOM 7068 C C . SER B 1 422 ? -11.508 -20.172 -27.25 1 96.69 422 SER B C 1
ATOM 7070 O O . SER B 1 422 ? -10.57 -20.562 -26.562 1 96.69 422 SER B O 1
ATOM 7072 N N . PHE B 1 423 ? -12.508 -20.922 -27.688 1 97.38 423 PHE B N 1
ATOM 7073 C CA . PHE B 1 423 ? -12.414 -22.375 -27.484 1 97.38 423 PHE B CA 1
ATOM 7074 C C . PHE B 1 423 ? -11.195 -22.938 -28.219 1 97.38 423 PHE B C 1
ATOM 7076 O O . PHE B 1 423 ? -10.578 -23.891 -27.75 1 97.38 423 PHE B O 1
ATOM 7083 N N . GLU B 1 424 ? -10.828 -22.281 -29.312 1 97.5 424 GLU B N 1
ATOM 7084 C CA . GLU B 1 424 ? -9.617 -22.688 -30.031 1 97.5 424 GLU B CA 1
ATOM 7085 C C . GLU B 1 424 ? -8.375 -22.453 -29.172 1 97.5 424 GLU B C 1
ATOM 7087 O O . GLU B 1 424 ? -7.457 -23.281 -29.156 1 97.5 424 GLU B O 1
ATOM 7092 N N . ASN B 1 425 ? -8.336 -21.312 -28.5 1 97.25 425 ASN B N 1
ATOM 7093 C CA . ASN B 1 425 ? -7.246 -21.047 -27.562 1 97.25 425 ASN B CA 1
ATOM 7094 C C . ASN B 1 425 ? -7.148 -22.125 -26.484 1 97.25 425 ASN B C 1
ATOM 7096 O O . ASN B 1 425 ? -6.055 -22.578 -26.156 1 97.25 425 ASN B O 1
ATOM 7100 N N . MET B 1 426 ? -8.32 -22.547 -26.031 1 97.5 426 MET B N 1
ATOM 7101 C CA . MET B 1 426 ? -8.359 -23.562 -24.984 1 97.5 426 MET B CA 1
ATOM 7102 C C . MET B 1 426 ? -7.863 -24.906 -25.516 1 97.5 426 MET B C 1
ATOM 7104 O O . MET B 1 426 ? -7.156 -25.625 -24.812 1 97.5 426 MET B O 1
ATOM 7108 N N . ASP B 1 427 ? -8.25 -25.188 -26.719 1 98.12 427 ASP B N 1
ATOM 7109 C CA . ASP B 1 427 ? -7.781 -26.422 -27.344 1 98.12 427 ASP B CA 1
ATOM 7110 C C . ASP B 1 427 ? -6.262 -26.422 -27.484 1 98.12 427 ASP B C 1
ATOM 7112 O O . ASP B 1 427 ? -5.617 -27.453 -27.219 1 98.12 427 ASP B O 1
ATOM 7116 N N . ILE B 1 428 ? -5.738 -25.344 -27.906 1 97.56 428 ILE B N 1
ATOM 7117 C CA . ILE B 1 428 ? -4.293 -25.219 -28.047 1 97.56 428 ILE B CA 1
ATOM 7118 C C . ILE B 1 428 ? -3.623 -25.422 -26.688 1 97.56 428 ILE B C 1
ATOM 7120 O O . ILE B 1 428 ? -2.613 -26.109 -26.594 1 97.56 428 ILE B O 1
ATOM 7124 N N . PHE B 1 429 ? -4.156 -24.844 -25.672 1 97.75 429 PHE B N 1
ATOM 7125 C CA . PHE B 1 429 ? -3.615 -25.047 -24.328 1 97.75 429 PHE B CA 1
ATOM 7126 C C . PHE B 1 429 ? -3.615 -26.516 -23.953 1 97.75 429 PHE B C 1
ATOM 7128 O O . PHE B 1 429 ? -2.594 -27.047 -23.516 1 97.75 429 PHE B O 1
ATOM 7135 N N . VAL B 1 430 ? -4.766 -27.156 -24.094 1 98.31 430 VAL B N 1
ATOM 7136 C CA . VAL B 1 430 ? -4.934 -28.547 -23.672 1 98.31 430 VAL B CA 1
ATOM 7137 C C . VAL B 1 430 ? -3.943 -29.438 -24.406 1 98.31 430 VAL B C 1
ATOM 7139 O O . VAL B 1 430 ? -3.262 -30.266 -23.781 1 98.31 430 VAL B O 1
ATOM 7142 N N . ASP B 1 431 ? -3.824 -29.25 -25.688 1 98.19 431 ASP B N 1
ATOM 7143 C CA . ASP B 1 431 ? -2.938 -30.062 -26.5 1 98.19 431 ASP B CA 1
ATOM 7144 C C . ASP B 1 431 ? -1.476 -29.844 -26.125 1 98.19 431 ASP B C 1
ATOM 7146 O O . ASP B 1 431 ? -0.711 -30.797 -26 1 98.19 431 ASP B O 1
ATOM 7150 N N . THR B 1 432 ? -1.129 -28.594 -26 1 97.62 432 THR B N 1
ATOM 7151 C CA . THR B 1 432 ? 0.245 -28.266 -25.641 1 97.62 432 THR B CA 1
ATOM 7152 C C . THR B 1 432 ? 0.59 -28.797 -24.25 1 97.62 432 THR B C 1
ATOM 7154 O O . THR B 1 432 ? 1.678 -29.328 -24.047 1 97.62 432 THR B O 1
ATOM 7157 N N . PHE B 1 433 ? -0.311 -28.672 -23.328 1 97.88 433 PHE B N 1
ATOM 7158 C CA . PHE B 1 433 ? -0.088 -29.125 -21.969 1 97.88 433 PHE B CA 1
ATOM 7159 C C . PHE B 1 433 ? 0.136 -30.641 -21.922 1 97.88 433 PHE B C 1
ATOM 7161 O O . PHE B 1 433 ? 1.055 -31.109 -21.266 1 97.88 433 PHE B O 1
ATOM 7168 N N . ASP B 1 434 ? -0.705 -31.328 -22.609 1 98.12 434 ASP B N 1
ATOM 7169 C CA . ASP B 1 434 ? -0.588 -32.781 -22.641 1 98.12 434 ASP B CA 1
ATOM 7170 C C . ASP B 1 434 ? 0.781 -33.219 -23.156 1 98.12 434 ASP B C 1
ATOM 7172 O O . ASP B 1 434 ? 1.429 -34.094 -22.562 1 98.12 434 ASP B O 1
ATOM 7176 N N . LYS B 1 435 ? 1.158 -32.625 -24.203 1 97 435 LYS B N 1
ATOM 7177 C CA . LYS B 1 435 ? 2.449 -32.906 -24.828 1 97 435 LYS B CA 1
ATOM 7178 C C . LYS B 1 435 ? 3.598 -32.562 -23.875 1 97 435 LYS B C 1
ATOM 7180 O O . LYS B 1 435 ? 4.488 -33.406 -23.656 1 97 435 LYS B O 1
ATOM 7185 N N . VAL B 1 436 ? 3.568 -31.406 -23.344 1 96.19 436 VAL B N 1
ATOM 7186 C CA . VAL B 1 436 ? 4.645 -30.859 -22.531 1 96.19 436 VAL B CA 1
ATOM 7187 C C . VAL B 1 436 ? 4.723 -31.625 -21.203 1 96.19 436 VAL B C 1
ATOM 7189 O O . VAL B 1 436 ? 5.812 -31.859 -20.672 1 96.19 436 VAL B O 1
ATOM 7192 N N . TYR B 1 437 ? 3.57 -31.938 -20.641 1 97.19 437 TYR B N 1
ATOM 7193 C CA . TYR B 1 437 ? 3.553 -32.688 -19.391 1 97.19 437 TYR B CA 1
ATOM 7194 C C . TYR B 1 437 ? 4.254 -34.031 -19.562 1 97.19 437 TYR B C 1
ATOM 7196 O O . TYR B 1 437 ? 5.113 -34.406 -18.75 1 97.19 437 TYR B O 1
ATOM 7204 N N . LYS B 1 438 ? 3.934 -34.781 -20.594 1 96.69 438 LYS B N 1
ATOM 7205 C CA . LYS B 1 438 ? 4.531 -36.094 -20.859 1 96.69 438 LYS B CA 1
ATOM 7206 C C . LYS B 1 438 ? 6.035 -35.969 -21.109 1 96.69 438 LYS B C 1
ATOM 7208 O O . LYS B 1 438 ? 6.812 -36.781 -20.594 1 96.69 438 LYS B O 1
ATOM 7213 N N . GLN B 1 439 ? 6.359 -34.938 -21.812 1 94.88 439 GLN B N 1
ATOM 7214 C CA . GLN B 1 439 ? 7.777 -34.688 -22.047 1 94.88 439 GLN B CA 1
ATOM 7215 C C . GLN B 1 439 ? 8.5 -34.375 -20.734 1 94.88 439 GLN B C 1
ATOM 7217 O O . GLN B 1 439 ? 9.625 -34.875 -20.516 1 94.88 439 GLN B O 1
ATOM 7222 N N . SER B 1 440 ? 7.934 -33.531 -19.922 1 94.88 440 SER B N 1
ATOM 7223 C CA . SER B 1 440 ? 8.531 -33.156 -18.641 1 94.88 440 SER B CA 1
ATOM 7224 C C . SER B 1 440 ? 8.734 -34.344 -17.734 1 94.88 440 SER B C 1
ATOM 7226 O O . SER B 1 440 ? 9.758 -34.438 -17.047 1 94.88 440 SER B O 1
ATOM 7228 N N . VAL B 1 441 ? 7.758 -35.25 -17.719 1 94.88 441 VAL B N 1
ATOM 7229 C CA . VAL B 1 441 ? 7.863 -36.438 -16.906 1 94.88 441 VAL B CA 1
ATOM 7230 C C . VAL B 1 441 ? 9.031 -37.312 -17.406 1 94.88 441 VAL B C 1
ATOM 7232 O O . VAL B 1 441 ? 9.805 -37.844 -16.594 1 94.88 441 VAL B O 1
ATOM 7235 N N . GLN B 1 442 ? 9.156 -37.375 -18.672 1 93.94 442 GLN B N 1
ATOM 7236 C CA . GLN B 1 442 ? 10.258 -38.156 -19.266 1 93.94 442 GLN B CA 1
ATOM 7237 C C . GLN B 1 442 ? 11.602 -37.531 -18.891 1 93.94 442 GLN B C 1
ATOM 7239 O O . GLN B 1 442 ? 12.531 -38.25 -18.5 1 93.94 442 GLN B O 1
ATOM 7244 N N . ILE B 1 443 ? 11.688 -36.25 -19.047 1 91.62 443 ILE B N 1
ATOM 7245 C CA . ILE B 1 443 ? 12.922 -35.531 -18.719 1 91.62 443 ILE B CA 1
ATOM 7246 C C . ILE B 1 443 ? 13.266 -35.75 -17.25 1 91.62 443 ILE B C 1
ATOM 7248 O O . ILE B 1 443 ? 14.422 -36 -16.906 1 91.62 443 ILE B O 1
ATOM 7252 N N . PHE B 1 444 ? 12.297 -35.625 -16.375 1 91.12 444 PHE B N 1
ATOM 7253 C CA . PHE B 1 444 ? 12.5 -35.812 -14.938 1 91.12 444 PHE B CA 1
ATOM 7254 C C . PHE B 1 444 ? 12.969 -37.219 -14.625 1 91.12 444 PHE B C 1
ATOM 7256 O O . PHE B 1 444 ? 13.883 -37.406 -13.82 1 91.12 444 PHE B O 1
ATOM 7263 N N . GLU B 1 445 ? 12.375 -38.219 -15.234 1 91.69 445 GLU B N 1
ATOM 7264 C CA . GLU B 1 445 ? 12.742 -39.625 -14.992 1 91.69 445 GLU B CA 1
ATOM 7265 C C . GLU B 1 445 ? 14.172 -39.906 -15.445 1 91.69 445 GLU B C 1
ATOM 7267 O O . GLU B 1 445 ? 14.906 -40.625 -14.766 1 91.69 445 GLU B O 1
ATOM 7272 N N . GLU B 1 446 ? 14.523 -39.344 -16.516 1 90 446 GLU B N 1
ATOM 7273 C CA . GLU B 1 446 ? 15.891 -39.5 -17 1 90 446 GLU B CA 1
ATOM 7274 C C . GLU B 1 446 ? 16.891 -38.844 -16.047 1 90 446 GLU B C 1
ATOM 7276 O O . GLU B 1 446 ? 17.938 -39.406 -15.766 1 90 446 GLU B O 1
ATOM 7281 N N . ALA B 1 447 ? 16.531 -37.656 -15.648 1 86.81 447 ALA B N 1
ATOM 7282 C CA . ALA B 1 447 ? 17.375 -36.938 -14.703 1 86.81 447 ALA B CA 1
ATOM 7283 C C . ALA B 1 447 ? 17.484 -37.719 -13.383 1 86.81 447 ALA B C 1
ATOM 7285 O O . ALA B 1 447 ? 18.547 -37.688 -12.742 1 86.81 447 ALA B O 1
ATOM 7286 N N . LEU B 1 448 ? 16.406 -38.25 -12.906 1 88.5 448 LEU B N 1
ATOM 7287 C CA . LEU B 1 448 ? 16.391 -39.062 -11.672 1 88.5 448 LEU B CA 1
ATOM 7288 C C . LEU B 1 448 ? 17.297 -40.25 -11.789 1 88.5 448 LEU B C 1
ATOM 7290 O O . LEU B 1 448 ? 18.016 -40.594 -10.844 1 88.5 448 LEU B O 1
ATOM 7294 N N . GLN B 1 449 ? 17.281 -40.906 -12.93 1 89.81 449 GLN B N 1
ATOM 7295 C CA . GLN B 1 449 ? 18.156 -42.062 -13.172 1 89.81 449 GLN B CA 1
ATOM 7296 C C . GLN B 1 449 ? 19.625 -41.656 -13.148 1 89.81 449 GLN B C 1
ATOM 7298 O O . GLN B 1 449 ? 20.469 -42.344 -12.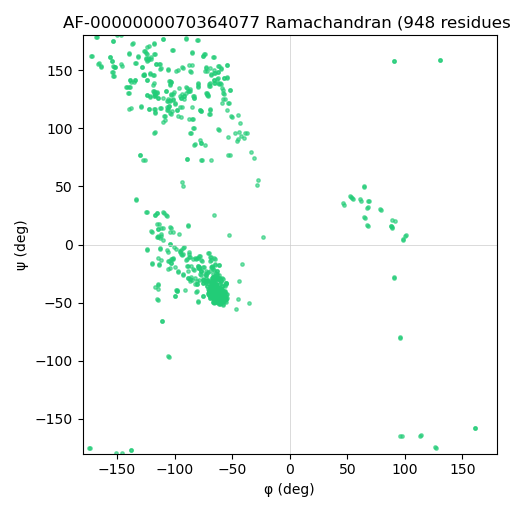562 1 89.81 449 GLN B O 1
ATOM 7303 N N . ASP B 1 450 ? 19.859 -40.562 -13.773 1 86.69 450 ASP B N 1
ATOM 7304 C CA . ASP B 1 450 ? 21.219 -40.031 -13.781 1 86.69 450 ASP B CA 1
ATOM 7305 C C . ASP B 1 450 ? 21.688 -39.719 -12.367 1 86.69 450 ASP B C 1
ATOM 7307 O O . ASP B 1 450 ? 22.844 -40 -12.016 1 86.69 450 ASP B O 1
ATOM 7311 N N . PHE B 1 451 ? 20.844 -39.094 -11.648 1 85.25 451 PHE B N 1
ATOM 7312 C CA . PHE B 1 451 ? 21.156 -38.75 -10.266 1 85.25 451 PHE B CA 1
ATOM 7313 C C . PHE B 1 451 ? 21.438 -39.969 -9.43 1 85.25 451 PHE B C 1
ATOM 7315 O O . PHE B 1 451 ? 22.391 -40 -8.648 1 85.25 451 PHE B O 1
ATOM 7322 N N . GLN B 1 452 ? 20.625 -41 -9.602 1 87.69 452 GLN B N 1
ATOM 7323 C CA . GLN B 1 452 ? 20.797 -42.25 -8.867 1 87.69 452 GLN B CA 1
ATOM 7324 C C . GLN B 1 452 ? 22.125 -42.938 -9.242 1 87.69 452 GLN B C 1
ATOM 7326 O O . GLN B 1 452 ? 22.812 -43.469 -8.375 1 87.69 452 GLN B O 1
ATOM 7331 N N . ASN B 1 453 ? 22.422 -42.875 -10.43 1 89.38 453 ASN B N 1
ATOM 7332 C CA . ASN B 1 453 ? 23.688 -43.438 -10.891 1 89.38 453 ASN B CA 1
ATOM 7333 C C . ASN B 1 453 ? 24.875 -42.719 -10.281 1 89.38 453 ASN B C 1
ATOM 7335 O O . ASN B 1 453 ? 25.859 -43.344 -9.883 1 89.38 453 ASN B O 1
ATOM 7339 N N . LYS B 1 454 ? 24.75 -41.438 -10.25 1 84.56 454 LYS B N 1
ATOM 7340 C CA . LYS B 1 454 ? 25.828 -40.625 -9.672 1 84.56 454 LYS B CA 1
ATOM 7341 C C . LYS B 1 454 ? 25.984 -40.906 -8.18 1 84.56 454 LYS B C 1
ATOM 7343 O O . LYS B 1 454 ? 27.094 -40.938 -7.66 1 84.56 454 LYS B O 1
ATOM 7348 N N . MET B 1 455 ? 24.906 -41 -7.52 1 85.56 455 MET B N 1
ATOM 7349 C CA . MET B 1 455 ? 24.938 -41.25 -6.086 1 85.56 455 MET B CA 1
ATOM 7350 C C . MET B 1 455 ? 25.547 -42.625 -5.809 1 85.56 455 MET B C 1
ATOM 7352 O O . MET B 1 455 ? 26.281 -42.812 -4.84 1 85.56 455 MET B O 1
ATOM 7356 N N . GLU B 1 456 ? 25.219 -43.531 -6.641 1 87.62 456 GLU B N 1
ATOM 7357 C CA . GLU B 1 456 ? 25.766 -44.875 -6.508 1 87.62 456 GLU B CA 1
ATOM 7358 C C . GLU B 1 456 ? 27.281 -44.875 -6.746 1 87.62 456 GLU B C 1
ATOM 7360 O O . GLU B 1 456 ? 28.016 -45.562 -6.039 1 87.62 456 GLU B O 1
ATOM 7365 N N . GLN B 1 457 ? 27.641 -44.188 -7.656 1 88.31 457 GLN B N 1
ATOM 7366 C CA . GLN B 1 457 ? 29.062 -44.094 -7.953 1 88.31 457 GLN B CA 1
ATOM 7367 C C . GLN B 1 457 ? 29.812 -43.406 -6.812 1 88.31 457 GLN B C 1
ATOM 7369 O O . GLN B 1 457 ? 30.922 -43.812 -6.453 1 88.31 457 GLN B O 1
ATOM 7374 N N . LYS B 1 458 ? 29.25 -42.344 -6.27 1 86.44 458 LYS B N 1
ATOM 7375 C CA . LYS B 1 458 ? 29.859 -41.656 -5.141 1 86.44 458 LYS B CA 1
ATOM 7376 C C . LYS B 1 458 ? 29.969 -42.562 -3.926 1 86.44 458 LYS B C 1
ATOM 7378 O O . LYS B 1 458 ? 30.969 -42.5 -3.195 1 86.44 458 LYS B O 1
ATOM 7383 N N . GLN B 1 459 ? 28.922 -43.344 -3.75 1 87.38 459 GLN B N 1
ATOM 7384 C CA . GLN B 1 459 ? 28.938 -44.281 -2.643 1 87.38 459 GLN B CA 1
ATOM 7385 C C . GLN B 1 459 ? 30.031 -45.344 -2.846 1 87.38 459 GLN B C 1
ATOM 7387 O O . GLN B 1 459 ? 30.719 -45.719 -1.899 1 87.38 459 GLN B O 1
ATOM 7392 N N . LEU B 1 460 ? 30.141 -45.781 -3.998 1 88.88 460 LEU B N 1
ATOM 7393 C CA . LEU B 1 460 ? 31.156 -46.781 -4.328 1 88.88 460 LEU B CA 1
ATOM 7394 C C . LEU B 1 460 ? 32.562 -46.219 -4.137 1 88.88 460 LEU B C 1
ATOM 7396 O O . LEU B 1 460 ? 33.469 -46.906 -3.641 1 88.88 460 LEU B O 1
ATOM 7400 N N . GLU B 1 461 ? 32.656 -45 -4.531 1 86.88 461 GLU B N 1
ATOM 7401 C CA . GLU B 1 461 ? 33.938 -44.344 -4.371 1 86.88 461 GLU B CA 1
ATOM 7402 C C . GLU B 1 461 ? 34.281 -44.125 -2.896 1 86.88 461 GLU B C 1
ATOM 7404 O O . GLU B 1 461 ? 35.438 -44.25 -2.488 1 86.88 461 GLU B O 1
ATOM 7409 N N . GLU B 1 462 ? 33.312 -43.719 -2.162 1 86.62 462 GLU B N 1
ATOM 7410 C CA . GLU B 1 462 ? 33.5 -43.531 -0.728 1 86.62 462 GLU B CA 1
ATOM 7411 C C . GLU B 1 462 ? 33.844 -44.844 -0.048 1 86.62 462 GLU B C 1
ATOM 7413 O O . GLU B 1 462 ? 34.688 -44.906 0.849 1 86.62 462 GLU B O 1
ATOM 7418 N N . GLU B 1 463 ? 33.188 -45.844 -0.497 1 86 463 GLU B N 1
ATOM 7419 C CA . GLU B 1 463 ? 33.469 -47.156 0.037 1 86 463 GLU B CA 1
ATOM 7420 C C . GLU B 1 463 ? 34.875 -47.625 -0.33 1 86 463 GLU B C 1
ATOM 7422 O O . GLU B 1 463 ? 35.594 -48.219 0.494 1 86 463 GLU B O 1
ATOM 7427 N N . LYS B 1 464 ? 35.344 -47.344 -1.485 1 85.38 464 LYS B N 1
ATOM 7428 C CA . LYS B 1 464 ? 36.719 -47.656 -1.906 1 85.38 464 LYS B CA 1
ATOM 7429 C C . LYS B 1 464 ? 37.75 -46.906 -1.079 1 85.38 464 LYS B C 1
ATOM 7431 O O . LYS B 1 464 ? 38.75 -47.469 -0.673 1 85.38 464 LYS B O 1
ATOM 7436 N N . LYS B 1 465 ? 37.281 -45.625 -0.969 1 80.62 465 LYS B N 1
ATOM 7437 C CA . LYS B 1 465 ? 38.188 -44.781 -0.185 1 80.62 465 LYS B CA 1
ATOM 7438 C C . LYS B 1 465 ? 38.281 -45.281 1.252 1 80.62 465 LYS B C 1
ATOM 7440 O O . LYS B 1 465 ? 39.375 -45.312 1.833 1 80.62 465 LYS B O 1
ATOM 7445 N N . GLU B 1 466 ? 37.219 -45.812 1.843 1 86 466 GLU B N 1
ATOM 7446 C CA . GLU B 1 466 ? 37.188 -46.375 3.189 1 86 466 GLU B CA 1
ATOM 7447 C C . GLU B 1 466 ? 37.969 -47.688 3.252 1 86 466 GLU B C 1
ATOM 7449 O O . GLU B 1 466 ? 38.688 -47.969 4.223 1 86 466 GLU B O 1
ATOM 7454 N N . GLN B 1 467 ? 37.906 -48.469 2.332 1 85.25 467 GLN B N 1
ATOM 7455 C CA . GLN B 1 467 ? 38.625 -49.719 2.268 1 85.25 467 GLN B CA 1
ATOM 7456 C C . GLN B 1 467 ? 40.125 -49.5 2.139 1 85.25 467 GLN B C 1
ATOM 7458 O O . GLN B 1 467 ? 40.906 -50.219 2.766 1 85.25 467 GLN B O 1
ATOM 7463 N N . LEU B 1 468 ? 40.438 -48.5 1.408 1 82.56 468 LEU B N 1
ATOM 7464 C CA . LEU B 1 468 ? 41.844 -48.156 1.244 1 82.56 468 LEU B CA 1
ATOM 7465 C C . LEU B 1 468 ? 42.406 -47.594 2.539 1 82.56 468 LEU B C 1
ATOM 7467 O O . LEU B 1 468 ? 43.562 -47.906 2.898 1 82.56 468 LEU B O 1
ATOM 7471 N N . GLN B 1 469 ? 41.656 -46.75 3.23 1 83.25 469 GLN B N 1
ATOM 7472 C CA . GLN B 1 469 ? 42.094 -46.188 4.523 1 83.25 469 GLN B CA 1
ATOM 7473 C C . GLN B 1 469 ? 42.219 -47.312 5.559 1 83.25 469 GLN B C 1
ATOM 7475 O O . GLN B 1 469 ? 43.156 -47.312 6.348 1 83.25 469 GLN B O 1
ATOM 7480 N N . HIS B 1 470 ? 41.406 -48.219 5.559 1 83.44 470 HIS B N 1
ATOM 7481 C CA . HIS B 1 470 ? 41.469 -49.344 6.469 1 83.44 470 HIS B CA 1
ATOM 7482 C C . HIS B 1 470 ? 42.656 -50.219 6.168 1 83.44 470 HIS B C 1
ATOM 7484 O O . HIS B 1 470 ? 43.312 -50.719 7.086 1 83.44 470 HIS B O 1
ATOM 7490 N N . LYS B 1 471 ? 43.062 -50.375 5.043 1 81.56 471 LYS B N 1
ATOM 7491 C CA . LYS B 1 471 ? 44.219 -51.156 4.648 1 81.56 471 LYS B CA 1
ATOM 7492 C C . LYS B 1 471 ? 45.531 -50.469 5.047 1 81.56 471 LYS B C 1
ATOM 7494 O O . LYS B 1 471 ? 46.5 -51.125 5.434 1 81.56 471 LYS B O 1
ATOM 7499 N N . THR B 1 472 ? 45.406 -49.156 5.027 1 79.94 472 THR B N 1
ATOM 7500 C CA . THR B 1 472 ? 46.594 -48.406 5.426 1 79.94 472 THR B CA 1
ATOM 7501 C C . THR B 1 472 ? 46.75 -48.375 6.941 1 79.94 472 THR B C 1
ATOM 7503 O O . THR B 1 472 ? 47.844 -48.5 7.457 1 79.94 472 THR B O 1
ATOM 7506 N N . ASP B 1 473 ? 45.719 -48.406 7.637 1 78.31 473 ASP B N 1
ATOM 7507 C CA . ASP B 1 473 ? 45.75 -48.406 9.094 1 78.31 473 ASP B CA 1
ATOM 7508 C C . ASP B 1 473 ? 46.156 -49.781 9.617 1 78.31 473 ASP B C 1
ATOM 7510 O O . ASP B 1 473 ? 46.812 -49.906 10.656 1 78.31 473 ASP B O 1
ATOM 7514 N N . SER B 1 474 ? 45.875 -50.812 8.977 1 73.94 474 SER B N 1
ATOM 7515 C CA . SER B 1 474 ? 46.219 -52.156 9.375 1 73.94 474 SER B CA 1
ATOM 7516 C C . SER B 1 474 ? 47.656 -52.5 9.07 1 73.94 474 SER B C 1
ATOM 7518 O O . SER B 1 474 ? 48.219 -53.469 9.578 1 73.94 474 SER B O 1
ATOM 7520 N N . LYS B 1 475 ? 48.219 -51.812 8.242 1 73.19 475 LYS B N 1
ATOM 7521 C CA . LYS B 1 475 ? 49.656 -52 7.953 1 73.19 475 LYS B CA 1
ATOM 7522 C C . LYS B 1 475 ? 50.5 -51.188 8.93 1 73.19 475 LYS B C 1
ATOM 7524 O O . LYS B 1 475 ? 51.719 -51.438 9.055 1 73.19 475 LYS B O 1
ATOM 7529 N N . LEU B 1 476 ? 49.938 -50.219 9.57 1 56.06 476 LEU B N 1
ATOM 7530 C CA . LEU B 1 476 ? 50.688 -49.5 10.609 1 56.06 476 LEU B CA 1
ATOM 7531 C C . LEU B 1 476 ? 50.531 -50.188 11.961 1 56.06 476 LEU B C 1
ATOM 7533 O O . LEU B 1 476 ? 51.438 -50.188 12.789 1 56.06 476 LEU B O 1
#

Secondary structure (DSSP, 8-state):
------------S-------HHHH--TTHHHHSS--SS-TTTTTHHHHHHHHHHHTTT----S-EE-S--SSEEEEE-TTS-EEEEEE-----TT-GGG-HHHHHHHHHHHHHT-S---S-TTTT-EEHHHHHHHHHHHHHHT-SEEEEES-HHHHHHHHHHHH--TT-EEEEETT--HHHHHHHHHH-S-EEEE-TT-HHHHHHHHHHHHHH-TTS-EEEEEESSBTTTTB---HHHHHHHHHHTT-EEEEE-TTTTTTSSTTSS-HHHHTT----TTEEEEEESSSSS-S--EEEEES-HHHHHHHHHH-HHHHTSPPPPHHHHHHHHHHHHHHHSHHHHHHHHHHHHHHHHHHHHHHHTTPPEES-SSSEEEEEEE-HHHHHHHHHHHHHTTEE-EEE-TTTS-TT-EEEEEE--TT--HHHHHHHHHHHHHHHHHHHHHHHHHHHHHHHHHHHHHHHHHHHHHHHHHHHHH-/------------S-------HHHH---THHHHSS--SS-TTTTTHHHHHHHHHHHTTT----S-EE-S--SSEEEEE-TTS-EEEEEE-----TT-GGG-HHHHHHHHHHHHHT-S---S-TTTT-EEHHHHHHHHHHHHHHT-SEEEEES-HHHHHHHHHHHH--TT-EEEEETT--HHHHHHHHHH-S-EEEE-TT-HHHHHHHHHHHHHH-TTS-EEEEEESSBTTTTB---HHHHHHHHHHTT-EEEEE-TTTTTTSSTTSS-HHHHTT----TTEEEEEESSSSS-S--EEEEES-HHHHHHHHHH-HHHHTSPPPPHHHHHHHHHHHHHHHSHHHHHHHHHHHHHHHHHHHHHHHTTPPEES-SSSEEEEEEE-HHHHHHHHHHHHHTTEE-EEE-TTTS-TT-EEEEEE--TT--HHHHHHHHHHHHHHHHHHHHHHHHHHHHHHHHHHHHHHHHHHHHHHHHHHHHH-

Sequence (952 aa):
MKSFPTTATHPTGLRSRKVDLEQLTSSDYNKHHHPRGKDMFGRIKPFCEWLKTLKDTNLFLYSRRTLSPPGPECYGMDEFGESFYGLNFASADYLGLSQSESSKQAAIEAAQEYGVNSCGSPLAFGGHKYYYQLVEELKEFWGVNNIMLLSAGWLAGFGAIKGLVKANDHVVMDALDHNCLLEGAKAATKNIYKVKHLCNESMEAKIKELREKYPDEGIFVVTEGLFSMDADTANLVELQKITKKYDAFLMIDSAHDFGCMGPTGKGTWEAQGLTDLSNVLLMAGGSKCLSTNLGFIGCNNPDVIEYLKVHCTAYMFTNAVNPIQCNTALAQLRILKSEYGNQIRNKCIENYNYTKKKLNDLGYKIIGNPCPIMIVYIGNEIICRLVSRLMMDNGVHVNGIEYPVVAENEARLRLNLQPQHSFENMDIFVDTFDKVYKQSVQIFEEALQDFQNKMEQKQLEEEKKEQLQHKTDSKLMKSFPTTATHPTGLRSRKVDLEQLTSSDYNKHHHPRGKDMFGRIKPFCEWLKTLKDTNLFLYSRRTLSPPGPECYGMDEFGESFYGLNFASADYLGLSQSESSKQAAIEAAQEYGVNSCGSPLAFGGHKYYYQLVEELKEFWGVNNIMLLSAGWLAGFGAIKGLVKANDHVVMDALDHNCLLEGAKAATKNIYKVKHLCNESMEAKIKELREKYPDEGIFVVTEGLFSMDADTANLVELQKITKKYDAFLMIDSAHDFGCMGPTGKGTWEAQGLTDLSNVLLMAGGSKCLSTNLGFIGCNNPDVIEYLKVHCTAYMFTNAVNPIQCNTALAQLRILKSEYGNQIRNKCIENYNYTKKKLNDLGYKIIGNPCPIMIVYIGNEIICRLVSRLMMDNGVHVNGIEYPVVAENEARLRLNLQPQHSFENMDIFVDTFDKVYKQSVQIFEEALQDFQNKMEQKQLEEEKKEQLQHKTDSKL

Organism: Tetrahymena thermophila (strain SB210) (NCBI:txid312017)

Foldseek 3Di:
DPPDPPDQPQPPDQPDQFDFVVLVPPVCCVVQVDFDDPPPVPSNVVVVVNVVSVVVSVLDQPPKAFPDPDDQKTWTAGPVGDIFTFGDQADLQQAVLLPPPLLVVLLVCLCVPPRWAQPDFPVPRGDDDLNVVLQVLCCVLLVADGKDKFQALLLQLLLLLLLPAAAQAAEEEEPQDDPSNVNSPVNHYPRYHYFYHLDLVRVLVVLVVCCVVPVPHAYEYEYEQARQQQRAGHLVVVNVVSCVVSVYAYEYEFANQALQDAQLRSTNCNNNPPDDCQRYKYKYACCRNLVAGMIMIGGNDHVSNVSSCVRRCSRVVDRDHGSSRSSSSVSSSVCSRDPNSSVFSVLLLVLQVLLVVLLVVVPWDWGYDRTQKTKTWDQAPQLLSQLQSSCRVSRHHWDWDAPPSPDHSGIIIIGGHYSNQDVVNSVVVSVSSVVSSVVSVVSVVVSVVVVVVVVVVVVVVVVVVVVVVVVVVVVD/DPPPPQDQPQPPDQPDQFDFVVLVPPPCCVVQVDFDDPPPVPSNVVVVVNVVSVVVSVLDQPPKAFPDPDDQKTWTAGPVGDIFTFGDQADLQQAVLLPPPLLVVLLVVLCVPPRWAQPAFPVPRQDDDLNVVLQVLCCVLLVADGKDKFQALLLQLLLLLLLPAAAQAAEEEEPQDDPSNVNSPVNHYPRYHYFYHLDLVRVLVVLVVCCVVPVPHAYEYEYEQARQQQRAGHPVVVNVVSCVVSVYAYEYEFANQALQDAQLRSTNCNNNPPDDCQRYKYKYACCRNLVAGMIMIGGNDHVSNVSSCVRRCSRVVDRDHGSSRSSSSVSSSVCSRDPNSNVFSVLLLVLQVLLVVLLVVVPWDWGYDRTQKTKTWDQALQLLSQLQSSCRSSRHHWDWDAPPSPDHSGIIIIGGHYSNQDVVNSVVVSVSSSVSSVVSVVSVVVSVVVVVVVVVVVVVVVVVVVVVVVVVVVVD

pLDDT: mean 91.16, std 12.75, range [26.59, 98.94]

InterPro domains:
  IPR004839 Aminotransferase, class I/classII, large domain [PF00155] (87-432)
  IPR015421 Pyridoxal phosphate-dependent transferase, major domain [G3DSA:3.40.640.10] (102-337)
  IPR015422 Pyridoxal phosphate-dependent transferase, small domain [G3DSA:3.90.1150.10] (87-430)
  IPR015424 Pyridoxal phosphate-dependent transferase [SSF53383] (51-439)
  IPR050087 8-amino-7-oxononanoate synthase class-II [PTHR13693] (86-436)

Solvent-accessible surface area (backbone atoms only — not comparable to full-atom values): 46727 Å² total; per-residue (Å²): 123,84,77,57,85,73,70,47,66,57,49,82,64,80,77,86,75,80,67,59,60,86,66,57,69,63,83,55,57,75,73,40,69,72,59,70,39,28,52,67,70,63,47,47,43,65,38,49,53,50,51,48,52,44,46,73,63,68,41,57,78,49,38,19,31,31,71,43,41,67,49,53,42,36,37,29,30,43,72,84,67,49,68,44,42,22,42,36,22,55,41,42,32,39,60,52,43,29,65,32,67,60,27,29,50,28,29,36,47,24,23,71,71,46,13,51,28,45,25,21,22,39,52,41,52,10,30,33,62,40,44,56,48,34,44,52,52,47,22,62,70,62,70,38,74,30,62,50,77,27,52,27,33,48,44,25,38,20,24,55,38,34,30,69,44,40,65,77,24,34,38,42,29,37,59,75,52,57,64,39,45,52,54,8,42,61,66,23,26,85,46,68,43,72,32,57,68,82,33,63,67,49,47,45,54,51,51,54,52,46,39,71,76,38,74,51,40,24,37,42,34,40,44,40,32,34,39,84,90,50,27,36,61,51,66,58,60,62,47,48,53,50,28,59,75,65,54,30,33,40,36,39,36,24,44,69,13,34,55,61,24,35,93,73,17,55,6,40,51,53,57,70,62,56,77,82,47,88,55,38,40,40,33,30,30,21,38,24,44,42,18,24,75,21,10,29,38,35,25,58,55,58,55,50,56,58,50,32,56,75,47,9,60,63,44,50,70,27,57,35,60,30,39,24,52,29,30,20,34,42,41,36,50,53,41,45,71,36,70,65,29,50,50,41,39,49,40,18,40,50,53,37,54,55,46,50,52,56,42,44,73,74,68,49,53,71,51,59,47,88,40,43,44,44,34,40,63,61,23,46,52,65,45,30,29,41,28,33,40,47,32,38,62,48,23,35,35,52,38,60,45,34,66,86,84,36,57,81,64,52,8,26,36,45,34,29,41,34,41,79,49,47,72,65,54,46,51,52,48,54,55,50,46,56,53,33,45,55,49,22,51,51,51,49,52,53,29,50,51,52,51,51,51,50,52,50,50,50,50,51,49,50,50,49,52,48,52,50,51,52,53,55,59,71,70,105,125,85,76,60,84,72,72,47,67,58,53,79,70,74,75,83,75,80,66,60,58,85,64,64,66,64,76,50,61,74,73,41,68,69,60,69,39,29,50,66,70,61,45,47,44,67,38,49,52,50,52,47,55,45,46,72,63,68,41,58,80,50,38,20,30,30,71,43,40,65,48,54,42,38,36,29,30,43,73,84,68,51,67,44,38,29,40,37,22,55,42,41,34,38,61,52,44,28,65,31,67,61,26,30,50,28,29,38,48,24,22,71,71,46,13,52,28,45,24,21,21,39,51,42,53,10,29,33,61,40,45,55,50,34,44,53,52,48,23,62,69,63,70,37,74,31,61,50,76,27,53,27,32,50,45,25,40,20,24,56,38,34,29,68,45,40,65,77,24,33,37,43,28,37,60,76,51,58,64,38,45,53,53,9,42,61,66,23,26,85,45,68,43,73,32,58,68,84,32,63,67,50,46,46,54,52,52,51,52,47,38,73,76,38,73,51,40,24,37,42,34,41,44,41,31,34,38,84,90,50,27,35,63,52,65,56,60,63,46,48,52,50,28,57,75,66,54,30,31,39,36,38,36,24,44,69,13,34,55,61,24,36,93,75,19,55,6,40,50,54,56,70,63,57,76,84,46,89,55,38,40,39,32,30,32,21,38,25,45,42,18,23,73,21,10,28,38,36,25,58,54,59,54,51,55,58,50,31,57,77,48,10,60,63,42,52,71,25,57,36,60,29,40,25,52,28,31,20,34,43,41,37,50,55,41,43,71,34,71,64,29,50,49,42,39,50,39,17,38,49,52,37,54,55,46,50,52,56,41,43,74,73,67,48,52,72,51,61,46,88,40,43,43,44,33,41,62,62,23,45,51,67,45,31,29,42,28,34,40,46,32,38,62,54,26,35,38,53,38,58,46,35,65,86,83,36,58,82,64,51,8,27,37,45,34,29,42,35,41,79,50,47,73,66,55,46,49,52,47,52,54,50,46,55,54,33,46,56,49,24,51,51,51,49,52,52,29,50,50,51,50,51,51,49,51,50,49,52,50,51,48,51,50,50,51,50,52,52,53,50,54,53,59,72,71,105

Radius of gyration: 29.99 Å; Cα contacts (8 Å, |Δi|>4): 2071; chains: 2; bounding box: 84×93×97 Å

Nearest PDB structures (foldseek):
  7u7h-assembly1_A  TM=9.039E-01  e=5.120E-30  Alistipes finegoldii DSM 17242
  7u7h-assembly3_D  TM=9.025E-01  e=3.715E-29  Alistipes finegoldii DSM 17242
  7u7h-assembly2_C  TM=8.866E-01  e=2.670E-29  Alistipes finegoldii DSM 17242
  7u7h-assembly3_E  TM=8.770E-01  e=2.142E-29  Alistipes finegoldii DSM 17242
  8xhk-assembly3_F  TM=8.434E-01  e=4.549E-25  Streptomyces albogriseolus 1-36